Protein AF-A0A6P7FNB2-F1 (afdb_monomer_lite)

Structure (mmCIF, N/CA/C/O backbone):
data_AF-A0A6P7FNB2-F1
#
_entry.id   AF-A0A6P7FNB2-F1
#
loop_
_atom_site.group_PDB
_atom_site.id
_atom_site.type_symbol
_atom_site.label_atom_id
_atom_site.label_alt_id
_atom_site.label_comp_id
_atom_site.label_asym_id
_atom_site.label_entity_id
_atom_site.label_seq_id
_atom_site.pdbx_PDB_ins_code
_atom_site.Cartn_x
_atom_site.Cartn_y
_atom_site.Cartn_z
_atom_site.occupancy
_atom_site.B_iso_or_equiv
_atom_site.auth_seq_id
_atom_site.auth_comp_id
_atom_site.auth_asym_id
_atom_site.auth_atom_id
_atom_site.pdbx_PDB_model_num
ATOM 1 N N . MET A 1 1 ? -19.272 58.204 38.666 1.00 33.56 1 MET A N 1
ATOM 2 C CA . MET A 1 1 ? -18.993 56.763 38.495 1.00 33.56 1 MET A CA 1
ATOM 3 C C . MET A 1 1 ? -20.138 56.144 37.698 1.00 33.56 1 MET A C 1
ATOM 5 O O . MET A 1 1 ? -21.267 56.237 38.147 1.00 33.56 1 MET A O 1
ATOM 9 N N . SER A 1 2 ? -19.801 55.633 36.505 1.00 33.59 2 SER A N 1
ATOM 10 C CA . SER A 1 2 ? -20.501 54.673 35.616 1.00 33.59 2 SER A CA 1
ATOM 11 C C . SER A 1 2 ? -22.022 54.736 35.378 1.00 33.59 2 SER A C 1
ATOM 13 O O . SER A 1 2 ? -22.792 54.402 36.274 1.00 33.59 2 SER A O 1
ATOM 15 N N . SER A 1 3 ? -22.416 54.976 34.116 1.00 28.44 3 SER A N 1
ATOM 16 C CA . SER A 1 3 ? -23.353 54.175 33.270 1.00 28.44 3 SER A CA 1
ATOM 17 C C . SER A 1 3 ? -23.921 55.073 32.145 1.00 28.44 3 SER A C 1
ATOM 19 O O . SER A 1 3 ? -24.471 56.130 32.420 1.00 28.44 3 SER A O 1
ATOM 21 N N . THR A 1 4 ? -23.470 54.922 30.891 1.00 32.16 4 THR A N 1
ATOM 22 C CA . THR A 1 4 ? -23.953 54.049 29.784 1.00 32.16 4 THR A CA 1
ATOM 23 C C . THR A 1 4 ? -24.798 54.830 28.772 1.00 32.16 4 THR A C 1
ATOM 25 O O . THR A 1 4 ? -25.946 55.169 29.033 1.00 32.16 4 THR A O 1
ATOM 28 N N . THR A 1 5 ? -24.216 55.083 27.600 1.00 31.19 5 THR A N 1
ATOM 29 C CA . THR A 1 5 ? -24.875 55.584 26.386 1.00 31.19 5 THR A CA 1
ATOM 30 C C . THR A 1 5 ? -25.227 54.411 25.468 1.00 31.19 5 THR A C 1
ATOM 32 O O . THR A 1 5 ? -24.321 53.753 24.953 1.00 31.19 5 THR A O 1
ATOM 35 N N . GLU A 1 6 ? -26.519 54.170 25.244 1.00 28.75 6 GLU A N 1
ATOM 36 C CA . GLU A 1 6 ? -27.046 53.362 24.137 1.00 28.75 6 GLU A CA 1
ATOM 37 C C . GLU A 1 6 ? -27.292 54.254 22.910 1.00 28.75 6 GLU A C 1
ATOM 39 O O . GLU A 1 6 ? -27.826 55.357 23.021 1.00 28.75 6 GLU A O 1
ATOM 44 N N . ILE A 1 7 ? -26.872 53.773 21.737 1.00 31.47 7 ILE A N 1
ATOM 45 C CA . ILE A 1 7 ? -27.030 54.427 20.436 1.00 31.47 7 ILE A CA 1
ATOM 46 C C . ILE A 1 7 ? -28.206 53.781 19.699 1.00 31.47 7 ILE A C 1
ATOM 48 O O . ILE A 1 7 ? -28.255 52.570 19.503 1.00 31.47 7 ILE A O 1
ATOM 52 N N . THR A 1 8 ? -29.122 54.635 19.257 1.00 34.88 8 THR A N 1
ATOM 53 C CA . THR A 1 8 ? -30.255 54.389 18.362 1.00 34.88 8 THR A CA 1
ATOM 54 C C . THR A 1 8 ? -29.819 54.029 16.937 1.00 34.88 8 THR A C 1
ATOM 56 O O . THR A 1 8 ? -29.066 54.800 16.342 1.00 34.88 8 THR A O 1
ATOM 59 N N . GLN A 1 9 ? -30.370 52.961 16.344 1.00 28.58 9 GLN A N 1
ATOM 60 C CA . GLN A 1 9 ? -30.588 52.836 14.890 1.00 28.58 9 GLN A CA 1
ATOM 61 C C . GLN A 1 9 ? -31.508 51.638 14.576 1.00 28.58 9 GLN A C 1
ATOM 63 O O . GLN A 1 9 ? -31.055 50.510 14.409 1.00 28.58 9 GLN A O 1
ATOM 68 N N . GLU A 1 10 ? -32.812 51.893 14.462 1.00 29.77 10 GLU A N 1
ATOM 69 C CA . GLU A 1 10 ? -33.800 50.954 13.918 1.00 29.77 10 GLU A CA 1
ATOM 70 C C . GLU A 1 10 ? -34.602 51.648 12.801 1.00 29.77 10 GLU A C 1
ATOM 72 O O . GLU A 1 10 ? -34.845 52.852 12.863 1.00 29.77 10 GLU A O 1
ATOM 77 N N . ASN A 1 11 ? -35.014 50.857 11.803 1.00 33.47 11 ASN A N 1
ATOM 78 C CA . ASN A 1 11 ? -35.888 51.172 10.656 1.00 33.47 11 ASN A CA 1
ATOM 79 C C . ASN A 1 11 ? -35.251 51.728 9.370 1.00 33.47 11 ASN A C 1
ATOM 81 O O . ASN A 1 11 ? -35.418 52.894 9.015 1.00 33.47 11 ASN A O 1
ATOM 85 N N . LYS A 1 12 ? -34.633 50.829 8.581 1.00 32.28 12 LYS A N 1
ATOM 86 C CA . LYS A 1 12 ? -34.556 50.958 7.105 1.00 32.28 12 LYS A CA 1
ATOM 87 C C . LYS A 1 12 ? -34.335 49.641 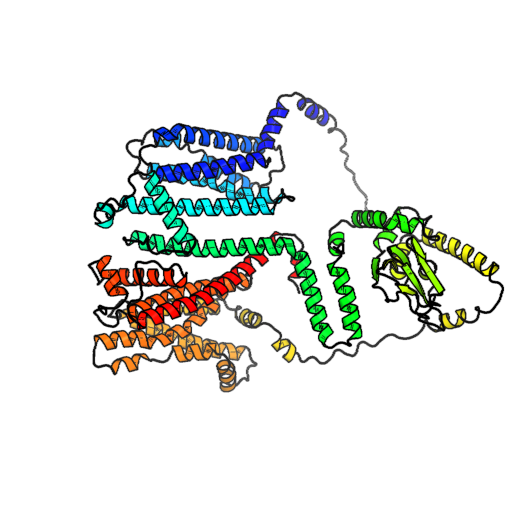6.327 1.00 32.28 12 LYS A C 1
ATOM 89 O O . LYS A 1 12 ? -33.868 49.677 5.193 1.00 32.28 12 LYS A O 1
ATOM 94 N N . SER A 1 13 ? -34.655 48.475 6.900 1.00 33.06 13 SER A N 1
ATOM 95 C CA . SER A 1 13 ? -34.299 47.158 6.328 1.00 33.06 13 SER A CA 1
ATOM 96 C C . SER A 1 13 ? -35.475 46.259 5.908 1.00 33.06 13 SER A C 1
ATOM 98 O O . SER A 1 13 ? -35.236 45.126 5.497 1.00 33.06 13 SER A O 1
ATOM 100 N N . SER A 1 14 ? -36.730 46.722 5.958 1.00 39.72 14 SER A N 1
ATOM 101 C CA . SER A 1 14 ? -37.901 45.870 5.675 1.00 39.72 14 SER A CA 1
ATOM 102 C C . SER A 1 14 ? -38.453 45.927 4.240 1.00 39.72 14 SER A C 1
ATOM 104 O O . SER A 1 14 ? -39.204 45.029 3.874 1.00 39.72 14 SER A O 1
ATOM 106 N N . ASP A 1 15 ? -38.045 46.884 3.394 1.00 37.84 15 ASP A N 1
ATOM 107 C CA . ASP A 1 15 ? -38.613 47.052 2.033 1.00 37.84 15 ASP A CA 1
ATOM 108 C C . ASP A 1 15 ? -37.754 46.504 0.875 1.00 37.84 15 ASP A C 1
ATOM 110 O O . ASP A 1 15 ? -38.209 46.428 -0.269 1.00 37.84 15 ASP A O 1
ATOM 114 N N . LEU A 1 16 ? -36.523 46.053 1.144 1.00 37.84 16 LEU A N 1
ATOM 115 C CA . LEU A 1 16 ? -35.643 45.487 0.106 1.00 37.84 16 LEU A CA 1
ATOM 116 C C . LEU A 1 16 ? -35.804 43.961 -0.054 1.00 37.84 16 LEU A C 1
ATOM 118 O O . LEU A 1 16 ? -35.476 43.396 -1.096 1.00 37.84 16 LEU A O 1
ATOM 122 N N . GLY A 1 17 ? -36.325 43.271 0.967 1.00 34.78 17 GLY A N 1
ATOM 123 C CA . GLY A 1 17 ? -36.460 41.807 0.963 1.00 34.78 17 GLY A CA 1
ATOM 124 C C . GLY A 1 17 ? -37.605 41.288 0.086 1.00 34.78 17 GLY A C 1
ATOM 125 O O . GLY A 1 17 ? -37.504 40.217 -0.512 1.00 34.78 17 GLY A O 1
ATOM 126 N N . THR A 1 18 ? -38.687 42.056 -0.042 1.00 37.59 18 THR A N 1
ATOM 127 C CA . THR A 1 18 ? -39.898 41.667 -0.786 1.00 37.59 18 THR A CA 1
ATOM 128 C C . THR A 1 18 ? -39.782 41.946 -2.289 1.00 37.59 18 THR A C 1
ATOM 130 O O . THR A 1 18 ? -40.319 41.191 -3.103 1.00 37.59 18 THR A O 1
ATOM 133 N N . THR A 1 19 ? -39.007 42.958 -2.683 1.00 39.75 19 THR A N 1
ATOM 134 C CA . THR A 1 19 ? -38.702 43.281 -4.087 1.00 39.75 19 THR A CA 1
ATOM 135 C C . THR A 1 19 ? -37.688 42.313 -4.706 1.00 39.75 19 THR A C 1
ATOM 137 O O . THR A 1 19 ? -37.863 41.908 -5.856 1.00 39.75 19 THR A O 1
ATOM 140 N N . VAL A 1 20 ? -36.699 41.833 -3.940 1.00 40.97 20 VAL A N 1
ATOM 141 C CA . VAL A 1 20 ? -35.733 40.822 -4.415 1.00 40.97 20 VAL A CA 1
ATOM 142 C C . VAL A 1 20 ? -36.383 39.438 -4.571 1.00 40.97 20 VAL A C 1
ATOM 144 O O . VAL A 1 20 ? -36.089 38.725 -5.533 1.00 40.97 20 VAL A O 1
ATOM 147 N N . LEU A 1 21 ? -37.336 39.068 -3.705 1.00 38.50 21 LEU A N 1
ATOM 148 C CA . LEU A 1 21 ? -38.039 37.784 -3.830 1.00 38.50 21 LEU A CA 1
ATOM 149 C C . LEU A 1 21 ? -38.994 37.729 -5.036 1.00 38.50 21 LEU A C 1
ATOM 151 O O . LEU A 1 21 ? -39.116 36.675 -5.664 1.00 38.50 21 LEU A O 1
ATOM 155 N N . ASN A 1 22 ? -39.628 38.842 -5.419 1.00 36.16 22 ASN A N 1
ATOM 156 C CA . ASN A 1 22 ? -40.606 38.853 -6.516 1.00 36.16 22 ASN A CA 1
ATOM 157 C C . ASN A 1 22 ? -39.994 38.838 -7.930 1.00 36.16 22 ASN A C 1
ATOM 159 O O . ASN A 1 22 ? -40.682 38.460 -8.878 1.00 36.16 22 ASN A O 1
ATOM 163 N N . ILE A 1 23 ? -38.698 39.131 -8.090 1.00 43.03 23 ILE A N 1
ATOM 164 C CA . ILE A 1 23 ? -37.999 39.030 -9.389 1.00 43.03 23 ILE A CA 1
ATOM 165 C C . ILE A 1 23 ? -37.614 37.571 -9.724 1.00 43.03 23 ILE A C 1
ATOM 167 O O . ILE A 1 23 ? -37.424 37.217 -10.887 1.00 43.03 23 ILE A O 1
ATOM 171 N N . THR A 1 24 ? -37.589 36.669 -8.736 1.00 41.88 24 THR A N 1
ATOM 172 C CA . THR A 1 24 ? -37.174 35.263 -8.937 1.00 41.88 24 THR A CA 1
ATOM 173 C C . THR A 1 24 ? -38.275 34.326 -9.460 1.00 41.88 24 THR A C 1
ATOM 175 O O . THR A 1 24 ? -38.004 33.173 -9.804 1.00 41.88 24 THR A O 1
ATOM 178 N N . LYS A 1 25 ? -39.521 34.797 -9.610 1.00 46.31 25 LYS A N 1
ATOM 179 C CA . LYS A 1 25 ? -40.644 33.994 -10.129 1.00 46.31 25 LYS A CA 1
ATOM 180 C C . LYS A 1 25 ? -40.993 34.344 -11.578 1.00 46.31 25 LYS A C 1
ATOM 182 O O . LYS A 1 25 ? -41.961 35.050 -11.830 1.00 46.31 25 LYS A O 1
ATOM 187 N N . LYS A 1 26 ? -40.269 33.766 -12.544 1.00 41.97 26 LYS A N 1
ATOM 188 C CA . LYS A 1 26 ? -40.784 33.510 -13.910 1.00 41.97 26 LYS A CA 1
ATOM 189 C C . LYS A 1 26 ? -39.886 32.518 -14.656 1.00 41.97 26 LYS A C 1
ATOM 191 O O . LYS A 1 26 ? -38.893 32.907 -15.250 1.00 41.97 26 LYS A O 1
ATOM 196 N N . ILE A 1 27 ? -40.236 31.232 -14.554 1.00 48.66 27 ILE A N 1
ATOM 197 C CA . ILE A 1 27 ? -40.125 30.076 -15.487 1.00 48.66 27 ILE A CA 1
ATOM 198 C C . ILE A 1 27 ? -38.880 29.892 -16.410 1.00 48.66 27 ILE A C 1
ATOM 200 O O . ILE A 1 27 ? -38.550 28.749 -16.700 1.00 48.66 27 ILE A O 1
ATOM 204 N N . LYS A 1 28 ? -38.103 30.911 -16.796 1.00 51.97 28 LYS A N 1
ATOM 205 C CA . LYS A 1 28 ? -36.860 30.784 -17.589 1.00 51.97 28 LYS A CA 1
ATOM 206 C C . LYS A 1 28 ? -35.638 30.324 -16.779 1.00 51.97 28 LYS A C 1
ATOM 208 O O . LYS A 1 28 ? -34.739 29.697 -17.329 1.00 51.97 28 LYS A O 1
ATOM 213 N N . TRP A 1 29 ? -35.622 30.558 -15.466 1.00 57.50 29 TRP A N 1
ATOM 214 C CA . TRP A 1 29 ? -34.473 30.215 -14.615 1.00 57.50 29 TRP A CA 1
ATOM 215 C C . TRP A 1 29 ? -34.475 28.774 -14.098 1.00 57.50 29 TRP A C 1
ATOM 217 O O . TRP A 1 29 ? -33.413 28.264 -13.768 1.00 57.50 29 TRP A O 1
ATOM 227 N N . LYS A 1 30 ? -35.616 28.064 -14.084 1.00 57.41 30 LYS A N 1
ATOM 228 C CA . LYS A 1 30 ? -35.646 26.649 -13.660 1.00 57.41 30 LYS A CA 1
ATOM 229 C C . LYS A 1 30 ? -34.798 25.761 -14.574 1.00 57.41 30 LYS A C 1
ATOM 231 O O . LYS A 1 30 ? -34.060 24.926 -14.070 1.00 57.41 30 LYS A O 1
ATOM 236 N N . PHE A 1 31 ? -34.860 25.976 -15.890 1.00 61.66 31 PHE A N 1
ATOM 237 C CA . PHE A 1 31 ? -34.022 25.254 -16.852 1.00 61.66 31 PHE A CA 1
ATOM 238 C C . PHE A 1 31 ? -32.536 25.544 -16.619 1.00 61.66 31 PHE A C 1
ATOM 240 O O . PHE A 1 31 ? -31.737 24.619 -16.522 1.00 61.66 31 PHE A O 1
ATOM 247 N N . LEU A 1 32 ? -32.176 26.817 -16.435 1.00 60.81 32 LEU A N 1
ATOM 248 C CA . LEU A 1 32 ? -30.790 27.214 -16.196 1.00 60.81 32 LEU A CA 1
ATOM 249 C C . LEU A 1 32 ? -30.251 26.691 -14.854 1.00 60.81 32 LEU A C 1
ATOM 251 O O . LEU A 1 32 ? -29.091 26.311 -14.774 1.00 60.81 32 LEU A O 1
ATOM 255 N N . ILE A 1 33 ? -31.096 26.607 -13.822 1.00 63.25 33 ILE A N 1
ATOM 256 C CA . ILE A 1 33 ? -30.757 26.022 -12.517 1.00 63.25 33 ILE A CA 1
ATOM 257 C C . ILE A 1 33 ? -30.580 24.500 -12.623 1.00 63.25 33 ILE A C 1
ATOM 259 O O . ILE A 1 33 ? -29.639 23.963 -12.048 1.00 63.25 33 ILE A O 1
ATOM 263 N N . VAL A 1 34 ? -31.433 23.798 -13.379 1.00 65.12 34 VAL A N 1
ATOM 264 C CA . VAL A 1 34 ? -31.289 22.349 -13.629 1.00 65.12 34 VAL A CA 1
ATOM 265 C C . VAL A 1 34 ? -30.023 22.053 -14.438 1.00 65.12 34 VAL A C 1
ATOM 267 O O . VAL A 1 34 ? -29.275 21.141 -14.093 1.00 65.12 34 VAL A O 1
ATOM 270 N N . MET A 1 35 ? -29.732 22.862 -15.457 1.00 65.44 35 MET A N 1
ATOM 271 C CA . MET A 1 35 ? -28.502 22.771 -16.252 1.00 65.44 35 MET A CA 1
ATOM 272 C C . MET A 1 35 ? -27.269 23.080 -15.399 1.00 65.44 35 MET A C 1
ATOM 274 O O . MET A 1 35 ? -26.317 22.307 -15.381 1.00 65.44 35 MET A O 1
ATOM 278 N N . ALA A 1 36 ? -27.315 24.134 -14.586 1.00 64.56 36 ALA A N 1
ATOM 279 C CA . ALA A 1 36 ? -26.269 24.428 -13.615 1.00 64.56 36 ALA A CA 1
ATOM 280 C C . ALA A 1 36 ? -26.162 23.349 -12.519 1.00 64.56 36 ALA A C 1
ATOM 282 O O . ALA A 1 36 ? -25.126 23.244 -11.881 1.00 64.56 36 ALA A O 1
ATOM 283 N N . ALA A 1 37 ? -27.164 22.497 -12.293 1.00 67.62 37 ALA A N 1
ATOM 284 C CA . ALA A 1 37 ? -27.058 21.363 -11.373 1.00 67.62 37 ALA A CA 1
ATOM 285 C C . ALA A 1 37 ? -26.473 20.093 -12.029 1.00 67.62 37 ALA A C 1
ATOM 287 O O . ALA A 1 37 ? -26.021 19.198 -11.310 1.00 67.62 37 ALA A O 1
ATOM 288 N N . MET A 1 38 ? -26.417 20.008 -13.367 1.00 72.44 38 MET A N 1
ATOM 289 C CA . MET A 1 38 ? -25.929 18.823 -14.091 1.00 72.44 38 MET A CA 1
ATOM 290 C C . MET A 1 38 ? -24.494 18.406 -13.734 1.00 72.44 38 MET A C 1
ATOM 292 O O . MET A 1 38 ? -24.302 17.215 -13.490 1.00 72.44 38 MET A O 1
ATOM 296 N N . PRO A 1 39 ? -23.493 19.304 -13.603 1.00 73.88 39 PRO A N 1
ATOM 297 C CA . PRO A 1 39 ? -22.134 18.897 -13.225 1.00 73.88 39 PRO A CA 1
ATOM 298 C C . PRO A 1 39 ? -22.036 18.245 -11.838 1.00 73.88 39 PRO A C 1
ATOM 300 O O . PRO A 1 39 ? -21.076 17.534 -11.544 1.00 73.88 39 PRO A O 1
ATOM 303 N N . ASN A 1 40 ? -23.044 18.437 -10.981 1.00 71.94 40 ASN A N 1
ATOM 304 C CA . ASN A 1 40 ? -23.118 17.780 -9.676 1.00 71.94 40 ASN A CA 1
ATOM 305 C C . ASN A 1 40 ? -23.754 16.380 -9.742 1.00 71.94 40 ASN A C 1
ATOM 307 O O . ASN A 1 40 ? -23.615 15.619 -8.774 1.00 71.94 40 ASN A O 1
ATOM 311 N N . SER A 1 41 ? -24.403 16.035 -10.861 1.00 77.88 41 SER A N 1
ATOM 312 C CA . SER A 1 41 ? -24.997 14.723 -11.124 1.00 77.88 41 SER A CA 1
ATOM 313 C C . SER A 1 41 ? -23.921 13.658 -11.324 1.00 77.88 41 SER A C 1
ATOM 315 O O . SER A 1 41 ? -22.910 13.867 -11.999 1.00 77.88 41 SER A O 1
ATOM 317 N N . THR A 1 42 ? -24.142 12.483 -10.743 1.00 77.12 42 THR A N 1
ATOM 318 C CA . THR A 1 42 ? -23.269 11.316 -10.918 1.00 77.12 42 THR A CA 1
ATOM 319 C C . THR A 1 42 ? -23.252 10.856 -12.374 1.00 77.12 42 THR A C 1
ATOM 321 O O . THR A 1 42 ? -22.183 10.572 -12.906 1.00 77.12 42 THR A O 1
ATOM 324 N N . PHE A 1 43 ? -24.411 10.869 -13.038 1.00 82.88 43 PHE A N 1
ATOM 325 C CA . PHE A 1 43 ? -24.560 10.456 -14.432 1.00 82.88 43 PHE A CA 1
ATOM 326 C C . PHE A 1 43 ? -23.714 11.307 -15.386 1.00 82.88 43 PHE A C 1
ATOM 328 O O . PHE A 1 43 ? -22.961 10.764 -16.188 1.00 82.88 43 PHE A O 1
ATOM 335 N N . TRP A 1 44 ? -23.771 12.637 -15.256 1.00 85.25 44 TRP A N 1
ATOM 336 C CA . TRP A 1 44 ? -23.001 13.545 -16.114 1.00 85.25 44 TRP A CA 1
ATOM 337 C C . TRP A 1 44 ? -21.491 13.353 -15.947 1.00 85.25 44 TRP A C 1
ATOM 339 O O . TRP A 1 44 ? -20.757 13.252 -16.926 1.00 85.25 44 TRP A O 1
ATOM 349 N N . ASN A 1 45 ? -21.022 13.221 -14.704 1.00 81.44 45 ASN A N 1
ATOM 350 C CA . ASN A 1 45 ? -19.607 12.962 -14.435 1.00 81.44 45 ASN A CA 1
ATOM 351 C C . ASN A 1 45 ? -19.140 11.616 -15.017 1.00 81.44 45 ASN A C 1
ATOM 353 O O . ASN A 1 45 ? -18.015 11.530 -15.504 1.00 81.44 45 ASN A O 1
ATOM 357 N N . MET A 1 46 ? -19.995 10.587 -15.003 1.00 81.31 46 MET A N 1
ATOM 358 C CA . MET A 1 46 ? -19.702 9.296 -15.639 1.00 81.31 46 MET A CA 1
ATOM 359 C C . MET A 1 46 ? -19.672 9.387 -17.158 1.00 81.31 46 MET A C 1
ATOM 361 O O . MET A 1 46 ? -18.787 8.807 -17.780 1.00 81.31 46 MET A O 1
ATOM 365 N N . PHE A 1 47 ? -20.603 10.135 -17.745 1.00 88.69 47 PHE A N 1
ATOM 366 C CA . PHE A 1 47 ? -20.630 10.385 -19.178 1.00 88.69 47 PHE A CA 1
ATOM 367 C C . PHE A 1 47 ? -19.339 11.075 -19.640 1.00 88.69 47 PHE A C 1
ATOM 369 O O . PHE A 1 47 ? -18.655 10.554 -20.515 1.00 88.69 47 PHE A O 1
ATOM 376 N N . ILE A 1 48 ? -18.935 12.163 -18.972 1.00 88.69 48 ILE A N 1
ATOM 377 C CA . ILE A 1 48 ? -17.688 12.888 -19.274 1.00 88.69 48 ILE A CA 1
ATOM 378 C C . ILE A 1 48 ? -16.443 12.016 -19.068 1.00 88.69 48 ILE A C 1
ATOM 380 O O . ILE A 1 48 ? -15.470 12.118 -19.822 1.00 88.69 48 ILE A O 1
ATOM 384 N N . LEU A 1 49 ? -16.457 11.141 -18.060 1.00 86.75 49 LEU A N 1
ATOM 385 C CA . LEU A 1 49 ? -15.374 10.189 -17.842 1.00 86.75 49 LEU A CA 1
ATOM 386 C C . LEU A 1 49 ? -15.283 9.185 -18.998 1.00 86.75 49 LEU A C 1
ATOM 388 O O . LEU A 1 49 ? -14.205 9.019 -19.566 1.00 86.75 49 LEU A O 1
ATOM 392 N N . ALA A 1 50 ? -16.396 8.556 -19.375 1.00 88.56 50 ALA A N 1
ATOM 393 C CA . ALA A 1 50 ? -16.437 7.579 -20.457 1.00 88.56 50 ALA A CA 1
ATOM 394 C C . ALA A 1 50 ? -15.985 8.191 -21.792 1.00 88.56 50 ALA A C 1
ATOM 396 O O . ALA A 1 50 ? -15.142 7.611 -22.477 1.00 88.56 50 ALA A O 1
ATOM 397 N N . THR A 1 51 ? -16.454 9.400 -22.121 1.00 91.56 51 THR A N 1
ATOM 398 C CA . THR A 1 51 ? -16.013 10.106 -23.331 1.00 91.56 51 THR A CA 1
ATOM 399 C C . THR A 1 51 ? -14.533 10.483 -23.266 1.00 91.56 51 THR A C 1
ATOM 401 O O . THR A 1 51 ? -13.871 10.463 -24.297 1.00 91.56 51 THR A O 1
ATOM 404 N N . SER A 1 52 ? -13.975 10.760 -22.077 1.00 89.25 52 SER A N 1
ATOM 405 C CA . SER A 1 52 ? -12.543 11.089 -21.936 1.00 89.25 52 SER A CA 1
ATOM 406 C C . SER A 1 52 ? -11.632 9.897 -22.177 1.00 89.25 52 SER A C 1
ATOM 408 O O . SER A 1 52 ? -10.595 10.044 -22.821 1.00 89.25 52 SER A O 1
ATOM 410 N N . VAL A 1 53 ? -12.044 8.714 -21.718 1.00 90.25 53 VAL A N 1
ATOM 411 C CA . VAL A 1 53 ? -11.318 7.464 -21.955 1.00 90.25 53 VAL A CA 1
ATOM 412 C C . VAL A 1 53 ? -11.432 7.058 -23.422 1.00 90.25 53 VAL A C 1
ATOM 414 O O . VAL A 1 53 ? -10.426 6.708 -24.032 1.00 90.25 53 VAL A O 1
ATOM 417 N N . LEU A 1 54 ? -12.624 7.172 -24.014 1.00 91.50 54 LEU A N 1
ATOM 418 C CA . LEU A 1 54 ? -12.828 6.863 -25.429 1.00 91.50 54 LEU A CA 1
ATOM 419 C C . LEU A 1 54 ? -12.030 7.806 -26.338 1.00 91.50 54 LEU A C 1
ATOM 421 O O . LEU A 1 54 ? -11.347 7.337 -27.244 1.00 91.50 54 LEU A O 1
ATOM 425 N N . ASN A 1 55 ? -12.049 9.115 -26.060 1.00 89.25 55 ASN A N 1
ATOM 426 C CA . ASN A 1 55 ? -11.239 10.087 -26.791 1.00 89.25 55 ASN A CA 1
ATOM 427 C C . ASN A 1 55 ? -9.743 9.771 -26.661 1.00 89.25 55 ASN A C 1
ATOM 429 O O . ASN A 1 55 ? -9.012 9.835 -27.640 1.00 89.25 55 ASN A O 1
ATOM 433 N N . TYR A 1 56 ? -9.282 9.391 -25.467 1.00 90.25 56 TYR A N 1
ATOM 434 C CA . TYR A 1 56 ? -7.887 9.012 -25.256 1.00 90.25 56 TYR A CA 1
ATOM 435 C C . TYR A 1 56 ? -7.465 7.816 -26.122 1.00 90.25 56 TYR A C 1
ATOM 437 O O . TYR A 1 56 ? -6.445 7.887 -26.810 1.00 90.25 56 TYR A O 1
ATOM 445 N N . ILE A 1 57 ? -8.265 6.746 -26.123 1.00 90.69 57 ILE A N 1
ATOM 446 C CA . ILE A 1 57 ? -8.018 5.544 -26.932 1.00 90.69 57 ILE A CA 1
ATOM 447 C C . ILE A 1 57 ? -8.028 5.899 -28.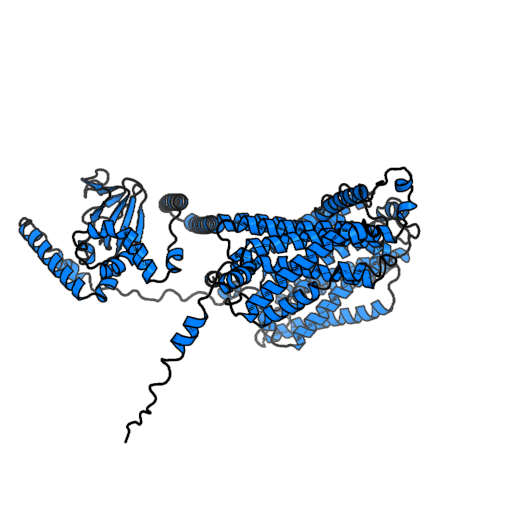424 1.00 90.69 57 ILE A C 1
ATOM 449 O O . ILE A 1 57 ? -7.121 5.520 -29.160 1.00 90.69 57 ILE A O 1
ATOM 453 N N . LEU A 1 58 ? -9.002 6.692 -28.877 1.00 88.50 58 LEU A N 1
ATOM 454 C CA . LEU A 1 58 ? -9.105 7.099 -30.279 1.00 88.50 58 LEU A CA 1
ATOM 455 C C . LEU A 1 58 ? -7.906 7.949 -30.734 1.00 88.50 58 LEU A C 1
ATOM 457 O O . LEU A 1 58 ? -7.331 7.715 -31.792 1.00 88.50 58 LEU A O 1
ATOM 461 N N . VAL A 1 59 ? -7.496 8.933 -29.930 1.00 85.44 59 VAL A N 1
ATOM 462 C CA . VAL A 1 59 ? -6.366 9.817 -30.264 1.00 85.44 59 VAL A CA 1
ATOM 463 C C . VAL A 1 59 ? -5.053 9.039 -30.315 1.00 85.44 59 VAL A C 1
ATOM 465 O O . VAL A 1 59 ? -4.228 9.289 -31.192 1.00 85.44 59 VAL A O 1
ATOM 468 N N . THR A 1 60 ? -4.843 8.113 -29.378 1.00 87.75 60 THR A N 1
ATOM 469 C CA . THR A 1 60 ? -3.600 7.332 -29.305 1.00 87.75 60 THR A CA 1
ATOM 470 C C . THR A 1 60 ? -3.523 6.261 -30.387 1.00 87.75 60 THR A C 1
ATOM 472 O O . THR A 1 60 ? -2.472 6.146 -31.004 1.00 87.75 60 THR A O 1
ATOM 475 N N . THR A 1 61 ? -4.621 5.569 -30.708 1.00 86.88 61 THR A N 1
ATOM 476 C CA . THR A 1 61 ? -4.685 4.642 -31.859 1.00 86.88 61 THR A CA 1
ATOM 477 C C . THR A 1 61 ? -4.454 5.341 -33.196 1.00 86.88 61 THR A C 1
ATOM 479 O O . THR A 1 61 ? -3.676 4.856 -34.011 1.00 86.88 61 THR A O 1
ATOM 482 N N . ASN A 1 62 ? -5.054 6.514 -33.405 1.00 82.12 62 ASN A N 1
ATOM 483 C CA . ASN A 1 62 ? -4.826 7.318 -34.611 1.00 82.12 62 ASN A CA 1
ATOM 484 C C . ASN A 1 62 ? -3.428 7.949 -34.665 1.00 82.12 62 ASN A C 1
ATOM 486 O O . ASN A 1 62 ? -2.991 8.411 -35.719 1.00 82.12 62 ASN A O 1
ATOM 490 N N . LEU A 1 63 ? -2.726 8.046 -33.533 1.00 80.75 63 LEU A N 1
ATOM 491 C CA . LEU A 1 63 ? -1.330 8.477 -33.499 1.00 80.75 63 LEU A CA 1
ATOM 492 C C . LEU A 1 63 ? -0.382 7.344 -33.888 1.00 80.75 63 LEU A C 1
ATOM 494 O O . LEU A 1 63 ? 0.569 7.600 -34.616 1.00 80.75 63 LEU A O 1
ATOM 498 N N . SER A 1 64 ? -0.636 6.130 -33.404 1.00 81.81 64 SER A N 1
ATOM 499 C CA . SER A 1 64 ? 0.231 4.978 -33.634 1.00 81.81 64 SER A CA 1
ATOM 500 C C . SER A 1 64 ? -0.116 4.237 -34.924 1.00 81.81 64 SER A C 1
ATOM 502 O O . SER A 1 64 ? 0.700 4.207 -35.835 1.00 81.81 64 SER A O 1
ATOM 504 N N . PHE A 1 65 ? -1.318 3.670 -35.031 1.00 81.62 65 PHE A N 1
ATOM 505 C CA . PHE A 1 65 ? -1.672 2.703 -36.077 1.00 81.62 65 PHE A CA 1
ATOM 506 C C . PHE A 1 65 ? -2.271 3.331 -37.341 1.00 81.62 65 PHE A C 1
ATOM 508 O O . PHE A 1 65 ? -2.064 2.797 -38.425 1.00 81.62 65 PHE A O 1
ATOM 515 N N . LEU A 1 66 ? -3.008 4.444 -37.223 1.00 78.19 66 LEU A N 1
ATOM 516 C CA . LEU A 1 66 ? -3.759 5.054 -38.339 1.00 78.19 66 LEU A CA 1
ATOM 517 C C . LEU A 1 66 ? -3.390 6.537 -38.584 1.00 78.19 66 LEU A C 1
ATOM 519 O O . LEU A 1 66 ? -4.265 7.408 -38.575 1.00 78.19 66 LEU A O 1
ATOM 523 N N . PRO A 1 67 ? -2.104 6.881 -38.802 1.00 69.62 67 PRO A N 1
ATOM 524 C CA . PRO A 1 67 ? -1.673 8.277 -38.908 1.00 69.62 67 PRO A CA 1
ATOM 525 C C . PRO A 1 67 ? -2.173 9.001 -40.168 1.00 69.62 67 PRO A C 1
ATOM 527 O O . PRO A 1 67 ? -2.151 10.230 -40.184 1.00 69.62 67 PRO A O 1
ATOM 530 N N . THR A 1 68 ? -2.613 8.274 -41.200 1.00 67.12 68 THR A N 1
ATOM 531 C CA . THR A 1 68 ? -3.063 8.809 -42.502 1.00 67.12 68 THR A CA 1
ATOM 532 C C . THR A 1 68 ? -4.585 8.888 -42.651 1.00 67.12 68 THR A C 1
ATOM 534 O O . THR A 1 68 ? -5.073 9.641 -43.485 1.00 67.12 68 THR A O 1
ATOM 537 N N . GLU A 1 69 ? -5.354 8.176 -41.822 1.00 69.44 69 GLU A N 1
ATOM 538 C CA . GLU A 1 69 ? -6.830 8.104 -41.893 1.00 69.44 69 GLU A CA 1
ATOM 539 C C . GLU A 1 69 ? -7.519 9.144 -40.990 1.00 69.44 69 GLU A C 1
ATOM 541 O O . GLU A 1 69 ? -8.692 9.043 -40.633 1.00 69.44 69 GLU A O 1
ATOM 546 N N . VAL A 1 70 ? -6.798 10.200 -40.603 1.00 68.50 70 VAL A N 1
ATOM 547 C CA . VAL A 1 70 ? -7.271 11.188 -39.618 1.00 68.50 70 VAL A CA 1
ATOM 548 C C . VAL A 1 70 ? -8.557 11.897 -40.068 1.00 68.50 70 VAL A C 1
ATOM 550 O O . VAL A 1 70 ? -9.361 12.308 -39.229 1.00 68.50 70 VAL A O 1
ATOM 553 N N . ALA A 1 71 ? -8.761 12.028 -41.381 1.00 70.75 71 ALA A N 1
ATOM 554 C CA . ALA A 1 71 ? -9.951 12.639 -41.964 1.00 70.75 71 ALA A CA 1
ATOM 555 C C . ALA A 1 71 ? -11.233 11.833 -41.685 1.00 70.75 71 ALA A C 1
ATOM 557 O O . ALA A 1 71 ? -12.290 12.430 -41.489 1.00 70.75 71 ALA A O 1
ATOM 558 N N . GLU A 1 72 ? -11.147 10.503 -41.596 1.00 77.62 72 GLU A N 1
ATOM 559 C CA . GLU A 1 72 ? -12.310 9.635 -41.363 1.00 77.62 72 GLU A CA 1
ATOM 560 C C . GLU A 1 72 ? -12.844 9.774 -39.930 1.00 77.62 72 GLU A C 1
ATOM 562 O O . GLU A 1 72 ? -14.053 9.755 -39.692 1.00 77.62 72 GLU A O 1
ATOM 567 N N . PHE A 1 73 ? -11.949 10.028 -38.971 1.00 79.69 73 PHE A N 1
ATOM 568 C CA . PHE A 1 73 ? -12.290 10.214 -37.558 1.00 79.69 73 PHE A CA 1
ATOM 569 C C . PHE A 1 73 ? -12.591 11.669 -37.169 1.00 79.69 73 PHE A C 1
ATOM 571 O O . PHE A 1 73 ? -12.849 11.961 -35.998 1.00 79.69 73 PHE A O 1
ATOM 578 N N . PHE A 1 74 ? -12.598 12.594 -38.134 1.00 80.00 74 PHE A N 1
ATOM 579 C CA . PHE A 1 74 ? -12.812 14.023 -37.895 1.00 80.00 74 PHE A CA 1
ATOM 580 C C . PHE A 1 74 ? -14.127 14.321 -37.160 1.00 80.00 74 PHE A C 1
ATOM 582 O O . PHE A 1 74 ? -14.157 15.120 -36.221 1.00 80.00 74 PHE A O 1
ATOM 589 N N . SER A 1 75 ? -15.206 13.637 -37.546 1.00 84.38 75 SER A N 1
ATOM 590 C CA . SER A 1 75 ? -16.531 13.790 -36.936 1.00 84.38 75 SER A CA 1
ATOM 591 C C . SER A 1 75 ? -16.519 13.471 -35.436 1.00 84.38 75 SER A C 1
ATOM 593 O O . SER A 1 75 ? -17.092 14.219 -34.643 1.00 84.38 75 SER A O 1
ATOM 595 N N . PHE A 1 76 ? -15.802 12.422 -35.023 1.00 86.25 76 PHE A N 1
ATOM 596 C CA . PHE A 1 76 ? -15.664 12.039 -33.618 1.00 86.25 76 PHE A CA 1
ATOM 597 C C . PHE A 1 76 ? -14.911 13.093 -32.799 1.00 86.25 76 PHE A C 1
ATOM 599 O O . PHE A 1 76 ? -15.345 13.421 -31.693 1.00 86.25 76 PHE A O 1
ATOM 606 N N . TYR A 1 77 ? -13.837 13.681 -33.339 1.00 84.94 77 TYR A N 1
ATOM 607 C CA . TYR A 1 77 ? -13.105 14.752 -32.649 1.00 84.94 77 TYR A CA 1
ATOM 608 C C . TYR A 1 77 ? -13.971 15.991 -32.418 1.00 84.94 77 TYR A C 1
ATOM 610 O O . TYR A 1 77 ? -13.973 16.536 -31.314 1.00 84.94 77 TYR A O 1
ATOM 618 N N . VAL A 1 78 ? -14.765 16.395 -33.417 1.00 86.25 78 VAL A N 1
ATOM 619 C CA . VAL A 1 78 ? -15.711 17.514 -33.274 1.00 86.25 78 VAL A CA 1
ATOM 620 C C . VAL A 1 78 ? -16.759 17.209 -32.203 1.00 86.25 78 VAL A C 1
ATOM 622 O O . VAL A 1 78 ? -17.035 18.060 -31.359 1.00 86.25 78 VAL A O 1
ATOM 625 N N . ILE A 1 79 ? -17.313 15.991 -32.186 1.00 90.00 79 ILE A N 1
ATOM 626 C CA . ILE A 1 79 ? -18.291 15.574 -31.169 1.00 90.00 79 ILE A CA 1
ATOM 627 C C . ILE A 1 79 ? -17.690 15.677 -29.762 1.00 90.00 79 ILE A C 1
ATOM 629 O O . ILE A 1 79 ? -18.320 16.248 -28.869 1.00 90.00 79 ILE A O 1
ATOM 633 N N . PHE A 1 80 ? -16.469 15.176 -29.553 1.00 89.19 80 PHE A N 1
ATOM 634 C CA . PHE A 1 80 ? -15.801 15.291 -28.257 1.00 89.19 80 PHE A CA 1
ATOM 635 C C . PHE A 1 80 ? -15.549 16.750 -27.875 1.00 89.19 80 PHE A C 1
ATOM 637 O O . PHE A 1 80 ? -15.896 17.144 -26.762 1.00 89.19 80 PHE A O 1
ATOM 644 N N . ASP A 1 81 ? -15.016 17.568 -28.785 1.00 87.81 81 ASP A N 1
ATOM 645 C CA . ASP A 1 81 ? -14.760 18.992 -28.542 1.00 87.81 81 ASP A CA 1
ATOM 646 C C . ASP A 1 81 ? -16.043 19.736 -28.122 1.00 87.81 81 ASP A C 1
ATOM 648 O O . ASP A 1 81 ? -16.023 20.503 -27.155 1.00 87.81 81 ASP A O 1
ATOM 652 N N . VAL A 1 82 ? -17.182 19.445 -28.763 1.00 89.94 82 VAL A N 1
ATOM 653 C CA . VAL A 1 82 ? -18.497 20.005 -28.396 1.00 89.94 82 VAL A CA 1
ATOM 654 C C . VAL A 1 82 ? -18.935 19.557 -26.999 1.00 89.94 82 VAL A C 1
ATOM 656 O O . VAL A 1 82 ? -19.405 20.381 -26.213 1.00 89.94 82 VAL A O 1
ATOM 659 N N . ILE A 1 83 ? -18.758 18.278 -26.652 1.00 91.06 83 ILE A N 1
ATOM 660 C CA . ILE A 1 83 ? -19.092 17.752 -25.318 1.00 91.06 83 ILE A CA 1
ATOM 661 C C . ILE A 1 83 ? -18.270 18.460 -24.229 1.00 91.06 83 ILE A C 1
ATOM 663 O O . ILE A 1 83 ? -18.824 18.857 -23.199 1.00 91.06 83 ILE A O 1
ATOM 667 N N . TYR A 1 84 ? -16.966 18.659 -24.447 1.00 88.62 84 TYR A N 1
ATOM 668 C CA . TYR A 1 84 ? -16.099 19.338 -23.477 1.00 88.62 84 TYR A CA 1
ATOM 669 C C . TYR A 1 84 ? -16.376 20.835 -23.386 1.00 88.62 84 TYR A C 1
ATOM 671 O O . TYR A 1 84 ? -16.397 21.371 -22.276 1.00 88.62 84 TYR A O 1
ATOM 679 N N . LEU A 1 85 ? -16.664 21.495 -24.512 1.00 89.31 85 LEU A N 1
ATOM 680 C CA . LEU A 1 85 ? -17.110 22.887 -24.531 1.00 89.31 85 LEU A CA 1
ATOM 681 C C . LEU A 1 85 ? -18.390 23.052 -23.716 1.00 89.31 85 LEU A C 1
ATOM 683 O O . LEU A 1 85 ? -18.478 23.929 -22.858 1.00 89.31 85 LEU A O 1
ATOM 687 N N . PHE A 1 86 ? -19.362 22.169 -23.929 1.00 89.19 86 PHE A N 1
ATOM 688 C CA . PHE A 1 86 ? -20.607 22.186 -23.179 1.00 89.19 86 PHE A CA 1
ATOM 689 C C . PHE A 1 86 ? -20.370 21.946 -21.680 1.00 89.19 86 PHE A C 1
ATOM 691 O O . PHE A 1 86 ? -20.868 22.710 -20.853 1.00 89.19 86 PHE A O 1
ATOM 698 N N . ASN A 1 87 ? -19.540 20.968 -21.304 1.00 88.00 87 ASN A N 1
ATOM 699 C CA . ASN A 1 87 ? -19.174 20.736 -19.904 1.00 88.00 87 ASN A CA 1
ATOM 700 C C . ASN A 1 87 ? -18.488 21.956 -19.258 1.00 88.00 87 ASN A C 1
ATOM 702 O O . ASN A 1 87 ? -18.803 22.317 -18.122 1.00 88.00 87 ASN A O 1
ATOM 706 N N . PHE A 1 88 ? -17.583 22.620 -19.979 1.00 86.75 88 PHE A N 1
ATOM 707 C CA . PHE A 1 88 ? -16.929 23.843 -19.517 1.00 86.75 88 PHE A CA 1
ATOM 708 C C . PHE A 1 88 ? -17.929 24.985 -19.302 1.00 86.75 88 PHE A C 1
ATOM 710 O O . PHE A 1 88 ? -17.890 25.644 -18.263 1.00 86.75 88 PHE A O 1
ATOM 717 N N . LEU A 1 89 ? -18.869 25.182 -20.231 1.00 86.31 89 LEU A N 1
ATOM 718 C CA . LEU A 1 89 ? -19.931 26.184 -20.100 1.00 86.31 89 LEU A CA 1
ATOM 719 C C . LEU A 1 89 ? -20.832 25.906 -18.890 1.00 86.31 89 LEU A C 1
ATOM 721 O O . LEU A 1 89 ? -21.195 26.839 -18.170 1.00 86.31 89 LEU A O 1
ATOM 725 N N . LEU A 1 90 ? -21.145 24.637 -18.608 1.00 83.00 90 LEU A N 1
ATOM 726 C CA . LEU A 1 90 ? -21.899 24.261 -17.411 1.00 83.00 90 LEU A CA 1
ATOM 727 C C . LEU A 1 90 ? -21.137 24.611 -16.122 1.00 83.00 90 LEU A C 1
ATOM 729 O O . LEU A 1 90 ? -21.717 25.217 -15.219 1.00 83.00 90 LEU A O 1
ATOM 733 N N . LEU A 1 91 ? -19.839 24.305 -16.044 1.00 79.88 91 LEU A N 1
ATOM 734 C CA . LEU A 1 91 ? -18.992 24.655 -14.894 1.00 79.88 91 LEU A CA 1
ATOM 735 C C . LEU A 1 91 ? -18.827 26.175 -14.728 1.00 79.88 91 LEU A C 1
ATOM 737 O O . LEU A 1 91 ? -18.845 26.687 -13.606 1.00 79.88 91 LEU A O 1
ATOM 741 N N . LEU A 1 92 ? -18.714 26.910 -15.837 1.00 80.44 92 LEU A N 1
ATOM 742 C CA . LEU A 1 92 ? -18.670 28.371 -15.838 1.00 80.44 92 LEU A CA 1
ATOM 743 C C . LEU A 1 92 ? -19.989 28.960 -15.320 1.00 80.44 92 LEU A C 1
ATOM 745 O O . LEU A 1 92 ? -19.971 29.842 -14.462 1.00 80.44 92 LEU A O 1
ATOM 749 N N . SER A 1 93 ? -21.128 28.430 -15.776 1.00 77.25 93 SER A N 1
ATOM 750 C CA . SER A 1 93 ? -22.452 28.870 -15.325 1.00 77.25 93 SER A CA 1
ATOM 751 C C . SER A 1 93 ? -22.644 28.656 -13.818 1.00 77.25 93 SER A C 1
ATOM 753 O O . SER A 1 93 ? -23.089 29.564 -13.119 1.00 77.25 93 SER A O 1
ATOM 755 N N . GLN A 1 94 ? -22.207 27.514 -13.277 1.00 74.50 94 GLN A N 1
ATOM 756 C CA . GLN A 1 94 ? -22.245 27.246 -11.836 1.00 74.50 94 GLN A CA 1
ATOM 757 C C . GLN A 1 94 ? -21.488 28.298 -11.023 1.00 74.50 94 GLN A C 1
ATOM 759 O O . GLN A 1 94 ? -21.968 28.722 -9.971 1.00 74.50 94 GLN A O 1
ATOM 764 N N . LYS A 1 95 ? -20.310 28.711 -11.512 1.00 72.88 95 LYS A N 1
ATOM 765 C CA . LYS A 1 95 ? -19.475 29.721 -10.859 1.00 72.88 95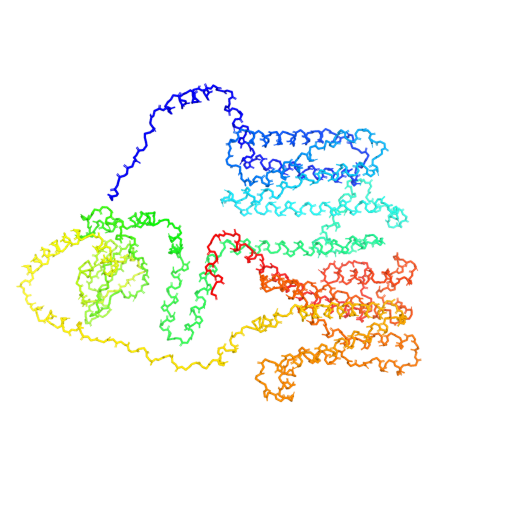 LYS A CA 1
ATOM 766 C C . LYS A 1 95 ? -20.114 31.108 -10.922 1.00 72.88 95 LYS A C 1
ATOM 768 O O . LYS A 1 95 ? -20.152 31.785 -9.904 1.00 72.88 95 LYS A O 1
ATOM 773 N N . ILE A 1 96 ? -20.625 31.513 -12.088 1.00 73.19 96 ILE A N 1
ATOM 774 C CA . ILE A 1 96 ? -21.233 32.840 -12.291 1.00 73.19 96 ILE A CA 1
ATOM 775 C C . ILE A 1 96 ? -22.479 33.016 -11.419 1.00 73.19 96 ILE A C 1
ATOM 777 O O . ILE A 1 96 ? -22.658 34.061 -10.801 1.00 73.19 96 ILE A O 1
ATOM 781 N N . PHE A 1 97 ? -23.337 31.998 -11.349 1.00 68.75 97 PHE A N 1
ATOM 782 C CA . PHE A 1 97 ? -24.623 32.115 -10.664 1.00 68.75 97 PHE A CA 1
ATOM 783 C C . PHE A 1 97 ? -24.583 31.742 -9.175 1.00 68.75 97 PHE A C 1
ATOM 785 O O . PHE A 1 97 ? -25.631 31.762 -8.534 1.00 68.75 97 PHE A O 1
ATOM 792 N N . HIS A 1 98 ? -23.419 31.380 -8.614 1.00 66.44 98 HIS A N 1
ATOM 793 C CA . HIS A 1 98 ? -23.288 30.917 -7.222 1.00 66.44 98 HIS A CA 1
ATOM 794 C C . HIS A 1 98 ? -24.342 29.849 -6.827 1.00 66.44 98 HIS A C 1
ATOM 796 O O . HIS A 1 98 ? -24.754 29.754 -5.673 1.00 66.44 98 HIS A O 1
ATOM 802 N N . ILE A 1 99 ? -24.788 29.017 -7.783 1.00 57.78 99 ILE A N 1
ATOM 803 C CA . ILE A 1 99 ? -25.949 28.108 -7.631 1.00 57.78 99 ILE A CA 1
ATOM 804 C C . ILE A 1 99 ? -25.674 26.932 -6.674 1.00 57.78 99 ILE A C 1
ATOM 806 O O . ILE A 1 99 ? -26.589 26.214 -6.276 1.00 57.78 99 ILE A O 1
ATOM 810 N N . SER A 1 100 ? -24.433 26.734 -6.230 1.00 53.75 100 SER A N 1
ATOM 811 C CA . SER A 1 100 ? -24.131 25.781 -5.161 1.00 53.75 100 SER A CA 1
ATOM 812 C C . SER A 1 100 ? -22.872 26.183 -4.401 1.00 53.75 100 SER A C 1
ATOM 814 O O . SER A 1 100 ? -21.973 26.782 -4.991 1.00 53.75 100 SER A O 1
ATOM 816 N N . ASN A 1 101 ? -22.776 25.788 -3.125 1.00 53.41 101 ASN A N 1
ATOM 817 C CA . ASN A 1 101 ? -21.485 25.641 -2.452 1.00 53.41 101 ASN A CA 1
ATOM 818 C C . ASN A 1 101 ? -20.648 24.671 -3.290 1.00 53.41 101 ASN A C 1
ATOM 820 O O . ASN A 1 101 ? -20.843 23.455 -3.238 1.00 53.41 101 ASN A O 1
ATOM 824 N N . THR A 1 102 ? -19.770 25.212 -4.128 1.00 52.75 102 THR A N 1
ATOM 825 C CA . THR A 1 102 ? -18.913 24.416 -4.994 1.00 52.75 102 THR A CA 1
ATOM 826 C C . THR A 1 102 ? -18.016 23.535 -4.122 1.00 52.75 102 THR A C 1
ATOM 828 O O . THR A 1 102 ? -17.468 23.959 -3.109 1.00 52.75 102 THR A O 1
ATOM 831 N N . PHE A 1 103 ? -17.853 22.267 -4.510 1.00 52.59 103 PHE A N 1
ATOM 832 C CA . PHE A 1 103 ? -17.067 21.253 -3.778 1.00 52.59 103 PHE A CA 1
ATOM 833 C C . PHE A 1 103 ? -15.549 21.516 -3.742 1.00 52.59 103 PHE A C 1
ATOM 835 O O . PHE A 1 103 ? -14.748 20.652 -3.365 1.00 52.59 103 PHE A O 1
ATOM 842 N N . TYR A 1 104 ? -15.131 22.673 -4.225 1.00 58.25 104 TYR A N 1
ATOM 843 C CA . TYR A 1 104 ? -13.761 23.005 -4.541 1.00 58.25 104 TYR A CA 1
ATOM 844 C C . TYR A 1 104 ? -13.439 24.330 -3.872 1.00 58.25 104 TYR A C 1
ATOM 846 O O . TYR A 1 104 ? -14.191 25.293 -3.982 1.00 58.25 104 TYR A O 1
ATOM 854 N N . THR A 1 105 ? -12.294 24.381 -3.200 1.00 59.56 105 THR A N 1
ATOM 855 C CA . THR A 1 105 ? -11.755 25.651 -2.718 1.00 59.56 105 THR A CA 1
ATOM 856 C C . THR A 1 105 ? -11.495 26.565 -3.914 1.00 59.56 105 THR A C 1
ATOM 858 O O . THR A 1 105 ? -11.168 26.077 -5.002 1.00 59.56 105 THR A O 1
ATOM 861 N N . GLU A 1 106 ? -11.589 27.882 -3.727 1.00 63.41 106 GLU A N 1
ATOM 862 C CA . GLU A 1 106 ? -11.423 28.863 -4.812 1.00 63.41 106 GLU A CA 1
ATOM 863 C C . GLU A 1 106 ? -10.132 28.648 -5.619 1.00 63.41 106 GLU A C 1
ATOM 865 O O . GLU A 1 106 ? -10.145 28.679 -6.851 1.00 63.41 106 GLU A O 1
ATOM 870 N N . LYS A 1 107 ? -9.035 28.303 -4.931 1.00 64.94 107 LYS A N 1
ATOM 871 C CA . LYS A 1 107 ? -7.743 27.969 -5.552 1.00 64.94 107 LYS A CA 1
ATOM 872 C C . LYS A 1 107 ? -7.822 26.729 -6.451 1.00 64.94 107 LYS A C 1
ATOM 874 O O . LYS A 1 107 ? -7.286 26.734 -7.554 1.00 64.94 107 LYS A O 1
ATOM 879 N N . THR A 1 108 ? -8.507 25.672 -6.011 1.00 68.81 108 THR A N 1
ATOM 880 C CA . THR A 1 108 ? -8.666 24.449 -6.821 1.00 68.81 108 THR A CA 1
ATOM 881 C C . THR A 1 108 ? -9.598 24.650 -8.013 1.00 68.81 108 THR A C 1
ATOM 883 O O . THR A 1 108 ? -9.342 24.076 -9.068 1.00 68.81 108 THR A O 1
ATOM 886 N N . MET A 1 109 ? -10.621 25.503 -7.890 1.00 69.25 109 MET A N 1
ATOM 887 C CA . MET A 1 109 ? -11.493 25.856 -9.017 1.00 69.25 109 MET A CA 1
ATOM 888 C C . MET A 1 109 ? -10.744 26.595 -10.118 1.00 69.25 109 MET A C 1
ATOM 890 O O . MET A 1 109 ? -10.963 26.307 -11.289 1.00 69.25 109 MET A O 1
ATOM 894 N N . PHE A 1 110 ? -9.859 27.529 -9.761 1.00 75.31 110 PHE A N 1
ATOM 895 C CA . PHE A 1 110 ? -9.066 28.259 -10.749 1.00 75.31 110 PHE A CA 1
ATOM 896 C C . PHE A 1 110 ? -8.171 27.318 -11.561 1.00 75.31 110 PHE A C 1
ATOM 898 O O . PHE A 1 110 ? -8.203 27.354 -12.787 1.00 75.31 110 PHE A O 1
ATOM 905 N N . ILE A 1 111 ? -7.447 26.416 -10.889 1.00 78.44 111 ILE A N 1
ATOM 906 C CA . ILE A 1 111 ? -6.586 25.431 -11.559 1.00 78.44 111 ILE A CA 1
ATOM 907 C C . ILE A 1 111 ? -7.412 24.538 -12.490 1.00 78.44 111 ILE A C 1
ATOM 909 O O . ILE A 1 111 ? -7.046 24.359 -13.645 1.00 78.44 111 ILE A O 1
ATOM 913 N N . ILE A 1 112 ? -8.548 24.013 -12.020 1.00 77.12 112 ILE A N 1
ATOM 914 C CA . ILE A 1 112 ? -9.428 23.169 -12.841 1.00 77.12 112 ILE A CA 1
ATOM 915 C C . ILE A 1 112 ? -9.916 23.924 -14.078 1.00 77.12 112 ILE A C 1
ATOM 917 O O . ILE A 1 112 ? -9.900 23.363 -15.166 1.00 77.12 112 ILE A O 1
ATOM 921 N N . PHE A 1 113 ? -10.293 25.191 -13.920 1.00 79.81 113 PHE A N 1
ATOM 922 C CA . PHE A 1 113 ? -10.784 26.015 -15.016 1.00 79.81 113 PHE A CA 1
ATOM 923 C C . PHE A 1 113 ? -9.704 26.302 -16.063 1.00 79.81 113 PHE A C 1
ATOM 925 O O . PHE A 1 113 ? -9.978 26.203 -17.253 1.00 79.81 113 PHE A O 1
ATOM 932 N N . VAL A 1 114 ? -8.472 26.603 -15.636 1.00 83.56 114 VAL A N 1
ATOM 933 C CA . VAL A 1 114 ? -7.330 26.792 -16.546 1.00 83.56 114 VAL A CA 1
ATOM 934 C C . VAL A 1 114 ? -7.038 25.505 -17.312 1.00 83.56 114 VAL A C 1
ATOM 936 O O . VAL A 1 114 ? -6.882 25.527 -18.528 1.00 83.56 114 VAL A O 1
ATOM 939 N N . VAL A 1 115 ? -7.011 24.372 -16.613 1.00 83.56 115 VAL A N 1
ATOM 940 C CA . VAL A 1 115 ? -6.744 23.064 -17.218 1.00 83.56 115 VAL A CA 1
ATOM 941 C C . VAL A 1 115 ? -7.863 22.665 -18.192 1.00 83.56 115 VAL A C 1
ATOM 943 O O . VAL A 1 115 ? -7.577 22.166 -19.278 1.00 83.56 115 VAL A O 1
ATOM 946 N N . ASP A 1 116 ? -9.127 22.930 -17.853 1.00 83.25 116 ASP A N 1
ATOM 947 C CA . ASP A 1 116 ? -10.256 22.709 -18.764 1.00 83.25 116 ASP A CA 1
ATOM 948 C C . ASP A 1 116 ? -10.212 23.615 -19.979 1.00 83.25 116 ASP A C 1
ATOM 950 O O . ASP A 1 116 ? -10.439 23.142 -21.087 1.00 83.25 116 ASP A O 1
ATOM 954 N N . PHE A 1 117 ? -9.870 24.885 -19.793 1.00 85.00 117 PHE A N 1
ATOM 955 C CA . PHE A 1 117 ? -9.726 25.828 -20.890 1.00 85.00 117 PHE A CA 1
ATOM 956 C C . PHE A 1 117 ? -8.638 25.381 -21.876 1.00 85.00 117 PHE A C 1
ATOM 958 O O . PHE A 1 117 ? -8.868 25.374 -23.081 1.00 85.00 117 PHE A O 1
ATOM 965 N N . VAL A 1 118 ? -7.493 24.903 -21.375 1.00 83.81 118 VAL A N 1
ATOM 966 C CA . VAL A 1 118 ? -6.440 24.300 -22.213 1.00 83.81 118 VAL A CA 1
ATOM 967 C C . VAL A 1 118 ? -6.950 23.048 -22.939 1.00 83.81 118 VAL A C 1
ATOM 969 O O . VAL A 1 118 ? -6.584 22.808 -24.085 1.00 83.81 118 VAL A O 1
ATOM 972 N N . SER A 1 119 ? -7.843 22.268 -22.324 1.00 80.44 119 SER A N 1
ATOM 973 C CA . SER A 1 119 ? -8.426 21.074 -22.954 1.00 80.44 119 SER A CA 1
ATOM 974 C C . SER A 1 119 ? -9.445 21.366 -24.071 1.00 80.44 119 SER A C 1
ATOM 976 O O . SER A 1 119 ? -9.800 20.446 -24.816 1.00 80.44 119 SER A O 1
ATOM 978 N N . LEU A 1 120 ? -9.907 22.620 -24.194 1.00 81.69 120 LEU A N 1
ATOM 979 C CA . LEU A 1 120 ? -10.800 23.086 -25.266 1.00 81.69 120 LEU A CA 1
ATOM 980 C C . LEU A 1 120 ? -10.068 23.416 -26.567 1.00 81.69 120 LEU A C 1
ATOM 982 O O . LEU A 1 120 ? -10.724 23.707 -27.565 1.00 81.69 120 LEU A O 1
ATOM 986 N N . VAL A 1 121 ? -8.732 23.388 -26.568 1.00 79.06 121 VAL A N 1
ATOM 987 C CA . VAL A 1 121 ? -7.942 23.527 -27.794 1.00 79.06 121 VAL A CA 1
ATOM 988 C C . VAL A 1 121 ? -8.389 22.433 -28.770 1.00 79.06 121 VAL A C 1
ATOM 990 O O . VAL A 1 121 ? -8.168 21.246 -28.526 1.00 79.06 121 VAL A O 1
ATOM 993 N N . SER A 1 122 ? -9.093 22.841 -29.833 1.00 70.31 122 SER A N 1
ATOM 994 C CA . SER A 1 122 ? -9.787 21.917 -30.733 1.00 70.31 122 SER A CA 1
ATOM 995 C C . SER A 1 122 ? -8.795 21.098 -31.545 1.00 70.31 122 SER A C 1
ATOM 997 O O . SER A 1 122 ? -7.972 21.642 -32.285 1.00 70.31 122 SER A O 1
ATOM 999 N N . GLN A 1 123 ? -8.913 19.776 -31.441 1.00 68.31 123 GLN A N 1
ATOM 1000 C CA . GLN A 1 123 ? -8.108 18.850 -32.236 1.00 68.31 123 GLN A CA 1
ATOM 1001 C C . GLN A 1 123 ? -8.491 18.937 -33.707 1.00 68.31 123 GLN A C 1
ATOM 1003 O O . GLN A 1 123 ? -7.624 18.970 -34.576 1.00 68.31 123 GLN A O 1
ATOM 1008 N N . ALA A 1 124 ? -9.793 19.032 -33.972 1.00 64.81 124 ALA A N 1
ATOM 1009 C CA . ALA A 1 124 ? -10.345 19.125 -35.312 1.00 64.81 124 ALA A CA 1
ATOM 1010 C C . ALA A 1 124 ? -9.752 20.317 -36.086 1.00 64.81 124 ALA A C 1
ATOM 1012 O O . ALA A 1 124 ? -9.270 20.150 -37.203 1.00 64.81 124 ALA A O 1
ATOM 1013 N N . MET A 1 125 ? -9.695 21.503 -35.472 1.00 65.00 125 MET A N 1
ATOM 1014 C CA . MET A 1 125 ? -9.241 22.726 -36.154 1.00 65.00 125 MET A CA 1
ATOM 1015 C C . MET A 1 125 ? -7.729 22.781 -36.413 1.00 65.00 125 MET A C 1
ATOM 1017 O O . MET A 1 125 ? -7.297 23.447 -37.351 1.00 65.00 125 MET A O 1
ATOM 1021 N N . LEU A 1 126 ? -6.919 22.079 -35.618 1.00 64.69 126 LEU A N 1
ATOM 1022 C CA . LEU A 1 126 ? -5.455 22.081 -35.749 1.00 64.69 126 LEU A CA 1
ATOM 1023 C C . LEU A 1 126 ? -4.922 20.974 -36.668 1.00 64.69 126 LEU A C 1
ATOM 1025 O O . LEU A 1 126 ? -3.782 21.053 -37.120 1.00 64.69 126 LEU A O 1
ATOM 1029 N N . ILE A 1 127 ? -5.739 19.960 -36.971 1.00 63.16 127 ILE A N 1
ATOM 1030 C CA . ILE A 1 127 ? -5.373 18.842 -37.851 1.00 63.16 127 ILE A CA 1
ATOM 1031 C C . ILE A 1 127 ? -5.564 19.197 -39.336 1.00 63.16 127 ILE A C 1
ATOM 1033 O O . ILE A 1 127 ? -4.729 18.817 -40.155 1.00 63.16 127 ILE A O 1
ATOM 1037 N N . ILE A 1 128 ? -6.618 19.948 -39.686 1.00 63.88 128 ILE A N 1
ATOM 1038 C CA . ILE A 1 128 ? -6.980 20.289 -41.080 1.00 63.88 128 ILE A CA 1
ATOM 1039 C C . ILE A 1 128 ? -5.838 20.972 -41.866 1.00 63.88 128 ILE A C 1
ATOM 1041 O O . ILE A 1 128 ? -5.613 20.587 -43.012 1.00 63.88 128 ILE A O 1
ATOM 1045 N N . PRO A 1 129 ? -5.072 21.933 -41.307 1.00 61.59 129 PRO A N 1
ATOM 1046 C CA . PRO A 1 129 ? -4.003 22.600 -42.057 1.00 61.59 129 PRO A CA 1
ATOM 1047 C C . PRO A 1 129 ? -2.762 21.723 -42.280 1.00 61.59 129 PRO A C 1
ATOM 1049 O O . PRO A 1 129 ? -1.920 22.053 -43.108 1.00 61.59 129 PRO A O 1
ATOM 1052 N N . PHE A 1 130 ? -2.627 20.621 -41.534 1.00 59.22 130 PHE A N 1
ATOM 1053 C CA . PHE A 1 130 ? -1.414 19.800 -41.474 1.00 59.22 130 PHE A CA 1
ATOM 1054 C C . PHE A 1 130 ? -1.668 18.344 -41.885 1.00 59.22 130 PHE A C 1
ATOM 1056 O O . PHE A 1 130 ? -0.923 17.449 -41.481 1.00 59.22 130 PHE A O 1
ATOM 1063 N N . VAL A 1 131 ? -2.689 18.092 -42.714 1.00 61.22 131 VAL A N 1
ATOM 1064 C CA . VAL A 1 131 ? -2.970 16.749 -43.253 1.00 61.22 131 VAL A CA 1
ATOM 1065 C C . VAL A 1 131 ? -1.778 16.201 -44.057 1.00 61.22 131 VAL A C 1
ATOM 1067 O O . VAL A 1 131 ? -1.482 15.021 -44.021 1.00 61.22 131 VAL A O 1
ATOM 1070 N N . SER A 1 132 ? -0.982 17.049 -44.705 1.00 60.25 132 SER A N 1
ATOM 1071 C CA . SER A 1 132 ? 0.261 16.613 -45.366 1.00 60.25 132 SER A CA 1
ATOM 1072 C C . SER A 1 132 ? 1.467 16.480 -44.419 1.00 60.25 132 SER A C 1
ATOM 1074 O O . SER A 1 132 ? 2.497 15.934 -44.804 1.00 60.25 132 SER A O 1
ATOM 1076 N N . ALA A 1 133 ? 1.357 16.958 -43.175 1.00 62.53 133 ALA A N 1
ATOM 1077 C CA . ALA A 1 133 ? 2.441 17.065 -42.196 1.00 62.53 133 ALA A CA 1
ATOM 1078 C C . ALA A 1 133 ? 2.098 16.340 -40.882 1.00 62.53 133 ALA A C 1
ATOM 1080 O O . ALA A 1 133 ? 2.394 16.821 -39.782 1.00 62.53 133 ALA A O 1
ATOM 1081 N N . HIS A 1 134 ? 1.483 15.159 -40.993 1.00 61.00 134 HIS A N 1
ATOM 1082 C CA . HIS A 1 134 ? 1.049 14.332 -39.862 1.00 61.00 134 HIS A CA 1
ATOM 1083 C C . HIS A 1 134 ? 2.177 13.935 -38.891 1.00 61.00 134 HIS A C 1
ATOM 1085 O O . HIS A 1 134 ? 1.902 13.699 -37.717 1.00 61.00 134 HIS A O 1
ATOM 1091 N N . LYS A 1 135 ? 3.437 13.912 -39.353 1.00 61.56 135 LYS A N 1
ATOM 1092 C CA . LYS A 1 135 ? 4.636 13.657 -38.529 1.00 61.56 135 LYS A CA 1
ATOM 1093 C C . LYS A 1 135 ? 5.265 14.924 -37.927 1.00 61.56 135 LYS A C 1
ATOM 1095 O O . LYS A 1 135 ? 6.295 14.839 -37.266 1.00 61.56 135 LYS A O 1
ATOM 1100 N N . SER A 1 136 ? 4.699 16.111 -38.161 1.00 70.19 136 SER A N 1
ATOM 1101 C CA . SER A 1 136 ? 5.260 17.349 -37.611 1.00 70.19 136 SER A CA 1
ATOM 1102 C C . SER A 1 136 ? 5.135 17.390 -36.085 1.00 70.19 136 SER A C 1
ATOM 1104 O O . SER A 1 136 ? 4.110 17.027 -35.503 1.00 70.19 136 SER A O 1
ATOM 1106 N N . PHE A 1 137 ? 6.180 17.894 -35.430 1.00 69.75 137 PHE A N 1
ATOM 1107 C CA . PHE A 1 137 ? 6.248 18.030 -33.973 1.00 69.75 137 PHE A CA 1
ATOM 1108 C C . PHE A 1 137 ? 5.055 18.813 -33.388 1.00 69.75 137 PHE A C 1
ATOM 1110 O O . PHE A 1 137 ? 4.547 18.478 -32.319 1.00 69.75 137 PHE A O 1
ATOM 1117 N N . LEU A 1 138 ? 4.548 19.811 -34.121 1.00 68.81 138 LEU A N 1
ATOM 1118 C CA . LEU A 1 138 ? 3.388 20.613 -33.717 1.00 68.81 138 LEU A CA 1
ATOM 1119 C C . LEU A 1 138 ? 2.086 19.798 -33.679 1.00 68.81 138 LEU A C 1
ATOM 1121 O O . LEU A 1 138 ? 1.334 19.902 -32.711 1.00 68.81 138 LEU A O 1
ATOM 1125 N N . VAL A 1 139 ? 1.835 18.942 -34.676 1.00 70.94 139 VAL A N 1
ATOM 1126 C CA . VAL A 1 139 ? 0.653 18.060 -34.695 1.00 70.94 139 VAL A CA 1
ATOM 1127 C C . VAL A 1 139 ? 0.705 17.056 -33.540 1.00 70.94 139 VAL A C 1
ATOM 1129 O O . VAL A 1 139 ? -0.322 16.783 -32.914 1.00 70.94 139 VAL A O 1
ATOM 1132 N N . LEU A 1 140 ? 1.897 16.556 -33.203 1.00 71.44 140 LEU A N 1
ATOM 1133 C CA . LEU A 1 140 ? 2.097 15.671 -32.055 1.00 71.44 140 LEU A CA 1
ATOM 1134 C C . LEU A 1 140 ? 1.811 16.388 -30.723 1.00 71.44 140 LEU A C 1
ATOM 1136 O O . LEU A 1 140 ? 1.072 15.853 -29.894 1.00 71.44 140 LEU A O 1
ATOM 1140 N N . ILE A 1 141 ? 2.293 17.624 -30.545 1.00 75.38 141 ILE A N 1
ATOM 1141 C CA . ILE A 1 141 ? 1.980 18.453 -29.366 1.00 75.38 141 ILE A CA 1
ATOM 1142 C C . ILE A 1 141 ? 0.468 18.646 -29.211 1.00 75.38 141 ILE A C 1
ATOM 1144 O O . ILE A 1 141 ? -0.071 18.441 -28.121 1.00 75.38 141 ILE A O 1
ATOM 1148 N N . PHE A 1 142 ? -0.240 18.997 -30.287 1.00 75.06 142 PHE A N 1
ATOM 1149 C CA . PHE A 1 142 ? -1.685 19.228 -30.228 1.00 75.06 142 PHE A CA 1
ATOM 1150 C C . PHE A 1 142 ? -2.479 17.972 -29.857 1.00 75.06 142 PHE A C 1
ATOM 1152 O O . PHE A 1 142 ? -3.463 18.058 -29.119 1.00 75.06 142 PHE A O 1
ATOM 1159 N N . ARG A 1 143 ? -2.029 16.787 -30.286 1.00 73.88 143 ARG A N 1
ATOM 1160 C CA . ARG A 1 143 ? -2.629 15.512 -29.864 1.00 73.88 143 ARG A CA 1
ATOM 1161 C C . ARG A 1 143 ? -2.386 15.245 -28.376 1.00 73.88 143 ARG A C 1
ATOM 1163 O O . ARG A 1 143 ? -3.336 14.920 -27.664 1.00 73.88 143 ARG A O 1
ATOM 1170 N N . VAL A 1 144 ? -1.166 15.467 -27.883 1.00 79.31 144 VAL A N 1
ATOM 1171 C CA . VAL A 1 144 ? -0.793 15.235 -26.473 1.00 79.31 144 VAL A CA 1
ATOM 1172 C C . VAL A 1 144 ? -1.511 16.185 -25.506 1.00 79.31 144 VAL A C 1
ATOM 1174 O O . VAL A 1 144 ? -1.886 15.759 -24.412 1.00 79.31 144 VAL A O 1
ATOM 1177 N N . ILE A 1 145 ? -1.799 17.434 -25.900 1.00 81.31 145 ILE A N 1
ATOM 1178 C CA . ILE A 1 145 ? -2.568 18.390 -25.071 1.00 81.31 145 ILE A CA 1
ATOM 1179 C C . ILE A 1 145 ? -3.918 17.806 -24.634 1.00 81.31 145 ILE A C 1
ATOM 1181 O O . ILE A 1 145 ? -4.399 18.084 -23.537 1.00 81.31 145 ILE A O 1
ATOM 1185 N N . THR A 1 146 ? -4.521 16.923 -25.427 1.00 76.19 146 THR A N 1
ATOM 1186 C CA . THR A 1 146 ? -5.821 16.336 -25.072 1.00 76.19 146 THR A CA 1
ATOM 1187 C C . THR A 1 146 ? -5.769 15.274 -23.994 1.00 76.19 146 THR A C 1
ATOM 1189 O O . THR A 1 146 ? -6.801 14.975 -23.391 1.00 76.19 146 THR A O 1
ATOM 1192 N N . PHE A 1 147 ? -4.578 14.783 -23.643 1.00 85.19 147 PHE A N 1
ATOM 1193 C CA . PHE A 1 147 ? -4.405 13.904 -22.487 1.00 85.19 147 PHE A CA 1
ATOM 1194 C C . PHE A 1 147 ? -4.751 14.626 -21.183 1.00 85.19 147 PHE A C 1
ATOM 1196 O O . PHE A 1 147 ? -5.133 13.983 -20.208 1.00 85.19 147 PHE A O 1
ATOM 1203 N N . VAL A 1 148 ? -4.746 15.966 -21.184 1.00 84.69 148 VAL A N 1
ATOM 1204 C CA . VAL A 1 148 ? -5.261 16.793 -20.086 1.00 84.69 148 VAL A CA 1
ATOM 1205 C C . VAL A 1 148 ? -6.708 16.424 -19.717 1.00 84.69 148 VAL A C 1
ATOM 1207 O O . VAL A 1 148 ? -7.076 16.488 -18.541 1.00 84.69 148 VAL A O 1
ATOM 1210 N N . ARG A 1 149 ? -7.520 15.946 -20.675 1.00 84.44 149 ARG A N 1
ATOM 1211 C CA . ARG A 1 149 ? -8.902 15.487 -20.436 1.00 84.44 149 ARG A CA 1
ATOM 1212 C C . ARG A 1 149 ? -8.965 14.271 -19.500 1.00 84.44 149 ARG A C 1
ATOM 1214 O O . ARG A 1 149 ? -9.947 14.116 -18.777 1.00 84.44 149 ARG A O 1
ATOM 1221 N N . LEU A 1 150 ? -7.908 13.457 -19.393 1.00 84.00 150 LEU A N 1
ATOM 1222 C CA . LEU A 1 150 ? -7.857 12.337 -18.440 1.00 84.00 150 LEU A CA 1
ATOM 1223 C C . LEU A 1 150 ? -7.878 12.785 -16.969 1.00 84.00 150 LEU A C 1
ATOM 1225 O O . LEU A 1 150 ? -8.132 11.965 -16.084 1.00 84.00 150 LEU A O 1
ATOM 1229 N N . ARG A 1 151 ? -7.714 14.086 -16.671 1.00 84.56 151 ARG A N 1
ATOM 1230 C CA . ARG A 1 151 ? -7.886 14.635 -15.313 1.00 84.56 151 ARG A CA 1
ATOM 1231 C C . ARG A 1 151 ? -9.238 14.273 -14.683 1.00 84.56 151 ARG A C 1
ATOM 1233 O O . ARG A 1 151 ? -9.355 14.261 -13.458 1.00 84.56 151 ARG A O 1
ATOM 1240 N N . HIS A 1 152 ? -10.267 13.991 -15.489 1.00 81.81 152 HIS A N 1
ATOM 1241 C CA . HIS A 1 152 ? -11.589 13.602 -14.998 1.00 81.81 152 HIS A CA 1
ATOM 1242 C C . HIS A 1 152 ? -11.552 12.297 -14.174 1.00 81.81 152 HIS A C 1
ATOM 1244 O O . HIS A 1 152 ? -12.340 12.157 -13.235 1.00 81.81 152 HIS A O 1
ATOM 1250 N N . LEU A 1 153 ? -10.561 11.417 -14.391 1.00 79.00 153 LEU A N 1
ATOM 1251 C CA . LEU A 1 153 ? -10.281 10.258 -13.524 1.00 79.00 153 LEU A CA 1
ATOM 1252 C C . LEU A 1 153 ? -9.932 10.667 -12.083 1.00 79.00 153 LEU A C 1
ATOM 1254 O O . LEU A 1 153 ? -10.286 9.970 -11.130 1.00 79.00 153 LEU A O 1
ATOM 1258 N N . LEU A 1 154 ? -9.264 11.811 -11.895 1.00 74.25 154 LEU A N 1
ATOM 1259 C CA . LEU A 1 154 ? -8.903 12.326 -10.569 1.00 74.25 154 LEU A CA 1
ATOM 1260 C C . LEU A 1 154 ? -10.124 12.898 -9.837 1.00 74.25 154 LEU A C 1
ATOM 1262 O O . LEU A 1 154 ? -10.240 12.764 -8.615 1.00 74.25 154 LEU A O 1
ATOM 1266 N N . VAL A 1 155 ? -11.053 13.502 -10.584 1.00 71.00 155 VAL A N 1
ATOM 1267 C CA . VAL A 1 155 ? -12.309 14.066 -10.062 1.00 71.00 155 VAL A CA 1
ATOM 1268 C C . VAL A 1 155 ? -13.281 12.965 -9.625 1.00 71.00 155 VAL A C 1
ATOM 1270 O O . VAL A 1 155 ? -13.981 13.133 -8.621 1.00 71.00 155 VAL A O 1
ATOM 1273 N N . PHE A 1 156 ? -13.265 11.810 -10.299 1.00 69.50 156 PHE A N 1
ATOM 1274 C CA . PHE A 1 156 ? -14.105 10.654 -9.971 1.00 69.50 156 PHE A CA 1
ATOM 1275 C C . PHE A 1 156 ? -13.987 10.215 -8.499 1.00 69.50 156 PHE A C 1
ATOM 1277 O O . PHE A 1 156 ? -14.985 9.872 -7.864 1.00 69.50 156 PHE A O 1
ATOM 1284 N N . ASN A 1 157 ? -12.800 10.353 -7.895 1.00 65.31 157 ASN A N 1
ATOM 1285 C CA . ASN A 1 157 ? -12.563 10.048 -6.477 1.00 65.31 157 ASN A CA 1
ATOM 1286 C C . ASN A 1 157 ? -13.485 10.808 -5.514 1.00 65.31 157 ASN A C 1
ATOM 1288 O O . ASN A 1 157 ? -13.796 10.308 -4.434 1.00 65.31 157 ASN A O 1
ATOM 1292 N N . LYS A 1 158 ? -13.911 12.025 -5.873 1.00 66.75 158 LYS A N 1
ATOM 1293 C CA . LYS A 1 158 ? -14.815 12.834 -5.043 1.00 66.75 158 LYS A CA 1
ATOM 1294 C C . LYS A 1 158 ? -16.272 12.398 -5.196 1.00 66.75 158 LYS A C 1
ATOM 1296 O O . LYS A 1 158 ? -17.018 12.439 -4.222 1.00 66.75 158 LYS A O 1
ATOM 1301 N N . VAL A 1 159 ? -16.670 11.968 -6.395 1.00 65.81 159 VAL A N 1
ATOM 1302 C CA . VAL A 1 159 ? -18.019 11.445 -6.679 1.00 65.81 159 VAL A CA 1
ATOM 1303 C C . VAL A 1 159 ? -18.230 10.107 -5.971 1.00 65.81 159 VAL A C 1
ATOM 1305 O O . VAL A 1 159 ? -19.256 9.904 -5.328 1.00 65.81 159 VAL A O 1
ATOM 1308 N N . LEU A 1 160 ? -17.205 9.254 -5.985 1.00 64.12 160 LEU A N 1
ATOM 1309 C CA . LEU A 1 160 ? -17.185 7.947 -5.332 1.00 64.12 160 LEU A CA 1
ATOM 1310 C C . LEU A 1 160 ? -17.501 7.995 -3.828 1.00 64.12 160 LEU A C 1
ATOM 1312 O O . LEU A 1 160 ? -18.081 7.059 -3.288 1.00 64.12 160 LEU A O 1
ATOM 1316 N N . ARG A 1 161 ? -17.166 9.100 -3.146 1.00 63.25 161 ARG A N 1
ATOM 1317 C CA . ARG A 1 161 ? -17.464 9.293 -1.715 1.00 63.25 161 ARG A CA 1
ATOM 1318 C C . ARG A 1 161 ? -18.958 9.445 -1.414 1.00 63.25 161 ARG A C 1
ATOM 1320 O O . ARG A 1 161 ? -19.348 9.230 -0.274 1.00 63.25 161 ARG A O 1
ATOM 1327 N N . ARG A 1 162 ? -19.777 9.834 -2.400 1.00 63.47 162 ARG A N 1
ATOM 1328 C CA . ARG A 1 162 ? -21.228 10.036 -2.231 1.00 63.47 162 ARG A CA 1
ATOM 1329 C C . ARG A 1 162 ? -22.043 8.757 -2.431 1.00 63.47 162 ARG A C 1
ATOM 1331 O O . ARG A 1 162 ? -23.178 8.696 -1.977 1.00 63.47 162 ARG A O 1
ATOM 1338 N N . LEU A 1 163 ? -21.482 7.754 -3.104 1.00 65.50 163 LEU A N 1
ATOM 1339 C CA . LEU A 1 163 ? -22.164 6.502 -3.426 1.00 65.50 163 LEU A CA 1
ATOM 1340 C C . LEU A 1 163 ? -21.837 5.460 -2.350 1.00 65.50 163 LEU A C 1
ATOM 1342 O O . LEU A 1 163 ? -20.778 4.839 -2.391 1.00 65.50 163 LEU A O 1
ATOM 1346 N N . THR A 1 164 ? -22.720 5.295 -1.365 1.00 62.72 164 THR A N 1
ATOM 1347 C CA . THR A 1 164 ? -22.516 4.378 -0.228 1.00 62.72 164 THR A CA 1
ATOM 1348 C C . THR A 1 164 ? -22.876 2.931 -0.565 1.00 62.72 164 THR A C 1
ATOM 1350 O O . THR A 1 164 ? -22.111 2.030 -0.231 1.00 62.72 164 THR A O 1
ATOM 1353 N N . GLU A 1 165 ? -23.980 2.702 -1.279 1.00 64.38 165 GLU A N 1
ATOM 1354 C CA . GLU A 1 165 ? -24.562 1.359 -1.472 1.00 64.38 165 GLU A CA 1
ATOM 1355 C C . GLU A 1 165 ? -23.784 0.469 -2.458 1.00 64.38 165 GLU A C 1
ATOM 1357 O O . GLU A 1 165 ? -23.776 -0.749 -2.316 1.00 64.38 165 GLU A O 1
ATOM 1362 N N . TYR A 1 166 ? -23.031 1.061 -3.393 1.00 69.56 166 TYR A N 1
ATOM 1363 C CA . TYR A 1 166 ? -22.237 0.328 -4.396 1.00 69.56 166 TYR A CA 1
ATOM 1364 C C . TYR A 1 166 ? -20.771 0.764 -4.450 1.00 69.56 166 TYR A C 1
ATOM 1366 O O . TYR A 1 166 ? -20.097 0.591 -5.466 1.00 69.56 166 TYR A O 1
ATOM 1374 N N . ARG A 1 167 ? -20.253 1.348 -3.361 1.00 73.56 167 ARG A N 1
ATOM 1375 C CA . ARG A 1 167 ? -18.911 1.955 -3.316 1.00 73.56 167 ARG A CA 1
ATOM 1376 C C . ARG A 1 167 ? -17.817 1.040 -3.880 1.00 73.56 167 ARG A C 1
ATOM 1378 O O . ARG A 1 167 ? -16.946 1.508 -4.605 1.00 73.56 167 ARG A O 1
ATOM 1385 N N . ILE A 1 168 ? -17.874 -0.256 -3.576 1.00 75.06 168 ILE A N 1
ATOM 1386 C CA . ILE A 1 168 ? -16.870 -1.246 -3.997 1.00 75.06 168 ILE A CA 1
ATOM 1387 C C . ILE A 1 168 ? -16.869 -1.442 -5.519 1.00 75.06 168 ILE A C 1
ATOM 1389 O O . ILE A 1 168 ? -15.799 -1.443 -6.123 1.00 75.06 168 ILE A O 1
ATOM 1393 N N . VAL A 1 169 ? -18.044 -1.541 -6.149 1.00 79.25 169 VAL A N 1
ATOM 1394 C CA . VAL A 1 169 ? -18.180 -1.702 -7.610 1.00 79.25 169 VAL A CA 1
ATOM 1395 C C . VAL A 1 169 ? -17.558 -0.513 -8.336 1.00 79.25 169 VAL A C 1
ATOM 1397 O O . VAL A 1 169 ? -16.804 -0.674 -9.292 1.00 79.25 169 VAL A O 1
ATOM 1400 N N . TRP A 1 170 ? -17.808 0.693 -7.836 1.00 76.25 170 TRP A N 1
ATOM 1401 C CA . TRP A 1 170 ? -17.271 1.914 -8.424 1.00 76.25 170 TRP A CA 1
ATOM 1402 C C . TRP A 1 170 ? -15.760 2.080 -8.202 1.00 76.25 170 TRP A C 1
ATOM 1404 O O . TRP A 1 170 ? -15.059 2.583 -9.081 1.00 76.25 170 TRP A O 1
ATOM 1414 N N . ILE A 1 171 ? -15.239 1.626 -7.057 1.00 76.50 171 ILE A N 1
ATOM 1415 C CA . ILE A 1 171 ? -13.793 1.553 -6.806 1.00 76.50 171 ILE A CA 1
ATOM 1416 C C . ILE A 1 171 ? -13.132 0.591 -7.803 1.00 76.50 171 ILE A C 1
ATOM 1418 O O . ILE A 1 171 ? -12.137 0.954 -8.428 1.00 76.50 171 ILE A O 1
ATOM 1422 N N . LEU A 1 172 ? -13.712 -0.596 -7.999 1.00 79.75 172 LEU A N 1
ATOM 1423 C CA . LEU A 1 172 ? -13.234 -1.580 -8.973 1.00 79.75 172 LEU A CA 1
ATOM 1424 C C . LEU A 1 172 ? -13.262 -1.026 -10.399 1.00 79.75 172 LEU A C 1
ATOM 1426 O O . LEU A 1 172 ? -12.250 -1.087 -11.091 1.00 79.75 172 LEU A O 1
ATOM 1430 N N . GLY A 1 173 ? -14.378 -0.421 -10.817 1.00 81.31 173 GLY A N 1
ATOM 1431 C CA . GLY A 1 173 ? -14.522 0.162 -12.153 1.00 81.31 173 GLY A CA 1
ATOM 1432 C C . GLY A 1 173 ? -13.458 1.218 -12.455 1.00 81.31 173 GLY A C 1
ATOM 1433 O O . GLY A 1 173 ? -12.869 1.213 -13.537 1.00 81.31 173 GLY A O 1
ATOM 1434 N N . LYS A 1 174 ? -13.130 2.075 -11.478 1.00 80.31 174 LYS A N 1
ATOM 1435 C CA . LYS A 1 174 ? -12.024 3.035 -11.598 1.00 80.31 174 LYS A CA 1
ATOM 1436 C C . LYS A 1 174 ? -10.691 2.332 -11.846 1.00 80.31 174 LYS A C 1
ATOM 1438 O O . LYS A 1 174 ? -9.970 2.725 -12.759 1.00 80.31 174 LYS A O 1
ATOM 1443 N N . TYR A 1 175 ? -10.355 1.328 -11.038 1.00 82.00 175 TYR A N 1
ATOM 1444 C CA . TYR A 1 175 ? -9.066 0.646 -11.148 1.00 82.00 175 TYR A CA 1
ATOM 1445 C C . TYR A 1 175 ? -8.936 -0.138 -12.453 1.00 82.00 175 TYR A C 1
ATOM 1447 O O . TYR A 1 175 ? -7.907 -0.042 -13.120 1.00 82.00 175 TYR A O 1
ATOM 1455 N N . ILE A 1 176 ? -10.003 -0.813 -12.879 1.00 85.69 176 ILE A N 1
ATOM 1456 C CA . ILE A 1 176 ? -10.061 -1.483 -14.182 1.00 85.69 176 ILE A CA 1
ATOM 1457 C C . ILE A 1 176 ? -9.835 -0.465 -15.306 1.00 85.69 176 ILE A C 1
ATOM 1459 O O . ILE A 1 176 ? -8.985 -0.682 -16.164 1.00 85.69 176 ILE A O 1
ATOM 1463 N N . THR A 1 177 ? -10.507 0.690 -15.257 1.00 85.94 177 THR A N 1
ATOM 1464 C CA . THR A 1 177 ? -10.333 1.757 -16.258 1.00 85.94 177 THR A CA 1
ATOM 1465 C C . THR A 1 177 ? -8.885 2.256 -16.309 1.00 85.94 177 THR A C 1
ATOM 1467 O O . THR A 1 177 ? -8.333 2.431 -17.391 1.00 85.94 177 THR A O 1
ATOM 1470 N N . THR A 1 178 ? -8.230 2.446 -15.157 1.00 86.12 178 THR A N 1
ATOM 1471 C CA . THR A 1 178 ? -6.816 2.860 -15.128 1.00 86.12 178 THR A CA 1
ATOM 1472 C C . THR A 1 178 ? -5.874 1.803 -15.702 1.00 86.12 178 THR A C 1
ATOM 1474 O O . THR A 1 178 ? -4.934 2.158 -16.405 1.00 86.12 178 THR A O 1
ATOM 1477 N N . VAL A 1 179 ? -6.138 0.515 -15.458 1.00 88.12 179 VAL A N 1
ATOM 1478 C CA . VAL A 1 179 ? -5.337 -0.589 -16.012 1.00 88.12 179 VAL A CA 1
ATOM 1479 C C . VAL A 1 179 ? -5.492 -0.662 -17.529 1.00 88.12 179 VAL A C 1
ATOM 1481 O O . VAL A 1 179 ? -4.491 -0.765 -18.230 1.00 88.12 179 VAL A O 1
ATOM 1484 N N . VAL A 1 180 ? -6.719 -0.528 -18.044 1.00 90.00 180 VAL A N 1
ATOM 1485 C CA . VAL A 1 180 ? -6.991 -0.500 -19.491 1.00 90.00 180 VAL A CA 1
ATOM 1486 C C . VAL A 1 180 ? -6.225 0.631 -20.175 1.00 90.00 180 VAL A C 1
ATOM 1488 O O . VAL A 1 180 ? -5.614 0.404 -21.215 1.00 90.00 180 VAL A O 1
ATOM 1491 N N . ILE A 1 181 ? -6.198 1.827 -19.575 1.00 90.62 181 ILE A N 1
ATOM 1492 C CA . ILE A 1 181 ? -5.428 2.958 -20.108 1.00 90.62 181 ILE A CA 1
ATOM 1493 C C . ILE A 1 181 ? -3.941 2.610 -20.172 1.00 90.62 181 ILE A C 1
ATOM 1495 O O . ILE A 1 181 ? -3.338 2.805 -21.218 1.00 90.62 181 ILE A O 1
ATOM 1499 N N . ILE A 1 182 ? -3.357 2.060 -19.102 1.00 90.81 182 ILE A N 1
ATOM 1500 C CA . ILE A 1 182 ? -1.923 1.729 -19.068 1.00 90.81 182 ILE A CA 1
ATOM 1501 C C . ILE A 1 182 ? -1.574 0.662 -20.113 1.00 90.81 182 ILE A C 1
ATOM 1503 O O . ILE A 1 182 ? -0.626 0.852 -20.872 1.00 90.81 182 ILE A O 1
ATOM 1507 N N . ILE A 1 183 ? -2.369 -0.407 -20.217 1.00 91.38 183 ILE A N 1
ATOM 1508 C CA . ILE A 1 183 ? -2.183 -1.440 -21.248 1.00 91.38 183 ILE A CA 1
ATOM 1509 C C . ILE A 1 183 ? -2.245 -0.806 -22.642 1.00 91.38 183 ILE A C 1
ATOM 1511 O O . ILE A 1 183 ? -1.349 -1.015 -23.455 1.00 91.38 183 ILE A O 1
ATOM 1515 N N . HIS A 1 184 ? -3.251 0.033 -22.899 1.00 92.62 184 HIS A N 1
ATOM 1516 C CA . HIS A 1 184 ? -3.399 0.708 -24.183 1.00 92.62 184 HIS A CA 1
ATOM 1517 C C . HIS A 1 184 ? -2.229 1.646 -24.512 1.00 92.62 184 HIS A C 1
ATOM 1519 O O . HIS A 1 184 ? -1.742 1.649 -25.641 1.00 92.62 184 HIS A O 1
ATOM 1525 N N . THR A 1 185 ? -1.733 2.398 -23.523 1.00 91.62 185 THR A N 1
ATOM 1526 C CA . THR A 1 185 ? -0.565 3.273 -23.705 1.00 91.62 185 THR A CA 1
ATOM 1527 C C . THR A 1 185 ? 0.667 2.484 -24.128 1.00 91.62 185 THR A C 1
ATOM 1529 O O . THR A 1 185 ? 1.371 2.902 -25.041 1.00 91.62 185 THR A O 1
ATOM 1532 N N . ALA A 1 186 ? 0.900 1.329 -23.502 1.00 91.56 186 ALA A N 1
ATOM 1533 C CA . ALA A 1 186 ? 2.054 0.489 -23.773 1.00 91.56 186 ALA A CA 1
ATOM 1534 C C . ALA A 1 186 ? 1.979 -0.142 -25.173 1.00 91.56 186 ALA A C 1
ATOM 1536 O O . ALA A 1 186 ? 2.974 -0.119 -25.894 1.00 91.56 186 ALA A O 1
ATOM 1537 N N . ILE A 1 187 ? 0.787 -0.586 -25.596 1.00 91.75 187 ILE A N 1
ATOM 1538 C CA . ILE A 1 187 ? 0.530 -1.070 -26.965 1.00 91.75 187 ILE A CA 1
ATOM 1539 C C . ILE A 1 187 ? 0.918 -0.001 -27.995 1.00 91.75 187 ILE A C 1
ATOM 1541 O O . ILE A 1 187 ? 1.664 -0.273 -28.935 1.00 91.75 187 ILE A O 1
ATOM 1545 N N . CYS A 1 188 ? 0.426 1.227 -27.811 1.00 89.38 188 CYS A N 1
ATOM 1546 C CA . CYS A 1 188 ? 0.673 2.322 -28.747 1.00 89.38 188 CYS A CA 1
ATOM 1547 C C . CYS A 1 188 ? 2.141 2.776 -28.748 1.00 89.38 188 CYS A C 1
ATOM 1549 O O . CYS A 1 188 ? 2.676 3.065 -29.814 1.00 89.38 188 CYS A O 1
ATOM 1551 N N . LEU A 1 189 ? 2.794 2.828 -27.581 1.00 88.56 189 LEU A N 1
ATOM 1552 C CA . LEU A 1 189 ? 4.206 3.209 -27.462 1.00 88.56 189 LEU A CA 1
ATOM 1553 C C . LEU A 1 189 ? 5.131 2.218 -28.168 1.00 88.56 189 LEU A C 1
ATOM 1555 O O . LEU A 1 189 ? 6.060 2.639 -28.853 1.00 88.56 189 LEU A O 1
ATOM 1559 N N . TRP A 1 190 ? 4.865 0.920 -28.037 1.00 87.00 190 TRP A N 1
ATOM 1560 C CA . TRP A 1 190 ? 5.675 -0.089 -28.705 1.00 87.00 190 TRP A CA 1
ATOM 1561 C C . TRP A 1 190 ? 5.546 -0.008 -30.225 1.00 87.00 190 TRP A C 1
ATOM 1563 O O . TRP A 1 190 ? 6.558 0.051 -30.921 1.00 87.00 190 TRP A O 1
ATOM 1573 N N . PHE A 1 191 ? 4.321 0.082 -30.748 1.00 85.44 191 PHE A N 1
ATOM 1574 C CA . PHE A 1 191 ? 4.127 0.204 -32.193 1.00 85.44 191 PHE A CA 1
ATOM 1575 C C . PHE A 1 191 ? 4.813 1.453 -32.773 1.00 85.44 191 PHE A C 1
ATOM 1577 O O . PHE A 1 191 ? 5.401 1.384 -33.850 1.00 85.44 191 PHE A O 1
ATOM 1584 N N . LEU A 1 192 ? 4.794 2.578 -32.045 1.00 82.06 192 LEU A N 1
ATOM 1585 C CA . LEU A 1 192 ? 5.483 3.803 -32.464 1.00 82.06 192 LEU A CA 1
ATOM 1586 C C . LEU A 1 192 ? 6.996 3.594 -32.616 1.00 82.06 192 LEU A C 1
ATOM 1588 O O . LEU A 1 192 ? 7.541 3.970 -33.649 1.00 82.06 192 LEU A O 1
ATOM 1592 N N . ILE A 1 193 ? 7.646 2.947 -31.644 1.00 81.31 193 ILE A N 1
ATOM 1593 C CA . ILE A 1 193 ? 9.089 2.647 -31.700 1.00 81.31 193 ILE A CA 1
ATOM 1594 C C . ILE A 1 193 ? 9.405 1.718 -32.878 1.00 81.31 193 ILE A C 1
ATOM 1596 O O . ILE A 1 193 ? 10.334 1.974 -33.637 1.00 81.31 193 ILE A O 1
ATOM 1600 N N . LYS A 1 194 ? 8.581 0.686 -33.095 1.00 75.50 194 LYS A N 1
ATOM 1601 C CA . LYS A 1 194 ? 8.733 -0.227 -34.235 1.00 75.50 194 LYS A CA 1
ATOM 1602 C C . LYS A 1 194 ? 8.672 0.515 -35.578 1.00 75.50 194 LYS A C 1
ATOM 1604 O O . LYS A 1 194 ? 9.454 0.228 -36.479 1.00 75.50 194 LYS A O 1
ATOM 1609 N N . SER A 1 195 ? 7.735 1.456 -35.716 1.00 65.88 195 SER A N 1
ATOM 1610 C CA . SER A 1 195 ? 7.514 2.207 -36.961 1.00 65.88 195 SER A CA 1
ATOM 1611 C C . SER A 1 195 ? 8.653 3.162 -37.339 1.00 65.88 195 SER A C 1
ATOM 1613 O O . SER A 1 195 ? 8.694 3.637 -38.472 1.00 65.88 195 SER A O 1
ATOM 1615 N N . GLU A 1 196 ? 9.546 3.471 -36.397 1.00 65.94 196 GLU A N 1
ATOM 1616 C CA . GLU A 1 196 ? 10.667 4.388 -36.607 1.00 65.94 196 GLU A CA 1
ATOM 1617 C C . GLU A 1 196 ? 11.897 3.672 -37.178 1.00 65.94 196 GLU A C 1
ATOM 1619 O O . GLU A 1 196 ? 12.595 4.238 -38.017 1.00 65.94 196 GLU A O 1
ATOM 1624 N N . ASP A 1 197 ? 12.126 2.415 -36.785 1.00 60.50 197 ASP A N 1
ATOM 1625 C CA . ASP A 1 197 ? 13.406 1.752 -37.035 1.00 60.50 197 ASP A CA 1
ATOM 1626 C C . ASP A 1 197 ? 13.493 0.997 -38.377 1.00 60.50 197 ASP A C 1
ATOM 1628 O O . ASP A 1 197 ? 14.608 0.672 -38.770 1.00 60.50 197 ASP A O 1
ATOM 1632 N N . ASN A 1 198 ? 12.386 0.698 -39.090 1.00 60.25 198 ASN A N 1
ATOM 1633 C CA . ASN A 1 198 ? 12.290 -0.124 -40.335 1.00 60.25 198 ASN A CA 1
ATOM 1634 C C . ASN A 1 198 ? 13.028 -1.492 -40.332 1.00 60.25 198 ASN A C 1
ATOM 1636 O O . ASN A 1 198 ? 12.865 -2.298 -41.242 1.00 60.25 198 ASN A O 1
ATOM 1640 N N . PHE A 1 199 ? 13.792 -1.788 -39.284 1.00 57.22 199 PHE A N 1
ATOM 1641 C CA . PHE A 1 199 ? 14.666 -2.938 -39.085 1.00 57.22 199 PHE A CA 1
ATOM 1642 C C . PHE A 1 199 ? 13.909 -4.266 -39.156 1.00 57.22 199 PHE A C 1
ATOM 1644 O O . PHE A 1 199 ? 14.414 -5.276 -39.638 1.00 57.22 199 PHE A O 1
ATOM 1651 N N . TYR A 1 200 ? 12.652 -4.243 -38.723 1.00 61.09 200 TYR A N 1
ATOM 1652 C CA . TYR A 1 200 ? 11.755 -5.387 -38.761 1.00 61.09 200 TYR A CA 1
ATOM 1653 C C . TYR A 1 200 ? 11.459 -5.891 -40.171 1.00 61.09 200 TYR A C 1
ATOM 1655 O O . TYR A 1 200 ? 11.335 -7.098 -40.352 1.00 61.09 200 TYR A O 1
ATOM 1663 N N . ASP A 1 201 ? 11.400 -5.005 -41.166 1.00 61.66 201 ASP A N 1
ATOM 1664 C CA . ASP A 1 201 ? 11.102 -5.385 -42.551 1.00 61.66 201 ASP A CA 1
ATOM 1665 C C . ASP A 1 201 ? 12.289 -6.113 -43.212 1.00 61.66 201 ASP A C 1
ATOM 1667 O O . ASP A 1 201 ? 12.147 -6.759 -44.254 1.00 61.66 201 ASP A O 1
ATOM 1671 N N . GLU A 1 202 ? 13.476 -6.046 -42.601 1.00 57.81 202 GLU A N 1
ATOM 1672 C CA . GLU A 1 202 ? 14.692 -6.680 -43.103 1.00 57.81 202 GLU A CA 1
ATOM 1673 C C . GLU A 1 202 ? 14.896 -8.111 -42.573 1.00 57.81 202 GLU A C 1
ATOM 1675 O O . GLU A 1 202 ? 15.600 -8.894 -43.227 1.00 57.81 202 GLU A O 1
ATOM 1680 N N . LEU A 1 203 ? 14.238 -8.482 -41.465 1.00 60.75 203 LEU A N 1
ATOM 1681 C CA . LEU A 1 203 ? 14.403 -9.770 -40.781 1.00 60.75 203 LEU A CA 1
ATOM 1682 C C . LEU A 1 203 ? 13.742 -10.946 -41.541 1.00 60.75 203 LEU A C 1
ATOM 1684 O O . LEU A 1 203 ? 12.604 -10.822 -41.994 1.00 60.75 203 LEU A O 1
ATOM 1688 N N . PRO A 1 204 ? 14.395 -12.125 -41.647 1.00 56.78 204 PRO A N 1
ATOM 1689 C CA . PRO A 1 204 ? 13.860 -13.292 -42.366 1.00 56.78 204 PRO A CA 1
ATOM 1690 C C . PRO A 1 204 ? 12.521 -13.817 -41.823 1.00 56.78 204 PRO A C 1
ATOM 1692 O O . PRO A 1 204 ? 11.652 -14.170 -42.616 1.00 56.78 204 PRO A O 1
ATOM 1695 N N . GLU A 1 205 ? 12.340 -13.808 -40.495 1.00 60.75 205 GLU A N 1
ATOM 1696 C CA . GLU A 1 205 ? 11.085 -14.164 -39.796 1.00 60.75 205 GLU A CA 1
ATOM 1697 C C . GLU A 1 205 ? 9.918 -13.256 -40.223 1.00 60.75 205 GLU A C 1
ATOM 1699 O O . GLU A 1 205 ? 8.779 -13.694 -40.335 1.00 60.75 205 GLU A O 1
ATOM 1704 N N . PHE A 1 206 ? 10.208 -11.993 -40.551 1.00 58.56 206 PHE A N 1
ATOM 1705 C CA . PHE A 1 206 ? 9.224 -11.025 -41.036 1.00 58.56 206 PHE A CA 1
ATOM 1706 C C . PHE A 1 206 ? 9.140 -10.971 -42.579 1.00 58.56 206 PHE A C 1
ATOM 1708 O O . PHE A 1 206 ? 8.282 -10.302 -43.148 1.00 58.56 206 PHE A O 1
ATOM 1715 N N . LYS A 1 207 ? 9.976 -11.722 -43.302 1.00 53.50 207 LYS A N 1
ATOM 1716 C CA . LYS A 1 207 ? 9.878 -11.883 -44.765 1.00 53.50 207 LYS A CA 1
ATOM 1717 C C . LYS A 1 207 ? 9.112 -13.144 -45.179 1.00 53.50 207 LYS A C 1
ATOM 1719 O O . LYS A 1 207 ? 8.670 -13.227 -46.322 1.00 53.50 207 LYS A O 1
ATOM 1724 N N . SER A 1 208 ? 8.923 -14.106 -44.274 1.00 53.00 208 SER A N 1
ATOM 1725 C CA . SER A 1 208 ? 8.303 -15.417 -44.538 1.00 53.00 208 SER A CA 1
ATOM 1726 C C . SER A 1 208 ? 6.764 -15.434 -44.522 1.00 53.00 208 SER A C 1
ATOM 1728 O O . SER A 1 208 ? 6.170 -16.486 -44.746 1.00 53.00 208 SER A O 1
ATOM 1730 N N . GLY A 1 209 ? 6.099 -14.294 -44.302 1.00 53.31 209 GLY A N 1
ATOM 1731 C CA . GLY A 1 209 ? 4.631 -14.203 -44.274 1.00 53.31 209 GLY A CA 1
ATOM 1732 C C . GLY A 1 209 ? 3.992 -14.398 -42.894 1.00 53.31 209 GLY A C 1
ATOM 1733 O O . GLY A 1 209 ? 2.769 -14.374 -42.792 1.00 53.31 209 GLY A O 1
ATOM 1734 N N . GLU A 1 210 ? 4.785 -14.508 -41.824 1.00 57.97 210 GLU A N 1
ATOM 1735 C CA . GLU A 1 210 ? 4.305 -14.504 -40.426 1.00 57.97 210 GLU A CA 1
ATOM 1736 C C . GLU A 1 210 ? 3.959 -13.090 -39.911 1.00 57.97 210 GLU A C 1
ATOM 1738 O O . GLU A 1 210 ? 3.627 -12.882 -38.743 1.00 57.97 210 GLU A O 1
ATOM 1743 N N . VAL A 1 211 ? 4.004 -12.092 -40.797 1.00 63.03 211 VAL A N 1
ATOM 1744 C CA . VAL A 1 211 ? 3.780 -10.686 -40.468 1.00 63.03 211 VAL A CA 1
ATOM 1745 C C . VAL A 1 211 ? 2.296 -10.340 -40.489 1.00 63.03 211 VAL A C 1
ATOM 1747 O O . VAL A 1 211 ? 1.601 -10.658 -41.457 1.00 63.03 211 VAL A O 1
ATOM 1750 N N . PRO A 1 212 ? 1.793 -9.612 -39.479 1.00 68.94 212 PRO A N 1
ATOM 1751 C CA . PRO A 1 212 ? 0.450 -9.057 -39.517 1.00 68.94 212 PRO A CA 1
ATOM 1752 C C . PRO A 1 212 ? 0.207 -8.221 -40.791 1.00 68.94 212 PRO A C 1
ATOM 1754 O O . PRO A 1 212 ? 0.834 -7.184 -41.001 1.00 68.94 212 PRO A O 1
ATOM 1757 N N . ALA A 1 213 ? -0.727 -8.663 -41.641 1.00 68.75 213 ALA A N 1
ATOM 1758 C CA . ALA A 1 213 ? -0.982 -8.056 -42.954 1.00 68.75 213 ALA A CA 1
ATOM 1759 C C . ALA A 1 213 ? -1.759 -6.722 -42.904 1.00 68.75 213 ALA A C 1
ATOM 1761 O O . ALA A 1 213 ? -1.747 -5.962 -43.869 1.00 68.75 213 ALA A O 1
ATOM 1762 N N . SER A 1 214 ? -2.451 -6.431 -41.798 1.00 80.19 214 SER A N 1
ATOM 1763 C CA . SER A 1 214 ? -3.252 -5.216 -41.607 1.00 80.19 214 SER A CA 1
ATOM 1764 C C . SER A 1 214 ? -2.889 -4.490 -40.308 1.00 80.19 214 SER A C 1
ATOM 1766 O O . SER A 1 214 ? -2.404 -5.097 -39.349 1.00 80.19 214 SER A O 1
ATOM 1768 N N . ASN A 1 215 ? -3.207 -3.192 -40.232 1.00 79.75 215 ASN A N 1
ATOM 1769 C CA . ASN A 1 215 ? -3.050 -2.392 -39.008 1.00 79.75 215 ASN A CA 1
ATOM 1770 C C . ASN A 1 215 ? -3.828 -2.986 -37.818 1.00 79.75 215 ASN A C 1
ATOM 1772 O O . ASN A 1 215 ? -3.376 -2.912 -36.677 1.00 79.75 215 ASN A O 1
ATOM 1776 N N . SER A 1 216 ? -4.969 -3.634 -38.078 1.00 81.94 216 SER A N 1
ATOM 1777 C CA . SER A 1 216 ? -5.738 -4.345 -37.053 1.00 81.94 216 SER A CA 1
ATOM 1778 C C . SER A 1 216 ? -5.018 -5.594 -36.541 1.00 81.94 216 SER A C 1
ATOM 1780 O O . SER A 1 216 ? -4.982 -5.816 -35.332 1.00 81.94 216 SER A O 1
ATOM 1782 N N . SER A 1 217 ? -4.385 -6.378 -37.416 1.00 83.31 217 SER A N 1
ATOM 1783 C CA . SER A 1 217 ? -3.589 -7.535 -36.997 1.00 83.31 217 SER A CA 1
ATOM 1784 C C . SER A 1 217 ? -2.359 -7.111 -36.184 1.00 83.31 217 SER A C 1
ATOM 1786 O O . SER A 1 217 ? -2.044 -7.757 -35.185 1.00 83.31 217 SER A O 1
ATOM 1788 N N . TRP A 1 218 ? -1.718 -5.986 -36.529 1.00 83.75 218 TRP A N 1
ATOM 1789 C CA . TRP A 1 218 ? -0.649 -5.396 -35.710 1.00 83.75 218 TRP A CA 1
ATOM 1790 C C . TRP A 1 218 ? -1.136 -4.986 -34.323 1.00 83.75 218 TRP A C 1
ATOM 1792 O O . TRP A 1 218 ? -0.462 -5.242 -33.325 1.00 83.75 218 TRP A O 1
ATOM 1802 N N . TYR A 1 219 ? -2.321 -4.382 -34.245 1.00 86.81 219 TYR A N 1
ATOM 1803 C CA . TYR A 1 219 ? -2.920 -4.014 -32.969 1.00 86.81 219 TYR A CA 1
ATOM 1804 C C . TYR A 1 219 ? -3.143 -5.240 -32.072 1.00 86.81 219 TYR A C 1
ATOM 1806 O O . TYR A 1 219 ? -2.763 -5.217 -30.901 1.00 86.81 219 TYR A O 1
ATOM 1814 N N . PHE A 1 220 ? -3.680 -6.340 -32.614 1.00 87.62 220 PHE A N 1
ATOM 1815 C CA . PHE A 1 220 ? -3.873 -7.582 -31.854 1.00 87.62 220 PHE A CA 1
ATOM 1816 C C . PHE A 1 220 ? -2.559 -8.232 -31.414 1.00 87.62 220 PHE A C 1
ATOM 1818 O O . PHE A 1 220 ? -2.467 -8.678 -30.269 1.00 87.62 220 PHE A O 1
ATOM 1825 N N . TYR A 1 221 ? -1.536 -8.230 -32.272 1.00 87.00 221 TYR A N 1
ATOM 1826 C CA . TYR A 1 221 ? -0.201 -8.718 -31.923 1.00 87.00 221 TYR A CA 1
ATOM 1827 C C . TYR A 1 221 ? 0.388 -7.948 -30.732 1.00 87.00 221 TYR A C 1
ATOM 1829 O O . TYR A 1 221 ? 0.795 -8.544 -29.733 1.00 87.00 221 TYR A O 1
ATOM 1837 N N . HIS A 1 222 ? 0.350 -6.612 -30.779 1.00 88.25 222 HIS A N 1
ATOM 1838 C CA . HIS A 1 222 ? 0.858 -5.792 -29.681 1.00 88.25 222 HIS A CA 1
ATOM 1839 C C . HIS A 1 222 ? -0.014 -5.871 -28.423 1.00 88.25 222 HIS A C 1
ATOM 1841 O O . HIS A 1 222 ? 0.539 -5.794 -27.326 1.00 88.25 222 HIS A O 1
ATOM 1847 N N . ILE A 1 223 ? -1.338 -6.066 -28.531 1.00 90.50 223 ILE A N 1
ATOM 1848 C CA . ILE A 1 223 ? -2.193 -6.382 -27.371 1.00 90.50 223 ILE A CA 1
ATOM 1849 C C . ILE A 1 223 ? -1.704 -7.658 -26.693 1.00 90.50 223 ILE A C 1
ATOM 1851 O O . ILE A 1 223 ? -1.449 -7.647 -25.488 1.00 90.50 223 ILE A O 1
ATOM 1855 N N . TYR A 1 224 ? -1.588 -8.742 -27.462 1.00 89.12 224 TYR A N 1
ATOM 1856 C CA . TYR A 1 224 ? -1.177 -10.048 -26.965 1.00 89.12 224 TYR A CA 1
ATOM 1857 C C . TYR A 1 224 ? 0.163 -9.953 -26.231 1.00 89.12 224 TYR A C 1
ATOM 1859 O O . TYR A 1 224 ? 0.249 -10.299 -25.052 1.00 89.12 224 TYR A O 1
ATOM 1867 N N . ALA A 1 225 ? 1.173 -9.375 -26.878 1.00 87.12 225 ALA A N 1
ATOM 1868 C CA . ALA A 1 225 ? 2.499 -9.242 -26.297 1.00 87.12 225 ALA A CA 1
ATOM 1869 C C . ALA A 1 225 ? 2.530 -8.291 -25.081 1.00 87.12 225 ALA A C 1
ATOM 1871 O O . ALA A 1 225 ? 3.111 -8.610 -24.046 1.00 87.12 225 ALA A O 1
ATOM 1872 N N . THR A 1 226 ? 1.842 -7.145 -25.142 1.00 90.38 226 THR A N 1
ATOM 1873 C CA . THR A 1 226 ? 1.803 -6.176 -24.030 1.00 90.38 226 THR A CA 1
ATOM 1874 C C . THR A 1 226 ? 1.134 -6.754 -22.785 1.00 90.38 226 THR A C 1
ATOM 1876 O O . THR A 1 226 ? 1.604 -6.514 -21.672 1.00 90.38 226 THR A O 1
ATOM 1879 N N . ILE A 1 227 ? 0.053 -7.525 -22.944 1.00 89.69 227 ILE A N 1
ATOM 1880 C CA . ILE A 1 227 ? -0.613 -8.182 -21.813 1.00 89.69 227 ILE A CA 1
ATOM 1881 C C . ILE A 1 227 ? 0.327 -9.203 -21.170 1.00 89.69 227 ILE A C 1
ATOM 1883 O O . ILE A 1 227 ? 0.440 -9.210 -19.945 1.00 89.69 227 ILE A O 1
ATOM 1887 N N . GLN A 1 228 ? 1.035 -10.015 -21.960 1.00 87.38 228 GLN A N 1
ATOM 1888 C CA . GLN A 1 228 ? 2.016 -10.961 -21.422 1.00 87.38 228 GLN A CA 1
ATOM 1889 C C . GLN A 1 228 ? 3.115 -10.268 -20.605 1.00 87.38 228 GLN A C 1
ATOM 1891 O O . GLN A 1 228 ? 3.454 -10.740 -19.518 1.00 87.38 228 GLN A O 1
ATOM 1896 N N . LEU A 1 229 ? 3.639 -9.143 -21.107 1.00 86.62 229 LEU A N 1
ATOM 1897 C CA . LEU A 1 229 ? 4.693 -8.362 -20.452 1.00 86.62 229 LEU A CA 1
ATOM 1898 C C . LEU A 1 229 ? 4.193 -7.683 -19.168 1.00 86.62 229 LEU A C 1
ATOM 1900 O O . LEU A 1 229 ? 4.816 -7.813 -18.118 1.00 86.62 229 LEU A O 1
ATOM 1904 N N . LEU A 1 230 ? 3.046 -6.994 -19.217 1.00 88.56 230 LEU A N 1
ATOM 1905 C CA . LEU A 1 230 ? 2.502 -6.269 -18.061 1.00 88.56 230 LEU A CA 1
ATOM 1906 C C . LEU A 1 230 ? 1.953 -7.199 -16.972 1.00 88.56 230 LEU A C 1
ATOM 1908 O O . LEU A 1 230 ? 2.000 -6.850 -15.792 1.00 88.56 230 LEU A O 1
ATOM 1912 N N . MET A 1 231 ? 1.435 -8.371 -17.348 1.00 86.81 231 MET A N 1
ATOM 1913 C CA . MET A 1 231 ? 0.943 -9.375 -16.398 1.00 86.81 231 MET A CA 1
ATOM 1914 C C . MET A 1 231 ? 2.039 -10.326 -15.912 1.00 86.81 231 MET A C 1
ATOM 1916 O O . MET A 1 231 ? 1.753 -11.185 -15.080 1.00 86.81 231 MET A O 1
ATOM 1920 N N . ASN A 1 232 ? 3.283 -10.143 -16.365 1.00 85.12 232 ASN A N 1
ATOM 1921 C CA . ASN A 1 232 ? 4.438 -10.945 -15.975 1.00 85.12 232 ASN A CA 1
ATOM 1922 C C . ASN A 1 232 ? 4.280 -12.451 -16.281 1.00 85.12 232 ASN A C 1
ATOM 1924 O O . ASN A 1 232 ? 4.635 -13.280 -15.449 1.00 85.12 232 ASN A O 1
ATOM 1928 N N . VAL A 1 233 ? 3.717 -12.796 -17.448 1.00 86.06 233 VAL A N 1
ATOM 1929 C CA . VAL A 1 233 ? 3.542 -14.193 -17.899 1.00 86.06 233 VAL A CA 1
ATOM 1930 C C . VAL A 1 233 ? 4.705 -14.644 -18.781 1.00 86.06 233 VAL A C 1
ATOM 1932 O O . VAL A 1 233 ? 5.311 -15.658 -18.470 1.00 86.06 233 VAL A O 1
ATOM 1935 N N . GLY A 1 234 ? 4.971 -13.885 -19.853 1.00 77.69 234 GLY A N 1
ATOM 1936 C CA . GLY A 1 234 ? 6.018 -14.110 -20.861 1.00 77.69 234 GLY A CA 1
ATOM 1937 C C . GLY A 1 234 ? 6.148 -15.547 -21.376 1.00 77.69 234 GLY A C 1
ATOM 1938 O O . GLY A 1 234 ? 6.916 -16.344 -20.855 1.00 77.69 234 GLY A O 1
ATOM 1939 N N . PHE A 1 235 ? 5.443 -15.872 -22.463 1.00 80.69 235 PHE A N 1
ATOM 1940 C CA . PHE A 1 235 ? 5.591 -17.168 -23.138 1.00 80.69 235 PHE A CA 1
ATOM 1941 C C . PHE A 1 235 ? 6.904 -17.302 -23.922 1.00 80.69 235 PHE A C 1
ATOM 1943 O O . PHE A 1 235 ? 7.273 -18.407 -24.311 1.00 80.69 235 PHE A O 1
ATOM 1950 N N . GLY A 1 236 ? 7.618 -16.191 -24.127 1.00 77.00 236 GLY A N 1
ATOM 1951 C CA . GLY A 1 236 ? 8.927 -16.157 -24.777 1.00 77.00 236 GLY A CA 1
ATOM 1952 C C . GLY A 1 236 ? 8.887 -16.187 -26.305 1.00 77.00 236 GLY A C 1
ATOM 1953 O O . GLY A 1 236 ? 9.935 -16.270 -26.931 1.00 77.00 236 GLY A O 1
ATOM 1954 N N . ASP A 1 237 ? 7.700 -16.081 -26.896 1.00 78.50 237 ASP A N 1
ATOM 1955 C CA . ASP A 1 237 ? 7.477 -15.976 -28.338 1.00 78.50 237 ASP A CA 1
ATOM 1956 C C . ASP A 1 237 ? 7.686 -14.553 -28.875 1.00 78.50 237 ASP A C 1
ATOM 1958 O O . ASP A 1 237 ? 8.057 -14.377 -30.032 1.00 78.50 237 ASP A O 1
ATOM 1962 N N . VAL A 1 238 ? 7.495 -13.535 -28.028 1.00 81.00 238 VAL A N 1
ATOM 1963 C CA . VAL A 1 238 ? 7.741 -12.131 -28.370 1.00 81.00 238 VAL A CA 1
ATOM 1964 C C . VAL A 1 238 ? 8.819 -11.525 -27.476 1.00 81.00 238 VAL A C 1
ATOM 1966 O O . VAL A 1 238 ? 8.684 -11.478 -26.252 1.00 81.00 238 VAL A O 1
ATOM 1969 N N . TYR A 1 239 ? 9.871 -11.009 -28.104 1.00 82.12 239 TYR A N 1
ATOM 1970 C CA . TYR A 1 239 ? 11.053 -10.464 -27.441 1.00 82.12 239 TYR A CA 1
ATOM 1971 C C . TYR A 1 239 ? 11.641 -9.283 -28.236 1.00 82.12 239 TYR A C 1
ATOM 1973 O O . TYR A 1 239 ? 11.391 -9.177 -29.441 1.00 82.12 239 TYR A O 1
ATOM 1981 N N . PRO A 1 240 ? 12.351 -8.348 -27.576 1.00 81.50 240 PRO A N 1
ATOM 1982 C CA . PRO A 1 240 ? 12.877 -7.152 -28.217 1.00 81.50 240 PRO A CA 1
ATOM 1983 C C . PRO A 1 240 ? 14.050 -7.513 -29.127 1.00 81.50 240 PRO A C 1
ATOM 1985 O O . PRO A 1 240 ? 14.911 -8.311 -28.761 1.00 81.50 240 PRO A O 1
ATOM 1988 N N . LYS A 1 241 ? 14.114 -6.884 -30.299 1.00 76.81 241 LYS A N 1
ATOM 1989 C CA . LYS A 1 241 ? 15.236 -7.054 -31.233 1.00 76.81 241 LYS A CA 1
ATOM 1990 C C . LYS A 1 241 ? 16.155 -5.825 -31.209 1.00 76.81 241 LYS A C 1
ATOM 1992 O O . LYS A 1 241 ? 17.370 -5.971 -31.316 1.00 76.81 241 LYS A O 1
ATOM 1997 N N . ASN A 1 242 ? 15.603 -4.633 -30.950 1.00 77.38 242 ASN A N 1
ATOM 1998 C CA . ASN A 1 242 ? 16.349 -3.365 -30.948 1.00 77.38 242 ASN A CA 1
ATOM 1999 C C . ASN A 1 242 ? 16.682 -2.851 -29.538 1.00 77.38 242 ASN A C 1
ATOM 2001 O O . ASN A 1 242 ? 15.949 -3.080 -28.577 1.00 77.38 242 ASN A O 1
ATOM 2005 N N . ILE A 1 243 ? 17.737 -2.036 -29.417 1.00 79.19 243 ILE A N 1
ATOM 2006 C CA . ILE A 1 243 ? 18.154 -1.398 -28.150 1.00 79.19 243 ILE A CA 1
ATOM 2007 C C . ILE A 1 243 ? 17.011 -0.568 -27.548 1.00 79.19 243 ILE A C 1
ATOM 2009 O O . ILE A 1 243 ? 16.756 -0.627 -26.343 1.00 79.19 243 ILE A O 1
ATOM 2013 N N . ASN A 1 244 ? 16.302 0.186 -28.393 1.00 83.19 244 ASN A N 1
ATOM 2014 C CA . ASN A 1 244 ? 15.160 1.008 -27.989 1.00 83.19 244 ASN A CA 1
ATOM 2015 C C . ASN A 1 244 ? 14.038 0.158 -27.376 1.00 83.19 244 ASN A C 1
ATOM 2017 O O . ASN A 1 244 ? 13.392 0.565 -26.409 1.00 83.19 244 ASN A O 1
ATOM 2021 N N . GLU A 1 245 ? 13.845 -1.055 -27.883 1.00 83.62 245 GLU A N 1
ATOM 2022 C CA . GLU A 1 245 ? 12.850 -1.984 -27.364 1.00 83.62 245 GLU A CA 1
ATOM 2023 C C . GLU A 1 245 ? 13.306 -2.666 -26.087 1.00 83.62 245 GLU A C 1
ATOM 2025 O O . GLU A 1 245 ? 12.491 -2.848 -25.191 1.00 83.62 245 GLU A O 1
ATOM 2030 N N . ILE A 1 246 ? 14.598 -2.971 -25.941 1.00 84.69 246 ILE A N 1
ATOM 2031 C CA . ILE A 1 246 ? 15.145 -3.477 -24.676 1.00 84.69 246 ILE A CA 1
ATOM 2032 C C . ILE A 1 246 ? 14.892 -2.457 -23.554 1.00 84.69 246 ILE A C 1
ATOM 2034 O O . ILE A 1 246 ? 14.459 -2.833 -22.458 1.00 84.69 246 ILE A O 1
ATOM 2038 N N . TYR A 1 247 ? 15.075 -1.157 -23.822 1.00 86.62 247 TYR A N 1
ATOM 2039 C CA . TYR A 1 247 ? 14.705 -0.096 -22.878 1.00 86.62 247 TYR A CA 1
ATOM 2040 C C . TYR A 1 247 ? 13.201 -0.074 -22.582 1.00 86.62 247 TYR A C 1
ATOM 2042 O O . TYR A 1 247 ? 12.809 -0.010 -21.412 1.00 86.62 247 TYR A O 1
ATOM 2050 N N . LEU A 1 248 ? 12.359 -0.148 -23.618 1.00 87.38 248 LEU A N 1
ATOM 2051 C CA . LEU A 1 248 ? 10.905 -0.151 -23.466 1.00 87.38 248 LEU A CA 1
ATOM 2052 C C . LEU A 1 248 ? 10.419 -1.356 -22.650 1.00 87.38 248 LEU A C 1
ATOM 2054 O O . LEU A 1 248 ? 9.671 -1.178 -21.693 1.00 87.38 248 LEU A O 1
ATOM 2058 N N . PHE A 1 249 ? 10.868 -2.565 -22.982 1.00 87.00 249 PHE A N 1
ATOM 2059 C CA . PHE A 1 249 ? 10.494 -3.797 -22.294 1.00 87.00 249 PHE A CA 1
ATOM 2060 C C . PHE A 1 249 ? 10.961 -3.771 -20.843 1.00 87.00 249 PHE A C 1
ATOM 2062 O O . PHE A 1 249 ? 10.173 -4.073 -19.950 1.00 87.00 249 PHE A O 1
ATOM 2069 N N . SER A 1 250 ? 12.200 -3.334 -20.584 1.00 86.06 250 SER A N 1
ATOM 2070 C CA . SER A 1 250 ? 12.709 -3.157 -19.216 1.00 86.06 250 SER A CA 1
ATOM 2071 C C . SER A 1 250 ? 11.798 -2.240 -18.392 1.00 86.06 250 SER A C 1
ATOM 2073 O O . SER A 1 250 ? 11.468 -2.551 -17.247 1.00 86.06 250 SER A O 1
ATOM 2075 N N . MET A 1 251 ? 11.331 -1.132 -18.980 1.00 86.75 251 MET A N 1
ATOM 2076 C CA . MET A 1 251 ? 10.372 -0.231 -18.332 1.00 86.75 251 MET A CA 1
ATOM 2077 C C . MET A 1 251 ? 8.987 -0.867 -18.167 1.00 86.75 251 MET A C 1
ATOM 2079 O O . MET A 1 251 ? 8.376 -0.736 -17.104 1.00 86.75 251 MET A O 1
ATOM 2083 N N . MET A 1 252 ? 8.494 -1.591 -19.173 1.00 87.50 252 MET A N 1
ATOM 2084 C CA . MET A 1 252 ? 7.204 -2.282 -19.123 1.00 87.50 252 MET A CA 1
ATOM 2085 C C . MET A 1 252 ? 7.177 -3.380 -18.057 1.00 87.50 252 MET A C 1
ATOM 2087 O O . MET A 1 252 ? 6.165 -3.501 -17.374 1.00 87.50 252 MET A O 1
ATOM 2091 N N . PHE A 1 253 ? 8.276 -4.103 -17.822 1.00 85.56 253 PHE A N 1
ATOM 2092 C CA . PHE A 1 253 ? 8.370 -5.063 -16.716 1.00 85.56 253 PHE A CA 1
ATOM 2093 C C . PHE A 1 253 ? 8.256 -4.396 -15.351 1.00 85.56 253 PHE A C 1
ATOM 2095 O O . PHE A 1 253 ? 7.527 -4.874 -14.482 1.00 85.56 253 PHE A O 1
ATOM 2102 N N . LEU A 1 254 ? 8.924 -3.257 -15.157 1.00 83.88 254 LEU A N 1
ATOM 2103 C CA . LEU A 1 254 ? 8.831 -2.507 -13.904 1.00 83.88 254 LEU A CA 1
ATOM 2104 C C . LEU A 1 254 ? 7.405 -1.989 -13.665 1.00 83.88 254 LEU A C 1
ATOM 2106 O O . LEU A 1 254 ? 6.876 -2.108 -12.556 1.00 83.88 254 LEU A O 1
ATOM 2110 N N . VAL A 1 255 ? 6.759 -1.458 -14.708 1.00 87.50 255 VAL A N 1
ATOM 2111 C CA . VAL A 1 255 ? 5.362 -1.000 -14.645 1.00 87.50 255 VAL A CA 1
ATOM 2112 C C . VAL A 1 255 ? 4.404 -2.175 -14.418 1.00 87.50 255 VAL A C 1
ATOM 2114 O O . VAL A 1 255 ? 3.521 -2.078 -13.566 1.00 87.50 255 VAL A O 1
ATOM 2117 N N . GLY A 1 256 ? 4.599 -3.298 -15.108 1.00 86.56 256 GLY A N 1
ATOM 2118 C CA . GLY A 1 256 ? 3.825 -4.531 -14.952 1.00 86.56 256 GLY A CA 1
ATOM 2119 C C . GLY A 1 256 ? 3.936 -5.123 -13.548 1.00 86.56 256 GLY A C 1
ATOM 2120 O O . GLY A 1 256 ? 2.941 -5.462 -12.904 1.00 86.56 256 GLY A O 1
ATOM 2121 N N . GLN A 1 257 ? 5.142 -5.147 -12.982 1.00 81.56 257 GLN A N 1
ATOM 2122 C CA . GLN A 1 257 ? 5.347 -5.519 -11.587 1.00 81.56 257 GLN A CA 1
ATOM 2123 C C . GLN A 1 257 ? 4.591 -4.591 -10.626 1.00 81.56 257 GLN A C 1
ATOM 2125 O O . GLN A 1 257 ? 3.922 -5.071 -9.709 1.00 81.56 257 GLN A O 1
ATOM 2130 N N . ALA A 1 258 ? 4.671 -3.273 -10.814 1.00 82.25 258 ALA A N 1
ATOM 2131 C CA . ALA A 1 258 ? 3.929 -2.337 -9.974 1.00 82.25 258 ALA A CA 1
ATOM 2132 C C . ALA A 1 258 ? 2.411 -2.561 -10.090 1.00 82.25 258 ALA A C 1
ATOM 2134 O O . ALA A 1 258 ? 1.714 -2.580 -9.075 1.00 82.25 258 ALA A O 1
ATOM 2135 N N . LEU A 1 259 ? 1.909 -2.801 -11.306 1.00 85.06 259 LEU A N 1
ATOM 2136 C CA . LEU A 1 259 ? 0.505 -3.103 -11.586 1.00 85.06 259 LEU A CA 1
ATOM 2137 C C . LEU A 1 259 ? 0.028 -4.392 -10.916 1.00 85.06 259 LEU A C 1
ATOM 2139 O O . LEU A 1 259 ? -1.019 -4.391 -10.274 1.00 85.06 259 LEU A O 1
ATOM 2143 N N . THR A 1 260 ? 0.783 -5.484 -11.027 1.00 83.38 260 THR A N 1
ATOM 2144 C CA . THR A 1 260 ? 0.408 -6.776 -10.429 1.00 83.38 260 THR A CA 1
ATOM 2145 C C . THR A 1 260 ? 0.366 -6.701 -8.902 1.00 83.38 260 THR A C 1
ATOM 2147 O O . THR A 1 260 ? -0.620 -7.127 -8.297 1.00 83.38 260 THR A O 1
ATOM 2150 N N . VAL A 1 261 ? 1.364 -6.073 -8.263 1.00 81.00 261 VAL A N 1
ATOM 2151 C CA . VAL A 1 261 ? 1.349 -5.812 -6.810 1.00 81.00 261 VAL A CA 1
ATOM 2152 C C . VAL A 1 261 ? 0.147 -4.954 -6.435 1.00 81.00 261 VAL A C 1
ATOM 2154 O O . VAL A 1 261 ? -0.572 -5.267 -5.487 1.00 81.00 261 VAL A O 1
ATOM 2157 N N . TYR A 1 262 ? -0.100 -3.893 -7.197 1.00 80.50 262 TYR A N 1
ATOM 2158 C CA . TYR A 1 262 ? -1.212 -2.986 -6.969 1.00 80.50 262 TYR A CA 1
ATOM 2159 C C . TYR A 1 262 ? -2.575 -3.690 -7.041 1.00 80.50 262 TYR A C 1
ATOM 2161 O O . TYR A 1 262 ? -3.396 -3.523 -6.138 1.00 80.50 262 TYR A O 1
ATOM 2169 N N . LEU A 1 263 ? -2.799 -4.531 -8.054 1.00 82.94 263 LEU A N 1
ATOM 2170 C CA . LEU A 1 263 ? -4.026 -5.314 -8.214 1.00 82.94 263 LEU A CA 1
ATOM 2171 C C . LEU A 1 263 ? -4.245 -6.288 -7.051 1.00 82.94 263 LEU A C 1
ATOM 2173 O O . LEU A 1 263 ? -5.341 -6.327 -6.486 1.00 82.94 263 LEU A O 1
ATOM 2177 N N . ILE A 1 264 ? -3.201 -7.016 -6.640 1.00 83.38 264 ILE A N 1
ATOM 2178 C CA . ILE A 1 264 ? -3.259 -7.915 -5.477 1.00 83.38 264 ILE A CA 1
ATOM 2179 C C . ILE A 1 264 ? -3.634 -7.126 -4.216 1.00 83.38 264 ILE A C 1
ATOM 2181 O O . ILE A 1 264 ? -4.519 -7.534 -3.461 1.00 83.38 264 ILE A O 1
ATOM 2185 N N . CYS A 1 265 ? -3.016 -5.960 -4.008 1.00 79.88 265 CYS A N 1
ATOM 2186 C CA . CYS A 1 265 ? -3.314 -5.108 -2.861 1.00 79.88 265 CYS A CA 1
ATOM 2187 C C . CYS A 1 265 ? -4.767 -4.620 -2.852 1.00 79.88 265 CYS A C 1
ATOM 2189 O O . CYS A 1 265 ? -5.386 -4.586 -1.789 1.00 79.88 265 CYS A O 1
ATOM 2191 N N . ILE A 1 266 ? -5.325 -4.259 -4.013 1.00 78.25 266 ILE A N 1
ATOM 2192 C CA . ILE A 1 266 ? -6.725 -3.829 -4.130 1.00 78.25 266 ILE A CA 1
ATOM 2193 C C . ILE A 1 266 ? -7.672 -4.956 -3.717 1.00 78.25 266 ILE A C 1
ATOM 2195 O O . ILE A 1 266 ? -8.591 -4.719 -2.934 1.00 78.25 266 ILE A O 1
ATOM 2199 N N . VAL A 1 267 ? -7.452 -6.178 -4.208 1.00 82.81 267 VAL A N 1
ATOM 2200 C CA . VAL A 1 267 ? -8.302 -7.331 -3.870 1.00 82.81 267 VAL A CA 1
ATOM 2201 C C . VAL A 1 267 ? -8.251 -7.617 -2.370 1.00 82.81 267 VAL A C 1
ATOM 2203 O O . VAL A 1 267 ? -9.295 -7.742 -1.728 1.00 82.81 267 VAL A O 1
ATOM 2206 N N . ILE A 1 268 ? -7.050 -7.639 -1.785 1.00 81.00 268 ILE A N 1
ATOM 2207 C CA . ILE A 1 268 ? -6.863 -7.826 -0.340 1.00 81.00 268 ILE A CA 1
ATOM 2208 C C . ILE A 1 268 ? -7.567 -6.717 0.447 1.00 81.00 268 ILE A C 1
ATOM 2210 O O . ILE A 1 268 ? -8.268 -6.999 1.419 1.00 81.00 268 ILE A O 1
ATOM 2214 N N . TRP A 1 269 ? -7.440 -5.462 0.011 1.00 76.00 269 TRP A N 1
ATOM 2215 C CA . TRP A 1 269 ? -8.112 -4.333 0.646 1.00 76.00 269 TRP A CA 1
ATOM 2216 C C . TRP A 1 269 ? -9.638 -4.480 0.625 1.00 76.00 269 TRP A C 1
ATOM 2218 O O . TRP A 1 269 ? -10.276 -4.261 1.654 1.00 76.00 269 TRP A O 1
ATOM 2228 N N . ILE A 1 270 ? -10.231 -4.910 -0.495 1.00 77.12 270 ILE A N 1
ATOM 2229 C CA . ILE A 1 270 ? -11.681 -5.149 -0.594 1.00 77.12 270 ILE A CA 1
ATOM 2230 C C . ILE A 1 270 ? -12.120 -6.218 0.413 1.00 77.12 270 ILE A C 1
ATOM 2232 O O . ILE A 1 270 ? -13.079 -5.997 1.157 1.00 77.12 270 ILE A O 1
ATOM 2236 N N . ILE A 1 271 ? -11.400 -7.343 0.474 1.00 80.62 271 ILE A N 1
ATOM 2237 C CA . ILE A 1 271 ? -11.702 -8.462 1.382 1.00 80.62 271 ILE A CA 1
ATOM 2238 C C . ILE A 1 271 ? -11.632 -8.012 2.845 1.00 80.62 271 ILE A C 1
ATOM 2240 O O . ILE A 1 271 ? -12.529 -8.321 3.637 1.00 80.62 271 ILE A O 1
ATOM 2244 N N . ILE A 1 272 ? -10.582 -7.265 3.203 1.00 74.94 272 ILE A N 1
ATOM 2245 C CA . ILE A 1 272 ? -10.389 -6.752 4.561 1.00 74.94 272 ILE A CA 1
ATOM 2246 C C . ILE A 1 272 ? -11.470 -5.731 4.900 1.00 74.94 272 ILE A C 1
ATOM 2248 O O . ILE A 1 272 ? -12.070 -5.828 5.962 1.00 74.94 272 ILE A O 1
ATOM 2252 N N . ASN A 1 273 ? -11.756 -4.773 4.017 1.00 74.06 273 ASN A N 1
ATOM 2253 C CA . ASN A 1 273 ? -12.708 -3.702 4.299 1.00 74.06 273 ASN A CA 1
ATOM 2254 C C . ASN A 1 273 ? -14.141 -4.232 4.480 1.00 74.06 273 ASN A C 1
ATOM 2256 O O . ASN A 1 273 ? -14.856 -3.769 5.365 1.00 74.06 273 ASN A O 1
ATOM 2260 N N . GLN A 1 274 ? -14.550 -5.243 3.705 1.00 73.75 274 GLN A N 1
ATOM 2261 C CA . GLN A 1 274 ? -15.854 -5.896 3.885 1.00 73.75 274 GLN A CA 1
ATOM 2262 C C . GLN A 1 274 ? -15.971 -6.636 5.224 1.00 73.75 274 GLN A C 1
ATOM 2264 O O . GLN A 1 274 ? -17.048 -6.679 5.816 1.00 73.75 274 GLN A O 1
ATOM 2269 N N . ASN A 1 275 ? -14.871 -7.214 5.712 1.00 72.50 275 ASN A N 1
ATOM 2270 C CA . ASN A 1 275 ? -14.862 -8.062 6.904 1.00 72.50 275 ASN A CA 1
ATOM 2271 C C . ASN A 1 275 ? -14.139 -7.431 8.100 1.00 72.50 275 ASN A C 1
ATOM 2273 O O . ASN A 1 275 ? -13.864 -8.129 9.076 1.00 72.50 275 ASN A O 1
ATOM 2277 N N . TYR A 1 276 ? -13.847 -6.129 8.057 1.00 74.75 276 TYR A N 1
ATOM 2278 C CA . TYR A 1 276 ? -12.970 -5.473 9.029 1.00 74.75 276 TYR A CA 1
ATOM 2279 C C . TYR A 1 276 ? -13.482 -5.639 10.460 1.00 74.75 276 TYR A C 1
ATOM 2281 O O . TYR A 1 276 ? -12.735 -6.020 11.359 1.00 74.75 276 TYR A O 1
ATOM 2289 N N . HIS A 1 277 ? -14.782 -5.415 10.658 1.00 70.25 277 HIS A N 1
ATOM 2290 C CA . HIS A 1 277 ? -15.431 -5.543 11.962 1.00 70.25 277 HIS A CA 1
ATOM 2291 C C . HIS A 1 277 ? -15.351 -6.973 12.513 1.00 70.25 277 HIS A C 1
ATOM 2293 O O . HIS A 1 277 ? -14.898 -7.181 13.639 1.00 70.25 277 HIS A O 1
ATOM 2299 N N . LYS A 1 278 ? -15.668 -7.968 11.673 1.00 72.94 278 LYS A N 1
ATOM 2300 C CA . LYS A 1 278 ? -15.557 -9.394 12.020 1.00 72.94 278 LYS A CA 1
ATOM 2301 C C . LYS A 1 278 ? -14.119 -9.769 12.379 1.00 72.94 278 LYS A C 1
ATOM 2303 O O . LYS A 1 278 ? -13.891 -10.444 13.379 1.00 72.94 278 LYS A O 1
ATOM 2308 N N . PHE A 1 279 ? -13.149 -9.301 11.592 1.00 72.38 279 PHE A N 1
ATOM 2309 C CA . PHE A 1 279 ? -11.731 -9.577 11.815 1.00 72.38 279 PHE A CA 1
ATOM 2310 C C . PHE A 1 279 ? -11.209 -8.925 13.103 1.00 72.38 279 PHE A C 1
ATOM 2312 O O . PHE A 1 279 ? -10.472 -9.557 13.857 1.00 72.38 279 PHE A O 1
ATOM 2319 N N . SER A 1 280 ? -11.634 -7.691 13.393 1.00 73.62 280 SER A N 1
ATOM 2320 C CA . SER A 1 280 ? -11.290 -6.975 14.625 1.00 73.62 280 SER A CA 1
ATOM 2321 C C . SER A 1 280 ? -11.795 -7.713 15.869 1.00 73.62 280 SER A C 1
ATOM 2323 O O . SER A 1 280 ? -11.014 -7.996 16.780 1.00 73.62 280 SER A O 1
ATOM 2325 N N . ILE A 1 281 ? -13.074 -8.113 15.883 1.00 73.19 281 ILE A N 1
ATOM 2326 C CA . ILE A 1 281 ? -13.654 -8.892 16.988 1.00 73.19 281 ILE A CA 1
ATOM 2327 C C . ILE A 1 281 ? -12.938 -10.236 17.142 1.00 73.19 281 ILE A C 1
ATOM 2329 O O . ILE A 1 281 ? -12.556 -10.599 18.255 1.00 73.19 281 ILE A O 1
ATOM 2333 N N . TYR A 1 282 ? -12.701 -10.952 16.040 1.00 78.25 282 TYR A N 1
ATOM 2334 C CA . TYR A 1 282 ? -11.970 -12.218 16.052 1.00 78.25 282 TYR A CA 1
ATOM 2335 C C . TYR A 1 282 ? -10.570 -12.068 16.670 1.00 78.25 282 TYR A C 1
ATOM 2337 O O . TYR A 1 282 ? -10.171 -12.872 17.514 1.00 78.25 282 TYR A O 1
ATOM 2345 N N . TYR A 1 283 ? -9.834 -11.011 16.310 1.00 76.62 283 TYR A N 1
ATOM 2346 C CA . TYR A 1 283 ? -8.502 -10.753 16.857 1.00 76.62 283 TYR A CA 1
ATOM 2347 C C . TYR A 1 283 ? -8.539 -10.428 18.358 1.00 76.62 283 TYR A C 1
ATOM 2349 O O . TYR A 1 283 ? -7.721 -10.947 19.120 1.00 76.62 283 TYR A O 1
ATOM 2357 N N . GLN A 1 284 ? -9.517 -9.635 18.810 1.00 78.94 284 GLN A N 1
ATOM 2358 C CA . GLN A 1 284 ? -9.726 -9.371 20.238 1.00 78.94 284 GLN A CA 1
ATOM 2359 C C . GLN A 1 284 ? -10.013 -10.665 21.010 1.00 78.94 284 GLN A C 1
ATOM 2361 O O . GLN A 1 284 ? -9.364 -10.929 22.021 1.00 78.94 284 GLN A O 1
ATOM 2366 N N . ILE A 1 285 ? -10.924 -11.505 20.509 1.00 81.50 285 ILE A N 1
ATOM 2367 C CA . ILE A 1 285 ? -11.245 -12.807 21.110 1.00 81.50 285 ILE A CA 1
ATOM 2368 C C . ILE A 1 285 ? -9.995 -13.692 21.165 1.00 81.50 285 ILE A C 1
ATOM 2370 O O . ILE A 1 285 ? -9.698 -14.270 22.210 1.00 81.50 285 ILE A O 1
ATOM 2374 N N . LYS A 1 286 ? -9.214 -13.763 20.081 1.00 82.94 286 LYS A N 1
ATOM 2375 C CA . LYS A 1 286 ? -7.964 -14.535 20.025 1.00 82.94 286 LYS A CA 1
ATOM 2376 C C . LYS A 1 286 ? -6.952 -14.075 21.078 1.00 82.94 286 LYS A C 1
ATOM 2378 O O . LYS A 1 286 ? -6.337 -14.918 21.732 1.00 82.94 286 LYS A O 1
ATOM 2383 N N . ASN A 1 287 ? -6.793 -12.766 21.269 1.00 81.75 287 ASN A N 1
ATOM 2384 C CA . ASN A 1 287 ? -5.891 -12.221 22.285 1.00 81.75 287 ASN A CA 1
ATOM 2385 C C . ASN A 1 287 ? -6.355 -12.565 23.702 1.00 81.75 287 ASN A C 1
ATOM 2387 O O . ASN A 1 287 ? -5.537 -12.982 24.522 1.00 81.75 287 ASN A O 1
ATOM 2391 N N . VAL A 1 288 ? -7.661 -12.475 23.975 1.00 84.81 288 VAL A N 1
ATOM 2392 C CA . VAL A 1 288 ? -8.214 -12.883 25.274 1.00 84.81 288 VAL A CA 1
ATOM 2393 C C . VAL A 1 288 ? -8.043 -14.388 25.491 1.00 84.81 288 VAL A C 1
ATOM 2395 O O . VAL A 1 288 ? -7.592 -14.792 26.556 1.00 84.81 288 VAL A O 1
ATOM 2398 N N . LYS A 1 289 ? -8.288 -15.236 24.483 1.00 83.06 289 LYS A N 1
ATOM 2399 C CA . LYS A 1 289 ? -8.026 -16.685 24.583 1.00 83.06 289 LYS A CA 1
ATOM 2400 C C . LYS A 1 289 ? -6.556 -16.987 24.876 1.00 83.06 289 LYS A C 1
ATOM 2402 O O . LYS A 1 289 ? -6.269 -17.849 25.699 1.00 83.06 289 LYS A O 1
ATOM 2407 N N . LYS A 1 290 ? -5.623 -16.259 24.249 1.00 87.25 290 LYS A N 1
ATOM 2408 C CA . LYS A 1 290 ? -4.184 -16.391 24.525 1.00 87.25 290 LYS A CA 1
ATOM 2409 C C . LYS A 1 290 ? -3.859 -16.056 25.983 1.00 87.25 290 LYS A C 1
ATOM 2411 O O . LYS A 1 290 ? -3.070 -16.771 26.590 1.00 87.25 290 LYS A O 1
ATOM 2416 N N . TYR A 1 291 ? -4.481 -15.016 26.537 1.00 85.75 291 TYR A N 1
ATOM 2417 C CA . TYR A 1 291 ? -4.354 -14.665 27.953 1.00 85.75 291 TYR A CA 1
ATOM 2418 C C . TYR A 1 291 ? -4.953 -15.744 28.874 1.00 85.75 291 TYR A C 1
ATOM 2420 O O . TYR A 1 291 ? -4.344 -16.117 29.872 1.00 85.75 291 TYR A O 1
ATOM 2428 N N . LEU A 1 292 ? -6.098 -16.320 28.495 1.00 86.56 292 LEU A N 1
ATOM 2429 C CA . LEU A 1 292 ? -6.797 -17.362 29.255 1.00 86.56 292 LEU A CA 1
ATOM 2430 C C . LEU A 1 292 ? -6.150 -18.756 29.181 1.00 86.56 292 LEU A C 1
ATOM 2432 O O . LEU A 1 292 ? -6.595 -19.664 29.879 1.00 86.56 292 LEU A O 1
ATOM 2436 N N . ASN A 1 293 ? -5.112 -18.966 28.365 1.00 83.12 293 ASN A N 1
ATOM 2437 C CA . ASN A 1 293 ? -4.466 -20.279 28.237 1.00 83.12 293 ASN A CA 1
ATOM 2438 C C . ASN A 1 293 ? -3.824 -20.779 29.543 1.00 83.12 293 ASN A C 1
ATOM 2440 O O . ASN A 1 293 ? -3.673 -21.986 29.700 1.00 83.12 293 ASN A O 1
ATOM 2444 N N . GLY A 1 294 ? -3.473 -19.879 30.469 1.00 84.19 294 GLY A N 1
ATOM 2445 C CA . GLY A 1 294 ? -2.994 -20.232 31.812 1.00 84.19 294 GLY A CA 1
ATOM 2446 C C . GLY A 1 294 ? -4.089 -20.298 32.885 1.00 84.19 294 GLY A C 1
ATOM 2447 O O . GLY A 1 294 ? -3.780 -20.498 34.054 1.00 84.19 294 GLY A O 1
ATOM 2448 N N . SER A 1 295 ? -5.357 -20.072 32.527 1.00 85.62 295 SER A N 1
ATOM 2449 C CA . SER A 1 295 ? -6.477 -20.001 33.474 1.00 85.62 295 SER A CA 1
ATOM 2450 C C . SER A 1 295 ? -7.169 -21.354 33.683 1.00 85.62 295 SER A C 1
ATOM 2452 O O . SER A 1 295 ? -7.025 -22.283 32.890 1.00 85.62 295 SER A O 1
ATOM 2454 N N . HIS A 1 296 ? -7.970 -21.450 34.749 1.00 86.81 296 HIS A N 1
ATOM 2455 C CA . HIS A 1 296 ? -8.741 -22.651 35.085 1.00 86.81 296 HIS A CA 1
ATOM 2456 C C . HIS A 1 296 ? -9.687 -23.074 33.933 1.00 86.81 296 HIS A C 1
ATOM 2458 O O . HIS A 1 296 ? -10.338 -22.204 33.339 1.00 86.81 296 HIS A O 1
ATOM 2464 N N . PRO A 1 297 ? -9.845 -24.383 33.638 1.00 85.31 297 PRO A N 1
ATOM 2465 C CA . PRO A 1 297 ? -10.643 -24.878 32.508 1.00 85.31 297 PRO A CA 1
ATOM 2466 C C . PRO A 1 297 ? -12.100 -24.396 32.512 1.00 85.31 297 PRO A C 1
ATOM 2468 O O . PRO A 1 297 ? -12.648 -24.113 31.449 1.00 85.31 297 PRO A O 1
ATOM 2471 N N . LEU A 1 298 ? -12.705 -24.219 33.693 1.00 81.81 298 LEU A N 1
ATOM 2472 C CA . LEU A 1 298 ? -14.059 -23.656 33.823 1.00 81.81 298 LEU A CA 1
ATOM 2473 C C . LEU A 1 298 ? -14.158 -22.236 33.243 1.00 81.81 298 LEU A C 1
ATOM 2475 O O . LEU A 1 298 ? -15.080 -21.954 32.488 1.00 81.81 298 LEU A O 1
ATOM 2479 N N . ILE A 1 299 ? -13.185 -21.360 33.523 1.00 83.75 299 ILE A N 1
ATOM 2480 C CA . ILE A 1 299 ? -13.171 -19.977 33.010 1.00 83.75 299 ILE A CA 1
ATOM 2481 C C . ILE A 1 299 ? -13.062 -19.990 31.486 1.00 83.75 299 ILE A C 1
ATOM 2483 O O . ILE A 1 299 ? -13.738 -19.222 30.804 1.00 83.75 299 ILE A O 1
ATOM 2487 N N . LYS A 1 300 ? -12.240 -20.895 30.947 1.00 84.62 300 LYS A N 1
ATOM 2488 C CA . LYS A 1 300 ? -12.079 -21.069 29.505 1.00 84.62 300 LYS A CA 1
ATOM 2489 C C . LYS A 1 300 ? -13.379 -21.534 28.848 1.00 84.62 300 LYS A C 1
ATOM 2491 O O . LYS A 1 300 ? -13.796 -20.937 27.862 1.00 84.62 300 LYS A O 1
ATOM 2496 N N . GLN A 1 301 ? -14.054 -22.524 29.431 1.00 84.38 301 GLN A N 1
ATOM 2497 C CA . GLN A 1 301 ? -15.336 -23.021 28.930 1.00 84.38 301 GLN A CA 1
ATOM 2498 C C . GLN A 1 301 ? -16.424 -21.935 28.956 1.00 84.38 301 GLN A C 1
ATOM 2500 O O . GLN A 1 301 ? -17.185 -21.800 27.997 1.00 84.38 301 GLN A O 1
ATOM 2505 N N . THR A 1 302 ? -16.481 -21.136 30.022 1.00 81.69 302 THR A N 1
ATOM 2506 C CA . THR A 1 302 ? -17.401 -19.997 30.143 1.00 81.69 302 THR A CA 1
ATOM 2507 C C . THR A 1 302 ? -17.093 -18.916 29.106 1.00 81.69 302 THR A C 1
ATOM 2509 O O . THR A 1 302 ? -17.986 -18.456 28.394 1.00 81.69 302 THR A O 1
ATOM 2512 N N . ALA A 1 303 ? -15.816 -18.559 28.948 1.00 84.56 303 ALA A N 1
ATOM 2513 C CA . ALA A 1 303 ? -15.381 -17.584 27.957 1.00 84.56 303 ALA A CA 1
ATOM 2514 C C . ALA A 1 303 ? -15.681 -18.051 26.523 1.00 84.56 303 ALA A C 1
ATOM 2516 O O . ALA A 1 303 ? -16.191 -17.269 25.726 1.00 84.56 303 ALA A O 1
ATOM 2517 N N . ASP A 1 304 ? -15.445 -19.325 26.197 1.00 84.00 304 ASP A N 1
ATOM 2518 C CA . ASP A 1 304 ? -15.757 -19.896 24.882 1.00 84.00 304 ASP A CA 1
ATOM 2519 C C . ASP A 1 304 ? -17.266 -19.876 24.587 1.00 84.00 304 ASP A C 1
ATOM 2521 O O . ASP A 1 304 ? -17.670 -19.491 23.484 1.00 84.00 304 ASP A O 1
ATOM 2525 N N . LYS A 1 305 ? -18.115 -20.190 25.580 1.00 82.06 305 LYS A N 1
ATOM 2526 C CA . LYS A 1 305 ? -19.575 -20.023 25.461 1.00 82.06 305 LYS A CA 1
ATOM 2527 C C . LYS A 1 305 ? -19.937 -18.567 25.166 1.00 82.06 305 LYS A C 1
ATOM 2529 O O . LYS A 1 305 ? -20.693 -18.315 24.230 1.00 82.06 305 LYS A O 1
ATOM 2534 N N . TYR A 1 306 ? -19.364 -17.611 25.895 1.00 79.00 306 TYR A N 1
ATOM 2535 C CA . TYR A 1 306 ? -19.620 -16.184 25.685 1.00 79.00 306 TYR A CA 1
ATOM 2536 C C . TYR A 1 306 ? -19.159 -15.702 24.297 1.00 79.00 306 TYR A C 1
ATOM 2538 O O . TYR A 1 306 ? -19.896 -15.005 23.595 1.00 79.00 306 TYR A O 1
ATOM 2546 N N . PHE A 1 307 ? -17.970 -16.117 23.852 1.00 81.94 307 PHE A N 1
ATOM 2547 C CA . PHE A 1 307 ? -17.428 -15.748 22.543 1.00 81.94 307 PHE A CA 1
ATOM 2548 C C . PHE A 1 307 ? -18.264 -16.298 21.387 1.00 81.94 307 PHE A C 1
ATOM 2550 O O . PHE A 1 307 ? -18.578 -15.537 20.473 1.00 81.94 307 PHE A O 1
ATOM 2557 N N . SER A 1 308 ? -18.719 -17.554 21.465 1.00 77.75 308 SER A N 1
ATOM 2558 C CA . SER A 1 308 ? -19.609 -18.134 20.447 1.00 77.75 308 SER A CA 1
ATOM 2559 C C . SER A 1 308 ? -20.912 -17.332 20.293 1.00 77.75 308 SER A C 1
ATOM 2561 O O . SER A 1 308 ? -21.408 -17.111 19.189 1.00 77.75 308 SER A O 1
ATOM 2563 N N . MET A 1 309 ? -21.448 -16.783 21.390 1.00 71.94 309 MET A N 1
ATOM 2564 C CA . MET A 1 309 ? -22.652 -15.948 21.338 1.00 71.94 309 MET A CA 1
ATOM 2565 C C . MET A 1 309 ? -22.406 -14.597 20.677 1.00 71.94 309 MET A C 1
ATOM 2567 O O . MET A 1 309 ? -23.309 -14.090 19.999 1.00 71.94 309 MET A O 1
ATOM 2571 N N . LYS A 1 310 ? -21.210 -14.033 20.878 1.00 70.75 310 LYS A N 1
ATOM 2572 C CA . LYS A 1 310 ? -20.764 -12.779 20.264 1.00 70.75 310 LYS A CA 1
ATOM 2573 C C . LYS A 1 310 ? -20.477 -12.930 18.770 1.00 70.75 310 LYS A C 1
ATOM 2575 O O . LYS A 1 310 ? -20.708 -11.985 18.031 1.00 70.75 310 LYS A O 1
ATOM 2580 N N . GLU A 1 311 ? -20.053 -14.109 18.319 1.00 67.25 311 GLU A N 1
ATOM 2581 C CA . GLU A 1 311 ? -19.881 -14.418 16.892 1.00 67.25 311 GLU A CA 1
ATOM 2582 C C . GLU A 1 311 ? -21.225 -14.539 16.147 1.00 67.25 311 GLU A C 1
ATOM 2584 O O . GLU A 1 311 ? -21.333 -14.108 15.000 1.00 67.25 311 GLU A O 1
ATOM 2589 N N . HIS A 1 312 ? -22.270 -15.071 16.798 1.00 63.28 312 HIS A N 1
ATOM 2590 C CA . HIS A 1 312 ? -23.573 -15.321 16.163 1.00 63.28 312 HIS A CA 1
ATOM 2591 C C . HIS A 1 312 ? -24.549 -14.127 16.130 1.00 63.28 312 HIS A C 1
ATOM 2593 O O . HIS A 1 312 ? -25.495 -14.156 15.345 1.00 63.28 312 HIS A O 1
ATOM 2599 N N . LYS A 1 313 ? -24.364 -13.081 16.948 1.00 60.09 313 LYS A N 1
ATOM 2600 C CA . LYS A 1 313 ? -25.141 -11.826 16.841 1.00 60.09 313 LYS A CA 1
ATOM 2601 C C . LYS A 1 313 ? -24.225 -10.699 16.363 1.00 60.09 313 LYS A C 1
ATOM 2603 O O . LYS A 1 313 ? -23.172 -10.479 16.949 1.00 60.09 313 LYS A O 1
ATOM 2608 N N . GLN A 1 314 ? -24.664 -9.927 15.365 1.00 55.41 314 GLN A N 1
ATOM 2609 C CA . GLN A 1 314 ? -24.128 -8.586 15.112 1.00 55.41 314 GLN A CA 1
ATOM 2610 C C . GLN A 1 314 ? -24.535 -7.698 16.292 1.00 55.41 314 GLN A C 1
ATOM 2612 O O . GLN A 1 314 ? -25.565 -7.031 16.255 1.00 55.41 314 GLN A O 1
ATOM 2617 N N . PHE A 1 315 ? -23.794 -7.772 17.395 1.00 55.56 315 PHE A N 1
ATOM 2618 C CA . PHE A 1 315 ? -23.999 -6.860 18.509 1.00 55.56 315 PHE A CA 1
ATOM 2619 C C . PHE A 1 315 ? -23.817 -5.434 17.998 1.00 55.56 315 PHE A C 1
ATOM 2621 O O . PHE A 1 315 ? -22.817 -5.126 17.348 1.00 55.56 315 PHE A O 1
ATOM 2628 N N . THR A 1 316 ? -24.794 -4.576 18.280 1.00 53.97 316 THR A N 1
ATOM 2629 C CA . THR A 1 316 ? -24.664 -3.139 18.073 1.00 53.97 316 THR A CA 1
ATOM 2630 C C . THR A 1 316 ? -23.519 -2.674 18.957 1.00 53.97 316 THR A C 1
ATOM 2632 O O . THR A 1 316 ? -23.653 -2.631 20.181 1.00 53.97 316 THR A O 1
ATOM 2635 N N . ASP A 1 317 ? -22.362 -2.408 18.357 1.00 59.25 317 ASP A N 1
ATOM 2636 C CA . ASP A 1 317 ? -21.226 -1.904 19.109 1.00 59.25 317 ASP A CA 1
ATOM 2637 C C . ASP A 1 317 ? -21.637 -0.611 19.814 1.00 59.25 317 ASP A C 1
ATOM 2639 O O . ASP A 1 317 ? -22.150 0.320 19.191 1.00 59.25 317 ASP A O 1
ATOM 2643 N N . GLN A 1 318 ? -21.360 -0.524 21.113 1.00 60.97 318 GLN A N 1
ATOM 2644 C CA . GLN A 1 318 ? -21.518 0.716 21.877 1.00 60.97 318 GLN A CA 1
ATOM 2645 C C . GLN A 1 318 ? -20.774 1.886 21.204 1.00 60.97 318 GLN A C 1
ATOM 2647 O O . GLN A 1 318 ? -21.269 3.009 21.197 1.00 60.97 318 GLN A O 1
ATOM 2652 N N . SER A 1 319 ? -19.668 1.592 20.510 1.00 61.53 319 SER A N 1
ATOM 2653 C CA . SER A 1 319 ? -18.902 2.562 19.724 1.00 61.53 319 SER A CA 1
ATOM 2654 C C . SER A 1 319 ? -19.670 3.160 18.535 1.00 61.53 319 SER A C 1
ATOM 2656 O O . SER A 1 319 ? -19.376 4.286 18.136 1.00 61.53 319 SER A O 1
ATOM 2658 N N . LEU A 1 320 ? -20.664 2.458 17.969 1.00 67.50 320 LEU A N 1
ATOM 2659 C CA . LEU A 1 320 ? -21.539 3.010 16.926 1.00 67.50 320 LEU A CA 1
ATOM 2660 C C . LEU A 1 320 ? -22.489 4.059 17.506 1.00 67.50 320 LEU A C 1
ATOM 2662 O O . LEU A 1 320 ? -22.699 5.104 16.891 1.00 67.50 320 LEU A O 1
ATOM 2666 N N . LEU A 1 321 ? -23.038 3.795 18.694 1.00 73.38 321 LEU A N 1
ATOM 2667 C CA . LEU A 1 321 ? -23.913 4.738 19.388 1.00 73.38 321 LEU A CA 1
ATOM 2668 C C . LEU A 1 321 ? -23.137 5.985 19.823 1.00 73.38 321 LEU A C 1
ATOM 2670 O O . LEU A 1 321 ? -23.652 7.089 19.657 1.00 73.38 321 LEU A O 1
ATOM 2674 N N . ASP A 1 322 ? -21.886 5.834 20.267 1.00 75.50 322 ASP A N 1
ATOM 2675 C CA . ASP A 1 322 ? -21.012 6.945 20.675 1.00 75.50 322 ASP A CA 1
ATOM 2676 C C . ASP A 1 322 ? -20.750 7.974 19.557 1.00 75.50 322 ASP A C 1
ATOM 2678 O O . ASP A 1 322 ? -20.451 9.132 19.847 1.00 75.50 322 ASP A O 1
ATOM 2682 N N . MET A 1 323 ? -20.906 7.593 18.282 1.00 71.75 323 MET A N 1
ATOM 2683 C CA . MET A 1 323 ? -20.787 8.521 17.147 1.00 71.75 323 MET A CA 1
ATOM 2684 C C . MET A 1 323 ? -22.006 9.435 16.967 1.00 71.75 323 MET A C 1
ATOM 2686 O O . MET A 1 323 ? -21.917 10.453 16.279 1.00 71.75 323 MET A O 1
ATOM 2690 N N . LEU A 1 324 ? -23.153 9.078 17.546 1.00 81.56 324 LEU A N 1
ATOM 2691 C CA . LEU A 1 324 ? -24.386 9.848 17.427 1.00 81.56 324 LEU A CA 1
ATOM 2692 C C . LEU A 1 324 ? -24.419 10.974 18.476 1.00 81.56 324 LEU A C 1
ATOM 2694 O O . LEU A 1 324 ? -23.911 10.804 19.583 1.00 81.56 324 LEU A O 1
ATOM 2698 N N . PRO A 1 325 ? -25.065 12.120 18.197 1.00 89.94 325 PRO A N 1
ATOM 2699 C CA . PRO A 1 325 ? -25.335 13.121 19.225 1.00 89.94 325 PRO A CA 1
ATOM 2700 C C . PRO A 1 325 ? -26.134 12.524 20.393 1.00 89.94 325 PRO A C 1
ATOM 2702 O O . PRO A 1 325 ? -27.053 11.733 20.171 1.00 89.94 325 PRO A O 1
ATOM 2705 N N . ARG A 1 326 ? -25.852 12.956 21.632 1.00 85.81 326 ARG A N 1
ATOM 2706 C CA . ARG A 1 326 ? -26.490 12.410 22.853 1.00 85.81 326 ARG A CA 1
ATOM 2707 C C . ARG A 1 326 ? -28.019 12.377 22.796 1.00 85.81 326 ARG A C 1
ATOM 2709 O O . ARG A 1 326 ? -28.613 11.409 23.252 1.00 85.81 326 ARG A O 1
ATOM 2716 N N . CYS A 1 327 ? -28.664 13.388 22.215 1.00 88.12 327 CYS A N 1
ATOM 2717 C CA . CYS A 1 327 ? -30.124 13.407 22.081 1.00 88.12 327 CYS A CA 1
ATOM 2718 C C . CYS A 1 327 ? -30.641 12.229 21.238 1.00 88.12 327 CYS A C 1
ATOM 2720 O O . CYS A 1 327 ? -31.612 11.581 21.612 1.00 88.12 327 CYS A O 1
ATOM 2722 N N . LEU A 1 328 ? -29.954 11.913 20.135 1.00 89.56 328 LEU A N 1
ATOM 2723 C CA . LEU A 1 328 ? -30.325 10.812 19.249 1.00 89.56 328 LEU A CA 1
ATOM 2724 C C . LEU A 1 328 ? -30.023 9.453 19.891 1.00 89.56 328 LEU A C 1
ATOM 2726 O O . LEU A 1 328 ? -30.820 8.528 19.762 1.00 89.56 328 LEU A O 1
ATOM 2730 N N . GLN A 1 329 ? -28.920 9.348 20.641 1.00 89.56 329 GLN A N 1
ATOM 2731 C CA . GLN A 1 329 ? -28.638 8.165 21.462 1.00 89.56 329 GLN A CA 1
ATOM 2732 C C . GLN A 1 329 ? -29.774 7.899 22.458 1.00 89.56 329 GLN A C 1
ATOM 2734 O O . GLN A 1 329 ? -30.245 6.771 22.570 1.00 89.56 329 GLN A O 1
ATOM 2739 N N . GLN A 1 330 ? -30.240 8.940 23.156 1.00 90.25 330 GLN A N 1
ATOM 2740 C CA . GLN A 1 330 ? -31.337 8.845 24.121 1.00 90.25 330 GLN A CA 1
ATOM 2741 C C . GLN A 1 330 ? -32.670 8.480 23.464 1.00 90.25 330 GLN A C 1
ATOM 2743 O O . GLN A 1 330 ? -33.443 7.725 24.049 1.00 90.25 330 GLN A O 1
ATOM 2748 N N . ASP A 1 331 ? -32.943 8.987 22.261 1.00 90.81 331 ASP A N 1
ATOM 2749 C CA . ASP A 1 331 ? -34.150 8.642 21.509 1.00 90.81 331 ASP A CA 1
ATOM 2750 C C . ASP A 1 331 ? -34.149 7.180 21.052 1.00 90.81 331 ASP A C 1
ATOM 2752 O O . ASP A 1 331 ? -35.136 6.481 21.279 1.00 90.81 331 ASP A O 1
ATOM 2756 N N . ILE A 1 332 ? -33.034 6.692 20.497 1.00 90.38 332 ILE A N 1
ATOM 2757 C CA . ILE A 1 332 ? -32.876 5.278 20.117 1.00 90.38 332 ILE A CA 1
ATOM 2758 C C . ILE A 1 332 ? -32.978 4.383 21.355 1.00 90.38 332 ILE A C 1
ATOM 2760 O O . ILE A 1 332 ? -33.688 3.379 21.349 1.00 90.38 332 ILE A O 1
ATOM 2764 N N . ALA A 1 333 ? -32.301 4.753 22.445 1.00 89.88 333 ALA A N 1
ATOM 2765 C CA . ALA A 1 333 ? -32.347 3.994 23.687 1.00 89.88 333 ALA A CA 1
ATOM 2766 C C . ALA A 1 333 ? -33.764 3.943 24.279 1.00 89.88 333 ALA A C 1
ATOM 2768 O O . ALA A 1 333 ? -34.170 2.901 24.797 1.00 89.88 333 ALA A O 1
ATOM 2769 N N . TYR A 1 334 ? -34.523 5.039 24.191 1.00 92.88 334 TYR A N 1
ATOM 2770 C CA . TYR A 1 334 ? -35.914 5.073 24.630 1.00 92.88 334 TYR A CA 1
ATOM 2771 C C . TYR A 1 334 ? -36.785 4.166 23.776 1.00 92.88 334 TYR A C 1
ATOM 2773 O O . TYR A 1 334 ? -37.536 3.383 24.341 1.00 92.88 334 TYR A O 1
ATOM 2781 N N . ASP A 1 335 ? -36.662 4.224 22.451 1.00 91.56 335 ASP A N 1
ATOM 2782 C CA . ASP A 1 335 ? -37.460 3.393 21.547 1.00 91.56 335 ASP A CA 1
ATOM 2783 C C . ASP A 1 335 ? -37.242 1.895 21.820 1.00 91.56 335 ASP A C 1
ATOM 2785 O O . ASP A 1 335 ? -38.200 1.151 22.020 1.00 91.56 335 ASP A O 1
ATOM 2789 N N . LEU A 1 336 ? -35.981 1.485 22.006 1.00 88.19 336 LEU A N 1
ATOM 2790 C CA . LEU A 1 336 ? -35.619 0.102 22.341 1.00 88.19 336 LEU A CA 1
ATOM 2791 C C . LEU A 1 336 ? -36.158 -0.363 23.705 1.00 88.19 336 LEU A C 1
ATOM 2793 O O . LEU A 1 336 ? -36.504 -1.530 23.864 1.00 88.19 336 LEU A O 1
ATOM 2797 N N . ASN A 1 337 ? -36.218 0.522 24.706 1.00 90.50 337 ASN A N 1
ATOM 2798 C CA . ASN A 1 337 ? -36.544 0.140 26.087 1.00 90.50 337 ASN A CA 1
ATOM 2799 C C . ASN A 1 337 ? -37.959 0.545 26.540 1.00 90.50 337 ASN A C 1
ATOM 2801 O O . ASN A 1 337 ? -38.389 0.137 27.624 1.00 90.50 337 ASN A O 1
ATOM 2805 N N . CYS A 1 338 ? -38.702 1.339 25.762 1.00 89.62 338 CYS A N 1
ATOM 2806 C CA . CYS A 1 338 ? -39.964 1.945 26.201 1.00 89.62 338 CYS A CA 1
ATOM 2807 C C . CYS A 1 338 ? -41.008 0.893 26.595 1.00 89.62 338 CYS A C 1
ATOM 2809 O O . CYS A 1 338 ? -41.649 1.027 27.640 1.00 89.62 338 CYS A O 1
ATOM 2811 N N . GLY A 1 339 ? -41.123 -0.194 25.826 1.00 89.00 339 GLY A N 1
ATOM 2812 C CA . GLY A 1 339 ? -42.056 -1.286 26.108 1.00 89.00 339 GLY A CA 1
ATOM 2813 C C . GLY A 1 339 ? -41.785 -1.980 27.447 1.00 89.00 339 GLY A C 1
ATOM 2814 O O . GLY A 1 339 ? -42.724 -2.331 28.161 1.00 89.00 339 GLY A O 1
ATOM 2815 N N . LEU A 1 340 ? -40.512 -2.129 27.830 1.00 88.19 340 LEU A N 1
ATOM 2816 C CA . LEU A 1 340 ? -40.117 -2.705 29.119 1.00 88.19 340 LEU A CA 1
ATOM 2817 C C . LEU A 1 340 ? -40.325 -1.698 30.257 1.00 88.19 340 LEU A C 1
ATOM 2819 O O . LEU A 1 340 ? -40.886 -2.037 31.297 1.00 88.19 340 LEU A O 1
ATOM 2823 N N . LEU A 1 341 ? -39.942 -0.436 30.058 1.00 89.94 341 LEU A N 1
ATOM 2824 C CA . LEU A 1 341 ? -40.084 0.607 31.076 1.00 89.94 341 LEU A CA 1
ATOM 2825 C C . LEU A 1 341 ? -41.550 0.889 31.432 1.00 89.94 341 LEU A C 1
ATOM 2827 O O . LEU A 1 341 ? -41.859 1.055 32.611 1.00 89.94 341 LEU A O 1
ATOM 2831 N N . HIS A 1 342 ? -42.465 0.868 30.458 1.00 89.50 342 HIS A N 1
ATOM 2832 C CA . HIS A 1 342 ? -43.898 1.045 30.717 1.00 89.50 342 HIS A CA 1
ATOM 2833 C C . HIS A 1 342 ? -44.537 -0.137 31.461 1.00 89.50 342 HIS A C 1
ATOM 2835 O O . HIS A 1 342 ? -45.516 0.059 32.177 1.00 89.50 342 HIS A O 1
ATOM 2841 N N . ARG A 1 343 ? -43.964 -1.346 31.368 1.00 87.19 343 ARG A N 1
ATOM 2842 C CA . ARG A 1 343 ? -44.387 -2.514 32.164 1.00 87.19 343 ARG A CA 1
ATOM 2843 C C . ARG A 1 343 ? -43.856 -2.480 33.599 1.00 87.19 343 ARG A C 1
ATOM 2845 O O . ARG A 1 343 ? -44.346 -3.218 34.454 1.00 87.19 343 ARG A O 1
ATOM 2852 N N . SER A 1 344 ? -42.854 -1.645 33.889 1.00 86.38 344 SER A N 1
ATOM 2853 C CA . SER A 1 344 ? -42.301 -1.526 35.236 1.00 86.38 344 SER A CA 1
ATOM 2854 C C . SER A 1 344 ? -43.319 -0.898 36.174 1.00 86.38 344 SER A C 1
ATOM 2856 O O . SER A 1 344 ? -43.695 0.261 36.020 1.00 86.38 344 SER A O 1
ATOM 2858 N N . LEU A 1 345 ? -43.672 -1.628 37.231 1.00 82.94 345 LEU A N 1
ATOM 2859 C CA . LEU A 1 345 ? -44.575 -1.147 38.273 1.00 82.94 345 LEU A CA 1
ATOM 2860 C C . LEU A 1 345 ? -44.128 0.199 38.866 1.00 82.94 345 LEU A C 1
ATOM 2862 O O . LEU A 1 345 ? -44.965 0.954 39.355 1.00 82.94 345 LEU A O 1
ATOM 2866 N N . LEU A 1 346 ? -42.822 0.477 38.928 1.00 83.25 346 LEU A N 1
ATOM 2867 C CA . LEU A 1 346 ? -42.278 1.686 39.560 1.00 83.25 346 LEU A CA 1
ATOM 2868 C C . LEU A 1 346 ? -42.068 2.835 38.576 1.00 83.25 346 LEU A C 1
ATOM 2870 O O . LEU A 1 346 ? -42.264 3.984 38.956 1.00 83.25 346 LEU A O 1
ATOM 2874 N N . LEU A 1 347 ? -41.661 2.536 37.343 1.00 87.88 347 LEU A N 1
ATOM 2875 C CA . LEU A 1 347 ? -41.208 3.549 36.387 1.00 87.88 347 LEU A CA 1
ATOM 2876 C C . LEU A 1 347 ? -42.286 3.941 35.363 1.00 87.88 347 LEU A C 1
ATOM 2878 O O . LEU A 1 347 ? -42.116 4.957 34.696 1.00 87.88 347 LEU A O 1
ATOM 2882 N N . SER A 1 348 ? -43.398 3.200 35.267 1.00 86.69 348 SER A N 1
ATOM 2883 C CA . SER A 1 348 ? -44.436 3.384 34.236 1.00 86.69 348 SER A CA 1
ATOM 2884 C C . SER A 1 348 ? -45.001 4.804 34.137 1.00 86.69 348 SER A C 1
ATOM 2886 O O . SER A 1 348 ? -45.334 5.252 33.044 1.00 86.69 348 SER A O 1
ATOM 2888 N N . ASN A 1 349 ? -45.102 5.506 35.271 1.00 87.00 349 ASN A N 1
ATOM 2889 C CA . ASN A 1 349 ? -45.762 6.812 35.380 1.00 87.00 349 ASN A CA 1
ATOM 2890 C C . ASN A 1 349 ? -44.782 7.995 35.302 1.00 87.00 349 ASN A C 1
ATOM 2892 O O . ASN A 1 349 ? -45.154 9.127 35.606 1.00 87.00 349 ASN A O 1
ATOM 2896 N N . LEU A 1 350 ? -43.515 7.749 34.960 1.00 91.06 350 LEU A N 1
ATOM 2897 C CA . LEU A 1 350 ? -42.539 8.819 34.787 1.00 91.06 350 LEU A CA 1
ATOM 2898 C C . LEU A 1 350 ? -42.744 9.542 33.449 1.00 91.06 350 LEU A C 1
ATOM 2900 O O . LEU A 1 350 ? -43.132 8.921 32.458 1.00 91.06 350 LEU A O 1
ATOM 2904 N N . PRO A 1 351 ? -42.449 10.851 33.381 1.00 91.44 351 PRO A N 1
ATOM 2905 C CA . PRO A 1 351 ? -42.572 11.587 32.135 1.00 91.44 351 PRO A CA 1
ATOM 2906 C C . PRO A 1 351 ? -41.532 11.109 31.110 1.00 91.44 351 PRO A C 1
ATOM 2908 O O . PRO A 1 351 ? -40.421 10.700 31.461 1.00 91.44 351 PRO A O 1
ATOM 2911 N N . LYS A 1 352 ? -41.874 11.218 29.819 1.00 90.62 352 LYS A N 1
ATOM 2912 C CA . LYS A 1 352 ? -41.062 10.715 28.694 1.00 90.62 352 LYS A CA 1
ATOM 2913 C C . LYS A 1 352 ? -39.605 11.191 28.731 1.00 90.62 352 LYS A C 1
ATOM 2915 O O . LYS A 1 352 ? -38.705 10.404 28.462 1.00 90.62 352 LYS A O 1
ATOM 2920 N N . PHE A 1 353 ? -39.350 12.448 29.099 1.00 89.81 353 PHE A N 1
ATOM 2921 C CA . PHE A 1 353 ? -37.983 12.980 29.183 1.00 89.81 353 PHE A CA 1
ATOM 2922 C C . PHE A 1 353 ? -37.139 12.295 30.272 1.00 89.81 353 PHE A C 1
ATOM 2924 O O . PHE A 1 353 ? -35.948 12.073 30.077 1.00 89.81 353 PHE A O 1
ATOM 2931 N N . THR A 1 354 ? -37.742 11.910 31.401 1.00 91.44 354 THR A N 1
ATOM 2932 C CA . THR A 1 354 ? -37.050 11.151 32.451 1.00 91.44 354 THR A CA 1
ATOM 2933 C C . THR A 1 354 ? -36.809 9.715 31.997 1.00 91.44 354 THR A C 1
ATOM 2935 O O . THR A 1 354 ? -35.714 9.196 32.194 1.00 91.44 354 THR A O 1
ATOM 2938 N N . LEU A 1 355 ? -37.789 9.094 31.331 1.00 93.00 355 LEU A N 1
ATOM 2939 C CA . LEU A 1 355 ? -37.637 7.748 30.774 1.00 93.00 355 LEU A CA 1
ATOM 2940 C C . LEU A 1 355 ? -36.541 7.677 29.706 1.00 93.00 355 LEU A C 1
ATOM 2942 O O . LEU A 1 355 ? -35.785 6.715 29.717 1.00 93.00 355 LEU A O 1
ATOM 2946 N N . ARG A 1 356 ? -36.393 8.705 28.859 1.00 92.81 356 ARG A N 1
ATOM 2947 C CA . ARG A 1 356 ? -35.288 8.823 27.887 1.00 92.81 356 ARG A CA 1
ATOM 2948 C C . ARG A 1 356 ? -33.913 8.768 28.553 1.00 92.81 356 ARG A C 1
ATOM 2950 O O . ARG A 1 356 ? -33.053 7.992 28.142 1.00 92.81 356 ARG A O 1
ATOM 2957 N N . ASN A 1 357 ? -33.729 9.535 29.626 1.00 91.31 357 ASN A N 1
ATOM 2958 C CA . ASN A 1 357 ? -32.466 9.547 30.368 1.00 91.31 357 ASN A CA 1
ATOM 2959 C C . ASN A 1 357 ? -32.219 8.240 31.134 1.00 91.31 357 ASN A C 1
ATOM 2961 O O . ASN A 1 357 ? -31.082 7.803 31.250 1.00 91.31 357 ASN A O 1
ATOM 2965 N N . ILE A 1 358 ? -33.271 7.588 31.640 1.00 93.12 358 ILE A N 1
ATOM 2966 C CA . ILE A 1 358 ? -33.137 6.258 32.252 1.00 93.12 358 ILE A CA 1
ATOM 2967 C C . ILE A 1 358 ? -32.764 5.221 31.187 1.00 93.12 358 ILE A C 1
ATOM 2969 O O . ILE A 1 358 ? -31.890 4.392 31.419 1.00 93.12 358 ILE A O 1
ATOM 2973 N N . SER A 1 359 ? -33.401 5.269 30.016 1.00 92.25 359 SER A N 1
ATOM 2974 C CA . SER A 1 359 ? -33.174 4.297 28.950 1.00 92.25 359 SER A CA 1
ATOM 2975 C C . SER A 1 359 ? -31.762 4.347 28.376 1.00 92.25 359 SER A C 1
ATOM 2977 O O . SER A 1 359 ? -31.232 3.295 28.036 1.00 92.25 359 SER A O 1
ATOM 2979 N N . SER A 1 360 ? -31.121 5.523 28.325 1.00 89.88 360 SER A N 1
ATOM 2980 C CA . SER A 1 360 ? -29.723 5.639 27.883 1.00 89.88 360 SER A CA 1
ATOM 2981 C C . SER A 1 360 ? -28.724 4.975 28.830 1.00 89.88 360 SER A C 1
ATOM 2983 O O . SER A 1 360 ? -27.619 4.649 28.417 1.00 89.88 360 SER A O 1
ATOM 2985 N N . GLU A 1 361 ? -29.109 4.762 30.088 1.00 90.62 361 GLU A N 1
ATOM 2986 C CA . GLU A 1 361 ? -28.274 4.114 31.103 1.00 90.62 361 GLU A CA 1
ATOM 2987 C C . GLU A 1 361 ? -28.574 2.607 31.247 1.00 90.62 361 GLU A C 1
ATOM 2989 O O . GLU A 1 361 ? -27.899 1.902 32.000 1.00 90.62 361 GLU A O 1
ATOM 2994 N N . MET A 1 362 ? -29.584 2.083 30.539 1.00 90.19 362 MET A N 1
ATOM 2995 C CA . MET A 1 362 ? -29.887 0.649 30.541 1.00 90.19 362 MET A CA 1
ATOM 2996 C C . MET A 1 362 ? -28.888 -0.118 29.673 1.00 90.19 362 MET A C 1
ATOM 2998 O O . MET A 1 362 ? -28.653 0.223 28.515 1.00 90.19 362 MET A O 1
ATOM 3002 N N . LYS A 1 363 ? -28.342 -1.207 30.217 1.00 88.81 363 LYS A N 1
ATOM 3003 C CA . LYS A 1 363 ? -27.362 -2.066 29.540 1.00 88.81 363 LYS A CA 1
ATOM 3004 C C . LYS A 1 363 ? -28.007 -3.371 29.105 1.00 88.81 363 LYS A C 1
ATOM 3006 O O . LYS A 1 363 ? -28.779 -3.966 29.857 1.00 88.81 363 LYS A O 1
ATOM 3011 N N . THR A 1 364 ? -27.653 -3.836 27.913 1.00 86.56 364 THR A N 1
ATOM 3012 C CA . THR A 1 364 ? -28.031 -5.168 27.433 1.00 86.56 364 THR A CA 1
ATOM 3013 C C . THR A 1 364 ? -26.993 -6.182 27.885 1.00 86.56 364 THR A C 1
ATOM 3015 O O . THR A 1 364 ? -25.802 -6.009 27.632 1.00 86.56 364 THR A O 1
ATOM 3018 N N . VAL A 1 365 ? -27.442 -7.247 28.543 1.00 87.56 365 VAL A N 1
ATOM 3019 C CA . VAL A 1 365 ? -26.606 -8.367 28.983 1.00 87.56 365 VAL A CA 1
ATOM 3020 C C . VAL A 1 365 ? -27.205 -9.656 28.443 1.00 87.56 365 VAL A C 1
ATOM 3022 O O . VAL A 1 365 ? -28.399 -9.900 28.599 1.00 87.56 365 VAL A O 1
ATOM 3025 N N . ILE A 1 366 ? -26.379 -10.488 27.810 1.00 86.31 366 ILE A N 1
ATOM 3026 C CA . ILE A 1 366 ? -26.787 -11.809 27.328 1.00 86.31 366 ILE A CA 1
ATOM 3027 C C . ILE A 1 366 ? -26.150 -12.866 28.216 1.00 86.31 366 ILE A C 1
ATOM 3029 O O . ILE A 1 366 ? -24.930 -12.900 28.358 1.00 86.31 366 ILE A O 1
ATOM 3033 N N . LEU A 1 367 ? -26.993 -13.724 28.784 1.00 88.00 367 LEU A N 1
ATOM 3034 C CA . LEU A 1 367 ? -26.581 -14.844 29.619 1.00 88.00 367 LEU A CA 1
ATOM 3035 C C . LEU A 1 367 ? -26.680 -16.165 28.844 1.00 88.00 367 LEU A C 1
ATOM 3037 O O . LEU A 1 367 ? -27.727 -16.444 28.240 1.00 88.00 367 LEU A O 1
ATOM 3041 N N . PRO A 1 368 ? -25.628 -16.999 28.872 1.00 87.06 368 PRO A N 1
ATOM 3042 C CA . PRO A 1 368 ? -25.694 -18.396 28.477 1.00 87.06 368 PRO A CA 1
ATOM 3043 C C . PRO A 1 368 ? -26.645 -19.221 29.339 1.00 87.06 368 PRO A C 1
ATOM 3045 O O . PRO A 1 368 ? -26.908 -18.897 30.493 1.00 87.06 368 PRO A O 1
ATOM 3048 N N . ALA A 1 369 ? -27.094 -20.353 28.796 1.00 88.06 369 ALA A N 1
ATOM 3049 C CA . ALA A 1 369 ? -27.781 -21.369 29.587 1.00 88.06 369 ALA A CA 1
ATOM 3050 C C . ALA A 1 369 ? -26.876 -21.867 30.730 1.00 88.06 369 ALA A C 1
ATOM 3052 O O . ALA A 1 369 ? -25.700 -22.173 30.508 1.00 88.06 369 ALA A O 1
ATOM 3053 N N . GLY A 1 370 ? -27.435 -21.955 31.935 1.00 87.31 370 GLY A N 1
ATOM 3054 C CA . GLY A 1 370 ? -26.751 -22.374 33.155 1.00 87.31 370 GLY A CA 1
ATOM 3055 C C . GLY A 1 370 ? -26.036 -21.255 33.920 1.00 87.31 370 GLY A C 1
ATOM 3056 O O . GLY A 1 370 ? -25.586 -21.504 35.033 1.00 87.31 370 GLY A O 1
ATOM 3057 N N . GLU A 1 371 ? -25.940 -20.030 33.388 1.00 88.19 371 GLU A N 1
ATOM 3058 C CA . GLU A 1 371 ? -25.323 -18.913 34.119 1.00 88.19 371 GLU A CA 1
ATOM 3059 C C . GLU A 1 371 ? -26.304 -18.184 35.040 1.00 88.19 371 GLU A C 1
ATOM 3061 O O . GLU A 1 371 ? -27.469 -17.967 34.697 1.00 88.19 371 GLU A O 1
ATOM 3066 N N . SER A 1 372 ? -25.812 -17.763 36.206 1.00 89.69 372 SER A N 1
ATOM 3067 C CA . SER A 1 372 ? -26.604 -17.079 37.230 1.00 89.69 372 SER A CA 1
ATOM 3068 C C . SER A 1 372 ? -26.419 -15.565 37.191 1.00 89.69 372 SER A C 1
ATOM 3070 O O . SER A 1 372 ? -25.298 -15.066 37.205 1.00 89.69 372 SER A O 1
ATOM 3072 N N . ILE A 1 373 ? -27.531 -14.820 37.192 1.00 91.31 373 ILE A N 1
ATOM 3073 C CA . ILE A 1 373 ? -27.523 -13.348 37.265 1.00 91.31 373 ILE A CA 1
ATOM 3074 C C . ILE A 1 373 ? -27.405 -12.843 38.703 1.00 91.31 373 ILE A C 1
ATOM 3076 O O . ILE A 1 373 ? -26.763 -11.829 38.970 1.00 91.31 373 ILE A O 1
ATOM 3080 N N . TYR A 1 374 ? -28.044 -13.547 39.636 1.00 90.06 374 TYR A N 1
ATOM 3081 C CA . TYR A 1 374 ? -27.988 -13.254 41.059 1.00 90.06 374 TYR A CA 1
ATOM 3082 C C . TYR A 1 374 ? -27.643 -14.518 41.818 1.00 90.06 374 TYR A C 1
AT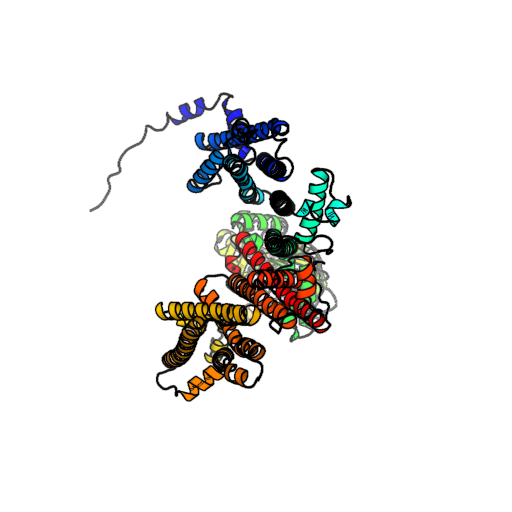OM 3084 O O . TYR A 1 374 ? -28.234 -15.566 41.574 1.00 90.06 374 TYR A O 1
ATOM 3092 N N . PHE A 1 375 ? -26.740 -14.370 42.778 1.00 88.38 375 PHE A N 1
ATOM 3093 C CA . PHE A 1 375 ? -26.420 -15.393 43.758 1.00 88.38 375 PHE A CA 1
ATOM 3094 C C . PHE A 1 375 ? -27.130 -15.086 45.070 1.00 88.38 375 PHE A C 1
ATOM 3096 O O . PHE A 1 375 ? -27.342 -13.918 45.421 1.00 88.38 375 PHE A O 1
ATOM 3103 N N . GLN A 1 376 ? -27.495 -16.138 45.792 1.00 86.38 376 GLN A N 1
ATOM 3104 C CA . GLN A 1 376 ? -28.030 -16.031 47.140 1.00 86.38 376 GLN A CA 1
ATOM 3105 C C . GLN A 1 376 ? -27.096 -15.198 48.037 1.00 86.38 376 GLN A C 1
ATOM 3107 O O . GLN A 1 376 ? -25.875 -15.243 47.920 1.00 86.38 376 GLN A O 1
ATOM 3112 N N . TYR A 1 377 ? -27.684 -14.379 48.904 1.00 86.12 377 TYR A N 1
ATOM 3113 C CA . TYR A 1 377 ? -27.020 -13.464 49.839 1.00 86.12 377 TYR A CA 1
ATOM 3114 C C . TYR A 1 377 ? -26.169 -12.342 49.224 1.00 86.12 377 TYR A C 1
ATOM 3116 O O . TYR A 1 377 ? -25.770 -11.425 49.945 1.00 86.12 377 TYR A O 1
ATOM 3124 N N . VAL A 1 378 ? -25.983 -12.313 47.902 1.00 86.88 378 VAL A N 1
ATOM 3125 C CA . VAL A 1 378 ? -25.288 -11.224 47.206 1.00 86.88 378 VAL A CA 1
ATOM 3126 C C . VAL A 1 378 ? -26.233 -10.044 46.973 1.00 86.88 378 VAL A C 1
ATOM 3128 O O . VAL A 1 378 ? -27.401 -10.207 46.613 1.00 86.88 378 VAL A O 1
ATOM 3131 N N . VAL A 1 379 ? -25.741 -8.823 47.196 1.00 87.50 379 VAL A N 1
ATOM 3132 C CA . VAL A 1 379 ? -26.513 -7.586 47.002 1.00 87.50 379 VAL A CA 1
ATOM 3133 C C . VAL A 1 379 ? -26.903 -7.425 45.536 1.00 87.50 379 VAL A C 1
ATOM 3135 O O . VAL A 1 379 ? -26.056 -7.444 44.647 1.00 87.50 379 VAL A O 1
ATOM 3138 N N . LYS A 1 380 ? -28.200 -7.223 45.279 1.00 86.88 380 LYS A N 1
ATOM 3139 C CA . LYS A 1 380 ? -28.695 -6.972 43.922 1.00 86.88 380 LYS A CA 1
ATOM 3140 C C . LYS A 1 380 ? -28.186 -5.622 43.422 1.00 86.88 380 LYS A C 1
ATOM 3142 O O . LYS A 1 380 ? -28.440 -4.591 44.043 1.00 86.88 380 LYS A O 1
ATOM 3147 N N . SER A 1 381 ? -27.519 -5.633 42.274 1.00 83.00 381 SER A N 1
ATOM 3148 C CA . SER A 1 381 ? -26.890 -4.459 41.653 1.00 83.00 381 SER A CA 1
ATOM 3149 C C . SER A 1 381 ? -27.879 -3.465 41.029 1.00 83.00 381 SER A C 1
ATOM 3151 O O . SER A 1 381 ? -27.535 -2.301 40.811 1.00 83.00 381 SER A O 1
ATOM 3153 N N . GLY A 1 382 ? -29.116 -3.884 40.749 1.00 89.75 382 GLY A N 1
ATOM 3154 C CA . GLY A 1 382 ? -30.078 -3.052 40.033 1.00 89.75 382 GLY A CA 1
ATOM 3155 C C . GLY A 1 382 ? -31.416 -3.727 39.754 1.00 89.75 382 GLY A C 1
ATOM 3156 O O . GLY A 1 382 ? -31.797 -4.683 40.432 1.00 89.75 382 GLY A O 1
ATOM 3157 N N . MET A 1 383 ? -32.128 -3.192 38.766 1.00 92.06 383 MET A N 1
ATOM 3158 C CA . MET A 1 383 ? -33.353 -3.756 38.199 1.00 92.06 383 MET A CA 1
ATOM 3159 C C . MET A 1 383 ? -33.016 -4.534 36.926 1.00 92.06 383 MET A C 1
ATOM 3161 O O . MET A 1 383 ? -32.201 -4.078 36.127 1.00 92.06 383 MET A O 1
ATOM 3165 N N . VAL A 1 384 ? -33.666 -5.680 36.724 1.00 93.06 384 VAL A N 1
ATOM 3166 C CA . VAL A 1 384 ? -33.456 -6.566 35.571 1.00 93.06 384 VAL A CA 1
ATOM 3167 C C . VAL A 1 384 ? -34.792 -6.805 34.873 1.00 93.06 384 VAL A C 1
ATOM 3169 O O . VAL A 1 384 ? -35.790 -7.135 35.518 1.00 93.06 384 VAL A O 1
ATOM 3172 N N . CYS A 1 385 ? -34.804 -6.636 33.553 1.00 92.81 385 CYS A N 1
ATOM 3173 C CA . CYS A 1 385 ? -35.947 -6.903 32.683 1.00 92.81 385 CYS A CA 1
ATOM 3174 C C . CYS A 1 385 ? -35.573 -8.008 31.692 1.00 92.81 385 CYS A C 1
ATOM 3176 O O . CYS A 1 385 ? -34.511 -7.933 31.078 1.00 92.81 385 CYS A O 1
ATOM 3178 N N . ILE A 1 386 ? -36.435 -9.008 31.520 1.00 93.31 386 ILE A N 1
ATOM 3179 C CA . ILE A 1 386 ? -36.216 -10.087 30.547 1.00 93.31 386 ILE A CA 1
ATOM 3180 C C . ILE A 1 386 ? -36.791 -9.653 29.197 1.00 93.31 386 ILE A C 1
ATOM 3182 O O . ILE A 1 386 ? -38.005 -9.485 29.079 1.00 93.31 386 ILE A O 1
ATOM 3186 N N . GLU A 1 387 ? -35.936 -9.465 28.195 1.00 89.88 387 GLU A N 1
ATOM 3187 C CA . GLU A 1 387 ? -36.342 -9.096 26.831 1.00 89.88 387 GLU A CA 1
ATOM 3188 C C . GLU A 1 387 ? -36.627 -10.331 25.976 1.00 89.88 387 GLU A C 1
ATOM 3190 O O . GLU A 1 387 ? -37.631 -10.366 25.272 1.00 89.88 387 GLU A O 1
ATOM 3195 N N . ASP A 1 388 ? -35.794 -11.363 26.096 1.00 90.12 388 ASP A N 1
ATOM 3196 C CA . ASP A 1 388 ? -35.994 -12.664 25.460 1.00 90.12 388 ASP A CA 1
ATOM 3197 C C . ASP A 1 388 ? -35.353 -13.766 26.313 1.00 90.12 388 ASP A C 1
ATOM 3199 O O . ASP A 1 388 ? -34.343 -13.541 26.975 1.00 90.12 388 ASP A O 1
ATOM 3203 N N . GLY A 1 389 ? -35.929 -14.965 26.323 1.00 91.38 389 GLY A N 1
ATOM 3204 C CA . GLY A 1 389 ? -35.454 -16.085 27.136 1.00 91.38 389 GLY A CA 1
ATOM 3205 C C . GLY A 1 389 ? -36.259 -16.352 28.411 1.00 91.38 389 GLY A C 1
ATOM 3206 O O . GLY A 1 389 ? -37.421 -15.962 28.541 1.00 91.38 389 GLY A O 1
ATOM 3207 N N . ALA A 1 390 ? -35.661 -17.109 29.333 1.00 92.38 390 ALA A N 1
ATOM 3208 C CA . ALA A 1 390 ? -36.303 -17.477 30.591 1.00 92.38 390 ALA A CA 1
ATOM 3209 C C . ALA A 1 390 ? -35.276 -17.725 31.700 1.00 92.38 390 ALA A C 1
ATOM 3211 O O . ALA A 1 390 ? -34.259 -18.396 31.495 1.00 92.38 390 ALA A O 1
ATOM 3212 N N . LEU A 1 391 ? -35.585 -17.220 32.892 1.00 94.00 391 LEU A N 1
ATOM 3213 C CA . LEU A 1 391 ? -34.789 -17.427 34.098 1.00 94.00 391 LEU A CA 1
ATOM 3214 C C . LEU A 1 391 ? -35.528 -18.360 35.056 1.00 94.00 391 LEU A C 1
ATOM 3216 O O . LEU A 1 391 ? -36.748 -18.288 35.166 1.00 94.00 391 LEU A O 1
ATOM 3220 N N . GLU A 1 392 ? -34.795 -19.196 35.771 1.00 92.12 392 GLU A N 1
ATOM 3221 C CA . GLU A 1 392 ? -35.290 -20.035 36.855 1.00 92.12 392 GLU A CA 1
ATOM 3222 C C . GLU A 1 392 ? -34.736 -19.562 38.197 1.00 92.12 392 GLU A C 1
ATOM 3224 O O . GLU A 1 392 ? -33.622 -19.043 38.291 1.00 92.12 392 GLU A O 1
ATOM 3229 N N . ILE A 1 393 ? -35.543 -19.708 39.240 1.00 90.62 393 ILE A N 1
ATOM 3230 C CA . ILE A 1 393 ? -35.152 -19.437 40.618 1.00 90.62 393 ILE A CA 1
ATOM 3231 C C . ILE A 1 393 ? -34.858 -20.772 41.289 1.00 90.62 393 ILE A C 1
ATOM 3233 O O . ILE A 1 393 ? -35.739 -21.628 41.332 1.00 90.62 393 ILE A O 1
ATOM 3237 N N . LEU A 1 394 ? -33.653 -20.923 41.824 1.00 86.69 394 LEU A N 1
ATOM 3238 C CA . LEU A 1 394 ? -33.225 -22.127 42.535 1.00 86.69 394 LEU A CA 1
ATOM 3239 C C . LEU A 1 394 ? -33.610 -22.043 44.014 1.00 86.69 394 LEU A C 1
ATOM 3241 O O . LEU A 1 394 ? -33.725 -20.940 44.565 1.00 86.69 394 LEU A O 1
ATOM 3245 N N . HIS A 1 395 ? -33.855 -23.201 44.627 1.00 76.75 395 HIS A N 1
ATOM 3246 C CA . HIS A 1 395 ? -34.188 -23.295 46.044 1.00 76.75 395 HIS A CA 1
ATOM 3247 C C . HIS A 1 395 ? -32.937 -23.125 46.919 1.00 76.75 395 HIS A C 1
ATOM 3249 O O . HIS A 1 395 ? -31.821 -23.328 46.450 1.00 76.75 395 HIS A O 1
ATOM 3255 N N . ASP A 1 396 ? -33.126 -22.737 48.185 1.00 67.94 396 ASP A N 1
ATOM 3256 C CA . ASP A 1 396 ? -32.017 -22.510 49.125 1.00 67.94 396 ASP A CA 1
ATOM 3257 C C . ASP A 1 396 ? -31.298 -23.819 49.502 1.00 67.94 396 ASP A C 1
ATOM 3259 O O . ASP A 1 396 ? -30.093 -23.795 49.732 1.00 67.94 396 ASP A O 1
ATOM 3263 N N . ASP A 1 397 ? -32.030 -24.938 49.521 1.00 69.38 397 ASP A N 1
ATOM 3264 C CA . ASP A 1 397 ? -31.514 -26.256 49.917 1.00 69.38 397 ASP A CA 1
ATOM 3265 C C . ASP A 1 397 ? -31.223 -27.186 48.718 1.00 69.38 397 ASP A C 1
ATOM 3267 O O . ASP A 1 397 ? -30.608 -28.231 48.906 1.00 69.38 397 ASP A O 1
ATOM 3271 N N . ASP A 1 398 ? -31.643 -26.816 47.496 1.00 69.38 398 ASP A N 1
ATOM 3272 C CA . ASP A 1 398 ? -31.577 -27.672 46.298 1.00 69.38 398 ASP A CA 1
ATOM 3273 C C . ASP A 1 398 ? -31.265 -26.840 45.031 1.00 69.38 398 ASP A C 1
ATOM 3275 O O . ASP A 1 398 ? -32.107 -26.092 44.521 1.00 69.38 398 ASP A O 1
ATOM 3279 N N . GLU A 1 399 ? -30.037 -26.957 44.506 1.00 66.56 399 GLU A N 1
ATOM 3280 C CA . GLU A 1 399 ? -29.561 -26.191 43.333 1.00 66.56 399 GLU A CA 1
ATOM 3281 C C . GLU A 1 399 ? -30.002 -26.780 41.974 1.00 66.56 399 GLU A C 1
ATOM 3283 O O . GLU A 1 399 ? -29.787 -26.172 40.913 1.00 66.56 399 GLU A O 1
ATOM 3288 N N . GLU A 1 400 ? -30.627 -27.960 41.986 1.00 67.25 400 GLU A N 1
ATOM 3289 C CA . GLU A 1 400 ? -31.094 -28.663 40.784 1.00 67.25 400 GLU A CA 1
ATOM 3290 C C . GLU A 1 400 ? -32.583 -28.434 40.491 1.00 67.25 400 GLU A C 1
ATOM 3292 O O . GLU A 1 400 ? -32.970 -28.383 39.322 1.00 67.25 400 GLU A O 1
ATOM 3297 N N . SER A 1 401 ? -33.406 -28.218 41.522 1.00 73.06 401 SER A N 1
ATOM 3298 C CA . SER A 1 401 ? -34.865 -28.118 41.401 1.00 73.06 401 SER A CA 1
ATOM 3299 C C . SER A 1 401 ? -35.344 -26.654 41.328 1.00 73.06 401 SER A C 1
ATOM 3301 O O . SER A 1 401 ? -35.220 -25.907 42.304 1.00 73.06 401 SER A O 1
ATOM 3303 N N . PRO A 1 402 ? -35.927 -26.198 40.202 1.00 76.94 402 PRO A N 1
ATOM 3304 C CA . PRO A 1 402 ? -36.388 -24.821 40.049 1.00 76.94 402 PRO A CA 1
ATOM 3305 C C . PRO A 1 402 ? -37.737 -24.585 40.745 1.00 76.94 402 PRO A C 1
ATOM 3307 O O . PRO A 1 402 ? -38.702 -25.318 40.546 1.00 76.94 402 PRO A O 1
ATOM 3310 N N . VAL A 1 403 ? -37.827 -23.503 41.522 1.00 78.00 403 VAL A N 1
ATOM 3311 C CA . VAL A 1 403 ? -39.031 -23.122 42.283 1.00 78.00 403 VAL A CA 1
ATOM 3312 C C . VAL A 1 403 ? -40.017 -22.346 41.404 1.00 78.00 403 VAL A C 1
ATOM 3314 O O . VAL A 1 403 ? -41.227 -22.551 41.469 1.00 78.00 403 VAL A O 1
ATOM 3317 N N . ILE A 1 404 ? -39.509 -21.405 40.598 1.00 85.75 404 ILE A N 1
ATOM 3318 C CA . ILE A 1 404 ? -40.303 -20.490 39.762 1.00 85.75 404 ILE A CA 1
ATOM 3319 C C . ILE A 1 404 ? -39.534 -20.180 38.475 1.00 85.75 404 ILE A C 1
ATOM 3321 O O . ILE A 1 404 ? -38.321 -19.975 38.509 1.00 85.75 404 ILE A O 1
ATOM 3325 N N . TYR A 1 405 ? -40.260 -20.039 37.363 1.00 89.25 405 TYR A N 1
ATOM 3326 C CA . TYR A 1 405 ? -39.725 -19.537 36.097 1.00 89.25 405 TYR A CA 1
ATOM 3327 C C . TYR A 1 405 ? -40.213 -18.119 35.792 1.00 89.25 405 TYR A C 1
ATOM 3329 O O . TYR A 1 405 ? -41.414 -17.844 35.775 1.00 89.25 405 TYR A O 1
ATOM 3337 N N . PHE A 1 406 ? -39.282 -17.226 35.466 1.00 92.12 406 PHE A N 1
ATOM 3338 C CA . PHE A 1 406 ? -39.567 -15.925 34.881 1.00 92.12 406 PHE A CA 1
ATOM 3339 C C . PHE A 1 406 ? -39.480 -15.999 33.359 1.00 92.12 406 PHE A C 1
ATOM 3341 O O . PHE A 1 406 ? -38.442 -16.344 32.793 1.00 92.12 406 PHE A O 1
ATOM 3348 N N . LYS A 1 407 ? -40.584 -15.644 32.700 1.00 90.69 407 LYS A N 1
ATOM 3349 C CA . LYS A 1 407 ? -40.690 -15.580 31.239 1.00 90.69 407 LYS A CA 1
ATOM 3350 C C . LYS A 1 407 ? -40.353 -14.180 30.722 1.00 90.69 407 LYS A C 1
ATOM 3352 O O . LYS A 1 407 ? -40.264 -13.219 31.495 1.00 90.69 407 LYS A O 1
ATOM 3357 N N . THR A 1 408 ? -40.230 -14.065 29.406 1.00 91.19 408 THR A N 1
ATOM 3358 C CA . THR A 1 408 ? -40.092 -12.801 28.680 1.00 91.19 408 THR A CA 1
ATOM 3359 C C . THR A 1 408 ? -41.080 -11.733 29.163 1.00 91.19 408 THR A C 1
ATOM 3361 O O . THR A 1 408 ? -42.258 -12.006 29.385 1.00 91.19 408 THR A O 1
ATOM 3364 N N . GLY A 1 409 ? -40.599 -10.501 29.326 1.00 87.06 409 GLY A N 1
ATOM 3365 C CA . GLY A 1 409 ? -41.374 -9.357 29.803 1.00 87.06 409 GLY A CA 1
ATOM 3366 C C . GLY A 1 409 ? -41.457 -9.221 31.325 1.00 87.06 409 GLY A C 1
ATOM 3367 O O . GLY A 1 409 ? -41.957 -8.201 31.800 1.00 87.06 409 GLY A O 1
ATOM 3368 N N . THR A 1 410 ? -40.961 -10.198 32.091 1.00 90.88 410 THR A N 1
ATOM 3369 C CA . THR A 1 410 ? -40.914 -10.103 33.556 1.00 90.88 410 THR A CA 1
ATOM 3370 C C . THR A 1 410 ? -39.846 -9.104 33.995 1.00 90.88 410 THR A C 1
ATOM 3372 O O . THR A 1 410 ? -38.721 -9.113 33.489 1.00 90.88 410 THR A O 1
ATOM 3375 N N . ILE A 1 411 ? -40.191 -8.258 34.967 1.00 90.69 411 ILE A N 1
ATOM 3376 C CA . ILE A 1 411 ? -39.296 -7.255 35.548 1.00 90.69 411 ILE A CA 1
ATOM 3377 C C . ILE A 1 411 ? -39.173 -7.531 37.039 1.00 90.69 411 ILE A C 1
ATOM 3379 O O . ILE A 1 411 ? -40.173 -7.605 37.754 1.00 90.69 411 ILE A O 1
ATOM 3383 N N . PHE A 1 412 ? -37.943 -7.649 37.523 1.00 88.94 412 PHE A N 1
ATOM 3384 C CA . PHE A 1 412 ? -37.654 -7.887 38.931 1.00 88.94 412 PHE A CA 1
ATOM 3385 C C . PHE A 1 412 ? -36.471 -7.030 39.393 1.00 88.94 412 PHE A C 1
ATOM 3387 O O . PHE A 1 412 ? -35.780 -6.391 38.605 1.00 88.94 412 PHE A O 1
ATOM 3394 N N . GLY A 1 413 ? -36.276 -6.928 40.710 1.00 85.69 413 GLY A N 1
ATOM 3395 C CA . GLY A 1 413 ? -35.237 -6.050 41.264 1.00 85.69 413 GLY A CA 1
ATOM 3396 C C . GLY A 1 413 ? -35.560 -4.549 41.176 1.00 85.69 413 GLY A C 1
ATOM 3397 O O . GLY A 1 413 ? -34.685 -3.713 41.353 1.00 85.69 413 GLY A O 1
ATOM 3398 N N . GLY A 1 414 ? -36.819 -4.154 40.957 1.00 84.38 414 GLY A N 1
ATOM 3399 C CA . GLY A 1 414 ? -37.185 -2.728 40.969 1.00 84.38 414 GLY A CA 1
ATOM 3400 C C . GLY A 1 414 ? -36.899 -2.041 42.316 1.00 84.38 414 GLY A C 1
ATOM 3401 O O . GLY A 1 414 ? -36.475 -0.891 42.364 1.00 84.38 414 GLY A O 1
ATOM 3402 N N . ILE A 1 415 ? -37.061 -2.769 43.426 1.00 83.81 415 ILE A N 1
ATOM 3403 C CA . ILE A 1 415 ? -36.801 -2.253 44.782 1.00 83.81 415 ILE A CA 1
ATOM 3404 C C . ILE A 1 415 ? -35.290 -2.080 45.035 1.00 83.81 415 ILE A C 1
ATOM 3406 O O . ILE A 1 415 ? -34.897 -1.189 45.794 1.00 83.81 415 ILE A O 1
ATOM 3410 N N . SER A 1 416 ? -34.429 -2.867 44.371 1.00 85.06 416 SER A N 1
ATOM 3411 C CA . SER A 1 416 ? -32.969 -2.754 44.520 1.00 85.06 416 SER A CA 1
ATOM 3412 C C . SER A 1 416 ? -32.391 -1.458 43.955 1.00 85.06 416 SER A C 1
ATOM 3414 O O . SER A 1 416 ? -31.298 -1.070 44.350 1.00 85.06 416 SER A O 1
ATOM 3416 N N . LEU A 1 417 ? -33.139 -0.719 43.128 1.00 86.50 417 LEU A N 1
ATOM 3417 C CA . LEU A 1 417 ? -32.755 0.635 42.707 1.00 86.50 417 LEU A CA 1
ATOM 3418 C C . LEU A 1 417 ? -32.679 1.623 43.885 1.00 86.50 417 LEU A C 1
ATOM 3420 O O . LEU A 1 417 ? -31.940 2.599 43.830 1.00 86.50 417 LEU A O 1
ATOM 3424 N N . PHE A 1 418 ? -33.408 1.365 44.973 1.00 83.75 418 PHE A N 1
ATOM 3425 C CA . PHE A 1 418 ? -33.492 2.270 46.124 1.00 83.75 418 PHE A CA 1
ATOM 3426 C C . PHE A 1 418 ? -32.821 1.673 47.362 1.00 83.75 418 PHE A C 1
ATOM 3428 O O . PHE A 1 418 ? -32.101 2.365 48.082 1.00 83.75 418 PHE A O 1
ATOM 3435 N N . LEU A 1 419 ? -32.983 0.368 47.586 1.00 81.56 419 LEU A N 1
ATOM 3436 C CA . LEU A 1 419 ? -32.513 -0.327 48.785 1.00 81.56 419 LEU A CA 1
ATOM 3437 C C . LEU A 1 419 ? -31.425 -1.350 48.439 1.00 81.56 419 LEU A C 1
ATOM 3439 O O . LEU A 1 419 ? -31.541 -2.066 47.453 1.00 81.56 419 LEU A O 1
ATOM 3443 N N . ASN A 1 420 ? -30.379 -1.453 49.261 1.00 81.31 420 ASN A N 1
ATOM 3444 C CA . ASN A 1 420 ? -29.357 -2.496 49.102 1.00 81.31 420 ASN A CA 1
ATOM 3445 C C . ASN A 1 420 ? -29.886 -3.808 49.692 1.00 81.31 420 ASN A C 1
ATOM 3447 O O . ASN A 1 420 ? -29.671 -4.102 50.866 1.00 81.31 420 ASN A O 1
ATOM 3451 N N . ILE A 1 421 ? -30.646 -4.557 48.893 1.00 82.69 421 ILE A N 1
ATOM 3452 C CA . ILE A 1 421 ? -31.282 -5.805 49.324 1.00 82.69 421 ILE A CA 1
ATOM 3453 C C . ILE A 1 421 ? -30.459 -6.991 48.800 1.00 82.69 421 ILE A C 1
ATOM 3455 O O . ILE A 1 421 ? -30.303 -7.109 47.579 1.00 82.69 421 ILE A O 1
ATOM 3459 N N . PRO A 1 422 ? -29.960 -7.884 49.678 1.00 84.19 422 PRO A N 1
ATOM 3460 C CA . PRO A 1 422 ? -29.348 -9.135 49.246 1.00 84.19 422 PRO A CA 1
ATOM 3461 C C . PRO A 1 422 ? -30.383 -10.040 48.578 1.00 84.19 422 PRO A C 1
ATOM 3463 O O . PRO A 1 422 ? -31.552 -10.081 48.984 1.00 84.19 422 PRO A O 1
ATOM 3466 N N . SER A 1 423 ? -29.974 -10.763 47.536 1.00 85.12 423 SER A N 1
ATOM 3467 C CA . SER A 1 423 ? -30.821 -11.792 46.948 1.00 85.12 423 SER A CA 1
ATOM 3468 C C . SER A 1 423 ? -31.091 -12.875 47.979 1.00 85.12 423 SER A C 1
ATOM 3470 O O . SER A 1 423 ? -30.203 -13.278 48.719 1.00 85.12 423 SER A O 1
ATOM 3472 N N . LYS A 1 424 ? -32.340 -13.328 48.053 1.00 83.75 424 LYS A N 1
ATOM 3473 C CA . LYS A 1 424 ? -32.701 -14.453 48.922 1.00 83.75 424 LYS A CA 1
ATOM 3474 C C . LYS A 1 424 ? -32.511 -15.798 48.240 1.00 83.75 424 LYS A C 1
ATOM 3476 O O . LYS A 1 424 ? -32.575 -16.785 48.930 1.00 83.75 424 LYS A O 1
ATOM 3481 N N . VAL A 1 425 ? -32.348 -15.794 46.922 1.00 85.62 425 VAL A N 1
ATOM 3482 C CA . VAL A 1 425 ? -32.378 -16.968 46.050 1.00 85.62 425 VAL A CA 1
ATOM 3483 C C . VAL A 1 425 ? -31.386 -16.763 44.912 1.00 85.62 425 VAL A C 1
ATOM 3485 O O . VAL A 1 425 ? -31.110 -15.612 44.531 1.00 85.62 425 VAL A O 1
ATOM 3488 N N . THR A 1 426 ? -30.889 -17.860 44.358 1.00 88.56 426 THR A N 1
ATOM 3489 C CA . THR A 1 426 ? -30.069 -17.848 43.144 1.00 88.56 426 THR A CA 1
ATOM 3490 C C . THR A 1 426 ? -30.981 -17.837 41.916 1.00 88.56 426 THR A C 1
ATOM 3492 O O . THR A 1 426 ? -31.987 -18.542 41.871 1.00 88.56 426 THR A O 1
ATOM 3495 N N . VAL A 1 427 ? -30.671 -16.991 40.932 1.00 91.06 427 VAL A N 1
ATOM 3496 C CA . VAL A 1 427 ? -31.451 -16.856 39.692 1.00 91.06 427 VAL A CA 1
ATOM 3497 C C . VAL A 1 427 ? -30.559 -17.219 38.515 1.00 91.06 427 VAL A C 1
ATOM 3499 O O . VAL A 1 427 ? -29.575 -16.519 38.270 1.00 91.06 427 VAL A O 1
ATOM 3502 N N . ARG A 1 428 ? -30.924 -18.278 37.790 1.00 91.75 428 ARG A N 1
ATOM 3503 C CA . ARG A 1 428 ? -30.143 -18.898 36.713 1.00 91.75 428 ARG A CA 1
ATOM 3504 C C . ARG A 1 428 ? -30.867 -18.819 35.373 1.00 91.75 428 ARG A C 1
ATOM 3506 O O . ARG A 1 428 ? -32.091 -18.828 35.319 1.00 91.75 428 ARG A O 1
ATOM 3513 N N . ALA A 1 429 ? -30.132 -18.706 34.276 1.00 92.56 429 ALA A N 1
ATOM 3514 C CA . ALA A 1 429 ? -30.693 -18.733 32.932 1.00 92.56 429 ALA A CA 1
ATOM 3515 C C . ALA A 1 429 ? -30.924 -20.176 32.468 1.00 92.56 429 ALA A C 1
ATOM 3517 O O . ALA A 1 429 ? -30.000 -20.982 32.442 1.00 92.56 429 ALA A O 1
ATOM 3518 N N . THR A 1 430 ? -32.152 -20.496 32.056 1.00 89.94 430 THR A N 1
ATOM 3519 C CA . THR A 1 430 ? -32.509 -21.842 31.552 1.00 89.94 430 THR A CA 1
ATOM 3520 C C . THR A 1 430 ? -31.983 -22.080 30.139 1.00 89.94 430 THR A C 1
ATOM 3522 O O . THR A 1 430 ? -31.485 -23.147 29.796 1.00 89.94 430 THR A O 1
ATOM 3525 N N . LYS A 1 431 ? -32.072 -21.042 29.308 1.00 88.88 431 LYS A N 1
ATOM 3526 C CA . LYS A 1 431 ? -31.593 -20.980 27.928 1.00 88.88 431 LYS A CA 1
ATOM 3527 C C . LYS A 1 431 ? -30.892 -19.644 27.703 1.00 88.88 431 LYS A C 1
ATOM 3529 O O . LYS A 1 431 ? -30.903 -18.789 28.590 1.00 88.88 431 LYS A O 1
ATOM 3534 N N . ARG A 1 432 ? -30.322 -19.438 26.511 1.00 88.31 432 ARG A N 1
ATOM 3535 C CA . ARG A 1 432 ? -29.788 -18.126 26.107 1.00 88.31 432 ARG A CA 1
ATOM 3536 C C . ARG A 1 432 ? -30.843 -17.047 26.384 1.00 88.31 432 ARG A C 1
ATOM 3538 O O . ARG A 1 432 ? -31.918 -17.090 25.791 1.00 88.31 432 ARG A O 1
ATOM 3545 N N . THR A 1 433 ? -30.534 -16.129 27.296 1.00 90.31 433 THR A N 1
ATOM 3546 C CA . THR A 1 433 ? -31.480 -15.122 27.794 1.00 90.31 433 THR A CA 1
ATOM 3547 C C . THR A 1 433 ? -30.886 -13.729 27.627 1.00 90.31 433 THR A C 1
ATOM 3549 O O . THR A 1 433 ? -29.741 -13.485 28.002 1.00 90.31 433 THR A O 1
ATOM 3552 N N . GLU A 1 434 ? -31.660 -12.820 27.044 1.00 90.31 434 GLU A N 1
ATOM 3553 C CA . GLU A 1 434 ? -31.319 -11.417 26.844 1.00 90.31 434 GLU A CA 1
ATOM 3554 C C . GLU A 1 434 ? -32.019 -10.556 27.896 1.00 90.31 434 GLU A C 1
ATOM 3556 O O . GLU A 1 434 ? -33.242 -10.592 28.067 1.00 90.31 434 GLU A O 1
ATOM 3561 N N . LEU A 1 435 ? -31.212 -9.804 28.638 1.00 91.75 435 LEU A N 1
ATOM 3562 C CA . LEU A 1 435 ? -31.630 -9.007 29.778 1.00 91.75 435 LEU A CA 1
ATOM 3563 C C . LEU A 1 435 ? -31.317 -7.531 29.546 1.00 91.75 435 LEU A C 1
ATOM 3565 O O . LEU A 1 435 ? -30.230 -7.176 29.091 1.00 91.75 435 LEU A O 1
ATOM 3569 N N . ARG A 1 436 ? -32.234 -6.661 29.969 1.00 91.88 436 ARG A N 1
ATOM 3570 C CA . ARG A 1 436 ? -31.993 -5.222 30.122 1.00 91.88 436 ARG A CA 1
ATOM 3571 C C . ARG A 1 436 ? -31.817 -4.896 31.594 1.00 91.88 436 ARG A C 1
ATOM 3573 O O . ARG A 1 436 ? -32.739 -5.075 32.393 1.00 91.88 436 ARG A O 1
ATOM 3580 N N . ILE A 1 437 ? -30.629 -4.426 31.953 1.00 92.56 437 ILE A N 1
ATOM 3581 C CA . ILE A 1 437 ? -30.238 -4.149 33.334 1.00 92.56 437 ILE A CA 1
ATOM 3582 C C . ILE A 1 437 ? -30.100 -2.645 33.529 1.00 92.56 437 ILE A C 1
ATOM 3584 O O . ILE A 1 437 ? -29.402 -1.969 32.777 1.00 92.56 437 ILE A O 1
ATOM 3588 N N . LEU A 1 438 ? -30.748 -2.133 34.571 1.00 93.94 438 LEU A N 1
ATOM 3589 C CA . LEU A 1 438 ? -30.555 -0.778 35.069 1.00 93.94 438 LEU A CA 1
ATOM 3590 C C . LEU A 1 438 ? -29.869 -0.859 36.430 1.00 93.94 438 LEU A C 1
ATOM 3592 O O . LEU A 1 438 ? -30.489 -1.254 37.421 1.00 93.94 438 LEU A O 1
ATOM 3596 N N . GLU A 1 439 ? -28.590 -0.500 36.485 1.00 92.25 439 GLU A N 1
ATOM 3597 C CA . GLU A 1 439 ? -27.838 -0.483 37.738 1.00 92.25 439 GLU A CA 1
ATOM 3598 C C . GLU A 1 439 ? -28.311 0.652 38.648 1.00 92.25 439 GLU A C 1
ATOM 3600 O O . GLU A 1 439 ? -28.651 1.750 38.202 1.00 92.25 439 GLU A O 1
ATOM 3605 N N . LYS A 1 440 ? -28.273 0.410 39.961 1.00 89.25 440 LYS A N 1
ATOM 3606 C CA . LYS A 1 440 ? -28.646 1.408 40.968 1.00 89.25 440 LYS A CA 1
ATOM 3607 C C . LYS A 1 440 ? -27.855 2.710 40.820 1.00 89.25 440 LYS A C 1
ATOM 3609 O O . LYS A 1 440 ? -28.433 3.788 40.929 1.00 89.25 440 LYS A O 1
ATOM 3614 N N . LYS A 1 441 ? -26.543 2.613 40.589 1.00 90.44 441 LYS A N 1
ATOM 3615 C CA . LYS A 1 441 ? -25.650 3.776 40.475 1.00 90.44 441 LYS A CA 1
ATOM 3616 C C . LYS A 1 441 ? -26.048 4.676 39.296 1.00 90.44 441 LYS A C 1
ATOM 3618 O O . LYS A 1 441 ? -26.142 5.890 39.455 1.00 90.44 441 LYS A O 1
ATOM 3623 N N . ASP A 1 442 ? -26.367 4.057 38.162 1.00 91.75 442 ASP A N 1
ATOM 3624 C CA . ASP A 1 442 ? -26.685 4.739 36.912 1.00 91.75 442 ASP A CA 1
ATOM 3625 C C . ASP A 1 442 ? -28.101 5.347 37.002 1.00 91.75 442 ASP A C 1
ATOM 3627 O O . ASP A 1 442 ? -28.317 6.509 36.661 1.00 91.75 442 ASP A O 1
ATOM 3631 N N . PHE A 1 443 ? -29.048 4.631 37.622 1.00 91.75 443 PHE A N 1
ATOM 3632 C CA . PHE A 1 443 ? -30.367 5.172 37.960 1.00 91.75 443 PHE A CA 1
ATOM 3633 C C . PHE A 1 443 ? -30.292 6.392 38.890 1.00 91.75 443 PHE A C 1
ATOM 3635 O O . PHE A 1 443 ? -30.914 7.420 38.614 1.00 91.75 443 PHE A O 1
ATOM 3642 N N . LEU A 1 444 ? -29.533 6.303 39.989 1.00 88.44 444 LEU A N 1
ATOM 3643 C CA . LEU A 1 444 ? -29.393 7.406 40.941 1.00 88.44 444 LEU A CA 1
ATOM 3644 C C . LEU A 1 444 ? -28.755 8.631 40.285 1.00 88.44 444 LEU A C 1
ATOM 3646 O O . LEU A 1 444 ? -29.224 9.743 40.513 1.00 88.44 444 LEU A O 1
ATOM 3650 N N . LYS A 1 445 ? -27.758 8.430 39.419 1.00 89.19 445 LYS A N 1
ATOM 3651 C CA . LYS A 1 445 ? -27.135 9.499 38.631 1.00 89.19 445 LYS A CA 1
ATOM 3652 C C . LYS A 1 445 ? -28.164 10.271 37.801 1.00 89.19 445 LYS A C 1
ATOM 3654 O O . LYS A 1 445 ? -28.163 11.497 37.826 1.00 89.19 445 LYS A O 1
ATOM 3659 N N . VAL A 1 446 ? -29.090 9.578 37.134 1.00 88.88 446 VAL A N 1
ATOM 3660 C CA . VAL A 1 446 ? -30.184 10.232 36.394 1.00 88.88 446 VAL A CA 1
ATOM 3661 C C . VAL A 1 446 ? -31.145 10.945 37.347 1.00 88.88 446 VAL A C 1
ATOM 3663 O O . VAL A 1 446 ? -31.522 12.089 37.104 1.00 88.88 446 VAL A O 1
ATOM 3666 N N . MET A 1 447 ? -31.525 10.304 38.453 1.00 85.88 447 MET A N 1
ATOM 3667 C CA . MET A 1 447 ? -32.465 10.875 39.424 1.00 85.88 447 MET A CA 1
ATOM 3668 C C . MET A 1 447 ? -31.940 12.126 40.140 1.00 85.88 447 MET A C 1
ATOM 3670 O O . MET A 1 447 ? -32.751 12.960 40.541 1.00 85.88 447 MET A O 1
ATOM 3674 N N . LEU A 1 448 ? -30.619 12.308 40.265 1.00 86.50 448 LEU A N 1
ATOM 3675 C CA . LEU A 1 448 ? -30.024 13.540 40.804 1.00 86.50 448 LEU A CA 1
ATOM 3676 C C . LEU A 1 448 ? -30.396 14.778 39.974 1.00 86.50 448 LEU A C 1
ATOM 3678 O O . LEU A 1 448 ? -30.588 15.854 40.535 1.00 86.50 448 LEU A O 1
ATOM 3682 N N . HIS A 1 449 ? -30.572 14.622 38.660 1.00 84.88 449 HIS A N 1
ATOM 3683 C CA . HIS A 1 449 ? -31.046 15.694 37.781 1.00 84.88 449 HIS A CA 1
ATOM 3684 C C . HIS A 1 449 ? -32.568 15.919 37.868 1.00 84.88 449 HIS A C 1
ATOM 3686 O O . HIS A 1 449 ? -33.066 16.951 37.423 1.00 84.88 449 HIS A O 1
ATOM 3692 N N . PHE A 1 450 ? -33.309 14.976 38.458 1.00 88.94 450 PHE A N 1
ATOM 3693 C CA . PHE A 1 450 ? -34.775 14.934 38.500 1.00 88.94 450 PHE A CA 1
ATOM 3694 C C . PHE A 1 450 ? -35.297 14.704 39.935 1.00 88.94 450 PHE A C 1
ATOM 3696 O O . PHE A 1 450 ? -35.963 13.700 40.220 1.00 88.94 450 PHE A O 1
ATOM 3703 N N . PRO A 1 451 ? -35.019 15.625 40.881 1.00 86.81 451 PRO A N 1
ATOM 3704 C CA . PRO A 1 451 ? -35.312 15.415 42.300 1.00 86.81 451 PRO A CA 1
ATOM 3705 C C . PRO A 1 451 ? -36.815 15.335 42.608 1.00 86.81 451 PRO A C 1
ATOM 3707 O O . PRO A 1 451 ? -37.216 14.676 43.569 1.00 86.81 451 PRO A O 1
ATOM 3710 N N . GLN A 1 452 ? -37.671 15.978 41.805 1.00 86.06 452 GLN A N 1
ATOM 3711 C CA . GLN A 1 452 ? -39.129 15.904 41.965 1.00 86.06 452 GLN A CA 1
ATOM 3712 C C . GLN A 1 452 ? -39.657 14.498 41.641 1.00 86.06 452 GLN A C 1
ATOM 3714 O O . GLN A 1 452 ? -40.456 13.939 42.393 1.00 86.06 452 GLN A O 1
ATOM 3719 N N . GLN A 1 453 ? -39.150 13.892 40.568 1.00 86.75 453 GLN A N 1
ATOM 3720 C CA . GLN A 1 453 ? -39.470 12.531 40.146 1.00 86.75 453 GLN A CA 1
ATOM 3721 C C . GLN A 1 453 ? -38.960 11.513 41.171 1.00 86.75 453 GLN A C 1
ATOM 3723 O O . GLN A 1 453 ? -39.675 10.575 41.519 1.00 86.75 453 GLN A O 1
ATOM 3728 N N . LEU A 1 454 ? -37.766 11.735 41.731 1.00 85.81 454 LEU A N 1
ATOM 3729 C CA . LEU A 1 454 ? -37.225 10.903 42.805 1.00 85.81 454 LEU A CA 1
ATOM 3730 C C . LEU A 1 454 ? -38.114 10.933 44.063 1.00 85.81 454 LEU A C 1
ATOM 3732 O O . LEU A 1 454 ? -38.393 9.882 44.643 1.00 85.81 454 LEU A O 1
ATOM 3736 N N . LYS A 1 455 ? -38.612 12.114 44.466 1.00 84.62 455 LYS A N 1
ATOM 3737 C CA . LYS A 1 455 ? -39.576 12.246 45.576 1.00 84.62 455 LYS A CA 1
ATOM 3738 C C . LYS A 1 455 ? -40.871 11.484 45.292 1.00 84.62 455 LYS A C 1
ATOM 3740 O O . LYS A 1 455 ? -41.338 10.750 46.162 1.00 84.62 455 LYS A O 1
ATOM 3745 N N . TYR A 1 456 ? -41.417 11.612 44.082 1.00 88.25 456 TYR A N 1
ATOM 3746 C CA . TYR A 1 456 ? -42.599 10.860 43.651 1.00 88.25 456 TYR A CA 1
ATOM 3747 C C . TYR A 1 456 ? -42.379 9.342 43.767 1.00 88.25 456 TYR A C 1
ATOM 3749 O O . TYR A 1 456 ? -43.183 8.649 44.393 1.00 88.25 456 TYR A O 1
ATOM 3757 N N . LEU A 1 457 ? -41.254 8.832 43.255 1.00 86.69 457 LEU A N 1
ATOM 3758 C CA . LEU A 1 457 ? -40.908 7.410 43.333 1.00 86.69 457 LEU A CA 1
ATOM 3759 C C . LEU A 1 457 ? -40.732 6.933 44.781 1.00 86.69 457 LEU A C 1
ATOM 3761 O O . LEU A 1 457 ? -41.214 5.856 45.128 1.00 86.69 457 LEU A O 1
ATOM 3765 N N . HIS A 1 458 ? -40.106 7.733 45.650 1.00 83.56 458 HIS A N 1
ATOM 3766 C CA . HIS A 1 458 ? -39.984 7.414 47.075 1.00 83.56 458 HIS A CA 1
ATOM 3767 C C . HIS A 1 458 ? -41.341 7.310 47.773 1.00 83.56 458 HIS A C 1
ATOM 3769 O O . HIS A 1 458 ? -41.544 6.392 48.571 1.00 83.56 458 HIS A O 1
ATOM 3775 N N . THR A 1 459 ? -42.272 8.219 47.483 1.00 84.31 459 THR A N 1
ATOM 3776 C CA . THR A 1 459 ? -43.631 8.166 48.036 1.00 84.31 459 THR A CA 1
ATOM 3777 C C . THR A 1 459 ? -44.380 6.941 47.518 1.00 84.31 459 THR A C 1
ATOM 3779 O O . THR A 1 459 ? -44.926 6.181 48.318 1.00 84.31 459 THR A O 1
ATOM 3782 N N . ALA A 1 460 ? -44.325 6.677 46.208 1.00 83.50 460 ALA A N 1
ATOM 3783 C CA . ALA A 1 460 ? -44.934 5.495 45.597 1.00 83.50 460 ALA A CA 1
ATOM 3784 C C . ALA A 1 460 ? -44.377 4.184 46.188 1.00 83.50 460 ALA A C 1
ATOM 3786 O O . ALA A 1 460 ? -45.127 3.246 46.468 1.00 83.50 460 ALA A O 1
ATOM 3787 N N . LEU A 1 461 ? -43.068 4.132 46.454 1.00 84.19 461 LEU A N 1
ATOM 3788 C CA . LEU A 1 461 ? -42.422 3.007 47.127 1.00 84.19 461 LEU A CA 1
ATOM 3789 C C . LEU A 1 461 ? -42.856 2.851 48.578 1.00 84.19 461 LEU A C 1
ATOM 3791 O O . LEU A 1 461 ? -43.153 1.732 48.985 1.00 84.19 461 LEU A O 1
ATOM 3795 N N . LYS A 1 462 ? -42.908 3.937 49.358 1.00 82.62 462 LYS A N 1
ATOM 3796 C CA . LYS A 1 462 ? -43.365 3.892 50.757 1.00 82.62 462 LYS A CA 1
ATOM 3797 C C . LYS A 1 462 ? -44.789 3.358 50.857 1.00 82.62 462 LYS A C 1
ATOM 3799 O O . LYS A 1 462 ? -45.041 2.481 51.677 1.00 82.62 462 LYS A O 1
ATOM 3804 N N . VAL A 1 463 ? -45.696 3.830 49.998 1.00 83.69 463 VAL A N 1
ATOM 3805 C CA . VAL A 1 463 ? -47.081 3.332 49.953 1.00 83.69 463 VAL A CA 1
ATOM 3806 C C . VAL A 1 463 ? -47.100 1.831 49.662 1.00 83.69 463 VAL A C 1
ATOM 3808 O O . VAL A 1 463 ? -47.748 1.075 50.382 1.00 83.69 463 VAL A O 1
ATOM 3811 N N . ARG A 1 464 ? -46.326 1.366 48.673 1.00 78.75 464 ARG A N 1
ATOM 3812 C CA . ARG A 1 464 ? -46.246 -0.067 48.356 1.00 78.75 464 ARG A CA 1
ATOM 3813 C C . ARG A 1 464 ? -45.640 -0.905 49.474 1.00 78.75 464 ARG A C 1
ATOM 3815 O O . ARG A 1 464 ? -46.186 -1.955 49.791 1.00 78.75 464 ARG A O 1
ATOM 3822 N N . LEU A 1 465 ? -44.545 -0.457 50.084 1.00 80.19 465 LEU A N 1
ATOM 3823 C CA . LEU A 1 465 ? -43.914 -1.166 51.197 1.00 80.19 465 LEU A CA 1
ATOM 3824 C C . LEU A 1 465 ? -44.849 -1.250 52.405 1.00 80.19 465 LEU A C 1
ATOM 3826 O O . LEU A 1 465 ? -44.925 -2.305 53.022 1.00 80.19 465 LEU A O 1
ATOM 3830 N N . ASN A 1 466 ? -45.605 -0.190 52.698 1.00 80.38 466 ASN A N 1
ATOM 3831 C CA . ASN A 1 466 ? -46.602 -0.200 53.766 1.00 80.38 466 ASN A CA 1
ATOM 3832 C C . ASN A 1 466 ? -47.750 -1.171 53.468 1.00 80.38 466 ASN A C 1
ATOM 3834 O O . ASN A 1 466 ? -48.187 -1.881 54.368 1.00 80.38 466 ASN A O 1
ATOM 3838 N N . ASN A 1 467 ? -48.207 -1.257 52.216 1.00 77.00 467 ASN A N 1
ATOM 3839 C CA . ASN A 1 467 ? -49.227 -2.230 51.816 1.00 77.00 467 ASN A CA 1
ATOM 3840 C C . ASN A 1 467 ? -48.713 -3.673 51.944 1.00 77.00 467 ASN A C 1
ATOM 3842 O O . ASN A 1 467 ? -49.417 -4.530 52.469 1.00 77.00 467 ASN A O 1
ATOM 3846 N N . ILE A 1 468 ? -47.460 -3.925 51.554 1.00 73.62 468 ILE A N 1
ATOM 3847 C CA . ILE A 1 468 ? -46.806 -5.234 51.714 1.00 73.62 468 ILE A CA 1
ATOM 3848 C C . ILE A 1 468 ? -46.590 -5.565 53.200 1.00 73.62 468 ILE A C 1
ATOM 3850 O O . ILE A 1 468 ? -46.776 -6.707 53.610 1.00 73.62 468 ILE A O 1
ATOM 3854 N N . ALA A 1 469 ? -46.215 -4.585 54.026 1.00 68.06 469 ALA A N 1
ATOM 3855 C CA . ALA A 1 469 ? -46.035 -4.766 55.466 1.00 68.06 469 ALA A CA 1
ATOM 3856 C C . ALA A 1 469 ? -47.362 -5.063 56.183 1.00 68.06 469 ALA A C 1
ATOM 3858 O O . ALA A 1 469 ? -47.380 -5.874 57.104 1.00 68.06 469 ALA A O 1
ATOM 3859 N N . LYS A 1 470 ? -48.469 -4.462 55.725 1.00 66.69 470 LYS A N 1
ATOM 3860 C CA . LYS A 1 470 ? -49.827 -4.770 56.199 1.00 66.69 470 LYS A CA 1
ATOM 3861 C C . LYS A 1 470 ? -50.302 -6.167 55.782 1.00 66.69 470 LYS A C 1
ATOM 3863 O O . LYS A 1 470 ? -51.091 -6.759 56.502 1.00 66.69 470 LYS A O 1
ATOM 3868 N N . GLN A 1 471 ? -49.819 -6.697 54.657 1.00 56.91 471 GLN A N 1
ATOM 3869 C CA . GLN A 1 471 ? -50.130 -8.059 54.194 1.00 56.91 471 GLN A CA 1
ATOM 3870 C C . GLN A 1 471 ? -49.255 -9.143 54.847 1.00 56.91 471 GLN A C 1
ATOM 3872 O O . GLN A 1 471 ? -49.690 -10.280 54.968 1.00 56.91 471 GLN A O 1
ATOM 3877 N N . ASN A 1 472 ? -48.042 -8.802 55.292 1.00 51.75 472 ASN A N 1
ATOM 3878 C CA . ASN A 1 472 ? -47.054 -9.746 55.831 1.00 51.75 472 ASN A CA 1
ATOM 3879 C C . ASN A 1 472 ? -46.887 -9.662 57.357 1.00 51.75 472 ASN A C 1
ATOM 3881 O O . ASN A 1 472 ? -45.800 -9.925 57.879 1.00 51.75 472 ASN A O 1
ATOM 3885 N N . SER A 1 473 ? -47.938 -9.308 58.102 1.00 42.59 473 SER A N 1
ATOM 3886 C CA . SER A 1 473 ? -47.945 -9.315 59.571 1.00 42.59 473 SER A CA 1
ATOM 3887 C C . SER A 1 473 ? -47.970 -10.740 60.153 1.00 42.59 473 SER A C 1
ATOM 3889 O O . SER A 1 473 ? -48.792 -11.070 60.999 1.00 42.59 473 SER A O 1
ATOM 3891 N N . SER A 1 474 ? -47.042 -11.591 59.715 1.00 45.69 474 SER A N 1
ATOM 3892 C CA . SER A 1 474 ? -46.655 -12.824 60.388 1.00 45.69 474 SER A CA 1
ATOM 3893 C C . SER A 1 474 ? -45.170 -13.117 60.135 1.00 45.69 474 SER A C 1
ATOM 3895 O O . SER A 1 474 ? -44.769 -13.531 59.051 1.00 45.69 474 SER A O 1
ATOM 3897 N N . LYS A 1 475 ? -44.399 -12.932 61.214 1.00 43.09 475 LYS A N 1
ATOM 3898 C CA . LYS A 1 475 ? -43.059 -13.458 61.538 1.00 43.09 475 LYS A CA 1
ATOM 3899 C C . LYS A 1 475 ? -41.798 -12.826 60.899 1.00 43.09 475 LYS A C 1
ATOM 3901 O O . LYS A 1 475 ? -41.465 -12.972 59.729 1.00 43.09 475 LYS A O 1
ATOM 3906 N N . THR A 1 476 ? -41.036 -12.201 61.812 1.00 44.62 476 THR A N 1
ATOM 3907 C CA . THR A 1 476 ? -39.560 -12.166 61.926 1.00 44.62 476 THR A CA 1
ATOM 3908 C C . THR A 1 476 ? -38.741 -11.674 60.731 1.00 44.62 476 THR A C 1
ATOM 3910 O O . THR A 1 476 ? -38.144 -12.455 59.996 1.00 44.62 476 THR A O 1
ATOM 3913 N N . ARG A 1 477 ? -38.570 -10.347 60.609 1.00 44.59 477 ARG A N 1
ATOM 3914 C CA . ARG A 1 477 ? -37.419 -9.769 59.877 1.00 44.59 477 ARG A CA 1
ATOM 3915 C C . ARG A 1 477 ? -37.056 -8.328 60.266 1.00 44.59 477 ARG A C 1
ATOM 3917 O O . ARG A 1 477 ? -36.534 -7.582 59.448 1.00 44.59 477 ARG A O 1
ATOM 3924 N N . VAL A 1 478 ? -37.306 -7.929 61.517 1.00 44.72 478 VAL A N 1
ATOM 3925 C CA . VAL A 1 478 ? -36.975 -6.573 62.017 1.00 44.72 478 VAL A CA 1
ATOM 3926 C C . VAL A 1 478 ? -35.561 -6.495 62.627 1.00 44.72 478 VAL A C 1
ATOM 3928 O O . VAL A 1 478 ? -34.990 -5.414 62.726 1.00 44.72 478 VAL A O 1
ATOM 3931 N N . GLN A 1 479 ? -34.915 -7.627 62.931 1.00 41.81 479 GLN A N 1
ATOM 3932 C CA . GLN A 1 479 ? -33.543 -7.641 63.470 1.00 41.81 479 GLN A CA 1
ATOM 3933 C C . GLN A 1 479 ? -32.442 -7.421 62.409 1.00 41.81 479 GLN A C 1
ATOM 3935 O O . GLN A 1 479 ? -31.395 -6.855 62.722 1.00 41.81 479 GLN A O 1
ATOM 3940 N N . ASN A 1 480 ? -32.681 -7.752 61.133 1.00 44.34 480 ASN A N 1
ATOM 3941 C CA . ASN A 1 480 ? -31.642 -7.667 60.090 1.00 44.34 480 ASN A CA 1
ATOM 3942 C C . ASN A 1 480 ? -31.404 -6.247 59.542 1.00 44.34 480 ASN A C 1
ATOM 3944 O O . ASN A 1 480 ? -30.365 -5.992 58.938 1.00 44.34 480 ASN A O 1
ATOM 3948 N N . LEU A 1 481 ? -32.309 -5.296 59.799 1.00 45.22 481 LEU A N 1
ATOM 3949 C CA . LEU A 1 481 ? -32.147 -3.896 59.374 1.00 45.22 481 LEU A CA 1
ATOM 3950 C C . LEU A 1 481 ? -31.176 -3.099 60.263 1.00 45.22 481 LEU A C 1
ATOM 3952 O O . LEU A 1 481 ? -30.645 -2.084 59.821 1.00 45.22 481 LEU A O 1
ATOM 3956 N N . ARG A 1 482 ? -30.887 -3.571 61.486 1.00 39.38 482 ARG A N 1
ATOM 3957 C CA . ARG A 1 482 ? -29.869 -2.965 62.365 1.00 39.38 482 ARG A CA 1
ATOM 3958 C C . ARG A 1 482 ? -28.448 -3.447 62.049 1.00 39.38 482 ARG A C 1
ATOM 3960 O O . ARG A 1 482 ? -27.519 -2.659 62.166 1.00 39.38 482 ARG A O 1
ATOM 3967 N N . LYS A 1 483 ? -28.277 -4.683 61.558 1.00 38.41 483 LYS A N 1
ATOM 3968 C CA . LYS A 1 483 ? -26.962 -5.232 61.160 1.00 38.41 483 LYS A CA 1
ATOM 3969 C C . LYS A 1 483 ? -26.379 -4.566 59.905 1.00 38.41 483 LYS A C 1
ATOM 3971 O O . LYS A 1 483 ? -25.181 -4.332 59.844 1.00 38.41 483 LYS A O 1
ATOM 3976 N N . ILE A 1 484 ? -27.225 -4.181 58.946 1.00 43.19 484 ILE A N 1
ATOM 3977 C CA . ILE A 1 484 ? -26.790 -3.536 57.690 1.00 43.19 484 ILE A CA 1
ATOM 3978 C C . ILE A 1 484 ? -26.308 -2.092 57.919 1.00 43.19 484 ILE A C 1
ATOM 3980 O O . ILE A 1 484 ? -25.452 -1.603 57.188 1.00 43.19 484 ILE A O 1
ATOM 3984 N N . LYS A 1 485 ? -26.792 -1.417 58.970 1.00 36.50 485 LYS A N 1
ATOM 3985 C CA . LYS A 1 485 ? -26.354 -0.058 59.323 1.00 36.50 485 LYS A CA 1
ATOM 3986 C C . LYS A 1 485 ? -24.923 -0.020 59.885 1.00 36.50 485 LYS A C 1
ATOM 3988 O O . LYS A 1 485 ? -24.261 1.001 59.753 1.00 36.50 485 LYS A O 1
ATOM 3993 N N . ASN A 1 486 ? -24.438 -1.139 60.427 1.00 36.31 486 ASN A N 1
ATOM 3994 C CA . ASN A 1 486 ? -23.111 -1.252 61.043 1.00 36.31 486 ASN A CA 1
ATOM 3995 C C . ASN A 1 486 ? -22.045 -1.867 60.111 1.00 36.31 486 ASN A C 1
ATOM 3997 O O . ASN A 1 486 ? -20.875 -1.871 60.464 1.00 36.31 486 ASN A O 1
ATOM 4001 N N . MET A 1 487 ? -22.419 -2.348 58.917 1.00 36.50 487 MET A N 1
ATOM 4002 C CA . MET A 1 487 ? -21.476 -2.775 57.861 1.00 36.50 487 MET A CA 1
ATOM 4003 C C . MET A 1 487 ? -21.080 -1.635 56.901 1.00 36.50 487 MET A C 1
ATOM 4005 O O . MET A 1 487 ? -20.302 -1.846 55.979 1.00 36.50 487 MET A O 1
ATOM 4009 N N . LEU A 1 488 ? -21.619 -0.426 57.098 1.00 39.00 488 LEU A N 1
ATOM 4010 C CA . LEU A 1 488 ? -21.383 0.761 56.260 1.00 39.00 488 LEU A CA 1
ATOM 4011 C C . LEU A 1 488 ? -20.179 1.611 56.702 1.00 39.00 488 LEU A C 1
ATOM 4013 O O . LEU A 1 488 ? -19.984 2.712 56.196 1.00 39.00 488 LEU A O 1
ATOM 4017 N N . SER A 1 489 ? -19.363 1.110 57.625 1.00 36.25 489 SER A N 1
ATOM 4018 C CA . SER A 1 489 ? -18.156 1.782 58.098 1.00 36.25 489 SER A CA 1
ATOM 4019 C C . SER A 1 489 ? -17.033 0.762 58.231 1.00 36.25 489 SER A C 1
ATOM 4021 O O . SER A 1 489 ? -16.965 0.112 59.264 1.00 36.25 489 SER A O 1
ATOM 4023 N N . PHE A 1 490 ? -16.225 0.567 57.184 1.00 27.16 490 PHE A N 1
ATOM 4024 C CA . PHE A 1 490 ? -14.774 0.310 57.249 1.00 27.16 490 PHE A CA 1
ATOM 4025 C C . PHE A 1 490 ? -14.201 -0.026 55.860 1.00 27.16 490 PHE A C 1
ATOM 4027 O O . PHE A 1 490 ? -14.775 -0.835 55.135 1.00 27.16 490 PHE A O 1
ATOM 4034 N N . GLY A 1 491 ? -13.028 0.547 55.554 1.00 28.58 491 GLY A N 1
ATOM 4035 C CA . GLY A 1 491 ? -12.012 -0.099 54.713 1.00 28.58 491 GLY A CA 1
ATOM 4036 C C . GLY A 1 491 ? -11.584 0.632 53.439 1.00 28.58 491 GLY A C 1
ATOM 4037 O O . GLY A 1 491 ? -11.925 0.192 52.346 1.00 28.58 491 GLY A O 1
ATOM 4038 N N . SER A 1 492 ? -10.802 1.706 53.570 1.00 29.52 492 SER A N 1
ATOM 4039 C CA . SER A 1 492 ? -9.909 2.219 52.519 1.00 29.52 492 SER A CA 1
ATOM 4040 C C . SER A 1 492 ? -8.725 1.263 52.322 1.00 29.52 492 SER A C 1
ATOM 4042 O O . SER A 1 492 ? -8.154 0.798 53.304 1.00 29.52 492 SER A O 1
ATOM 4044 N N . ILE A 1 493 ? -8.378 0.973 51.067 1.00 29.19 493 ILE A N 1
ATOM 4045 C CA . ILE A 1 493 ? -7.248 0.121 50.671 1.00 29.19 493 ILE A CA 1
ATOM 4046 C C . ILE A 1 493 ? -6.038 1.020 50.387 1.00 29.19 493 ILE A C 1
ATOM 4048 O O . ILE A 1 493 ? -6.162 1.991 49.642 1.00 29.19 493 ILE A O 1
ATOM 4052 N N . ASP A 1 494 ? -4.898 0.680 50.988 1.00 31.77 494 ASP A N 1
ATOM 4053 C CA . ASP A 1 494 ? -3.614 1.372 50.865 1.00 31.77 494 ASP A CA 1
ATOM 4054 C C . ASP A 1 494 ? -2.961 1.167 49.482 1.00 31.77 494 ASP A C 1
ATOM 4056 O O . ASP A 1 494 ? -2.769 0.042 49.018 1.00 31.77 494 ASP A O 1
ATOM 4060 N N . GLU A 1 495 ? -2.559 2.271 48.846 1.00 34.72 495 GLU A N 1
ATOM 4061 C CA . GLU A 1 495 ? -1.773 2.328 47.604 1.00 34.72 495 GLU A CA 1
ATOM 4062 C C . GLU A 1 495 ? -0.261 2.233 47.874 1.00 34.72 495 GLU A C 1
ATOM 4064 O O . GLU A 1 495 ? 0.496 3.155 47.585 1.00 34.72 495 GLU A O 1
ATOM 4069 N N . ASN A 1 496 ? 0.222 1.110 48.405 1.00 33.91 496 ASN A N 1
ATOM 4070 C CA . ASN A 1 496 ? 1.666 0.852 48.471 1.00 33.91 496 ASN A CA 1
ATOM 4071 C C . ASN A 1 496 ? 1.980 -0.557 47.972 1.00 33.91 496 ASN A C 1
ATOM 4073 O O . ASN A 1 496 ? 2.228 -1.482 48.739 1.00 33.91 496 ASN A O 1
ATOM 4077 N N . GLY A 1 497 ? 1.955 -0.701 46.648 1.00 35.19 497 GLY A N 1
ATOM 4078 C CA . GLY A 1 497 ? 2.281 -1.947 45.960 1.00 35.19 497 GLY A CA 1
ATOM 4079 C C . GLY A 1 497 ? 2.687 -1.753 44.503 1.00 35.19 497 GLY A C 1
ATOM 4080 O O . GLY A 1 497 ? 2.400 -2.619 43.691 1.00 35.19 497 GLY A O 1
ATOM 4081 N N . ILE A 1 498 ? 3.299 -0.616 44.143 1.00 34.59 498 ILE A N 1
ATOM 4082 C CA . ILE A 1 498 ? 3.968 -0.425 42.842 1.00 34.59 498 ILE A CA 1
ATOM 4083 C C . ILE A 1 498 ? 5.192 0.479 43.041 1.00 34.59 498 ILE A C 1
ATOM 4085 O O . ILE A 1 498 ? 5.248 1.625 42.601 1.00 34.59 498 ILE A O 1
ATOM 4089 N N . LYS A 1 499 ? 6.192 -0.034 43.747 1.00 38.47 499 LYS A N 1
ATOM 4090 C CA . LYS A 1 499 ? 7.572 0.437 43.638 1.00 38.47 499 LYS A CA 1
ATOM 4091 C C . LYS A 1 499 ? 8.413 -0.816 43.598 1.00 38.47 499 LYS A C 1
ATOM 4093 O O . LYS A 1 499 ? 8.565 -1.452 44.626 1.00 38.47 499 LYS A O 1
ATOM 4098 N N . ASP A 1 500 ? 8.743 -1.219 42.378 1.00 37.12 500 ASP A N 1
ATOM 4099 C CA . ASP A 1 500 ? 9.978 -1.903 41.989 1.00 37.12 500 ASP A CA 1
ATOM 4100 C C . ASP A 1 500 ? 9.797 -2.413 40.557 1.00 37.12 500 ASP A C 1
ATOM 4102 O O . ASP A 1 500 ? 9.512 -3.574 40.286 1.00 37.12 500 ASP A O 1
ATOM 4106 N N . MET A 1 501 ? 9.935 -1.489 39.607 1.00 37.28 501 MET A N 1
ATOM 4107 C CA . MET A 1 501 ? 10.341 -1.827 38.248 1.00 37.28 501 MET A CA 1
ATOM 4108 C C . MET A 1 501 ? 11.567 -0.983 37.941 1.00 37.28 501 MET A C 1
ATOM 4110 O O . MET A 1 501 ? 11.506 0.247 37.903 1.00 37.28 501 MET A O 1
ATOM 4114 N N . ASN A 1 502 ? 12.699 -1.663 37.771 1.00 37.62 502 ASN A N 1
ATOM 4115 C CA . ASN A 1 502 ? 13.966 -1.047 37.424 1.00 37.62 502 ASN A CA 1
ATOM 4116 C C . ASN A 1 502 ? 13.810 -0.247 36.125 1.00 37.62 502 ASN A C 1
ATOM 4118 O O . ASN A 1 502 ? 13.420 -0.782 35.087 1.00 37.62 502 ASN A O 1
ATOM 4122 N N . PHE A 1 503 ? 14.207 1.026 36.157 1.00 36.62 503 PHE A N 1
ATOM 4123 C CA . PHE A 1 503 ? 14.247 1.917 34.989 1.00 36.62 503 PHE A CA 1
ATOM 4124 C C . PHE A 1 503 ? 15.070 1.319 33.822 1.00 36.62 503 PHE A C 1
ATOM 4126 O O . PHE A 1 503 ? 14.871 1.663 32.661 1.00 36.62 503 PHE A O 1
ATOM 4133 N N . TYR A 1 504 ? 15.950 0.358 34.124 1.00 38.00 504 TYR A N 1
ATOM 4134 C CA . TYR A 1 504 ? 16.745 -0.424 33.178 1.00 38.00 504 TYR A CA 1
ATOM 4135 C C . TYR A 1 504 ? 15.937 -1.464 32.370 1.00 38.00 504 TYR A C 1
ATOM 4137 O O . TYR A 1 504 ? 16.231 -1.690 31.196 1.00 38.00 504 TYR A O 1
ATOM 4145 N N . GLU A 1 505 ? 14.885 -2.063 32.941 1.00 37.94 505 GLU A N 1
ATOM 4146 C CA . GLU A 1 505 ? 13.979 -2.957 32.197 1.00 37.94 505 GLU A CA 1
ATOM 4147 C C . GLU A 1 505 ? 13.034 -2.164 31.290 1.00 37.94 505 GLU A C 1
ATOM 4149 O O . GLU A 1 505 ? 12.790 -2.563 30.150 1.00 37.94 505 GLU A O 1
ATOM 4154 N N . LEU A 1 506 ? 12.616 -0.972 31.730 1.00 34.53 506 LEU A N 1
ATOM 4155 C CA . LEU A 1 506 ? 11.901 -0.009 30.890 1.00 34.53 506 LEU A CA 1
ATOM 4156 C C . LEU A 1 506 ? 12.784 0.486 29.725 1.00 34.53 506 LEU A C 1
ATOM 4158 O O . LEU A 1 506 ? 12.305 0.651 28.608 1.00 34.53 506 LEU A O 1
ATOM 4162 N N . TYR A 1 507 ? 14.095 0.639 29.946 1.00 41.78 507 TYR A N 1
ATOM 4163 C CA . TYR A 1 507 ? 15.075 1.056 28.932 1.00 41.78 507 TYR A CA 1
ATOM 4164 C C . TYR A 1 507 ? 15.352 -0.012 27.853 1.00 41.78 507 TYR A C 1
ATOM 4166 O O . TYR A 1 507 ? 15.710 0.322 26.720 1.00 41.78 507 TYR A O 1
ATOM 4174 N N . LYS A 1 508 ? 15.142 -1.300 28.164 1.00 38.88 508 LYS A N 1
ATOM 4175 C CA . LYS A 1 508 ? 15.145 -2.398 27.175 1.00 38.88 508 LYS A CA 1
ATOM 4176 C C . LYS A 1 508 ? 13.879 -2.428 26.311 1.00 38.88 508 LYS A C 1
ATOM 4178 O O . LYS A 1 508 ? 13.934 -2.938 25.195 1.00 38.88 508 LYS A O 1
ATOM 4183 N N . LEU A 1 509 ? 12.770 -1.884 26.812 1.00 38.06 509 LEU A N 1
ATOM 4184 C CA . LEU A 1 509 ? 11.470 -1.854 26.134 1.00 38.06 509 LEU A CA 1
ATOM 4185 C C . LEU A 1 509 ? 11.301 -0.657 25.180 1.00 38.06 509 LEU A C 1
ATOM 4187 O O . LEU A 1 509 ? 10.347 -0.629 24.404 1.00 38.06 509 LEU A O 1
ATOM 4191 N N . VAL A 1 510 ? 12.220 0.315 25.200 1.00 38.34 510 VAL A N 1
ATOM 4192 C CA . VAL A 1 510 ? 12.185 1.481 24.304 1.00 38.34 510 VAL A CA 1
ATOM 4193 C C . VAL A 1 510 ? 12.866 1.164 22.967 1.00 38.34 510 VAL A C 1
ATOM 4195 O O . VAL A 1 510 ? 14.043 0.794 22.900 1.00 38.34 510 VAL A O 1
ATOM 4198 N N . ASP A 1 511 ? 12.082 1.333 21.902 1.00 38.81 511 ASP A N 1
ATOM 4199 C CA . ASP A 1 511 ? 12.394 1.053 20.499 1.00 38.81 511 ASP A CA 1
ATOM 4200 C C . ASP A 1 511 ? 13.745 1.657 20.055 1.00 38.81 511 ASP A C 1
ATOM 4202 O O . ASP A 1 511 ? 14.119 2.770 20.442 1.00 38.81 511 ASP A O 1
ATOM 4206 N N . GLN A 1 512 ? 14.495 0.928 19.222 1.00 45.56 512 GLN A N 1
ATOM 4207 C CA . GLN A 1 512 ? 15.809 1.344 18.698 1.00 45.56 512 GLN A CA 1
ATOM 4208 C C . GLN A 1 512 ? 15.732 2.685 17.937 1.00 45.56 512 GLN A C 1
ATOM 4210 O O . GLN A 1 512 ? 16.686 3.462 17.964 1.00 45.56 512 GLN A O 1
ATOM 4215 N N . ASP A 1 513 ? 14.564 2.997 17.374 1.00 40.09 513 ASP A N 1
ATOM 4216 C CA . ASP A 1 513 ? 14.253 4.238 16.657 1.00 40.09 513 ASP A CA 1
ATOM 4217 C C . ASP A 1 513 ? 14.354 5.504 17.540 1.00 40.09 513 ASP A C 1
ATOM 4219 O O . ASP A 1 513 ? 14.669 6.587 17.044 1.00 40.09 513 ASP A O 1
ATOM 4223 N N . LEU A 1 514 ? 14.142 5.400 18.863 1.00 38.88 514 LEU A N 1
ATOM 4224 C CA . LEU A 1 514 ? 14.296 6.548 19.770 1.00 38.88 514 LEU A CA 1
ATOM 4225 C C . LEU A 1 514 ? 15.777 6.901 20.005 1.00 38.88 514 LEU A C 1
ATOM 4227 O O . LEU A 1 514 ? 16.106 8.069 20.201 1.00 38.88 514 LEU A O 1
ATOM 4231 N N . ARG A 1 515 ? 16.678 5.907 19.933 1.00 43.38 515 ARG A N 1
ATOM 4232 C CA . ARG A 1 515 ? 18.138 6.089 20.066 1.00 43.38 515 ARG A CA 1
ATOM 4233 C C . ARG A 1 515 ? 18.730 6.858 18.887 1.00 43.38 515 ARG A C 1
ATOM 4235 O O . ARG A 1 515 ? 19.598 7.703 19.090 1.00 43.38 515 ARG A O 1
ATOM 4242 N N . ASP A 1 516 ? 18.232 6.609 17.680 1.00 43.03 516 ASP A N 1
ATOM 4243 C CA . ASP A 1 516 ? 18.695 7.296 16.470 1.00 43.03 516 ASP A CA 1
ATOM 4244 C C . ASP A 1 516 ? 18.158 8.736 16.367 1.00 43.03 516 ASP A C 1
ATOM 4246 O O . ASP A 1 516 ? 18.794 9.591 15.745 1.00 43.03 516 ASP A O 1
ATOM 4250 N N . ASN A 1 517 ? 17.045 9.050 17.041 1.00 41.66 517 ASN A N 1
ATOM 4251 C CA . ASN A 1 517 ? 16.490 10.406 17.100 1.00 41.66 517 ASN A CA 1
ATOM 4252 C C . ASN A 1 517 ? 17.279 11.377 17.987 1.00 41.66 517 ASN A C 1
ATOM 4254 O O . ASN A 1 517 ? 17.257 12.577 17.725 1.00 41.66 517 ASN A O 1
ATOM 4258 N N . ILE A 1 518 ? 18.019 10.889 18.984 1.00 45.44 518 ILE A N 1
ATOM 4259 C CA . ILE A 1 518 ? 18.771 11.750 19.914 1.00 45.44 518 ILE A CA 1
ATOM 4260 C C . ILE A 1 518 ? 20.063 12.296 19.269 1.00 45.44 518 ILE A C 1
ATOM 4262 O O . ILE A 1 518 ? 20.541 13.369 19.621 1.00 45.44 518 ILE A O 1
ATOM 4266 N N . PHE A 1 519 ? 20.600 11.628 18.242 1.00 47.09 519 PHE A N 1
ATOM 4267 C CA . PHE A 1 519 ? 21.798 12.083 17.516 1.00 47.09 519 PHE A CA 1
ATOM 4268 C C . PHE A 1 519 ? 21.523 13.141 16.425 1.00 47.09 519 PHE A C 1
ATOM 4270 O O . PHE A 1 519 ? 22.449 13.526 15.706 1.00 47.09 519 PHE A O 1
ATOM 4277 N N . ASN A 1 520 ? 20.279 13.614 16.285 1.00 49.75 520 ASN A N 1
ATOM 4278 C CA . ASN A 1 520 ? 19.852 14.544 15.230 1.00 49.75 520 ASN A CA 1
ATOM 4279 C C . ASN A 1 520 ? 19.994 16.041 15.581 1.00 49.75 520 ASN A C 1
ATOM 4281 O O . ASN A 1 520 ? 19.595 16.878 14.776 1.00 49.75 520 ASN A O 1
ATOM 4285 N N . GLU A 1 521 ? 20.573 16.409 16.730 1.00 51.91 521 GLU A N 1
ATOM 4286 C CA . GLU A 1 521 ? 20.664 17.821 17.157 1.00 51.91 521 GLU A CA 1
ATOM 4287 C C . GLU A 1 521 ? 21.701 18.666 16.387 1.00 51.91 521 GLU A C 1
ATOM 4289 O O . GLU A 1 521 ? 21.641 19.894 16.429 1.00 51.91 521 GLU A O 1
ATOM 4294 N N . TYR A 1 522 ? 22.621 18.055 15.625 1.00 63.88 522 TYR A N 1
ATOM 4295 C CA . TYR A 1 522 ? 23.658 18.788 14.884 1.00 63.88 522 TYR A CA 1
ATOM 4296 C C . TYR A 1 522 ? 23.546 18.604 13.363 1.00 63.88 522 TYR A C 1
ATOM 4298 O O . TYR A 1 522 ? 23.889 17.550 12.818 1.00 63.88 522 TYR A O 1
ATOM 4306 N N . ASN A 1 523 ? 23.157 19.675 12.657 1.00 72.25 523 ASN A N 1
ATOM 4307 C CA . ASN A 1 523 ? 22.993 19.699 11.194 1.00 72.25 523 ASN A CA 1
ATOM 4308 C C . ASN A 1 523 ? 24.238 19.218 10.423 1.00 72.25 523 ASN A C 1
ATOM 4310 O O . ASN A 1 523 ? 24.102 18.508 9.429 1.00 72.25 523 ASN A O 1
ATOM 4314 N N . TRP A 1 524 ? 25.451 19.532 10.895 1.00 78.00 524 TRP A N 1
ATOM 4315 C CA . TRP A 1 524 ? 26.697 19.088 10.254 1.00 78.00 524 TRP A CA 1
ATOM 4316 C C . TRP A 1 524 ? 26.877 17.562 10.278 1.00 78.00 524 TRP A C 1
ATOM 4318 O O . TRP A 1 524 ? 27.255 16.976 9.269 1.00 78.00 524 TRP A O 1
ATOM 4328 N N . ILE A 1 525 ? 26.560 16.892 11.394 1.00 74.94 525 ILE A N 1
ATOM 4329 C CA . ILE A 1 525 ? 26.696 15.427 11.512 1.00 74.94 525 ILE A CA 1
ATOM 4330 C C . ILE A 1 525 ? 25.702 14.729 10.581 1.00 74.94 525 ILE A C 1
ATOM 4332 O O . ILE A 1 525 ? 26.032 13.718 9.959 1.00 74.94 525 ILE A O 1
ATOM 4336 N N . LYS A 1 526 ? 24.495 15.289 10.448 1.00 75.31 526 LYS A N 1
ATOM 4337 C CA . LYS A 1 526 ? 23.483 14.807 9.504 1.00 75.31 526 LYS A CA 1
ATOM 4338 C C . LYS A 1 526 ? 23.975 14.909 8.055 1.00 75.31 526 LYS A C 1
ATOM 4340 O O . LYS A 1 526 ? 23.878 13.931 7.317 1.00 75.31 526 LYS A O 1
ATOM 4345 N N . ILE A 1 527 ? 24.543 16.057 7.674 1.00 83.31 527 ILE A N 1
ATOM 4346 C CA . ILE A 1 527 ? 25.115 16.290 6.336 1.00 83.31 527 ILE A CA 1
ATOM 4347 C C . ILE A 1 527 ? 26.302 15.353 6.080 1.00 83.31 527 ILE A C 1
ATOM 4349 O O . ILE A 1 527 ? 26.351 14.718 5.031 1.00 83.31 527 ILE A O 1
ATOM 4353 N N . TRP A 1 528 ? 27.211 15.199 7.048 1.00 84.75 528 TRP A N 1
ATOM 4354 C CA . TRP A 1 528 ? 28.352 14.285 6.957 1.00 84.75 528 TRP A CA 1
ATOM 4355 C C . TRP A 1 528 ? 27.915 12.835 6.719 1.00 84.75 528 TRP A C 1
ATOM 4357 O O . TRP A 1 528 ? 28.391 12.193 5.783 1.00 84.75 528 TRP A O 1
ATOM 4367 N N . LYS A 1 529 ? 26.968 12.325 7.519 1.00 79.62 529 LYS A N 1
ATOM 4368 C CA . LYS A 1 529 ? 26.440 10.957 7.374 1.00 79.62 529 LYS A CA 1
ATOM 4369 C C . LYS A 1 529 ? 25.743 10.747 6.031 1.00 79.62 529 LYS A C 1
ATOM 4371 O O . LYS A 1 529 ? 25.917 9.692 5.423 1.00 79.62 529 LYS A O 1
ATOM 4376 N N . LEU A 1 530 ? 24.980 11.739 5.563 1.00 85.69 530 LEU A N 1
ATOM 4377 C CA . LEU A 1 530 ? 24.319 11.693 4.258 1.00 85.69 530 LEU A CA 1
ATOM 4378 C C . LEU A 1 530 ? 25.343 11.651 3.118 1.00 85.69 530 LEU A C 1
ATOM 4380 O O . LEU A 1 530 ? 25.281 10.762 2.274 1.00 85.69 530 LEU A O 1
ATOM 4384 N N . MET A 1 531 ? 26.298 12.582 3.122 1.00 86.19 531 MET A N 1
ATOM 4385 C CA . MET A 1 531 ? 27.350 12.675 2.113 1.00 86.19 531 MET A CA 1
ATOM 4386 C C . MET A 1 531 ? 28.181 11.392 2.072 1.00 86.19 531 MET A C 1
ATOM 4388 O O . MET A 1 531 ? 28.318 10.794 1.010 1.00 86.19 531 MET A O 1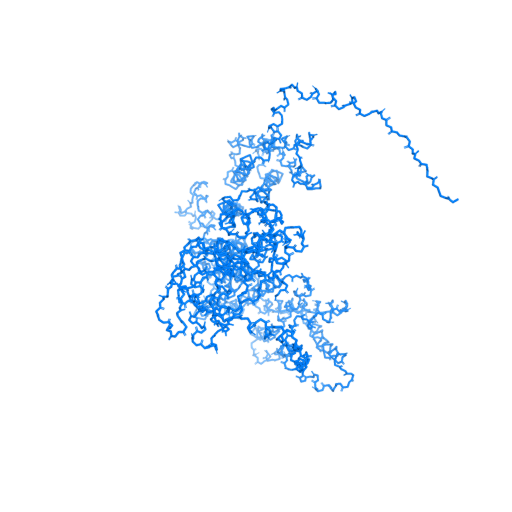
ATOM 4392 N N . ASN A 1 532 ? 28.676 10.925 3.222 1.00 83.94 532 ASN A N 1
ATOM 4393 C CA . ASN A 1 532 ? 29.471 9.703 3.284 1.00 83.94 532 ASN A CA 1
ATOM 4394 C C . ASN A 1 532 ? 28.650 8.491 2.822 1.00 83.94 532 ASN A C 1
ATOM 4396 O O . ASN A 1 532 ? 29.111 7.721 1.990 1.00 83.94 532 ASN A O 1
ATOM 4400 N N . GLY A 1 533 ? 27.402 8.348 3.280 1.00 83.62 533 GLY A N 1
ATOM 4401 C CA . GLY A 1 533 ? 26.519 7.267 2.841 1.00 83.62 533 GLY A CA 1
ATOM 4402 C C . GLY A 1 533 ? 26.297 7.238 1.324 1.00 83.62 533 GLY A C 1
ATOM 4403 O O . GLY A 1 533 ? 26.442 6.182 0.713 1.00 83.62 533 GLY A O 1
ATOM 4404 N N . LEU A 1 534 ? 26.008 8.388 0.704 1.00 86.00 534 LEU A N 1
ATOM 4405 C CA . LEU A 1 534 ? 25.817 8.501 -0.748 1.00 86.00 534 LEU A CA 1
ATOM 4406 C C . LEU A 1 534 ? 27.095 8.188 -1.528 1.00 86.00 534 LEU A C 1
ATOM 4408 O O . LEU A 1 534 ? 27.051 7.420 -2.487 1.00 86.00 534 LEU A O 1
ATOM 4412 N N . VAL A 1 535 ? 28.230 8.735 -1.086 1.00 85.56 535 VAL A N 1
ATOM 4413 C CA . VAL A 1 535 ? 29.542 8.468 -1.683 1.00 85.56 535 VAL A CA 1
ATOM 4414 C C . VAL A 1 535 ? 29.824 6.964 -1.672 1.00 85.56 535 VAL A C 1
ATOM 4416 O O . VAL A 1 535 ? 30.135 6.399 -2.718 1.00 85.56 535 VAL A O 1
ATOM 4419 N N . GLN A 1 536 ? 29.614 6.279 -0.542 1.00 80.62 536 GLN A N 1
ATOM 4420 C CA . GLN A 1 536 ? 29.833 4.831 -0.456 1.00 80.62 536 GLN A CA 1
ATOM 4421 C C . GLN A 1 536 ? 28.916 4.019 -1.385 1.00 80.62 536 GLN A C 1
ATOM 4423 O O . GLN A 1 536 ? 29.376 3.052 -1.991 1.00 80.62 536 GLN A O 1
ATOM 4428 N N . ILE A 1 537 ? 27.642 4.401 -1.530 1.00 84.38 537 ILE A N 1
ATOM 4429 C CA . ILE A 1 537 ? 26.705 3.718 -2.442 1.00 84.38 537 ILE A CA 1
ATOM 4430 C C . ILE A 1 537 ? 27.165 3.868 -3.895 1.00 84.38 537 ILE A C 1
ATOM 4432 O O . ILE A 1 537 ? 27.252 2.873 -4.614 1.00 84.38 537 ILE A O 1
ATOM 4436 N N . ILE A 1 538 ? 27.508 5.092 -4.311 1.00 85.50 538 ILE A N 1
ATOM 4437 C CA . ILE A 1 538 ? 28.012 5.379 -5.662 1.00 85.50 538 ILE A CA 1
ATOM 4438 C C . ILE A 1 538 ? 29.270 4.556 -5.941 1.00 85.50 538 ILE A C 1
ATOM 4440 O O . ILE A 1 538 ? 29.395 3.955 -7.006 1.00 85.50 538 ILE A O 1
ATOM 4444 N N . PHE A 1 539 ? 30.175 4.459 -4.968 1.00 81.50 539 PHE A N 1
ATOM 4445 C CA . PHE A 1 539 ? 31.379 3.655 -5.115 1.00 81.50 539 PHE A CA 1
ATOM 4446 C C . PHE A 1 539 ? 31.110 2.166 -5.253 1.00 81.50 539 PHE A C 1
ATOM 4448 O O . PHE A 1 539 ? 31.764 1.530 -6.075 1.00 81.50 539 PHE A O 1
ATOM 4455 N N . CYS A 1 540 ? 30.166 1.609 -4.495 1.00 82.50 540 CYS A N 1
ATOM 4456 C CA . CYS A 1 540 ? 29.796 0.204 -4.653 1.00 82.50 540 CYS A CA 1
ATOM 4457 C C . CYS A 1 540 ? 29.305 -0.069 -6.084 1.00 82.50 540 CYS A C 1
ATOM 4459 O O . CYS A 1 540 ? 29.715 -1.052 -6.691 1.00 82.50 540 CYS A O 1
ATOM 4461 N N . ILE A 1 541 ? 28.494 0.830 -6.652 1.00 85.81 541 ILE A N 1
ATOM 4462 C CA . ILE A 1 541 ? 27.983 0.704 -8.026 1.00 85.81 541 ILE A CA 1
ATOM 4463 C C . ILE A 1 541 ? 29.120 0.818 -9.051 1.00 85.81 541 ILE A C 1
ATOM 4465 O O . ILE A 1 541 ? 29.263 -0.051 -9.909 1.00 85.81 541 ILE A O 1
ATOM 4469 N N . LEU A 1 542 ? 29.948 1.865 -8.954 1.00 84.12 542 LEU A N 1
ATOM 4470 C CA . LEU A 1 542 ? 31.030 2.114 -9.910 1.00 84.12 542 LEU A CA 1
ATOM 4471 C C . LEU A 1 542 ? 32.047 0.972 -9.924 1.00 84.12 542 LEU A C 1
ATOM 4473 O O . LEU A 1 542 ? 32.385 0.482 -10.996 1.00 84.12 542 LEU A O 1
ATOM 4477 N N . HIS A 1 543 ? 32.508 0.509 -8.760 1.00 79.06 543 HIS A N 1
ATOM 4478 C CA . HIS A 1 543 ? 33.506 -0.561 -8.701 1.00 79.06 543 HIS A CA 1
ATOM 4479 C C . HIS A 1 543 ? 33.013 -1.846 -9.361 1.00 79.06 543 HIS A C 1
ATOM 4481 O O . HIS A 1 543 ? 33.759 -2.453 -10.120 1.00 79.06 543 HIS A O 1
ATOM 4487 N N . PHE A 1 544 ? 31.756 -2.228 -9.128 1.00 81.56 544 PHE A N 1
ATOM 4488 C CA . PHE A 1 544 ? 31.178 -3.414 -9.758 1.00 81.56 544 PHE A CA 1
ATOM 4489 C C . PHE A 1 544 ? 30.942 -3.233 -11.253 1.00 81.56 544 PHE A C 1
ATOM 4491 O O . PHE A 1 544 ? 31.167 -4.172 -12.008 1.00 81.56 544 PHE A O 1
ATOM 4498 N N . TYR A 1 545 ? 30.539 -2.036 -11.691 1.00 86.00 545 TYR A N 1
ATOM 4499 C CA . TYR A 1 545 ? 30.428 -1.727 -13.115 1.00 86.00 545 TYR A CA 1
ATOM 4500 C C . TYR A 1 545 ? 31.767 -1.931 -13.832 1.00 86.00 545 TYR A C 1
ATOM 4502 O O . TYR A 1 545 ? 31.828 -2.655 -14.825 1.00 86.00 545 TYR A O 1
ATOM 4510 N N . TYR A 1 546 ? 32.844 -1.327 -13.315 1.00 81.44 546 TYR A N 1
ATOM 4511 C CA . TYR A 1 546 ? 34.164 -1.472 -13.923 1.00 81.44 546 TYR A CA 1
ATOM 4512 C C . TYR A 1 546 ? 34.668 -2.911 -13.797 1.00 81.44 546 TYR A C 1
ATOM 4514 O O . TYR A 1 546 ? 35.104 -3.466 -14.791 1.00 81.44 546 TYR A O 1
ATOM 4522 N N . ALA A 1 547 ? 34.518 -3.564 -12.640 1.00 79.31 547 ALA A N 1
ATOM 4523 C CA . ALA A 1 547 ? 34.934 -4.957 -12.463 1.00 79.31 547 ALA A CA 1
ATOM 4524 C C . ALA A 1 547 ? 34.249 -5.928 -13.443 1.00 79.31 547 ALA A C 1
ATOM 4526 O O . ALA A 1 547 ? 34.880 -6.889 -13.879 1.00 79.31 547 ALA A O 1
ATOM 4527 N N . ALA A 1 548 ? 32.977 -5.687 -13.780 1.00 81.19 548 ALA A N 1
ATOM 4528 C CA . ALA A 1 548 ? 32.209 -6.565 -14.655 1.00 81.19 548 ALA A CA 1
ATOM 4529 C C . ALA A 1 548 ? 32.389 -6.248 -16.145 1.00 81.19 548 ALA A C 1
ATOM 4531 O O . ALA A 1 548 ? 32.646 -7.155 -16.933 1.00 81.19 548 ALA A O 1
ATOM 4532 N N . PHE A 1 549 ? 32.259 -4.981 -16.545 1.00 82.12 549 PHE A N 1
ATOM 4533 C CA . PHE A 1 549 ? 32.123 -4.612 -17.960 1.00 82.12 549 PHE A CA 1
ATOM 4534 C C . PHE A 1 549 ? 33.376 -3.980 -18.569 1.00 82.12 549 PHE A C 1
ATOM 4536 O O . PHE A 1 549 ? 33.478 -3.914 -19.792 1.00 82.12 549 PHE A O 1
ATOM 4543 N N . VAL A 1 550 ? 34.332 -3.508 -17.760 1.00 78.88 550 VAL A N 1
ATOM 4544 C CA . VAL A 1 550 ? 35.499 -2.757 -18.249 1.00 78.88 550 VAL A CA 1
ATOM 4545 C C . VAL A 1 550 ? 36.797 -3.374 -17.728 1.00 78.88 550 VAL A C 1
ATOM 4547 O O . VAL A 1 550 ? 37.124 -3.309 -16.552 1.00 78.88 550 VAL A O 1
ATOM 4550 N N . THR A 1 551 ? 37.610 -3.929 -18.620 1.00 68.12 551 THR A N 1
ATOM 4551 C CA . THR A 1 551 ? 38.826 -4.676 -18.245 1.00 68.12 551 THR A CA 1
ATOM 4552 C C . THR A 1 551 ? 39.954 -3.825 -17.648 1.00 68.12 551 THR A C 1
ATOM 4554 O O . THR A 1 551 ? 40.882 -4.381 -17.059 1.00 68.12 551 THR A O 1
ATOM 4557 N N . GLN A 1 552 ? 39.892 -2.496 -17.775 1.00 71.12 552 GLN A N 1
ATOM 4558 C CA . GLN A 1 552 ? 40.859 -1.560 -17.200 1.00 71.12 552 GLN A CA 1
ATOM 4559 C C . GLN A 1 552 ? 40.156 -0.494 -16.358 1.00 71.12 552 GLN A C 1
ATOM 4561 O O . GLN A 1 552 ? 39.341 0.284 -16.857 1.00 71.12 552 GLN A O 1
ATOM 4566 N N . ILE A 1 553 ? 40.503 -0.435 -15.072 1.00 69.94 553 ILE A N 1
ATOM 4567 C CA . ILE A 1 553 ? 40.013 0.608 -14.170 1.00 69.94 553 ILE A CA 1
ATOM 4568 C C . ILE A 1 553 ? 40.828 1.880 -14.435 1.00 69.94 553 ILE A C 1
ATOM 4570 O O . ILE A 1 553 ? 42.055 1.849 -14.316 1.00 69.94 553 ILE A O 1
ATOM 4574 N N . PRO A 1 554 ? 40.193 3.011 -14.775 1.00 78.06 554 PRO A N 1
ATOM 4575 C CA . PRO A 1 554 ? 40.925 4.244 -15.009 1.00 78.06 554 PRO A CA 1
ATOM 4576 C C . PRO A 1 554 ? 41.568 4.781 -13.720 1.00 78.06 554 PRO A C 1
ATOM 4578 O O . PRO A 1 554 ? 40.964 4.760 -12.645 1.00 78.06 554 PRO A O 1
ATOM 4581 N N . TYR A 1 555 ? 42.785 5.323 -13.843 1.00 75.81 555 TYR A N 1
ATOM 4582 C CA . TYR A 1 555 ? 43.643 5.732 -12.718 1.00 75.81 555 TYR A CA 1
ATOM 4583 C C . TYR A 1 555 ? 42.996 6.750 -11.764 1.00 75.81 555 TYR A C 1
ATOM 4585 O O . TYR A 1 555 ? 43.277 6.747 -10.569 1.00 75.81 555 TYR A O 1
ATOM 4593 N N . TYR A 1 556 ? 42.104 7.615 -12.257 1.00 78.19 556 TYR A N 1
ATOM 4594 C CA . TYR A 1 556 ? 41.447 8.615 -11.416 1.00 78.19 556 TYR A CA 1
ATOM 4595 C C . TYR A 1 556 ? 40.495 7.983 -10.393 1.00 78.19 556 TYR A C 1
ATOM 4597 O O . TYR A 1 556 ? 40.346 8.525 -9.303 1.00 78.19 556 TYR A O 1
ATOM 4605 N N . ILE A 1 557 ? 39.894 6.821 -10.684 1.00 77.81 557 ILE A N 1
ATOM 4606 C CA . ILE A 1 557 ? 38.992 6.129 -9.745 1.00 77.81 557 ILE A CA 1
ATOM 4607 C C . ILE A 1 557 ? 39.751 5.691 -8.491 1.00 77.81 557 ILE A C 1
ATOM 4609 O O . ILE A 1 557 ? 39.220 5.810 -7.388 1.00 77.81 557 ILE A O 1
ATOM 4613 N N . PHE A 1 558 ? 41.014 5.289 -8.648 1.00 76.19 558 PHE A N 1
ATOM 4614 C CA . PHE A 1 558 ? 41.892 4.913 -7.541 1.00 76.19 558 PHE A CA 1
ATOM 4615 C C . PHE A 1 558 ? 42.135 6.078 -6.565 1.00 76.19 558 PHE A C 1
ATOM 4617 O O . PHE A 1 558 ? 42.080 5.907 -5.348 1.00 76.19 558 PHE A O 1
ATOM 4624 N N . GLY A 1 559 ? 42.329 7.299 -7.078 1.00 76.81 559 GLY A N 1
ATOM 4625 C CA . GLY A 1 559 ? 42.497 8.488 -6.234 1.00 76.81 559 GLY A CA 1
ATOM 4626 C C . GLY A 1 559 ? 41.252 8.807 -5.399 1.00 76.81 559 GLY A C 1
ATOM 4627 O O . GLY A 1 559 ? 41.351 9.095 -4.206 1.00 76.81 559 GLY A O 1
ATOM 4628 N N . ILE A 1 560 ? 40.064 8.703 -5.999 1.00 77.38 560 ILE A N 1
ATOM 4629 C CA . ILE A 1 560 ? 38.801 8.976 -5.296 1.00 77.38 560 ILE A CA 1
ATOM 4630 C C . ILE A 1 560 ? 38.496 7.850 -4.281 1.00 77.38 560 ILE A C 1
ATOM 4632 O O . ILE A 1 560 ? 37.925 8.109 -3.223 1.00 77.38 560 ILE A O 1
ATOM 4636 N N . GLU A 1 561 ? 38.928 6.613 -4.541 1.00 76.12 561 GLU A N 1
ATOM 4637 C CA . GLU A 1 561 ? 38.794 5.473 -3.621 1.00 76.12 561 GLU A CA 1
ATOM 4638 C C . GLU A 1 561 ? 39.585 5.659 -2.318 1.00 76.12 561 GLU A C 1
ATOM 4640 O O . GLU A 1 561 ? 39.067 5.386 -1.228 1.00 76.12 561 GLU A O 1
ATOM 4645 N N . ILE A 1 562 ? 40.817 6.164 -2.408 1.00 81.81 562 ILE A N 1
ATOM 4646 C CA . ILE A 1 562 ? 41.624 6.488 -1.225 1.00 81.81 562 ILE A CA 1
ATOM 4647 C C . ILE A 1 562 ? 40.885 7.524 -0.370 1.00 81.81 562 ILE A C 1
ATOM 4649 O O . ILE A 1 562 ? 40.728 7.335 0.838 1.00 81.81 562 ILE A O 1
ATOM 4653 N N . ILE A 1 563 ? 40.343 8.571 -1.000 1.00 83.81 563 ILE A N 1
ATOM 4654 C CA . ILE A 1 563 ? 39.562 9.616 -0.320 1.00 83.81 563 ILE A CA 1
ATOM 4655 C C . ILE A 1 563 ? 38.325 9.015 0.366 1.00 83.81 563 ILE A C 1
ATOM 4657 O O . ILE A 1 563 ? 38.050 9.316 1.529 1.00 83.81 563 ILE A O 1
ATOM 4661 N N . ALA A 1 564 ? 37.597 8.126 -0.311 1.00 82.06 564 ALA A N 1
ATOM 4662 C CA . ALA A 1 564 ? 36.416 7.463 0.240 1.00 82.06 564 ALA A CA 1
ATOM 4663 C C . ALA A 1 564 ? 36.745 6.544 1.425 1.00 82.06 564 ALA A C 1
ATOM 4665 O O . ALA A 1 564 ? 35.972 6.449 2.381 1.00 82.06 564 ALA A O 1
ATOM 4666 N N . THR A 1 565 ? 37.894 5.872 1.372 1.00 83.81 565 THR A N 1
ATOM 4667 C CA . THR A 1 565 ? 38.387 4.997 2.441 1.00 83.81 565 THR A CA 1
ATOM 4668 C C . THR A 1 565 ? 38.798 5.814 3.663 1.00 83.81 565 THR A C 1
ATOM 4670 O O . THR A 1 565 ? 38.392 5.490 4.779 1.00 83.81 565 THR A O 1
ATOM 4673 N N . ILE A 1 566 ? 39.499 6.933 3.456 1.00 86.56 566 ILE A N 1
ATOM 4674 C CA . ILE A 1 566 ? 39.824 7.895 4.518 1.00 86.56 566 ILE A CA 1
ATOM 4675 C C . ILE A 1 566 ? 38.541 8.447 5.153 1.00 86.56 566 ILE A C 1
ATOM 4677 O O . ILE A 1 566 ? 38.426 8.471 6.377 1.00 86.56 566 ILE A O 1
ATOM 4681 N N . ALA A 1 567 ? 37.537 8.821 4.352 1.00 84.88 567 ALA A N 1
ATOM 4682 C CA . ALA A 1 567 ? 36.245 9.289 4.858 1.00 84.88 567 ALA A CA 1
ATOM 4683 C C . ALA A 1 567 ? 35.510 8.222 5.696 1.00 84.88 567 ALA A C 1
ATOM 4685 O O . ALA A 1 567 ? 34.882 8.552 6.703 1.00 84.88 567 ALA A O 1
ATOM 4686 N N . CYS A 1 568 ? 35.614 6.938 5.332 1.00 81.94 568 CYS A N 1
ATOM 4687 C CA . CYS A 1 568 ? 35.099 5.823 6.135 1.00 81.94 568 CYS A CA 1
ATOM 4688 C C . CYS A 1 568 ? 35.821 5.679 7.478 1.00 81.94 568 CYS A C 1
ATOM 4690 O O . CYS A 1 568 ? 35.165 5.518 8.505 1.00 81.94 568 CYS A O 1
ATOM 4692 N N . ILE A 1 569 ? 37.153 5.757 7.480 1.00 86.44 569 ILE A N 1
ATOM 4693 C CA . ILE A 1 569 ? 37.956 5.674 8.706 1.00 86.44 569 ILE A CA 1
ATOM 4694 C C . ILE A 1 569 ? 37.631 6.855 9.629 1.00 86.44 569 ILE A C 1
ATOM 4696 O O . ILE A 1 569 ? 37.390 6.660 10.820 1.00 86.44 569 ILE A O 1
ATOM 4700 N N . LEU A 1 570 ? 37.543 8.070 9.078 1.00 84.94 570 LEU A N 1
ATOM 4701 C CA . LEU A 1 570 ? 37.137 9.268 9.817 1.00 84.94 570 LEU A CA 1
ATOM 4702 C C . LEU A 1 570 ? 35.739 9.119 10.419 1.00 84.94 570 LEU A C 1
ATOM 4704 O O . LEU A 1 570 ? 35.533 9.456 11.582 1.00 84.94 570 LEU A O 1
ATOM 4708 N N . ASP A 1 571 ? 34.786 8.574 9.665 1.00 83.31 571 ASP A N 1
ATOM 4709 C CA . ASP A 1 571 ? 33.440 8.304 10.165 1.00 83.31 571 ASP A CA 1
ATOM 4710 C C . ASP A 1 571 ? 33.444 7.298 11.323 1.00 83.31 571 ASP A C 1
ATOM 4712 O O . ASP A 1 571 ? 32.801 7.537 12.343 1.00 83.31 571 ASP A O 1
ATOM 4716 N N . MET A 1 572 ? 34.235 6.229 11.224 1.00 80.38 572 MET A N 1
ATOM 4717 C CA . MET A 1 572 ? 34.401 5.252 12.303 1.00 80.38 572 MET A CA 1
ATOM 4718 C C . MET A 1 572 ? 34.975 5.904 13.576 1.00 80.38 572 MET A C 1
ATOM 4720 O O . MET A 1 572 ? 34.461 5.688 14.676 1.00 80.38 572 MET A O 1
ATOM 4724 N N . ILE A 1 573 ? 35.981 6.774 13.433 1.00 81.94 573 ILE A N 1
ATOM 4725 C CA . ILE A 1 573 ? 36.569 7.537 14.546 1.00 81.94 573 ILE A CA 1
ATOM 4726 C C . ILE A 1 573 ? 35.533 8.488 15.167 1.00 81.94 573 ILE A C 1
ATOM 4728 O O . ILE A 1 573 ? 35.381 8.530 16.392 1.00 81.94 573 ILE A O 1
ATOM 4732 N N . LEU A 1 574 ? 34.775 9.218 14.340 1.00 76.75 574 LEU A N 1
ATOM 4733 C CA . LEU A 1 574 ? 33.714 10.127 14.787 1.00 76.75 574 LEU A CA 1
ATOM 4734 C C . LEU A 1 574 ? 32.599 9.384 15.539 1.00 76.75 574 LEU A C 1
ATOM 4736 O O . LEU A 1 574 ? 32.083 9.886 16.543 1.00 76.75 574 LEU A O 1
ATOM 4740 N N . GLN A 1 575 ? 32.240 8.174 15.108 1.00 73.44 575 GLN A N 1
ATOM 4741 C CA . GLN A 1 575 ? 31.253 7.332 15.787 1.00 73.44 575 GLN A CA 1
ATOM 4742 C C . GLN A 1 575 ? 31.726 6.854 17.171 1.00 73.44 575 GLN A C 1
ATOM 4744 O O . GLN A 1 575 ? 30.919 6.788 18.102 1.00 73.44 575 GLN A O 1
ATOM 4749 N N . CYS A 1 576 ? 33.017 6.556 17.335 1.00 70.94 576 CYS A N 1
ATOM 4750 C CA . CYS A 1 576 ? 33.601 6.206 18.634 1.00 70.94 576 CYS A CA 1
ATOM 4751 C C . CYS A 1 576 ? 33.703 7.427 19.564 1.00 70.94 576 CYS A C 1
ATOM 4753 O O . CYS A 1 576 ? 33.391 7.337 20.752 1.00 70.94 576 CYS A O 1
ATOM 4755 N N . HIS A 1 577 ? 34.078 8.592 19.026 1.00 68.88 577 HIS A N 1
ATOM 4756 C CA . HIS A 1 577 ? 34.208 9.825 19.807 1.00 68.88 577 HIS A CA 1
ATOM 4757 C C . HIS A 1 577 ? 32.853 10.381 20.275 1.00 68.88 577 HIS A C 1
ATOM 4759 O O . HIS A 1 577 ? 32.710 10.805 21.419 1.00 68.88 577 HIS A O 1
ATOM 4765 N N . SER A 1 578 ? 31.834 10.338 19.414 1.00 63.22 578 SER A N 1
ATOM 4766 C CA . SER A 1 578 ? 30.478 10.792 19.754 1.00 63.22 578 SER A CA 1
ATOM 4767 C C . SER A 1 578 ? 29.810 9.937 20.838 1.00 63.22 578 SER A C 1
ATOM 4769 O O . SER A 1 578 ? 29.095 10.481 21.677 1.00 63.22 578 SER A O 1
ATOM 4771 N N . TYR A 1 579 ? 30.095 8.631 20.893 1.00 59.12 579 TYR A N 1
ATOM 4772 C CA . TYR A 1 579 ? 29.607 7.736 21.952 1.00 59.12 579 TYR A CA 1
ATOM 4773 C C . TYR A 1 579 ? 30.165 8.103 23.341 1.00 59.12 579 TYR A C 1
ATOM 4775 O O . TYR A 1 579 ? 29.430 8.096 24.329 1.00 59.12 579 TYR A O 1
ATOM 4783 N N . LYS A 1 580 ? 31.434 8.531 23.408 1.00 53.69 580 LYS A N 1
ATOM 4784 C CA . LYS A 1 580 ? 32.112 8.977 24.641 1.00 53.69 580 LYS A CA 1
ATOM 4785 C C . LYS A 1 580 ? 31.470 10.214 25.288 1.00 53.69 580 LYS A C 1
ATOM 4787 O O . LYS A 1 580 ? 31.668 10.457 26.470 1.00 53.69 580 LYS A O 1
ATOM 4792 N N . LYS A 1 581 ? 30.720 11.013 24.522 1.00 51.50 581 LYS A N 1
ATOM 4793 C CA . LYS A 1 581 ? 30.012 12.202 25.025 1.00 51.50 581 LYS A CA 1
ATOM 4794 C C . LYS A 1 581 ? 28.661 11.855 25.674 1.00 51.50 581 LYS A C 1
ATOM 4796 O O . LYS A 1 581 ? 28.094 12.710 26.347 1.00 51.50 581 LYS A O 1
ATOM 4801 N N . PHE A 1 582 ? 28.145 10.642 25.442 1.00 51.72 582 PHE A N 1
ATOM 4802 C CA . PHE A 1 582 ? 26.788 10.226 25.816 1.00 51.72 582 PHE A CA 1
ATOM 4803 C C . PHE A 1 582 ? 26.742 9.295 27.040 1.00 51.72 582 PHE A C 1
ATOM 4805 O O . PHE A 1 582 ? 25.805 9.375 27.827 1.00 51.72 582 PHE A O 1
ATOM 4812 N N . GLN A 1 583 ? 27.752 8.441 27.232 1.00 50.12 583 GLN A N 1
ATOM 4813 C CA . GLN A 1 583 ? 28.039 7.867 28.552 1.00 50.12 583 GLN A CA 1
ATOM 4814 C C . GLN A 1 583 ? 28.824 8.900 29.368 1.00 50.12 583 GLN A C 1
ATOM 4816 O O . GLN A 1 583 ? 29.593 9.671 28.795 1.00 50.12 583 GLN A O 1
ATOM 4821 N N . GLU A 1 584 ? 28.601 8.957 30.684 1.00 49.69 584 GLU A N 1
ATOM 4822 C CA . GLU A 1 584 ? 29.322 9.854 31.595 1.00 49.69 584 GLU A CA 1
ATOM 4823 C C . GLU A 1 584 ? 30.832 9.893 31.295 1.00 49.69 584 GLU A C 1
ATOM 4825 O O . GLU A 1 584 ? 31.424 8.910 30.846 1.00 49.69 584 GLU A O 1
ATOM 4830 N N . LYS A 1 585 ? 31.461 11.047 31.561 1.00 53.09 585 LYS A N 1
ATOM 4831 C CA . LYS A 1 585 ? 32.846 11.413 31.189 1.00 53.09 585 LYS A CA 1
ATOM 4832 C C . LYS A 1 585 ? 33.955 10.406 31.586 1.00 53.09 585 LYS A C 1
ATOM 4834 O O . LYS A 1 585 ? 35.106 10.633 31.218 1.00 53.09 585 LYS A O 1
ATOM 4839 N N . SER A 1 586 ? 33.646 9.329 32.309 1.00 48.34 586 SER A N 1
ATOM 4840 C CA . SER A 1 586 ? 34.563 8.320 32.856 1.00 48.34 586 SER A CA 1
ATOM 4841 C C . SER A 1 586 ? 34.571 6.959 32.131 1.00 48.34 586 SER A C 1
ATOM 4843 O O . SER A 1 586 ? 35.250 6.046 32.596 1.00 48.34 586 SER A O 1
ATOM 4845 N N . ALA A 1 587 ? 33.875 6.782 31.000 1.00 58.09 587 ALA A N 1
ATOM 4846 C CA . ALA A 1 587 ? 33.946 5.522 30.245 1.00 58.09 587 ALA A CA 1
ATOM 4847 C C . ALA A 1 587 ? 35.326 5.323 29.571 1.00 58.09 587 ALA A C 1
ATOM 4849 O O . ALA A 1 587 ? 35.804 6.183 28.819 1.00 58.09 587 ALA A O 1
ATOM 4850 N N . SER A 1 588 ? 35.974 4.179 29.830 1.00 64.81 588 SER A N 1
ATOM 4851 C CA . SER A 1 588 ? 37.255 3.798 29.217 1.00 64.81 588 SER A CA 1
ATOM 4852 C C . SER A 1 588 ? 37.091 3.489 27.722 1.00 64.81 588 SER A C 1
ATOM 4854 O O . SER A 1 588 ? 36.047 3.022 27.275 1.00 64.81 588 SER A O 1
ATOM 4856 N N . THR A 1 589 ? 38.130 3.718 26.914 1.00 65.50 589 THR A N 1
ATOM 4857 C CA . THR A 1 589 ? 38.080 3.452 25.463 1.00 65.50 589 THR A CA 1
ATOM 4858 C C . THR A 1 589 ? 37.817 1.981 25.126 1.00 65.50 589 THR A C 1
ATOM 4860 O O . THR A 1 589 ? 37.184 1.713 24.108 1.00 65.50 589 THR A O 1
ATOM 4863 N N . SER A 1 590 ? 38.238 1.043 25.983 1.00 67.00 590 SER A N 1
ATOM 4864 C CA . SER A 1 590 ? 37.974 -0.392 25.822 1.00 67.00 590 SER A CA 1
ATOM 4865 C C . SER A 1 590 ? 36.492 -0.732 25.981 1.00 67.00 590 SER A C 1
ATOM 4867 O O . SER A 1 590 ? 35.916 -1.341 25.090 1.00 67.00 590 SER A O 1
ATOM 4869 N N . THR A 1 591 ? 35.834 -0.237 27.033 1.00 68.25 591 THR A N 1
ATOM 4870 C CA . THR A 1 591 ? 34.404 -0.516 27.283 1.00 68.25 591 THR A CA 1
ATOM 4871 C C . THR A 1 591 ? 33.485 0.043 26.189 1.00 68.25 591 THR A C 1
ATOM 4873 O O . THR A 1 591 ? 32.456 -0.548 25.862 1.00 68.25 591 THR A O 1
ATOM 4876 N N . ILE A 1 592 ? 33.878 1.157 25.562 1.00 66.50 592 ILE A N 1
ATOM 4877 C CA . ILE A 1 592 ? 33.193 1.735 24.396 1.00 66.50 592 ILE A CA 1
ATOM 4878 C C . ILE A 1 592 ? 33.363 0.848 23.160 1.00 66.50 592 ILE A C 1
ATOM 4880 O O . ILE A 1 592 ? 32.400 0.624 22.420 1.00 66.50 592 ILE A O 1
ATOM 4884 N N . LEU A 1 593 ? 34.585 0.365 22.925 1.00 68.38 593 LEU A N 1
ATOM 4885 C CA . LEU A 1 593 ? 34.884 -0.515 21.804 1.00 68.38 593 LEU A CA 1
ATOM 4886 C C . LEU A 1 593 ? 34.136 -1.844 21.949 1.00 68.38 593 LEU A C 1
ATOM 4888 O O . LEU A 1 593 ? 33.533 -2.283 20.978 1.00 68.38 593 LEU A O 1
ATOM 4892 N N . ASP A 1 594 ? 34.065 -2.409 23.155 1.00 71.00 594 ASP A N 1
ATOM 4893 C CA . ASP A 1 594 ? 33.310 -3.633 23.449 1.00 71.00 594 ASP A CA 1
ATOM 4894 C C . ASP A 1 594 ? 31.806 -3.447 23.186 1.00 71.00 594 ASP A C 1
ATOM 4896 O O . ASP A 1 594 ? 31.162 -4.271 22.530 1.00 71.00 594 ASP A O 1
ATOM 4900 N N . ALA A 1 595 ? 31.240 -2.307 23.601 1.00 69.19 595 ALA A N 1
ATOM 4901 C CA . ALA A 1 595 ? 29.846 -1.970 23.315 1.00 69.19 595 ALA A CA 1
ATOM 4902 C C . ALA A 1 595 ? 29.579 -1.803 21.807 1.00 69.19 595 ALA A C 1
ATOM 4904 O O . ALA A 1 595 ? 28.517 -2.194 21.319 1.00 69.19 595 ALA A O 1
ATOM 4905 N N . LYS A 1 596 ? 30.528 -1.250 21.042 1.00 70.06 596 LYS A N 1
ATOM 4906 C CA . LYS A 1 596 ? 30.407 -1.089 19.582 1.00 70.06 596 LYS A CA 1
ATOM 4907 C C . LYS A 1 596 ? 30.648 -2.385 18.815 1.00 70.06 596 LYS A C 1
ATOM 4909 O O . LYS A 1 596 ? 29.918 -2.636 17.861 1.00 70.06 596 LYS A O 1
ATOM 4914 N N . LEU A 1 597 ? 31.588 -3.216 19.256 1.00 73.75 597 LEU A N 1
ATOM 4915 C CA . LEU A 1 597 ? 31.824 -4.559 18.728 1.00 73.75 597 LEU A CA 1
ATOM 4916 C C . LEU A 1 597 ? 30.614 -5.470 18.963 1.00 73.75 597 LEU A C 1
ATOM 4918 O O . LEU A 1 597 ? 30.374 -6.360 18.167 1.00 73.75 597 LEU A O 1
ATOM 4922 N N . SER A 1 598 ? 29.759 -5.203 19.954 1.00 74.12 598 SER A N 1
ATOM 4923 C CA . SER A 1 598 ? 28.477 -5.921 20.062 1.00 74.12 598 SER A CA 1
ATOM 4924 C C . SER A 1 598 ? 27.502 -5.646 18.896 1.00 74.12 598 SER A C 1
ATOM 4926 O O . SER A 1 598 ? 26.564 -6.412 18.674 1.00 74.12 598 SER A O 1
ATOM 4928 N N . ASN A 1 599 ? 27.702 -4.564 18.129 1.00 77.75 599 ASN A N 1
ATOM 4929 C CA . ASN A 1 599 ? 26.838 -4.178 17.018 1.00 77.75 599 ASN A CA 1
ATOM 4930 C C . ASN A 1 599 ? 27.405 -4.659 15.675 1.00 77.75 599 ASN A C 1
ATOM 4932 O O . ASN A 1 599 ? 28.437 -4.178 15.208 1.00 77.75 599 ASN A O 1
ATOM 4936 N N . TRP A 1 600 ? 26.663 -5.533 14.992 1.00 79.62 600 TRP A N 1
ATOM 4937 C CA . TRP A 1 600 ? 27.044 -6.098 13.691 1.00 79.62 600 TRP A CA 1
ATOM 4938 C C . TRP A 1 600 ? 27.384 -5.047 12.617 1.00 79.62 600 TRP A C 1
ATOM 4940 O O . TRP A 1 600 ? 28.241 -5.297 11.770 1.00 79.62 600 TRP A O 1
ATOM 4950 N N . LYS A 1 601 ? 26.777 -3.849 12.671 1.00 82.19 601 LYS A N 1
ATOM 4951 C CA . LYS A 1 601 ? 27.065 -2.749 11.729 1.00 82.19 601 LYS A CA 1
ATOM 4952 C C . LYS A 1 601 ? 28.540 -2.323 11.768 1.00 82.19 601 LYS A C 1
ATOM 4954 O O . LYS A 1 601 ? 29.122 -2.018 10.731 1.00 82.19 601 LYS A O 1
ATOM 4959 N N . PHE A 1 602 ? 29.148 -2.333 12.955 1.00 82.19 602 PHE A N 1
ATOM 4960 C CA . PHE A 1 602 ? 30.544 -1.937 13.147 1.00 82.19 602 PHE A CA 1
ATOM 4961 C C . PHE A 1 602 ? 31.514 -2.969 12.551 1.00 82.19 602 PHE A C 1
ATOM 4963 O O . PHE A 1 602 ? 32.496 -2.595 11.913 1.00 82.19 602 PHE A O 1
ATOM 4970 N N . TYR A 1 603 ? 31.197 -4.266 12.652 1.00 84.69 603 TYR A N 1
ATOM 4971 C CA . TYR A 1 603 ? 31.967 -5.313 11.972 1.00 84.69 603 TYR A CA 1
ATOM 4972 C C . TYR A 1 603 ? 31.943 -5.158 10.453 1.00 84.69 603 TYR A C 1
ATOM 4974 O O . TYR A 1 603 ? 32.969 -5.350 9.805 1.00 84.69 603 TYR A O 1
ATOM 4982 N N . PHE A 1 604 ? 30.801 -4.779 9.875 1.00 87.06 604 PHE A N 1
ATOM 4983 C CA . PHE A 1 604 ? 30.697 -4.565 8.430 1.00 87.06 604 PHE A CA 1
ATOM 4984 C C . PHE A 1 604 ? 31.550 -3.383 7.967 1.00 87.06 604 PHE A C 1
ATOM 4986 O O . PHE A 1 604 ? 32.188 -3.478 6.921 1.00 87.06 604 PHE A O 1
ATOM 4993 N N . ASP A 1 605 ? 31.632 -2.309 8.756 1.00 84.69 605 ASP A N 1
ATOM 4994 C CA . ASP A 1 605 ? 32.541 -1.199 8.461 1.00 84.69 605 ASP A CA 1
ATOM 4995 C C . ASP A 1 605 ? 34.008 -1.658 8.454 1.00 84.69 605 ASP A C 1
ATOM 4997 O O . ASP A 1 605 ? 34.715 -1.377 7.486 1.00 84.69 605 ASP A O 1
ATOM 5001 N N . ILE A 1 606 ? 34.443 -2.432 9.457 1.00 87.06 606 ILE A N 1
ATOM 5002 C CA . ILE A 1 606 ? 35.818 -2.958 9.540 1.00 87.06 606 ILE A CA 1
ATOM 5003 C C . ILE A 1 606 ? 36.128 -3.908 8.378 1.00 87.06 606 ILE A C 1
ATOM 5005 O O . ILE A 1 606 ? 37.120 -3.726 7.674 1.00 87.06 606 ILE A O 1
ATOM 5009 N N . LEU A 1 607 ? 35.274 -4.905 8.139 1.00 87.88 607 LEU A N 1
ATOM 5010 C CA . LEU A 1 607 ? 35.466 -5.886 7.065 1.00 87.88 607 LEU A CA 1
ATOM 5011 C C . LEU A 1 607 ? 35.486 -5.225 5.686 1.00 87.88 607 LEU A C 1
ATOM 5013 O O . LEU A 1 607 ? 36.259 -5.618 4.811 1.00 87.88 607 LEU A O 1
ATOM 5017 N N . SER A 1 608 ? 34.685 -4.172 5.508 1.00 86.12 608 SER A N 1
ATOM 5018 C CA . SER A 1 608 ? 34.679 -3.399 4.274 1.00 86.12 608 SER A CA 1
ATOM 5019 C C . SER A 1 608 ? 35.939 -2.568 4.064 1.00 86.12 608 SER A C 1
ATOM 5021 O O . SER A 1 608 ? 36.085 -2.010 2.985 1.00 86.12 608 SER A O 1
ATOM 5023 N N . LEU A 1 609 ? 36.808 -2.388 5.065 1.00 85.50 609 LEU A N 1
ATOM 5024 C CA . LEU A 1 609 ? 38.060 -1.632 4.945 1.00 85.50 609 LEU A CA 1
ATOM 5025 C C . LEU A 1 609 ? 39.244 -2.513 4.532 1.00 85.50 609 LEU A C 1
ATOM 5027 O O . LEU A 1 609 ? 40.211 -1.971 4.002 1.00 85.50 609 LEU A O 1
ATOM 5031 N N . LEU A 1 610 ? 39.147 -3.835 4.709 1.00 86.19 610 LEU A N 1
ATOM 5032 C CA . LEU A 1 610 ? 40.234 -4.771 4.419 1.00 86.19 610 LEU A CA 1
ATOM 5033 C C . LEU A 1 610 ? 40.689 -4.675 2.948 1.00 86.19 610 LEU A C 1
ATOM 5035 O O . LEU A 1 610 ? 39.841 -4.777 2.054 1.00 86.19 610 LEU A O 1
ATOM 5039 N N . PRO A 1 611 ? 41.997 -4.486 2.685 1.00 82.38 611 PRO A N 1
ATOM 5040 C CA . PRO A 1 611 ? 42.537 -4.388 1.335 1.00 82.38 611 PRO A CA 1
ATOM 5041 C C . PRO A 1 611 ? 42.697 -5.786 0.719 1.00 82.38 611 PRO A C 1
ATOM 5043 O O . PRO A 1 611 ? 43.798 -6.332 0.621 1.00 82.38 611 PRO A O 1
ATOM 5046 N N . MET A 1 612 ? 41.576 -6.407 0.350 1.00 81.88 612 MET A N 1
ATOM 5047 C CA . MET A 1 612 ? 41.554 -7.752 -0.240 1.00 81.88 612 MET A CA 1
ATOM 5048 C C . MET A 1 612 ? 42.219 -7.801 -1.623 1.00 81.88 612 MET A C 1
ATOM 5050 O O . MET A 1 612 ? 42.565 -8.873 -2.106 1.00 81.88 612 MET A O 1
ATOM 5054 N N . GLU A 1 613 ? 42.441 -6.650 -2.251 1.00 77.31 613 GLU A N 1
ATOM 5055 C CA . GLU A 1 613 ? 42.968 -6.525 -3.608 1.00 77.31 613 GLU A CA 1
ATOM 5056 C C . GLU A 1 613 ? 44.460 -6.852 -3.719 1.00 77.31 613 GLU A C 1
ATOM 5058 O O . GLU A 1 613 ? 44.950 -7.142 -4.810 1.00 77.31 613 GLU A O 1
ATOM 5063 N N . ILE A 1 614 ? 45.181 -6.850 -2.592 1.00 79.62 614 ILE A N 1
ATOM 5064 C CA . ILE A 1 614 ? 46.594 -7.257 -2.519 1.00 79.62 614 ILE A CA 1
ATOM 5065 C C . ILE A 1 614 ? 46.758 -8.689 -3.051 1.00 79.62 614 ILE A C 1
ATOM 5067 O O . ILE A 1 614 ? 47.731 -9.000 -3.735 1.00 79.62 614 ILE A O 1
ATOM 5071 N N . TRP A 1 615 ? 45.753 -9.540 -2.832 1.00 79.25 615 TRP A N 1
ATOM 5072 C CA . TRP A 1 615 ? 45.736 -10.917 -3.317 1.00 79.25 615 TRP A CA 1
ATOM 5073 C C . TRP A 1 615 ? 45.527 -11.039 -4.831 1.00 79.25 615 TRP A C 1
ATOM 5075 O O . TRP A 1 615 ? 45.750 -12.109 -5.374 1.00 79.25 615 TRP A O 1
ATOM 5085 N N . ALA A 1 616 ? 45.152 -9.978 -5.551 1.00 76.31 616 ALA A N 1
ATOM 5086 C CA . ALA A 1 616 ? 45.027 -10.036 -7.012 1.00 76.31 616 ALA A CA 1
ATOM 5087 C C . ALA A 1 616 ? 46.385 -10.168 -7.726 1.00 76.31 616 ALA A C 1
ATOM 5089 O O . ALA A 1 616 ? 46.445 -10.603 -8.876 1.00 76.31 616 ALA A O 1
ATOM 5090 N N . HIS A 1 617 ? 47.474 -9.799 -7.043 1.00 73.56 617 HIS A N 1
ATOM 5091 C CA . HIS A 1 617 ? 48.837 -9.826 -7.581 1.00 73.56 617 HIS A CA 1
ATOM 5092 C C . HIS A 1 617 ? 49.465 -11.227 -7.537 1.00 73.56 617 HIS A C 1
ATOM 5094 O O . HIS A 1 617 ? 50.569 -11.416 -8.036 1.00 73.56 617 HIS A O 1
ATOM 5100 N N . THR A 1 618 ? 48.780 -12.217 -6.954 1.00 79.62 618 THR A N 1
ATOM 5101 C CA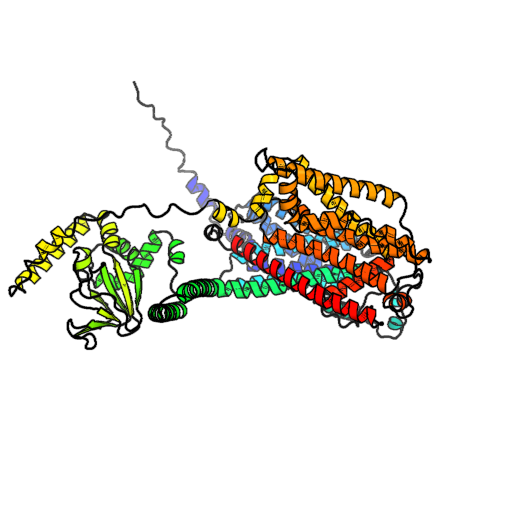 . THR A 1 618 ? 49.248 -13.612 -6.922 1.00 79.62 618 THR A CA 1
ATOM 5102 C C . THR A 1 618 ? 48.966 -14.370 -8.223 1.00 79.62 618 THR A C 1
ATOM 5104 O O . THR A 1 618 ? 49.439 -15.492 -8.381 1.00 79.62 618 THR A O 1
ATOM 5107 N N . PHE A 1 619 ? 48.212 -13.780 -9.158 1.00 72.31 619 PHE A N 1
ATOM 5108 C CA . PHE A 1 619 ? 47.863 -14.394 -10.439 1.00 72.31 619 PHE A CA 1
ATOM 5109 C C . PHE A 1 619 ? 48.809 -13.943 -11.560 1.00 72.31 619 PHE A C 1
ATOM 5111 O O . PHE A 1 619 ? 48.982 -12.748 -11.785 1.00 72.31 619 PHE A O 1
ATOM 5118 N N . GLU A 1 620 ? 49.358 -14.898 -12.318 1.00 69.75 620 GLU A N 1
ATOM 5119 C CA . GLU A 1 620 ? 50.322 -14.638 -13.405 1.00 69.75 620 GLU A CA 1
ATOM 5120 C C . GLU A 1 620 ? 49.696 -13.979 -14.651 1.00 69.75 620 GLU A C 1
ATOM 5122 O O . GLU A 1 620 ? 50.361 -13.248 -15.383 1.00 69.75 620 GLU A O 1
ATOM 5127 N N . ASN A 1 621 ? 48.405 -14.210 -14.912 1.00 75.44 621 ASN A N 1
ATOM 5128 C CA . ASN A 1 621 ? 47.719 -13.661 -16.083 1.00 75.44 621 ASN A CA 1
ATOM 5129 C C . ASN A 1 621 ? 47.212 -12.235 -15.807 1.00 75.44 621 ASN A C 1
ATOM 5131 O O . ASN A 1 621 ? 46.316 -12.050 -14.989 1.00 75.44 621 ASN A O 1
ATOM 5135 N N . ILE A 1 622 ? 47.717 -11.244 -16.551 1.00 69.81 622 ILE A N 1
ATOM 5136 C CA . ILE A 1 622 ? 47.390 -9.811 -16.403 1.00 69.81 622 ILE A CA 1
ATOM 5137 C C . ILE A 1 622 ? 45.884 -9.532 -16.553 1.00 69.81 622 ILE A C 1
ATOM 5139 O O . ILE A 1 622 ? 45.307 -8.766 -15.781 1.00 69.81 622 ILE A O 1
ATOM 5143 N N . ALA A 1 623 ? 45.216 -10.166 -17.522 1.00 64.19 623 ALA A N 1
ATOM 5144 C CA . ALA A 1 623 ? 43.787 -9.953 -17.758 1.00 64.19 623 ALA A CA 1
ATOM 5145 C C . ALA A 1 623 ? 42.926 -10.569 -16.645 1.00 64.19 623 ALA A C 1
ATOM 5147 O O . ALA A 1 623 ? 41.929 -9.977 -16.228 1.00 64.19 623 ALA A O 1
ATOM 5148 N N . ALA A 1 624 ? 43.335 -11.736 -16.139 1.00 66.12 624 ALA A N 1
ATOM 5149 C CA . ALA A 1 624 ? 42.698 -12.357 -14.984 1.00 66.12 624 ALA A CA 1
ATOM 5150 C C . ALA A 1 624 ? 42.961 -11.535 -13.715 1.00 66.12 624 ALA A C 1
ATOM 5152 O O . ALA A 1 624 ? 42.027 -11.250 -12.975 1.00 66.12 624 ALA A O 1
ATOM 5153 N N . SER A 1 625 ? 44.199 -11.084 -13.503 1.00 72.00 625 SER A N 1
ATOM 5154 C CA . SER A 1 625 ? 44.618 -10.274 -12.357 1.00 72.00 625 SER A CA 1
ATOM 5155 C C . SER A 1 625 ? 43.806 -8.978 -12.253 1.00 72.00 625 SER A C 1
ATOM 5157 O O . SER A 1 625 ? 43.271 -8.688 -11.186 1.00 72.00 625 SER A O 1
ATOM 5159 N N . ASN A 1 626 ? 43.576 -8.266 -13.364 1.00 72.50 626 ASN A N 1
ATOM 5160 C CA . ASN A 1 626 ? 42.748 -7.050 -13.378 1.00 72.50 626 ASN A CA 1
ATOM 5161 C C . ASN A 1 626 ? 41.278 -7.302 -12.994 1.00 72.50 626 ASN A C 1
ATOM 5163 O O . ASN A 1 626 ? 40.650 -6.471 -12.337 1.00 72.50 626 ASN A O 1
ATOM 5167 N N . ARG A 1 627 ? 40.713 -8.452 -13.373 1.00 73.25 627 ARG A N 1
ATOM 5168 C CA . ARG A 1 627 ? 39.326 -8.810 -13.035 1.00 73.25 627 ARG A CA 1
ATOM 5169 C C . ARG A 1 627 ? 39.199 -9.372 -11.622 1.00 73.25 627 ARG A C 1
ATOM 5171 O O . ARG A 1 627 ? 38.277 -8.997 -10.902 1.00 73.25 627 ARG A O 1
ATOM 5178 N N . PHE A 1 628 ? 40.157 -10.186 -11.178 1.00 76.25 628 PHE A N 1
ATOM 5179 C CA . PHE A 1 628 ? 40.272 -10.616 -9.782 1.00 76.25 628 PHE A CA 1
ATOM 5180 C C . PHE A 1 628 ? 40.476 -9.425 -8.846 1.00 76.25 628 PHE A C 1
ATOM 5182 O O . PHE A 1 628 ? 39.875 -9.391 -7.776 1.00 76.25 628 PHE A O 1
ATOM 5189 N N . TYR A 1 629 ? 41.231 -8.411 -9.272 1.00 76.69 629 TYR A N 1
ATOM 5190 C CA . TYR A 1 629 ? 41.354 -7.142 -8.561 1.00 76.69 629 TYR A CA 1
ATOM 5191 C C . TYR A 1 629 ? 39.986 -6.480 -8.346 1.00 76.69 629 TYR A C 1
ATOM 5193 O O . TYR A 1 629 ? 39.693 -6.030 -7.242 1.00 76.69 629 TYR A O 1
ATOM 5201 N N . GLY A 1 630 ? 39.112 -6.480 -9.358 1.00 74.06 630 GLY A N 1
ATOM 5202 C CA . GLY A 1 630 ? 37.732 -6.002 -9.234 1.00 74.06 630 GLY A CA 1
ATOM 5203 C C . GLY A 1 630 ? 36.844 -6.876 -8.334 1.00 74.06 630 GLY A C 1
ATOM 5204 O O . GLY A 1 630 ? 36.118 -6.349 -7.494 1.00 74.06 630 GLY A O 1
ATOM 5205 N N . LEU A 1 631 ? 36.916 -8.204 -8.463 1.00 75.88 631 LEU A N 1
ATOM 5206 C CA . LEU A 1 631 ? 36.095 -9.150 -7.690 1.00 75.88 631 LEU A CA 1
ATOM 5207 C C . LEU A 1 631 ? 36.484 -9.226 -6.209 1.00 75.88 631 LEU A C 1
ATOM 5209 O O . LEU A 1 631 ? 35.623 -9.363 -5.345 1.00 75.88 631 LEU A O 1
ATOM 5213 N N . LEU A 1 632 ? 37.764 -9.088 -5.873 1.00 79.94 632 LEU A N 1
ATOM 5214 C CA . LEU A 1 632 ? 38.210 -9.082 -4.477 1.00 79.94 632 LEU A CA 1
ATOM 5215 C C . LEU A 1 632 ? 37.695 -7.849 -3.709 1.00 79.94 632 LEU A C 1
ATOM 5217 O O . LEU A 1 632 ? 37.574 -7.906 -2.486 1.00 79.94 632 LEU A O 1
ATOM 5221 N N . LYS A 1 633 ? 37.271 -6.786 -4.413 1.00 78.38 633 LYS A N 1
ATOM 5222 C CA . LYS A 1 633 ? 36.578 -5.616 -3.837 1.00 78.38 633 LYS A CA 1
ATOM 5223 C C . LYS A 1 633 ? 35.115 -5.874 -3.455 1.00 78.38 633 LYS A C 1
ATOM 5225 O O . LYS A 1 633 ? 34.438 -4.959 -2.984 1.00 78.38 633 LYS A O 1
ATOM 5230 N N . VAL A 1 634 ? 34.593 -7.096 -3.599 1.00 76.81 634 VAL A N 1
ATOM 5231 C CA . VAL A 1 634 ? 33.216 -7.439 -3.185 1.00 76.81 634 VAL A CA 1
ATOM 5232 C C . VAL A 1 634 ? 32.976 -7.166 -1.693 1.00 76.81 634 VAL A C 1
ATOM 5234 O O . VAL A 1 634 ? 31.858 -6.820 -1.308 1.00 76.81 634 VAL A O 1
ATOM 5237 N N . ASN A 1 635 ? 34.015 -7.201 -0.849 1.00 82.06 635 ASN A N 1
ATOM 5238 C CA . ASN A 1 635 ? 33.905 -6.831 0.568 1.00 82.06 635 ASN A CA 1
ATOM 5239 C C . ASN A 1 635 ? 33.413 -5.383 0.790 1.00 82.06 635 ASN A C 1
ATOM 5241 O O . ASN A 1 635 ? 32.855 -5.081 1.847 1.00 82.06 635 ASN A O 1
ATOM 5245 N N . ARG A 1 636 ? 33.540 -4.489 -0.203 1.00 82.06 636 ARG A N 1
ATOM 5246 C CA . ARG A 1 636 ? 32.991 -3.125 -0.141 1.00 82.06 636 ARG A CA 1
ATOM 5247 C C . ARG A 1 636 ? 31.453 -3.107 -0.137 1.00 82.06 636 ARG A C 1
ATOM 5249 O O . ARG A 1 636 ? 30.884 -2.187 0.449 1.00 82.06 636 ARG A O 1
ATOM 5256 N N . LEU A 1 637 ? 30.773 -4.137 -0.669 1.00 80.06 637 LEU A N 1
ATOM 5257 C CA . LEU A 1 637 ? 29.301 -4.258 -0.634 1.00 80.06 637 LEU A CA 1
ATOM 5258 C C . LEU A 1 637 ? 28.734 -4.306 0.781 1.00 80.06 637 LEU A C 1
ATOM 5260 O O . LEU A 1 637 ? 27.580 -3.934 0.987 1.00 80.06 637 LEU A O 1
ATOM 5264 N N . LEU A 1 638 ? 29.536 -4.714 1.768 1.00 84.75 638 LEU A N 1
ATOM 5265 C CA . LEU A 1 638 ? 29.119 -4.694 3.167 1.00 84.75 638 LEU A CA 1
ATOM 5266 C C . LEU A 1 638 ? 28.634 -3.295 3.572 1.00 84.75 638 LEU A C 1
ATOM 5268 O O . LEU A 1 638 ? 27.696 -3.193 4.351 1.00 84.75 638 LEU A O 1
ATOM 5272 N N . ARG A 1 639 ? 29.153 -2.217 2.961 1.00 81.56 639 ARG A N 1
ATOM 5273 C CA . ARG A 1 639 ? 28.735 -0.825 3.215 1.00 81.56 639 ARG A CA 1
ATOM 5274 C C . ARG A 1 639 ? 27.311 -0.501 2.755 1.00 81.56 639 ARG A C 1
ATOM 5276 O O . ARG A 1 639 ? 26.772 0.521 3.178 1.00 81.56 639 ARG A O 1
ATOM 5283 N N . LEU A 1 640 ? 26.663 -1.351 1.952 1.00 81.19 640 LEU A N 1
ATOM 5284 C CA . LEU A 1 640 ? 25.280 -1.144 1.508 1.00 81.19 640 LEU A CA 1
ATOM 5285 C C . LEU A 1 640 ? 24.276 -1.119 2.665 1.00 81.19 640 LEU A C 1
ATOM 5287 O O . LEU A 1 640 ? 23.206 -0.531 2.516 1.00 81.19 640 LEU A O 1
ATOM 5291 N N . TYR A 1 641 ? 24.620 -1.646 3.850 1.00 82.69 641 TYR A N 1
ATOM 5292 C CA . TYR A 1 641 ? 23.769 -1.481 5.035 1.00 82.69 641 TYR A CA 1
ATOM 5293 C C . TYR A 1 641 ? 23.489 0.008 5.336 1.00 82.69 641 TYR A C 1
ATOM 5295 O O . TYR A 1 641 ? 22.426 0.344 5.868 1.00 82.69 641 TYR A O 1
ATOM 5303 N N . ARG A 1 642 ? 24.401 0.921 4.958 1.00 81.94 642 ARG A N 1
ATOM 5304 C CA . ARG A 1 642 ? 24.280 2.376 5.161 1.00 81.94 642 ARG A CA 1
ATOM 5305 C C . ARG A 1 642 ? 23.143 3.008 4.354 1.00 81.94 642 ARG A C 1
ATOM 5307 O O . ARG A 1 642 ? 22.669 4.074 4.741 1.00 81.94 642 ARG A O 1
ATOM 5314 N N . VAL A 1 643 ? 22.647 2.339 3.306 1.00 83.56 643 VAL A N 1
ATOM 5315 C CA . VAL A 1 643 ? 21.449 2.749 2.546 1.00 83.56 643 VAL A CA 1
ATOM 5316 C C . VAL A 1 643 ? 20.267 2.998 3.485 1.00 83.56 643 VAL A C 1
ATOM 5318 O O . VAL A 1 643 ? 19.560 3.992 3.341 1.00 83.56 643 VAL A O 1
ATOM 5321 N N . THR A 1 644 ? 20.097 2.142 4.496 1.00 81.44 644 THR A N 1
ATOM 5322 C CA . THR A 1 644 ? 19.026 2.272 5.496 1.00 81.44 644 THR A CA 1
ATOM 5323 C C . THR A 1 644 ? 19.095 3.614 6.235 1.00 81.44 644 THR A C 1
ATOM 5325 O O . THR A 1 644 ? 18.111 4.349 6.294 1.00 81.44 644 THR A O 1
ATOM 5328 N N . HIS A 1 645 ? 20.286 4.000 6.701 1.00 77.12 645 HIS A N 1
ATOM 5329 C CA . HIS A 1 645 ? 20.513 5.281 7.369 1.00 77.12 645 HIS A CA 1
ATOM 5330 C C . HIS A 1 645 ? 20.361 6.477 6.427 1.00 77.12 645 HIS A C 1
ATOM 5332 O O . HIS A 1 645 ? 19.811 7.495 6.841 1.00 77.12 645 HIS A O 1
ATOM 5338 N N . VAL A 1 646 ? 20.815 6.374 5.173 1.00 84.06 646 VAL A N 1
ATOM 5339 C CA . VAL A 1 646 ? 20.651 7.444 4.172 1.00 84.06 646 VAL A CA 1
ATOM 5340 C C . VAL A 1 646 ? 19.170 7.732 3.941 1.00 84.06 646 VAL A C 1
ATOM 5342 O O . VAL A 1 646 ? 18.743 8.879 4.069 1.00 84.06 646 VAL A O 1
ATOM 5345 N N . VAL A 1 647 ? 18.367 6.693 3.694 1.00 83.12 647 VAL A N 1
ATOM 5346 C CA . VAL A 1 647 ? 16.916 6.835 3.498 1.00 83.12 647 VAL A CA 1
ATOM 5347 C C . VAL A 1 647 ? 16.249 7.391 4.759 1.00 83.12 647 VAL A C 1
ATOM 5349 O O . VAL A 1 647 ? 15.411 8.286 4.660 1.00 83.12 647 VAL A O 1
ATOM 5352 N N . TYR A 1 648 ? 16.664 6.936 5.946 1.00 81.00 648 TYR A N 1
ATOM 5353 C CA . TYR A 1 648 ? 16.146 7.443 7.219 1.00 81.00 648 TYR A CA 1
ATOM 5354 C C . TYR A 1 648 ? 16.405 8.946 7.388 1.00 81.00 648 TYR A C 1
ATOM 5356 O O . TYR A 1 648 ? 15.508 9.702 7.751 1.00 81.00 648 TYR A O 1
ATOM 5364 N N . ILE A 1 649 ? 17.624 9.397 7.082 1.00 78.88 649 ILE A N 1
ATOM 5365 C CA . ILE A 1 649 ? 18.034 10.802 7.184 1.00 78.88 649 ILE A CA 1
ATOM 5366 C C . ILE A 1 649 ? 17.291 11.683 6.169 1.00 78.88 649 ILE A C 1
ATOM 5368 O O . ILE A 1 649 ? 16.926 12.815 6.509 1.00 78.88 649 ILE A O 1
ATOM 5372 N N . MET A 1 650 ? 17.078 11.176 4.949 1.00 80.06 650 MET A N 1
ATOM 5373 C CA . MET A 1 650 ? 16.378 11.883 3.870 1.00 80.06 650 MET A CA 1
ATOM 5374 C C . MET A 1 650 ? 14.883 12.038 4.148 1.00 80.06 650 MET A C 1
ATOM 5376 O O . MET A 1 650 ? 14.333 13.113 3.924 1.00 80.06 650 MET A O 1
ATOM 5380 N N . MET A 1 651 ? 14.229 10.987 4.644 1.00 78.88 651 MET A N 1
ATOM 5381 C CA . MET A 1 651 ? 12.814 11.047 5.006 1.00 78.88 651 MET A CA 1
ATOM 5382 C C . MET A 1 651 ? 12.620 11.828 6.307 1.00 78.88 651 MET A C 1
ATOM 5384 O O . MET A 1 651 ? 11.798 12.731 6.392 1.00 78.88 651 MET A O 1
ATOM 5388 N N . GLY A 1 652 ? 13.431 11.561 7.323 1.00 72.69 652 GLY A N 1
ATOM 5389 C CA . GLY A 1 652 ? 13.258 12.140 8.648 1.00 72.69 652 GLY A CA 1
ATOM 5390 C C . GLY A 1 652 ? 12.191 11.416 9.484 1.00 72.69 652 GLY A C 1
ATOM 5391 O O . GLY A 1 652 ? 11.459 10.558 8.989 1.00 72.69 652 GLY A O 1
ATOM 5392 N N . PRO A 1 653 ? 12.090 11.762 10.777 1.00 69.50 653 PRO A N 1
ATOM 5393 C CA . PRO A 1 653 ? 11.378 10.957 11.775 1.00 69.50 653 PRO A CA 1
ATOM 5394 C C . PRO A 1 653 ? 9.849 10.990 11.655 1.00 69.50 653 PRO A C 1
ATOM 5396 O O . PRO A 1 653 ? 9.168 10.150 12.235 1.00 69.50 653 PRO A O 1
ATOM 5399 N N . ASN A 1 654 ? 9.295 11.948 10.908 1.00 69.81 654 ASN A N 1
ATOM 5400 C CA . ASN A 1 654 ? 7.848 12.160 10.818 1.00 69.81 654 ASN A CA 1
ATOM 5401 C C . ASN A 1 654 ? 7.164 11.300 9.742 1.00 69.81 654 ASN A C 1
ATOM 5403 O O . ASN A 1 654 ? 5.944 11.378 9.587 1.00 69.81 654 ASN A O 1
ATOM 5407 N N . TYR A 1 655 ? 7.919 10.505 8.978 1.00 69.81 655 TYR A N 1
ATOM 5408 C CA . TYR A 1 655 ? 7.346 9.645 7.946 1.00 69.81 655 TYR A CA 1
ATOM 5409 C C . TYR A 1 655 ? 6.819 8.329 8.534 1.00 69.81 655 TYR A C 1
ATOM 5411 O O . TYR A 1 655 ? 7.432 7.753 9.435 1.00 69.81 655 TYR A O 1
ATOM 5419 N N . PRO A 1 656 ? 5.692 7.807 8.020 1.00 74.94 656 PRO A N 1
ATOM 5420 C CA . PRO A 1 656 ? 5.138 6.547 8.498 1.00 74.94 656 PRO A CA 1
ATOM 5421 C C . PRO A 1 656 ? 6.118 5.388 8.243 1.00 74.94 656 PRO A C 1
ATOM 5423 O O . PRO A 1 656 ? 6.612 5.217 7.126 1.00 74.94 656 PRO A O 1
ATOM 5426 N N . LYS A 1 657 ? 6.357 4.551 9.267 1.00 77.31 657 LYS A N 1
ATOM 5427 C CA . LYS A 1 657 ? 7.312 3.421 9.219 1.00 77.31 657 LYS A CA 1
ATOM 5428 C C . LYS A 1 657 ? 7.174 2.517 7.970 1.00 77.31 657 LYS A C 1
ATOM 5430 O O . LYS A 1 657 ? 8.210 2.114 7.440 1.00 77.31 657 LYS A O 1
ATOM 5435 N N . PRO A 1 658 ? 5.965 2.199 7.452 1.00 79.12 658 PRO A N 1
ATOM 5436 C CA . PRO A 1 658 ? 5.823 1.414 6.222 1.00 79.12 658 PRO A CA 1
ATOM 5437 C C . PRO A 1 658 ? 6.445 2.077 4.986 1.00 79.12 658 PRO A C 1
ATOM 5439 O O . PRO A 1 658 ? 7.059 1.384 4.184 1.00 79.12 658 PRO A O 1
ATOM 5442 N N . VAL A 1 659 ? 6.352 3.406 4.849 1.00 81.25 659 VAL A N 1
ATOM 5443 C CA . VAL A 1 659 ? 6.946 4.140 3.713 1.00 81.25 659 VAL A CA 1
ATOM 5444 C C . VAL A 1 659 ? 8.465 4.042 3.754 1.00 81.25 659 VAL A C 1
ATOM 5446 O O . VAL A 1 659 ? 9.081 3.715 2.744 1.00 81.25 659 VAL A O 1
ATOM 5449 N N . TYR A 1 660 ? 9.056 4.229 4.936 1.00 83.25 660 TYR A N 1
ATOM 5450 C CA . TYR A 1 660 ? 10.491 4.037 5.137 1.00 83.25 660 TYR A CA 1
ATOM 5451 C C . TYR A 1 660 ? 10.938 2.625 4.730 1.00 83.25 660 TYR A C 1
ATOM 5453 O O . TYR A 1 660 ? 11.877 2.473 3.949 1.00 83.25 660 TYR A O 1
ATOM 5461 N N . ARG A 1 661 ? 10.227 1.586 5.194 1.00 82.88 661 ARG A N 1
ATOM 5462 C CA . ARG A 1 661 ? 10.536 0.191 4.842 1.00 82.88 661 ARG A CA 1
ATOM 5463 C C . ARG A 1 661 ? 10.445 -0.047 3.338 1.00 82.88 661 ARG A C 1
ATOM 5465 O O . ARG A 1 661 ? 11.388 -0.596 2.782 1.00 82.88 661 ARG A O 1
ATOM 5472 N N . ILE A 1 662 ? 9.369 0.404 2.689 1.00 84.56 662 ILE A N 1
ATOM 5473 C CA . ILE A 1 662 ? 9.178 0.261 1.239 1.00 84.56 662 ILE A CA 1
ATOM 5474 C C . ILE A 1 662 ? 10.340 0.905 0.488 1.00 84.56 662 ILE A C 1
ATOM 5476 O O . ILE A 1 662 ? 10.970 0.230 -0.320 1.00 84.56 662 ILE A O 1
ATOM 5480 N N . SER A 1 663 ? 10.683 2.157 0.798 1.00 84.44 663 SER A N 1
ATOM 5481 C CA . SER A 1 663 ? 11.746 2.880 0.094 1.00 84.44 663 SER A CA 1
ATOM 5482 C C . SER A 1 663 ? 13.130 2.266 0.279 1.00 84.44 663 SER A C 1
ATOM 5484 O O . SER A 1 663 ? 13.901 2.200 -0.677 1.00 84.44 663 SER A O 1
ATOM 5486 N N . VAL A 1 664 ? 13.441 1.768 1.478 1.00 85.56 664 VAL A N 1
ATOM 5487 C CA . VAL A 1 664 ? 14.674 1.006 1.709 1.00 85.56 664 VAL A CA 1
ATOM 5488 C C . VAL A 1 664 ? 14.672 -0.271 0.870 1.00 85.56 664 VAL A C 1
ATOM 5490 O O . VAL A 1 664 ? 15.637 -0.546 0.164 1.00 85.56 664 VAL A O 1
ATOM 5493 N N . THR A 1 665 ? 13.588 -1.045 0.912 1.00 83.62 665 THR A N 1
ATOM 5494 C CA . THR A 1 665 ? 13.511 -2.337 0.217 1.00 83.62 665 THR A CA 1
ATOM 5495 C C . THR A 1 665 ? 13.505 -2.203 -1.299 1.00 83.62 665 THR A C 1
ATOM 5497 O O . THR A 1 665 ? 14.143 -3.008 -1.968 1.00 83.62 665 THR A O 1
ATOM 5500 N N . SER A 1 666 ? 12.865 -1.170 -1.852 1.00 84.81 666 SER A N 1
ATOM 5501 C CA . SER A 1 666 ? 12.879 -0.899 -3.289 1.00 84.81 666 SER A CA 1
ATOM 5502 C C . SER A 1 666 ? 14.270 -0.488 -3.759 1.00 84.81 666 SER A C 1
ATOM 5504 O O . SER A 1 666 ? 14.733 -0.966 -4.789 1.00 84.81 666 SER A O 1
ATOM 5506 N N . LEU A 1 667 ? 14.968 0.353 -2.988 1.00 86.50 667 LEU A N 1
ATOM 5507 C CA . LEU A 1 667 ? 16.332 0.760 -3.316 1.00 86.50 667 LEU A CA 1
ATOM 5508 C C . LEU A 1 667 ? 17.301 -0.428 -3.241 1.00 86.50 667 LEU A C 1
ATOM 5510 O O . LEU A 1 667 ? 18.115 -0.609 -4.141 1.00 86.50 667 LEU A O 1
ATOM 5514 N N . LEU A 1 668 ? 17.171 -1.278 -2.217 1.00 86.31 668 LEU A N 1
ATOM 5515 C CA . LEU A 1 668 ? 17.945 -2.517 -2.113 1.00 86.31 668 LEU A CA 1
ATOM 5516 C C . LEU A 1 668 ? 17.631 -3.498 -3.248 1.00 86.31 668 LEU A C 1
ATOM 5518 O O . LEU A 1 668 ? 18.547 -4.146 -3.737 1.00 86.31 668 LEU A O 1
ATOM 5522 N N . MET A 1 669 ? 16.378 -3.586 -3.700 1.00 85.94 669 MET A N 1
ATOM 5523 C CA . MET A 1 669 ? 15.997 -4.428 -4.837 1.00 85.94 669 MET A CA 1
ATOM 5524 C C . MET A 1 669 ? 16.636 -3.944 -6.144 1.00 85.94 669 MET A C 1
ATOM 5526 O O . MET A 1 669 ? 17.191 -4.756 -6.875 1.00 85.94 669 MET A O 1
ATOM 5530 N N . ILE A 1 670 ? 16.620 -2.633 -6.414 1.00 87.75 670 ILE A N 1
ATOM 5531 C CA . ILE A 1 670 ? 17.271 -2.041 -7.597 1.00 87.75 670 ILE A CA 1
ATOM 5532 C C . ILE A 1 670 ? 18.780 -2.315 -7.574 1.00 87.75 670 ILE A C 1
ATOM 5534 O O . ILE A 1 670 ? 19.357 -2.734 -8.575 1.00 87.75 670 ILE A O 1
ATOM 5538 N N . LEU A 1 671 ? 19.413 -2.121 -6.416 1.00 88.62 671 LEU A N 1
ATOM 5539 C CA . LEU A 1 671 ? 20.830 -2.418 -6.228 1.00 88.62 671 LEU A CA 1
ATOM 5540 C C . LEU A 1 671 ? 21.124 -3.913 -6.411 1.00 88.62 671 LEU A C 1
ATOM 5542 O O . LEU A 1 671 ? 22.085 -4.261 -7.087 1.00 88.62 671 LEU A O 1
ATOM 5546 N N . ALA A 1 672 ? 20.286 -4.797 -5.864 1.00 88.62 672 ALA A N 1
ATOM 5547 C CA . ALA A 1 672 ? 20.428 -6.240 -6.031 1.00 88.62 672 ALA A CA 1
ATOM 5548 C C . ALA A 1 672 ? 20.327 -6.653 -7.505 1.00 88.62 672 ALA A C 1
ATOM 5550 O O . ALA A 1 672 ? 21.162 -7.428 -7.955 1.00 88.62 672 ALA A O 1
ATOM 5551 N N . ILE A 1 673 ? 19.371 -6.103 -8.267 1.00 89.94 673 ILE A N 1
ATOM 5552 C CA . ILE A 1 673 ? 19.261 -6.338 -9.717 1.00 89.94 673 ILE A CA 1
ATOM 5553 C C . ILE A 1 673 ? 20.569 -5.947 -10.402 1.00 89.94 673 ILE A C 1
ATOM 5555 O O . ILE A 1 673 ? 21.130 -6.753 -11.136 1.00 89.94 673 ILE A O 1
ATOM 5559 N N . PHE A 1 674 ? 21.103 -4.758 -10.117 1.00 90.75 674 PHE A N 1
ATOM 5560 C CA . PHE A 1 674 ? 22.364 -4.304 -10.702 1.00 90.75 674 PHE A CA 1
ATOM 5561 C C . PHE A 1 674 ? 23.541 -5.243 -10.378 1.00 90.75 674 PHE A C 1
ATOM 5563 O O . PHE A 1 674 ? 24.237 -5.688 -11.287 1.00 90.75 674 PHE A O 1
ATOM 5570 N N . PHE A 1 675 ? 23.748 -5.601 -9.106 1.00 88.38 675 PHE A N 1
ATOM 5571 C CA . PHE A 1 675 ? 24.868 -6.471 -8.719 1.00 88.38 675 PHE A CA 1
ATOM 5572 C C . PHE A 1 675 ? 24.738 -7.891 -9.270 1.00 88.38 675 PHE A C 1
ATOM 5574 O O . PHE A 1 675 ? 25.737 -8.480 -9.678 1.00 88.38 675 PHE A O 1
ATOM 5581 N N . VAL A 1 676 ? 23.518 -8.424 -9.322 1.00 89.94 676 VAL A N 1
ATOM 5582 C CA . VAL A 1 676 ? 23.238 -9.727 -9.929 1.00 89.94 676 VAL A CA 1
ATOM 5583 C C . VAL A 1 676 ? 23.471 -9.688 -11.442 1.00 89.94 676 VAL A C 1
ATOM 5585 O O . VAL A 1 676 ? 24.042 -10.633 -11.973 1.00 89.94 676 VAL A O 1
ATOM 5588 N N . SER A 1 677 ? 23.138 -8.581 -12.113 1.00 89.94 677 SER A N 1
ATOM 5589 C CA . SER A 1 677 ? 23.422 -8.382 -13.545 1.00 89.94 677 SER A CA 1
ATOM 5590 C C . SER A 1 677 ? 24.922 -8.422 -13.827 1.00 89.94 677 SER A C 1
ATOM 5592 O O . SER A 1 677 ? 25.376 -9.122 -14.730 1.00 89.94 677 SER A O 1
ATOM 5594 N N . CYS A 1 678 ? 25.708 -7.718 -13.006 1.00 87.81 678 CYS A N 1
ATOM 5595 C CA . CYS A 1 678 ? 27.166 -7.761 -13.074 1.00 87.81 678 CYS A CA 1
ATOM 5596 C C . CYS A 1 678 ? 27.700 -9.183 -12.846 1.00 87.81 678 CYS A C 1
ATOM 5598 O O . CYS A 1 678 ? 28.567 -9.634 -13.589 1.00 87.81 678 CYS A O 1
ATOM 5600 N N . ALA A 1 679 ? 27.179 -9.898 -11.842 1.00 86.31 679 ALA A N 1
ATOM 5601 C CA . ALA A 1 679 ? 27.601 -11.264 -11.539 1.00 86.31 679 ALA A CA 1
ATOM 5602 C C . ALA A 1 679 ? 27.295 -12.230 -12.697 1.00 86.31 679 ALA A C 1
ATOM 5604 O O . ALA A 1 679 ? 28.185 -12.964 -13.114 1.00 86.31 679 ALA A O 1
ATOM 5605 N N . LEU A 1 680 ? 26.081 -12.169 -13.253 1.00 87.38 680 LEU A N 1
ATOM 5606 C CA . LEU A 1 680 ? 25.645 -12.953 -14.413 1.00 87.38 680 LEU A CA 1
ATOM 5607 C C . LEU A 1 680 ? 26.526 -12.738 -15.645 1.00 87.38 680 LEU A C 1
ATOM 5609 O O . LEU A 1 680 ? 26.816 -13.680 -16.377 1.00 87.38 680 LEU A O 1
ATOM 5613 N N . TYR A 1 681 ? 26.939 -11.497 -15.902 1.00 87.06 681 TYR A N 1
ATOM 5614 C CA . TYR A 1 681 ? 27.822 -11.205 -17.027 1.00 87.06 681 TYR A CA 1
ATOM 5615 C C . TYR A 1 681 ? 29.227 -11.780 -16.807 1.00 87.06 681 TYR A C 1
ATOM 5617 O O . TYR A 1 681 ? 29.804 -12.387 -17.708 1.00 87.06 681 TYR A O 1
ATOM 5625 N N . VAL A 1 682 ? 29.771 -11.632 -15.596 1.00 84.62 682 VAL A N 1
ATOM 5626 C CA . VAL A 1 682 ? 31.121 -12.107 -15.260 1.00 84.62 682 VAL A CA 1
ATOM 5627 C C . VAL A 1 682 ? 31.232 -13.629 -15.334 1.00 84.62 682 VAL A C 1
ATOM 5629 O O . VAL A 1 682 ? 32.294 -14.120 -15.713 1.00 84.62 682 VAL A O 1
ATOM 5632 N N . THR A 1 683 ? 30.174 -14.381 -15.011 1.00 83.25 683 THR A N 1
ATOM 5633 C CA . THR A 1 683 ? 30.220 -15.850 -15.090 1.00 83.25 683 THR A CA 1
ATOM 5634 C C . THR A 1 683 ? 30.350 -16.368 -16.513 1.00 83.25 683 THR A C 1
ATOM 5636 O O . THR A 1 683 ? 31.068 -17.339 -16.721 1.00 83.25 683 THR A O 1
ATOM 5639 N N . SER A 1 684 ? 29.722 -15.716 -17.489 1.00 81.50 684 SER A N 1
ATOM 5640 C CA . SER A 1 684 ? 29.794 -16.143 -18.895 1.00 81.50 684 SER A CA 1
ATOM 5641 C C . SER A 1 684 ? 30.925 -15.472 -19.668 1.00 81.50 684 SER A C 1
ATOM 5643 O O . SER A 1 684 ? 31.432 -16.015 -20.646 1.00 81.50 684 SER A O 1
ATOM 5645 N N . CYS A 1 685 ? 31.348 -14.288 -19.233 1.00 80.38 685 CYS A N 1
ATOM 5646 C CA . CYS A 1 685 ? 32.419 -13.529 -19.854 1.00 80.38 685 CYS A CA 1
ATOM 5647 C C . CYS A 1 685 ? 33.486 -13.207 -18.817 1.00 80.38 685 CYS A C 1
ATOM 5649 O O . CYS A 1 685 ? 33.650 -12.041 -18.471 1.00 80.38 685 CYS A O 1
ATOM 5651 N N . PHE A 1 686 ? 34.203 -14.218 -18.308 1.00 77.88 686 PHE A N 1
ATOM 5652 C CA . PHE A 1 686 ? 35.238 -14.022 -17.284 1.00 77.88 686 PHE A CA 1
ATOM 5653 C C . PHE A 1 686 ? 36.561 -13.480 -17.845 1.00 77.88 686 PHE A C 1
ATOM 5655 O O . PHE A 1 686 ? 37.254 -12.751 -17.144 1.00 77.88 686 PHE A O 1
ATOM 5662 N N . TYR A 1 687 ? 36.913 -13.772 -19.098 1.00 71.12 687 TYR A N 1
ATOM 5663 C CA . TYR A 1 687 ? 38.127 -13.263 -19.752 1.00 71.12 687 TYR A CA 1
ATOM 5664 C C . TYR A 1 687 ? 37.792 -12.159 -20.768 1.00 71.12 687 TYR A C 1
ATOM 5666 O O . TYR A 1 687 ? 36.673 -11.657 -20.811 1.00 71.12 687 TYR A O 1
ATOM 5674 N N . ILE A 1 688 ? 38.768 -11.701 -21.563 1.00 64.62 688 ILE A N 1
ATOM 5675 C CA . ILE A 1 688 ? 38.529 -10.722 -22.646 1.00 64.62 688 ILE A CA 1
ATOM 5676 C C . ILE A 1 688 ? 37.523 -11.272 -23.675 1.00 64.62 688 ILE A C 1
ATOM 5678 O O . ILE A 1 688 ? 36.744 -10.505 -24.231 1.00 64.62 688 ILE A O 1
ATOM 5682 N N . LEU A 1 689 ? 37.517 -12.591 -23.879 1.00 69.19 689 LEU A N 1
ATOM 5683 C CA . LEU A 1 689 ? 36.549 -13.315 -24.700 1.00 69.19 689 LEU A CA 1
ATOM 5684 C C . LEU A 1 689 ? 35.517 -14.006 -23.800 1.00 69.19 689 LEU A C 1
ATOM 5686 O O . LEU A 1 689 ? 35.865 -14.526 -22.735 1.00 69.19 689 LEU A O 1
ATOM 5690 N N . CYS A 1 690 ? 34.257 -13.981 -24.230 1.00 75.88 690 CYS A N 1
ATOM 5691 C CA . CYS A 1 690 ? 33.174 -14.720 -23.591 1.00 75.88 690 CYS A CA 1
ATOM 5692 C C . CYS A 1 690 ? 33.269 -16.212 -23.911 1.00 75.88 690 CYS A C 1
ATOM 5694 O O . CYS A 1 690 ? 33.797 -16.583 -24.956 1.00 75.88 690 CYS A O 1
ATOM 5696 N N . GLU A 1 691 ? 32.760 -17.054 -23.016 1.00 78.00 691 GLU A N 1
ATOM 5697 C CA . GLU A 1 691 ? 32.664 -18.488 -23.265 1.00 78.00 691 GLU A CA 1
ATOM 5698 C C . GLU A 1 691 ? 31.638 -18.756 -24.374 1.00 78.00 691 GLU A C 1
ATOM 5700 O O . GLU A 1 691 ? 30.511 -18.259 -24.310 1.00 78.00 691 GLU A O 1
ATOM 5705 N N . ASP A 1 692 ? 32.013 -19.563 -25.371 1.00 77.00 692 ASP A N 1
ATOM 5706 C CA . ASP A 1 692 ? 31.176 -19.849 -26.547 1.00 77.00 692 ASP A CA 1
ATOM 5707 C C . ASP A 1 692 ? 29.837 -20.520 -26.189 1.00 77.00 692 ASP A C 1
ATOM 5709 O O . ASP A 1 692 ? 28.876 -20.472 -26.956 1.00 77.00 692 ASP A O 1
ATOM 5713 N N . THR A 1 693 ? 29.771 -21.154 -25.018 1.00 78.81 693 THR A N 1
ATOM 5714 C CA . THR A 1 693 ? 28.596 -21.850 -24.482 1.00 78.81 693 THR A CA 1
ATOM 5715 C C . THR A 1 693 ? 27.804 -21.009 -23.475 1.00 78.81 693 THR A C 1
ATOM 5717 O O . THR A 1 693 ? 26.725 -21.417 -23.051 1.00 78.81 693 THR A O 1
ATOM 5720 N N . GLY A 1 694 ? 28.302 -19.828 -23.095 1.00 81.50 694 GLY A N 1
ATOM 5721 C CA . GLY A 1 694 ? 27.655 -18.955 -22.118 1.00 81.50 694 GLY A CA 1
ATOM 5722 C C . GLY A 1 694 ? 26.398 -18.269 -22.660 1.00 81.50 694 GLY A C 1
ATOM 5723 O O . GLY A 1 694 ? 26.281 -18.006 -23.862 1.00 81.50 694 GLY A O 1
ATOM 5724 N N . TRP A 1 695 ? 25.468 -17.915 -21.761 1.00 85.06 695 TRP A N 1
ATOM 5725 C CA . TRP A 1 695 ? 24.204 -17.256 -22.138 1.00 85.06 695 TRP A CA 1
ATOM 5726 C C . TRP A 1 695 ? 24.417 -15.977 -22.966 1.00 85.06 695 TRP A C 1
ATOM 5728 O O . TRP A 1 695 ? 23.661 -15.716 -23.903 1.00 85.06 695 TRP A O 1
ATOM 5738 N N . TYR A 1 696 ? 25.452 -15.190 -22.644 1.00 83.69 696 TYR A N 1
ATOM 5739 C CA . TYR A 1 696 ? 25.697 -13.899 -23.287 1.00 83.69 696 TYR A CA 1
ATOM 5740 C C . TYR A 1 696 ? 26.173 -14.052 -24.732 1.00 83.69 696 TYR A C 1
ATOM 5742 O O . TYR A 1 696 ? 25.605 -13.413 -25.606 1.00 83.69 696 TYR A O 1
ATOM 5750 N N . PHE A 1 697 ? 27.165 -14.910 -24.999 1.00 78.88 697 PHE A N 1
ATOM 5751 C CA . PHE A 1 697 ? 27.772 -15.036 -26.330 1.00 78.88 697 PHE A CA 1
ATOM 5752 C C . PHE A 1 697 ? 26.784 -15.549 -27.381 1.00 78.88 697 PHE A C 1
ATOM 5754 O O . PHE A 1 697 ? 26.708 -15.008 -28.482 1.00 78.88 697 PHE A O 1
ATOM 5761 N N . LEU A 1 698 ? 26.010 -16.582 -27.036 1.00 72.69 698 LEU A N 1
ATOM 5762 C CA . LEU A 1 698 ? 25.053 -17.192 -27.959 1.00 72.69 698 LEU A CA 1
ATOM 5763 C C . LEU A 1 698 ? 23.895 -16.247 -28.276 1.00 72.69 698 LEU A C 1
ATOM 5765 O O . LEU A 1 698 ? 23.537 -16.091 -29.439 1.00 72.69 698 LEU A O 1
ATOM 5769 N N . SER A 1 699 ? 23.364 -15.576 -27.254 1.00 73.69 699 SER A N 1
ATOM 5770 C CA . SER A 1 699 ? 22.221 -14.674 -27.420 1.00 73.69 699 SER A CA 1
ATOM 5771 C C . SER A 1 699 ? 22.641 -13.334 -28.048 1.00 73.69 699 SER A C 1
ATOM 5773 O O . SER A 1 699 ? 21.929 -12.772 -28.879 1.00 73.69 699 SER A O 1
ATOM 5775 N N . SER A 1 700 ? 23.832 -12.811 -27.715 1.00 68.81 700 SER A N 1
ATOM 5776 C CA . SER A 1 700 ? 24.335 -11.554 -28.289 1.00 68.81 700 SER A CA 1
ATOM 5777 C C . SER A 1 700 ? 24.687 -11.681 -29.766 1.00 68.81 700 SER A C 1
ATOM 5779 O O . SER A 1 700 ? 24.444 -10.738 -30.511 1.00 68.81 700 SER A O 1
ATOM 5781 N N . LYS A 1 701 ? 25.194 -12.839 -30.212 1.00 65.44 701 LYS A N 1
ATOM 5782 C CA . LYS A 1 701 ? 25.592 -13.071 -31.608 1.00 65.44 701 LYS A CA 1
ATOM 5783 C C . LYS A 1 701 ? 24.428 -12.950 -32.596 1.00 65.44 701 LYS A C 1
ATOM 5785 O O . LYS A 1 701 ? 24.645 -12.502 -33.718 1.00 65.44 701 LYS A O 1
ATOM 5790 N N . GLU A 1 702 ? 23.218 -13.324 -32.184 1.00 57.91 702 GLU A N 1
ATOM 5791 C CA . GLU A 1 702 ? 22.003 -13.171 -32.998 1.00 57.91 702 GLU A CA 1
ATOM 5792 C C . GLU A 1 702 ? 21.451 -11.739 -32.988 1.00 57.91 702 GLU A C 1
ATOM 5794 O O . GLU A 1 702 ? 20.798 -11.333 -33.946 1.00 57.91 702 GLU A O 1
ATOM 5799 N N . THR A 1 703 ? 21.735 -10.961 -31.937 1.00 59.09 703 THR A N 1
ATOM 5800 C CA . THR A 1 703 ? 21.110 -9.645 -31.726 1.00 59.09 703 THR A CA 1
ATOM 5801 C C . THR A 1 703 ? 22.021 -8.480 -32.152 1.00 59.09 703 THR A C 1
ATOM 5803 O O . THR A 1 703 ? 21.534 -7.497 -32.701 1.00 59.09 703 THR A O 1
ATOM 5806 N N . TYR A 1 704 ? 23.344 -8.576 -31.941 1.00 62.06 704 TYR A N 1
ATOM 5807 C CA . TYR A 1 704 ? 24.334 -7.542 -32.285 1.00 62.06 704 TYR A CA 1
ATOM 5808 C C . TYR A 1 704 ? 25.699 -8.171 -32.638 1.00 62.06 704 TYR A C 1
ATOM 5810 O O . TYR A 1 704 ? 26.361 -8.717 -31.755 1.00 62.06 704 TYR A O 1
ATOM 5818 N N . PRO A 1 705 ? 26.192 -8.055 -33.885 1.00 53.34 705 PRO A N 1
ATOM 5819 C CA . PRO A 1 705 ? 27.492 -8.618 -34.263 1.00 53.34 705 PRO A CA 1
ATOM 5820 C C . PRO A 1 705 ? 28.696 -7.899 -33.611 1.00 53.34 705 PRO A C 1
ATOM 5822 O O . PRO A 1 705 ? 29.754 -8.510 -33.447 1.00 53.34 705 PRO A O 1
ATOM 5825 N N . ASP A 1 706 ? 28.540 -6.644 -33.165 1.00 53.59 706 ASP A N 1
ATOM 5826 C CA . ASP A 1 706 ? 29.585 -5.864 -32.478 1.00 53.59 706 ASP A CA 1
ATOM 5827 C C . ASP A 1 706 ? 29.636 -6.165 -30.965 1.00 53.59 706 ASP A C 1
ATOM 5829 O O . ASP A 1 706 ? 29.208 -5.390 -30.107 1.00 53.59 706 ASP A O 1
ATOM 5833 N N . ASN A 1 707 ? 30.216 -7.317 -30.626 1.00 56.19 707 ASN A N 1
ATOM 5834 C CA . ASN A 1 707 ? 30.286 -7.906 -29.278 1.00 56.19 707 ASN A CA 1
ATOM 5835 C C . ASN A 1 707 ? 31.111 -7.132 -28.213 1.00 56.19 707 ASN A C 1
ATOM 5837 O O . ASN A 1 707 ? 31.357 -7.670 -27.134 1.00 56.19 707 ASN A O 1
ATOM 5841 N N . GLN A 1 708 ? 31.570 -5.898 -28.466 1.00 61.59 708 GLN A N 1
ATOM 5842 C CA . GLN A 1 708 ? 32.605 -5.247 -27.635 1.00 61.59 708 GLN A CA 1
ATOM 5843 C C . GLN A 1 708 ? 32.183 -3.964 -26.900 1.00 61.59 708 GLN A C 1
ATOM 5845 O O . GLN A 1 708 ? 32.990 -3.399 -26.160 1.00 61.59 708 GLN A O 1
ATOM 5850 N N . ASN A 1 709 ? 30.942 -3.484 -27.041 1.00 77.81 709 ASN A N 1
ATOM 5851 C CA . ASN A 1 709 ? 30.528 -2.264 -26.340 1.00 77.81 709 ASN A CA 1
ATOM 5852 C C . ASN A 1 709 ? 30.057 -2.574 -24.898 1.00 77.81 709 ASN A C 1
ATOM 5854 O O . ASN A 1 709 ? 29.013 -3.214 -24.724 1.00 77.81 709 ASN A O 1
ATOM 5858 N N . PRO A 1 710 ? 30.736 -2.068 -23.846 1.00 79.38 710 PRO A N 1
ATOM 5859 C CA . PRO A 1 710 ? 30.371 -2.348 -22.451 1.00 79.38 710 PRO A CA 1
ATOM 5860 C C . PRO A 1 710 ? 28.963 -1.859 -22.086 1.00 79.38 710 PRO A C 1
ATOM 5862 O O . PRO A 1 710 ? 28.331 -2.388 -21.173 1.00 79.38 710 PRO A O 1
ATOM 5865 N N . LYS A 1 711 ? 28.436 -0.868 -22.818 1.00 82.69 711 LYS A N 1
ATOM 5866 C CA . LYS A 1 711 ? 27.075 -0.355 -22.614 1.00 82.69 711 LYS A CA 1
ATOM 5867 C C . LYS A 1 711 ? 26.001 -1.369 -23.014 1.00 82.69 711 LYS A C 1
ATOM 5869 O O . LYS A 1 711 ? 25.009 -1.490 -22.301 1.00 82.69 711 LYS A O 1
ATOM 5874 N N . HIS A 1 712 ? 26.197 -2.100 -24.113 1.00 82.44 712 HIS A N 1
ATOM 5875 C CA . HIS A 1 712 ? 25.252 -3.136 -24.551 1.00 82.44 712 HIS A CA 1
ATOM 5876 C C . HIS A 1 712 ? 25.311 -4.351 -23.622 1.00 82.44 712 HIS A C 1
ATOM 5878 O O . HIS A 1 712 ? 24.269 -4.873 -23.237 1.00 82.44 712 HIS A O 1
ATOM 5884 N N . ALA A 1 713 ? 26.509 -4.716 -23.156 1.00 84.69 713 ALA A N 1
ATOM 5885 C CA . ALA A 1 713 ? 26.688 -5.769 -22.161 1.00 84.69 713 ALA A CA 1
ATOM 5886 C C . ALA A 1 713 ? 25.939 -5.478 -20.848 1.00 84.69 713 ALA A C 1
ATOM 5888 O O . ALA A 1 713 ? 25.220 -6.338 -20.327 1.00 84.69 713 ALA A O 1
ATOM 5889 N N . LEU A 1 714 ? 26.045 -4.246 -20.334 1.00 87.75 714 LEU A N 1
ATOM 5890 C CA . LEU A 1 714 ? 25.288 -3.821 -19.155 1.00 87.75 714 LEU A CA 1
ATOM 5891 C C . LEU A 1 714 ? 23.778 -3.852 -19.416 1.00 87.75 714 LEU A C 1
ATOM 5893 O O . LEU A 1 714 ? 23.024 -4.340 -18.581 1.00 87.75 714 LEU A O 1
ATOM 5897 N N . LEU A 1 715 ? 23.328 -3.339 -20.560 1.00 87.69 715 LEU A N 1
ATOM 5898 C CA . LEU A 1 715 ? 21.903 -3.282 -20.875 1.00 87.69 715 LEU A CA 1
ATOM 5899 C C . LEU A 1 715 ? 21.280 -4.683 -20.964 1.00 87.69 715 LEU A C 1
ATOM 5901 O O . LEU A 1 715 ? 20.258 -4.928 -20.328 1.00 87.69 715 LEU A O 1
ATOM 5905 N N . ASN A 1 716 ? 21.922 -5.607 -21.681 1.00 86.56 716 ASN A N 1
ATOM 5906 C CA . ASN A 1 716 ? 21.424 -6.970 -21.874 1.00 86.56 716 ASN A CA 1
ATOM 5907 C C . ASN A 1 716 ? 21.446 -7.775 -20.568 1.00 86.56 716 ASN A C 1
ATOM 5909 O O . ASN A 1 716 ? 20.498 -8.494 -20.265 1.00 86.56 716 ASN A O 1
ATOM 5913 N N . SER A 1 717 ? 22.495 -7.622 -19.753 1.00 89.38 717 SER A N 1
ATOM 5914 C CA . SER A 1 717 ? 22.566 -8.283 -18.441 1.00 89.38 717 SER A CA 1
ATOM 5915 C C . SER A 1 717 ? 21.526 -7.746 -17.456 1.00 89.38 717 SER A C 1
ATOM 5917 O O . SER A 1 717 ? 20.893 -8.536 -16.753 1.00 89.38 717 SER A O 1
ATOM 5919 N N . VAL A 1 718 ? 21.292 -6.429 -17.429 1.00 89.94 718 VAL A N 1
ATOM 5920 C CA . VAL A 1 718 ? 20.216 -5.827 -16.626 1.00 89.94 718 VAL A CA 1
ATOM 5921 C C . VAL A 1 718 ? 18.858 -6.301 -17.110 1.00 89.94 718 VAL A C 1
ATOM 5923 O O . VAL A 1 718 ? 18.036 -6.693 -16.289 1.00 89.94 718 VAL A O 1
ATOM 5926 N N . TYR A 1 719 ? 18.635 -6.327 -18.420 1.00 88.69 719 TYR A N 1
ATOM 5927 C CA . TYR A 1 719 ? 17.402 -6.826 -19.010 1.00 88.69 719 TYR A CA 1
ATOM 5928 C C . TYR A 1 719 ? 17.122 -8.286 -18.623 1.00 88.69 719 TYR A C 1
ATOM 5930 O O . TYR A 1 719 ? 16.059 -8.573 -18.069 1.00 88.69 719 TYR A O 1
ATOM 5938 N N . PHE A 1 720 ? 18.100 -9.181 -18.805 1.00 88.69 720 PHE A N 1
ATOM 5939 C CA . PHE A 1 720 ? 17.969 -10.595 -18.446 1.00 88.69 720 PHE A CA 1
ATOM 5940 C C . PHE A 1 720 ? 17.757 -10.798 -16.938 1.00 88.69 720 PHE A C 1
ATOM 5942 O O . PHE A 1 720 ? 16.968 -11.640 -16.502 1.00 88.69 720 PHE A O 1
ATOM 5949 N N . THR A 1 721 ? 18.412 -9.979 -16.113 1.00 89.25 721 THR A N 1
ATOM 5950 C CA . THR A 1 721 ? 18.226 -10.025 -14.659 1.00 89.25 721 THR A CA 1
ATOM 5951 C C . THR A 1 721 ? 16.860 -9.501 -14.247 1.00 89.25 721 THR A C 1
ATOM 5953 O O . THR A 1 721 ? 16.245 -10.072 -13.356 1.00 89.25 721 THR A O 1
ATOM 5956 N N . VAL A 1 722 ? 16.365 -8.428 -14.867 1.00 88.62 722 VAL A N 1
ATOM 5957 C CA . VAL A 1 722 ? 15.041 -7.850 -14.601 1.00 88.62 722 VAL A CA 1
ATOM 5958 C C . VAL A 1 722 ? 13.946 -8.848 -14.972 1.00 88.62 722 VAL A C 1
ATOM 5960 O O . VAL A 1 722 ? 13.068 -9.109 -14.147 1.00 88.62 722 VAL A O 1
ATOM 5963 N N . SER A 1 723 ? 14.017 -9.452 -16.162 1.00 87.06 723 SER A N 1
ATOM 5964 C CA . SER A 1 723 ? 13.038 -10.451 -16.603 1.00 87.06 723 SER A CA 1
ATOM 5965 C C . SER A 1 723 ? 13.036 -11.683 -15.689 1.00 87.06 723 SER A C 1
ATOM 5967 O O . SER A 1 723 ? 11.979 -12.129 -15.231 1.00 87.06 723 SER A O 1
ATOM 5969 N N . SER A 1 724 ? 14.220 -12.163 -15.304 1.00 87.69 724 SER A N 1
ATOM 5970 C CA . SER A 1 724 ? 14.371 -13.263 -14.346 1.00 87.69 724 SER A CA 1
ATOM 5971 C C . SER A 1 724 ? 13.870 -12.883 -12.946 1.00 87.69 724 SER A C 1
ATOM 5973 O O . SER A 1 724 ? 13.067 -13.598 -12.352 1.00 87.69 724 SER A O 1
ATOM 5975 N N . ALA A 1 725 ? 14.259 -11.722 -12.415 1.00 85.81 725 ALA A N 1
ATOM 5976 C CA . ALA A 1 725 ? 13.868 -11.256 -11.084 1.00 85.81 725 ALA A CA 1
ATOM 5977 C C . ALA A 1 725 ? 12.345 -11.145 -10.933 1.00 85.81 725 ALA A C 1
ATOM 5979 O O . ALA A 1 725 ? 11.789 -11.489 -9.886 1.00 85.81 725 ALA A O 1
ATOM 5980 N N . PHE A 1 726 ? 11.644 -10.717 -11.986 1.00 84.44 726 PHE A N 1
ATOM 5981 C CA . PHE A 1 726 ? 10.186 -10.603 -11.974 1.00 84.44 726 PHE A CA 1
ATOM 5982 C C . PHE A 1 726 ? 9.439 -11.871 -12.398 1.00 84.44 726 PHE A C 1
ATOM 5984 O O . PHE A 1 726 ? 8.218 -11.906 -12.216 1.00 84.44 726 PHE A O 1
ATOM 5991 N N . HIS A 1 727 ? 10.172 -12.921 -12.790 1.00 83.69 727 HIS A N 1
ATOM 5992 C CA . HIS A 1 727 ? 9.676 -14.242 -13.201 1.00 83.69 727 HIS A CA 1
ATOM 5993 C C . HIS A 1 727 ? 8.892 -14.209 -14.514 1.00 83.69 727 HIS A C 1
ATOM 5995 O O . HIS A 1 727 ? 7.915 -14.935 -14.668 1.00 83.69 727 HIS A O 1
ATOM 6001 N N . THR A 1 728 ? 9.304 -13.347 -15.444 1.00 79.12 728 THR A N 1
ATOM 6002 C CA . THR A 1 728 ? 8.631 -13.194 -16.737 1.00 79.12 728 THR A CA 1
ATOM 6003 C C . THR A 1 728 ? 9.235 -14.036 -17.844 1.00 79.12 728 THR A C 1
ATOM 6005 O O . THR A 1 728 ? 8.578 -14.164 -18.858 1.00 79.12 728 THR A O 1
ATOM 6008 N N . GLY A 1 729 ? 10.440 -14.594 -17.655 1.00 68.31 729 GLY A N 1
ATOM 6009 C CA . GLY A 1 729 ? 11.059 -15.603 -18.528 1.00 68.31 729 GLY A CA 1
ATOM 6010 C C . GLY A 1 729 ? 10.876 -15.348 -20.026 1.00 68.31 729 GLY A C 1
ATOM 6011 O O . GLY A 1 729 ? 9.978 -15.904 -20.643 1.00 68.31 729 GLY A O 1
ATOM 6012 N N . ILE A 1 730 ? 11.729 -14.524 -20.625 1.00 67.19 730 ILE A N 1
ATOM 6013 C CA . ILE A 1 730 ? 11.632 -14.208 -22.055 1.00 67.19 730 ILE A CA 1
ATOM 6014 C C . ILE A 1 730 ? 12.527 -15.193 -22.808 1.00 67.19 730 ILE A C 1
ATOM 6016 O O . ILE A 1 730 ? 13.603 -15.545 -22.330 1.00 67.19 730 ILE A O 1
ATOM 6020 N N . GLY A 1 731 ? 12.051 -15.695 -23.946 1.00 68.06 731 GLY A N 1
ATOM 6021 C CA . GLY A 1 731 ? 12.689 -16.782 -24.692 1.00 68.06 731 GLY A CA 1
ATOM 6022 C C . GLY A 1 731 ? 13.993 -16.404 -25.402 1.00 68.06 731 GLY A C 1
ATOM 6023 O O . GLY A 1 731 ? 14.594 -17.271 -26.028 1.00 68.06 731 GLY A O 1
ATOM 6024 N N . ASP A 1 732 ? 14.432 -15.147 -25.305 1.00 76.88 732 ASP A N 1
ATOM 6025 C CA . ASP A 1 732 ? 15.618 -14.604 -25.972 1.00 76.88 732 ASP A CA 1
ATOM 6026 C C . ASP A 1 732 ? 16.920 -14.867 -25.206 1.00 76.88 732 ASP A C 1
ATOM 6028 O O . ASP A 1 732 ? 17.927 -15.240 -25.803 1.00 76.88 732 ASP A O 1
ATOM 6032 N N . PHE A 1 733 ? 16.902 -14.740 -23.878 1.00 82.94 733 PHE A N 1
ATOM 6033 C CA . PHE A 1 733 ? 18.039 -15.057 -23.018 1.00 82.94 733 PHE A CA 1
ATOM 6034 C C . PHE A 1 733 ? 17.736 -16.282 -22.163 1.00 82.94 733 PHE A C 1
ATOM 6036 O O . PHE A 1 733 ? 16.892 -16.264 -21.267 1.00 82.94 733 PHE A O 1
ATOM 6043 N N . LEU A 1 734 ? 18.476 -17.361 -22.414 1.00 82.00 734 LEU A N 1
ATOM 6044 C CA . LEU A 1 734 ? 18.325 -18.630 -21.709 1.00 82.00 734 LEU A CA 1
ATOM 6045 C C . LEU A 1 734 ? 19.675 -19.087 -21.150 1.00 82.00 734 LEU A C 1
ATOM 6047 O O . LEU A 1 734 ? 20.680 -19.020 -21.864 1.00 82.00 734 LEU A O 1
ATOM 6051 N N . PRO A 1 735 ? 19.721 -19.605 -19.907 1.00 85.06 735 PRO A N 1
ATOM 6052 C CA . PRO A 1 735 ? 20.920 -20.262 -19.414 1.00 85.06 735 PRO A CA 1
ATOM 6053 C C . PRO A 1 735 ? 21.193 -21.511 -20.259 1.00 85.06 735 PRO A C 1
ATOM 6055 O O . PRO A 1 735 ? 20.302 -22.335 -20.475 1.00 85.06 735 PRO A O 1
ATOM 6058 N N . LYS A 1 736 ? 22.427 -21.648 -20.746 1.00 81.88 736 LYS A N 1
ATOM 6059 C CA . LYS A 1 736 ? 22.855 -22.793 -21.567 1.00 81.88 736 LYS A CA 1
ATOM 6060 C C . LYS A 1 736 ? 23.786 -23.723 -20.791 1.00 81.88 736 LYS A C 1
ATOM 6062 O O . LYS A 1 736 ? 23.630 -24.940 -20.862 1.00 81.88 736 LYS A O 1
ATOM 6067 N N . ASN A 1 737 ? 24.687 -23.152 -19.991 1.00 85.56 737 ASN A N 1
ATOM 6068 C CA . ASN A 1 737 ? 25.613 -23.898 -19.143 1.00 85.56 737 ASN A CA 1
ATOM 6069 C C . ASN A 1 737 ? 24.978 -24.305 -17.807 1.00 85.56 737 ASN A C 1
ATOM 6071 O O . ASN A 1 737 ? 24.072 -23.646 -17.297 1.00 85.56 737 ASN A O 1
ATOM 6075 N N . SER A 1 738 ? 25.487 -25.380 -17.199 1.00 86.38 738 SER A N 1
ATOM 6076 C CA . SER A 1 738 ? 25.030 -25.853 -15.881 1.00 86.38 738 SER A CA 1
ATOM 6077 C C . SER A 1 738 ? 25.270 -24.823 -14.770 1.00 86.38 738 SER A C 1
ATOM 6079 O O . SER A 1 738 ? 24.459 -24.699 -13.851 1.00 86.38 738 SER A O 1
ATOM 6081 N N . THR A 1 739 ? 26.351 -24.049 -14.881 1.00 84.81 739 THR A N 1
ATOM 6082 C CA . THR A 1 739 ? 26.684 -22.918 -14.005 1.00 84.81 739 THR A CA 1
ATOM 6083 C C . THR A 1 739 ? 25.670 -21.784 -14.137 1.00 84.81 739 THR A C 1
ATOM 6085 O O . THR A 1 739 ? 25.119 -21.342 -13.128 1.00 84.81 739 THR A O 1
ATOM 6088 N N . ASP A 1 740 ? 25.367 -21.369 -15.369 1.00 85.44 740 ASP A N 1
ATOM 6089 C CA . ASP A 1 740 ? 24.368 -20.339 -15.669 1.00 85.44 740 ASP A CA 1
ATOM 6090 C C . ASP A 1 740 ? 22.977 -20.769 -15.183 1.00 85.44 740 ASP A C 1
ATOM 6092 O O . ASP A 1 740 ? 22.258 -19.977 -14.576 1.00 85.44 740 ASP A O 1
ATOM 6096 N N . LEU A 1 741 ? 22.612 -22.041 -15.376 1.00 88.25 741 LEU A N 1
ATOM 6097 C CA . LEU A 1 741 ? 21.330 -22.589 -14.931 1.00 88.25 741 LEU A CA 1
ATOM 6098 C C . LEU A 1 741 ? 21.185 -22.528 -13.407 1.00 88.25 741 LEU A C 1
ATOM 6100 O O . LEU A 1 741 ? 20.152 -22.088 -12.904 1.00 88.25 741 LEU A O 1
ATOM 6104 N N . LEU A 1 742 ? 22.219 -22.941 -12.667 1.00 89.06 742 LEU A N 1
ATOM 6105 C CA . LEU A 1 742 ? 22.214 -22.892 -11.204 1.00 89.06 742 LEU A CA 1
ATOM 6106 C C . LEU A 1 742 ? 22.140 -21.449 -10.691 1.00 89.06 742 LEU A C 1
ATOM 6108 O O . LEU A 1 742 ? 21.426 -21.168 -9.727 1.00 89.06 742 LEU A O 1
ATOM 6112 N N . LEU A 1 743 ? 22.842 -20.528 -11.351 1.00 86.31 743 LEU A N 1
ATOM 6113 C CA . LEU A 1 743 ? 22.850 -19.117 -10.990 1.00 86.31 743 LEU A CA 1
ATOM 6114 C C . LEU A 1 743 ? 21.480 -18.471 -11.253 1.00 86.31 743 LEU A C 1
ATOM 6116 O O . LEU A 1 743 ? 20.918 -17.855 -10.348 1.00 86.31 743 LEU A O 1
ATOM 6120 N N . VAL A 1 744 ? 20.888 -18.677 -12.432 1.00 88.44 744 VAL A N 1
ATOM 6121 C CA . VAL A 1 744 ? 19.537 -18.187 -12.762 1.00 88.44 744 VAL A CA 1
ATOM 6122 C C . VAL A 1 744 ? 18.485 -18.793 -11.827 1.00 88.44 744 VAL A C 1
ATOM 6124 O O . VAL A 1 744 ? 17.617 -18.072 -11.334 1.00 88.44 744 VAL A O 1
ATOM 6127 N N . ALA A 1 745 ? 18.590 -20.082 -11.486 1.00 89.25 745 ALA A N 1
ATOM 6128 C CA . ALA A 1 745 ? 17.712 -20.708 -10.497 1.00 89.25 745 ALA A CA 1
ATOM 6129 C C . ALA A 1 745 ? 17.833 -20.047 -9.110 1.00 89.25 745 ALA A C 1
ATOM 6131 O O . ALA A 1 745 ? 16.820 -19.773 -8.461 1.00 89.25 745 ALA A O 1
ATOM 6132 N N . ALA A 1 746 ? 19.053 -19.727 -8.664 1.00 89.06 746 ALA A N 1
ATOM 6133 C CA . ALA A 1 746 ? 19.275 -19.011 -7.409 1.00 89.06 746 ALA A CA 1
ATOM 6134 C C . ALA A 1 746 ? 18.694 -17.585 -7.443 1.00 89.06 746 ALA A C 1
ATOM 6136 O O . ALA A 1 746 ? 18.061 -17.159 -6.474 1.00 89.06 746 ALA A O 1
ATOM 6137 N N . ILE A 1 747 ? 18.849 -16.867 -8.562 1.00 88.94 747 ILE A N 1
ATOM 6138 C CA . ILE A 1 747 ? 18.251 -15.541 -8.786 1.00 88.94 747 ILE A CA 1
ATOM 6139 C C . ILE A 1 747 ? 16.736 -15.610 -8.626 1.00 88.94 747 ILE A C 1
ATOM 6141 O O . ILE A 1 747 ? 16.174 -14.823 -7.862 1.00 88.94 747 ILE A O 1
ATOM 6145 N N . LEU A 1 748 ? 16.080 -16.563 -9.292 1.00 88.81 748 LEU A N 1
ATOM 6146 C CA . LEU A 1 748 ? 14.628 -16.729 -9.225 1.00 88.81 748 LEU A CA 1
ATOM 6147 C C . LEU A 1 748 ? 14.158 -16.896 -7.775 1.00 88.81 748 LEU A C 1
ATOM 6149 O O . LEU A 1 748 ? 13.295 -16.150 -7.317 1.00 88.81 748 LEU A O 1
ATOM 6153 N N . VAL A 1 749 ? 14.790 -17.787 -7.005 1.00 90.06 749 VAL A N 1
ATOM 6154 C CA . VAL A 1 749 ? 14.430 -18.013 -5.594 1.00 90.06 749 VAL A CA 1
ATOM 6155 C C . VAL A 1 749 ? 14.643 -16.758 -4.739 1.00 90.06 749 VAL A C 1
ATOM 6157 O O . VAL A 1 749 ? 13.759 -16.380 -3.966 1.00 90.06 749 VAL A O 1
ATOM 6160 N N . ILE A 1 750 ? 15.786 -16.080 -4.877 1.00 89.06 750 ILE A N 1
ATOM 6161 C CA . ILE A 1 750 ? 16.106 -14.881 -4.086 1.00 89.06 750 ILE A CA 1
ATOM 6162 C C . ILE A 1 750 ? 15.112 -13.752 -4.385 1.00 89.06 750 ILE A C 1
ATOM 6164 O O . ILE A 1 750 ? 14.554 -13.144 -3.465 1.00 89.06 750 ILE A O 1
ATOM 6168 N N . PHE A 1 751 ? 14.854 -13.477 -5.664 1.00 89.00 751 PHE A N 1
ATOM 6169 C CA . PHE A 1 751 ? 13.946 -12.404 -6.054 1.00 89.00 751 PHE A CA 1
ATOM 6170 C C . PHE A 1 751 ? 12.479 -12.739 -5.792 1.00 89.00 751 PHE A C 1
ATOM 6172 O O . PHE A 1 751 ? 11.717 -11.818 -5.497 1.00 89.00 751 PHE A O 1
ATOM 6179 N N . LEU A 1 752 ? 12.084 -14.016 -5.776 1.00 87.81 752 LEU A N 1
ATOM 6180 C CA . LEU A 1 752 ? 10.753 -14.432 -5.325 1.00 87.81 752 LEU A CA 1
ATOM 6181 C C . LEU A 1 752 ? 10.504 -14.005 -3.872 1.00 87.81 752 LEU A C 1
ATOM 6183 O O . LEU A 1 752 ? 9.468 -13.414 -3.547 1.00 87.81 752 LEU A O 1
ATOM 6187 N N . VAL A 1 753 ? 11.476 -14.253 -2.990 1.00 88.69 753 VAL A N 1
ATOM 6188 C CA . VAL A 1 753 ? 11.393 -13.873 -1.572 1.00 88.69 753 VAL A CA 1
ATOM 6189 C C . VAL A 1 753 ? 11.377 -12.349 -1.412 1.00 88.69 753 VAL A C 1
ATOM 6191 O O . VAL A 1 753 ? 10.543 -11.805 -0.688 1.00 88.69 753 VAL A O 1
ATOM 6194 N N . LEU A 1 754 ? 12.245 -11.627 -2.127 1.00 84.62 754 LEU A N 1
ATOM 6195 C CA . LEU A 1 754 ? 12.273 -10.160 -2.077 1.00 84.62 754 LEU A CA 1
ATOM 6196 C C . LEU A 1 754 ? 10.973 -9.532 -2.602 1.00 84.62 754 LEU A C 1
ATOM 6198 O O . LEU A 1 754 ? 10.429 -8.618 -1.978 1.00 84.62 754 LEU A O 1
ATOM 6202 N N . LYS A 1 755 ? 10.437 -10.047 -3.714 1.00 82.56 755 LYS A N 1
ATOM 6203 C CA . LYS A 1 755 ? 9.182 -9.593 -4.333 1.00 82.56 755 LYS A CA 1
ATOM 6204 C C . LYS A 1 755 ? 7.983 -9.814 -3.416 1.00 82.56 755 LYS A C 1
ATOM 6206 O O . LYS A 1 755 ? 7.159 -8.909 -3.254 1.00 82.56 755 LYS A O 1
ATOM 6211 N N . THR A 1 756 ? 7.878 -10.987 -2.795 1.00 84.56 756 THR A N 1
ATOM 6212 C CA . THR A 1 756 ? 6.788 -11.294 -1.852 1.00 84.56 756 THR A CA 1
ATOM 6213 C C . THR A 1 756 ? 6.860 -10.417 -0.604 1.00 84.56 756 THR A C 1
ATOM 6215 O O . THR A 1 756 ? 5.839 -9.868 -0.182 1.00 84.56 756 THR A O 1
ATOM 6218 N N . TYR A 1 757 ? 8.061 -10.180 -0.071 1.00 86.19 757 TYR A N 1
ATOM 6219 C CA . TYR A 1 757 ? 8.264 -9.257 1.044 1.00 86.19 757 TYR A CA 1
ATOM 6220 C C . TYR A 1 757 ? 7.864 -7.815 0.696 1.00 86.19 757 TYR A C 1
ATOM 6222 O O . TYR A 1 757 ? 7.103 -7.192 1.443 1.00 86.19 757 TYR A O 1
ATOM 6230 N N . LEU A 1 758 ? 8.317 -7.295 -0.452 1.00 83.00 758 LEU A N 1
ATOM 6231 C CA . LEU A 1 758 ? 7.973 -5.950 -0.925 1.00 83.00 758 LEU A CA 1
ATOM 6232 C C . LEU A 1 758 ? 6.453 -5.795 -1.086 1.00 83.00 758 LEU A C 1
ATOM 6234 O O . LEU A 1 758 ? 5.872 -4.823 -0.602 1.00 83.00 758 LEU A O 1
ATOM 6238 N N . SER A 1 759 ? 5.802 -6.791 -1.691 1.00 81.50 759 SER A N 1
ATOM 6239 C CA . SER A 1 759 ? 4.343 -6.826 -1.855 1.00 81.50 759 SER A CA 1
ATOM 6240 C C . SER A 1 759 ? 3.623 -6.758 -0.502 1.00 81.50 759 SER A C 1
ATOM 6242 O O . SER A 1 759 ? 2.691 -5.973 -0.337 1.00 81.50 759 SER A O 1
ATOM 6244 N N . GLY A 1 760 ? 4.104 -7.497 0.504 1.00 82.56 760 GLY A N 1
ATOM 6245 C CA . GLY A 1 760 ? 3.585 -7.438 1.874 1.00 82.56 760 GLY A CA 1
ATOM 6246 C C . GLY A 1 760 ? 3.680 -6.046 2.512 1.00 82.56 760 GLY A C 1
ATOM 6247 O O . GLY A 1 760 ? 2.737 -5.596 3.169 1.00 82.56 760 GLY A O 1
ATOM 6248 N N . GLN A 1 761 ? 4.784 -5.324 2.292 1.00 82.56 761 GLN A N 1
ATOM 6249 C CA . GLN A 1 761 ? 4.939 -3.957 2.805 1.00 82.56 761 GLN A CA 1
ATOM 6250 C C . GLN A 1 761 ? 3.991 -2.969 2.108 1.00 82.56 761 GLN A C 1
ATOM 6252 O O . GLN A 1 761 ? 3.393 -2.125 2.780 1.00 82.56 761 GLN A O 1
ATOM 6257 N N . PHE A 1 762 ? 3.795 -3.095 0.790 1.00 78.81 762 PHE A N 1
ATOM 6258 C CA . PHE A 1 762 ? 2.825 -2.280 0.047 1.00 78.81 762 PHE A CA 1
ATOM 6259 C C . PHE A 1 762 ? 1.390 -2.475 0.550 1.00 78.81 762 PHE A C 1
ATOM 6261 O O . PHE A 1 762 ? 0.677 -1.489 0.746 1.00 78.81 762 PHE A O 1
ATOM 6268 N N . ILE A 1 763 ? 0.990 -3.717 0.844 1.00 76.62 763 ILE A N 1
ATOM 6269 C CA . ILE A 1 763 ? -0.320 -4.022 1.443 1.00 76.62 763 ILE A CA 1
ATOM 6270 C C . ILE A 1 763 ? -0.484 -3.289 2.782 1.00 76.62 763 ILE A C 1
ATOM 6272 O O . ILE A 1 763 ? -1.510 -2.652 3.021 1.00 76.62 763 ILE A O 1
ATOM 6276 N N . SER A 1 764 ? 0.543 -3.328 3.637 1.00 76.75 764 SER A N 1
ATOM 6277 C CA . SER A 1 764 ? 0.545 -2.634 4.932 1.00 76.75 764 SER A CA 1
ATOM 6278 C C . SER A 1 764 ? 0.381 -1.114 4.786 1.00 76.75 764 SER A C 1
ATOM 6280 O O . SER A 1 764 ? -0.391 -0.493 5.520 1.00 76.75 764 SER A O 1
ATOM 6282 N N . LEU A 1 765 ? 1.044 -0.505 3.796 1.00 77.94 765 LEU A N 1
ATOM 6283 C CA . LEU A 1 765 ? 0.908 0.924 3.513 1.00 77.94 765 LEU A CA 1
ATOM 6284 C C . LEU A 1 765 ? -0.501 1.292 3.035 1.00 77.94 765 LEU A C 1
ATOM 6286 O O . LEU A 1 765 ? -1.069 2.270 3.519 1.00 77.94 765 LEU A O 1
ATOM 6290 N N . ILE A 1 766 ? -1.061 0.526 2.097 1.00 69.75 766 ILE A N 1
ATOM 6291 C CA . ILE A 1 766 ? -2.410 0.769 1.563 1.00 69.75 766 ILE A CA 1
ATOM 6292 C C . ILE A 1 766 ? -3.445 0.655 2.680 1.00 69.75 766 ILE A C 1
ATOM 6294 O O . ILE A 1 766 ? -4.332 1.501 2.792 1.00 69.75 766 ILE A O 1
ATOM 6298 N N . PHE A 1 767 ? -3.284 -0.335 3.557 1.00 68.25 767 PHE A N 1
ATOM 6299 C CA . PHE A 1 767 ? -4.113 -0.482 4.744 1.00 68.25 767 PHE A CA 1
ATOM 6300 C C . PHE A 1 767 ? -4.024 0.746 5.664 1.00 68.25 767 PHE A C 1
ATOM 6302 O O . PHE A 1 767 ? -5.051 1.283 6.073 1.00 68.25 767 PHE A O 1
ATOM 6309 N N . LEU A 1 768 ? -2.814 1.250 5.935 1.00 66.38 768 LEU A N 1
ATOM 6310 C CA . LEU A 1 768 ? -2.606 2.432 6.776 1.00 66.38 768 LEU A CA 1
ATOM 6311 C C . LEU A 1 768 ? -3.171 3.717 6.146 1.00 66.38 768 LEU A C 1
ATOM 6313 O O . LEU A 1 768 ? -3.753 4.542 6.852 1.00 66.38 768 LEU A O 1
ATOM 6317 N N . TYR A 1 769 ? -3.027 3.883 4.828 1.00 66.44 769 TYR A N 1
ATOM 6318 C CA . TYR A 1 769 ? -3.577 5.022 4.093 1.00 66.44 769 TYR A CA 1
ATOM 6319 C C . TYR A 1 769 ? -5.105 5.014 4.129 1.00 66.44 769 TYR A C 1
ATOM 6321 O O . TYR A 1 769 ? -5.699 6.022 4.501 1.00 66.44 769 TYR A O 1
ATOM 6329 N N . GLU A 1 770 ? -5.737 3.877 3.824 1.00 60.91 770 GLU A N 1
ATOM 6330 C CA . GLU A 1 770 ? -7.199 3.775 3.787 1.00 60.91 770 GLU A CA 1
ATOM 6331 C C . GLU A 1 770 ? -7.846 3.826 5.177 1.00 60.91 770 GLU A C 1
ATOM 6333 O O . GLU A 1 770 ? -8.916 4.413 5.337 1.00 60.91 770 GLU A O 1
ATOM 6338 N N . LEU A 1 771 ? -7.172 3.328 6.220 1.00 56.25 771 LEU A N 1
ATOM 6339 C CA . LEU A 1 771 ? -7.584 3.575 7.606 1.00 56.25 771 LEU A CA 1
ATOM 6340 C C . LEU A 1 771 ? -7.552 5.068 7.958 1.00 56.25 771 LEU A C 1
ATOM 6342 O O . LEU A 1 771 ? -8.426 5.544 8.686 1.00 56.25 771 LEU A O 1
ATOM 6346 N N . CYS A 1 772 ? -6.563 5.810 7.451 1.00 50.50 772 CYS A N 1
ATOM 6347 C CA . CYS A 1 772 ? -6.440 7.251 7.667 1.00 50.50 772 CYS A CA 1
ATOM 6348 C C . CYS A 1 772 ? -7.419 8.073 6.807 1.00 50.50 772 CYS A C 1
ATOM 6350 O O . CYS A 1 772 ? -7.905 9.104 7.269 1.00 50.50 772 CYS A O 1
ATOM 6352 N N . SER A 1 773 ? -7.728 7.649 5.574 1.00 48.78 773 SER A N 1
ATOM 6353 C CA . SER A 1 773 ? -8.691 8.331 4.693 1.00 48.78 773 SER A CA 1
ATOM 6354 C C . SER A 1 773 ? -10.147 7.940 4.954 1.00 48.78 773 SER A C 1
ATOM 6356 O O . SER A 1 773 ? -11.052 8.664 4.533 1.00 48.78 773 SER A O 1
ATOM 6358 N N . GLY A 1 774 ? -10.380 6.815 5.637 1.00 44.22 774 GLY A N 1
ATOM 6359 C CA . GLY A 1 774 ? -11.689 6.194 5.824 1.00 44.22 774 GLY A CA 1
ATOM 6360 C C . GLY A 1 774 ? -12.593 6.809 6.894 1.00 44.22 774 GLY A C 1
ATOM 6361 O O . GLY A 1 774 ? -13.807 6.743 6.730 1.00 44.22 774 GLY A O 1
ATOM 6362 N N . SER A 1 775 ? -12.083 7.434 7.960 1.00 39.53 775 SER A N 1
ATOM 6363 C CA . SER A 1 775 ? -12.936 8.199 8.885 1.00 39.53 775 SER A CA 1
ATOM 6364 C C . SER A 1 775 ? -12.127 9.064 9.847 1.00 39.53 775 SER A C 1
ATOM 6366 O O . SER A 1 775 ? -11.007 8.723 10.221 1.00 39.53 775 SER A O 1
ATOM 6368 N N . LEU A 1 776 ? -12.750 10.141 10.323 1.00 39.59 776 LEU A N 1
ATOM 6369 C CA . LEU A 1 776 ? -12.284 10.997 11.416 1.00 39.59 776 LEU A CA 1
ATOM 6370 C C . LEU A 1 776 ? -11.929 10.256 12.733 1.00 39.59 776 LEU A C 1
ATOM 6372 O O . LEU A 1 776 ? -11.426 10.907 13.645 1.00 39.59 776 LEU A O 1
ATOM 6376 N N . ASN A 1 777 ? -12.135 8.938 12.861 1.00 42.09 777 ASN A N 1
ATOM 6377 C CA . ASN A 1 777 ? -12.076 8.229 14.147 1.00 42.09 777 ASN A CA 1
ATOM 6378 C C . ASN A 1 777 ? -10.904 7.251 14.345 1.00 42.09 777 ASN A C 1
ATOM 6380 O O . ASN A 1 777 ? -10.750 6.715 15.440 1.00 42.09 777 ASN A O 1
ATOM 6384 N N . THR A 1 778 ? -10.012 7.041 13.374 1.00 39.28 778 THR A N 1
ATOM 6385 C CA . THR A 1 778 ? -8.846 6.147 13.577 1.00 39.28 778 THR A CA 1
ATOM 6386 C C . THR A 1 778 ? -7.670 6.809 14.303 1.00 39.28 778 THR A C 1
ATOM 6388 O O . THR A 1 778 ? -6.799 6.105 14.817 1.00 39.28 778 THR A O 1
ATOM 6391 N N . ARG A 1 779 ? -7.672 8.143 14.473 1.00 32.94 779 ARG A N 1
ATOM 6392 C CA . ARG A 1 779 ? -6.675 8.853 15.307 1.00 32.94 779 ARG A CA 1
ATOM 6393 C C . ARG A 1 779 ? -6.667 8.403 16.773 1.00 32.94 779 ARG A C 1
ATOM 6395 O O . ARG A 1 779 ? -5.646 8.576 17.430 1.00 32.94 779 ARG A O 1
ATOM 6402 N N . TYR A 1 780 ? -7.756 7.817 17.274 1.00 35.62 780 TYR A N 1
ATOM 6403 C CA . TYR A 1 780 ? -7.815 7.294 18.642 1.00 35.62 780 TYR A CA 1
ATOM 6404 C C . TYR A 1 780 ? -7.135 5.927 18.817 1.00 35.62 780 TYR A C 1
ATOM 6406 O O . TYR A 1 780 ? -6.685 5.630 19.917 1.00 35.62 780 TYR A O 1
ATOM 6414 N N . TYR A 1 781 ? -6.997 5.123 17.757 1.00 37.62 781 TYR A N 1
ATOM 6415 C CA . TYR A 1 781 ? -6.489 3.746 17.862 1.00 37.62 781 TYR A CA 1
ATOM 6416 C C . TYR A 1 781 ? -5.001 3.588 17.533 1.00 37.62 781 TYR A C 1
ATOM 6418 O O . TYR A 1 781 ? -4.397 2.606 17.937 1.00 37.62 781 TYR A O 1
ATOM 6426 N N . LEU A 1 782 ? -4.381 4.560 16.857 1.00 30.97 782 LEU A N 1
ATOM 6427 C CA . LEU A 1 782 ? -2.932 4.562 16.586 1.00 30.97 782 LEU A CA 1
ATOM 6428 C C . LEU A 1 782 ? -2.083 5.070 17.769 1.00 30.97 782 LEU A C 1
ATOM 6430 O O . LEU A 1 782 ? -0.872 5.220 17.629 1.00 30.97 782 LEU A O 1
ATOM 6434 N N . LYS A 1 783 ? -2.712 5.388 18.909 1.00 28.02 783 LYS A N 1
ATOM 6435 C CA . LYS A 1 783 ? -2.039 5.886 20.122 1.00 28.02 783 LYS A CA 1
ATOM 6436 C C . LYS A 1 783 ? -1.842 4.815 21.207 1.00 28.02 783 LYS A C 1
ATOM 6438 O O . LYS A 1 783 ? -1.265 5.137 22.243 1.00 28.02 783 LYS A O 1
ATOM 6443 N N . SER A 1 784 ? -2.308 3.587 20.967 1.00 27.66 784 SER A N 1
ATOM 6444 C CA . SER A 1 784 ? -1.952 2.368 21.712 1.00 27.66 784 SER A CA 1
ATOM 6445 C C . SER A 1 784 ? -1.044 1.507 20.854 1.00 27.66 784 SER A C 1
ATOM 6447 O O . SER A 1 784 ? -0.081 0.941 21.406 1.00 27.66 784 SER A O 1
#

Foldseek 3Di:
DDDDDDDDDDDDPDPPVVVVVVVPDDDPVVVLLVLLCQVVDPVLLVVLLVLLLVLLLVLLCCLQLNLLCVVVCLVVLVVSLVSLVSVLVSLVSCVVVVSDPDPDDPVRSVVVNVLSVLLSLRLNVVCVVCSVPSVDPVNVVSSVSNNSSNCSLVVLVVVLVVDDPCSLVSVVVSLVSVVVSVLSNLLSVVSRVVVPPCVLCVDPCSVPPPDQPGSVSSSVVSSVVLCLLLCLAAPQPDDDQDPVVLVSSLVSNVNSLVSNLVVVLSVVCVVCVVCVVVVVLVVVLVVVLVVCPPPDVVVNVQSVQVSVVPNPDPPPPPVVLVVDDLVVLLVVLCVVCVLLQCLDPQRVPPDSVLSSQQSSQKDKDKDAAFDWPADAQAWDFFKKAWQAAKKFWADPVGRPDTDDMDGHSDIDRHCSLPDRDHDRTIIGTRHTTMMIGRGSVSSVVSCVVVVVSVVVSVVVVVVVVVVVCVVCPDDDDPVVVVVVVVVPDDDDDDPDDPPDDPVVVVVVVDDPLVVVVVVPPDPVVLVLLLVLLVLLVVLLLVLLLCLQQNLDDDPVNVVVVVVSLVSLVVVLVVVLVVVCVVPPVPDDSVNSVVVVVVDVLSVLSVQLNDCQLVVLVVDPDSSLSSSVSSVSNVSSCSSLVSLLVNLCSVVDDPDDPLVSVLVSLVVVVLVVLQNLLSVLSCVQCVGQDGNCQAQCNVLCVSSPVPSRDSVVSSSVSSSVLSSLLSNSDHNRGDGRDPVSVVSSVVSNVVSVVSSVVSSVSVSVVVVVVCCVVVDPPCVVVVVD

Sequence (784 aa):
MSSTTEITQENKSSDLGTTVLNITKKIKWKFLIVMAAMPNSTFWNMFILATSVLNYILVTTNLSFLPTEVAEFFSFYVIFDVIYLFNFLLLLSQKIFHISNTFYTEKTMFIIFVVDFVSLVSQAMLIIPFVSAHKSFLVLIFRVITFVRLRHLLVFNKVLRRLTEYRIVWILGKYITTVVIIIHTAICLWFLIKSEDNFYDELPEFKSGEVPASNSSWYFYHIYATIQLLMNVGFGDVYPKNINEIYLFSMMFLVGQALTVYLICIVIWIIINQNYHKFSIYYQIKNVKKYLNGSHPLIKQTADKYFSMKEHKQFTDQSLLDMLPRCLQQDIAYDLNCGLLHRSLLLSNLPKFTLRNISSEMKTVILPAGESIYFQYVVKSGMVCIEDGALEILHDDDEESPVIYFKTGTIFGGISLFLNIPSKVTVRATKRTELRILEKKDFLKVMLHFPQQLKYLHTALKVRLNNIAKQNSSKTRVQNLRKIKNMLSFGSIDENGIKDMNFYELYKLVDQDLRDNIFNEYNWIKIWKLMNGLVQIIFCILHFYYAAFVTQIPYYIFGIEIIATIACILDMILQCHSYKKFQEKSASTSTILDAKLSNWKFYFDILSLLPMEIWAHTFENIAASNRFYGLLKVNRLLRLYRVTHVVYIMMGPNYPKPVYRISVTSLLMILAIFFVSCALYVTSCFYILCEDTGWYFLSSKETYPDNQNPKHALLNSVYFTVSSAFHTGIGDFLPKNSTDLLLVAAILVIFLVLKTYLSGQFISLIFLYELCSGSLNTRYYLKS

Organism: NCBI:txid50390

pLDDT: mean 74.72, std 16.25, range [27.16, 94.0]

Radius of gyration: 39.66 Å; chains: 1; bounding box: 100×85×109 Å

Secondary structure (DSSP, 8-state):
-----PPP---SSSSHHHHHHHHT-STHHHHHHHHHHGGGSHHHHHHHHHHHHHHHHHHHHHHHT-SS-TTTTHHHHHHHHHHHHHHHHHHHHHHHTT-S--SS-HHHHHHHHHHHHHHTS-HHHHHGGGGGGTT-HHHHHHHHHGGGGGGHHHHHHHHHTT--TTHHHHHHHHHHHHHHHHHHHHHHHHHHHHHHH-GGGGSHHHHTT-S--SHHHHHHHHHHHHHHHHTT---SSS---SHHHHHHHHHHHHHHHHHHHHHHHHHHHHHHHHHHHHHHHHHHHHHHHHHHTTS-HHHHHHHHHHHHHHHHS----HHHHHTS-HHHHHHHHHHHHHHHHHH-TTTTTS-HHHHHHHHHT-EEEEEPTT-EEE-TTSBP-EEEEEEESEEEEEPSS-SSSEEEEEETT-EE-TGGGTS-PBPSS-EEESSSEEEEEEEHHHHHHHHHT-HHHHHHHHHHHHHHHHHHHHH--SS--SSHHHHHHSSSS--PPP--------HHHHHHSS-HHHHHHHTTS-HHHHHHHHHHHHHHHHHHHHHHHHHHH-SS--HHHHHHHHHHHHHHHHHHHHHHHHHHTTS-TT--HHHHHHHHHTSHHHHHHHHTTS-GGGGGGG-S-HHHHHHHHHHHGGGGGGGGGHHHHHHHHHH-TTS-HHHHHHHHHHHHHHHHHHHHHHHHHHHH--SSSPPTTSHHHHHHHHH-S-TT-HHHHHHHHHHHHHHHHHT---TTS---SHHHHHHHHHHHHHHHHHHHHHHHHHHHHHHHHHHHHH-TTGGGTTT-

InterPro domains:
  IPR000595 Cyclic nucleotide-binding domain [PF00027] (367-447)
  IPR000595 Cyclic nucleotide-binding domain [PS50042] (346-447)
  IPR000595 Cyclic nucleotide-binding domain [SM00100] (346-462)
  IPR000595 Cyclic nucleotide-binding domain [cd00038] (346-458)
  IPR005821 Ion transport domain [PF00520] (42-268)
  IPR014710 RmlC-like jelly roll fold [G3DSA:2.60.120.10] (311-474)
  IPR018490 Cyclic nucleotide-binding domain superfamily [SSF51206] (280-462)
  IPR050818 Potassium channel, voltage-dependent, EAG/ELK/ERG-like, animal-type [PTHR10217] (39-467)